Protein AF-0000000074030182 (afdb_homodimer)

Nearest PDB structures (foldseek):
  1eb4-assembly1_A  TM=9.397E-01  e=1.155E-39  Pseudomonas putida
  1gk2-assembly1_D  TM=9.500E-01  e=9.928E-39  Pseudomonas putida
  1gkj-assembly1_A  TM=9.378E-01  e=5.069E-39  Pseudomonas putida
  1b8f-assembly1_A  TM=9.373E-01  e=3.044E-38  Pseudomonas putida
  6f6t-assembly1_A-2  TM=8.723E-01  e=1.347E-27  Petroselinum crispum

Organism: NCBI:txid312168

Radius of gyration: 30.52 Å; Cα contacts (8 Å, |Δi|>4): 2234; chains: 2; bounding box: 84×85×73 Å

pLDDT: mean 95.04, std 5.56, range [67.88, 98.94]

Foldseek 3Di:
DDFLLPDQAAEAQDFDALSVLCVLLPVLHAYHYDPNLQVLLAVLLVLLVLCLVVLPLFAQFQFDDFVRSVHGDDPVCQLVRLLVLLVVLQPADDAWDDRSLQSLLLLLLLLQSSLSWQSFHPVLSVLSSLCSNLVKGFTFHQDDDLQWRHRLSRRSQLLQQAHWTDDPRDIDGSVVRCVVSVHHRDRGGGSNSQSSTFARSSLLSLVSLLLVLLVLLLLLLLLLLLLLCQLLLHALPLLDQVVCVVVPQPLLVLSSVSSCLQQVPWQSNVVSNPVDPHDPCLNSCRSVLSSVLVVLSVVLSVLSSDRSNYHQGAFTWDADPVRNIDTDGDGSRALQSSQVSLLRNLVSLLSSLVSLLVSLVQLQPCVRRVAPHLLEPDPPQAPHNVVLSVLSVVLSVVSVVLNPRQQVDADADSVNSRRGTRSSSSSSVSSSVSSLSSLLSSLSSLVSSLSSLVVPDPIGGGPLNVQSSVVLCVPDPHPHHDDDCVVSSVVSSVCSVSSVSQVSNCVVRNHRDD/DDFLLPDQAAEAQDFDALSVLCVLLPVLHAYHYDPNLQVLLAVLLVLLVLCLVVLPLFAQFQFDDFVRSPHGDDPVCQLVRLLVLLVVLQPADDAWDDRSLQSLLLLLLLLQSSLSWQSFHPVLSVLSSLCSNLVKGFTFHQDDDLQWRHRLSRRSQLLQQAHWTDDPRDIDGSVVRCVVSVHHRDRGGGSNSQSSTFARSSLLSLVSLLLVLLVLLLLLLLLLLLLLCQLLLHALPLLDQVVCVVVPQPLLVLSSVSSCLQQVPWQSNVVSNPVDPHDDCLNSCRSVLSSVLVVLSVVLSVLSSDRSNYHQGAFTWDADPVRNIDTDGDGSRALQSSQVSLLRNLVSLLSSLVSLLVSLVQLQPCVRRVAPHLLEPDPPQAPHNVVLSVLSVVLSVVSVVLNPRQQVDADADSVNSRRGTRSSSSSSVSSSVSSLSSLLSSLSSLVSSLSSLVVPDPIGGGPLNVQSSVVLCVPDPHPHHDDDCVVSSVVSSVCSVSSVSQVSNCVVRNHRDD

Secondary structure (DSSP, 8-state):
---GGG--EEEESSPPPHHHHHHHHHH--EEEE-HHHHHHHHHHHHHHHHHHHTT---TTTTB-SGGGTTSB--GGGHHHHHHHHHHHH---EEEEPPHHHHHHHHHHHHHHHTTSSS---HHHHHHHHHHHHHTEEE--EEE--SSSSHHHHHHHHHHTT-SEEEETTEEEEHHHHHHHTT-------TTHHHHHH-SSHHHHHHHHHHHHHHHHHHHHHHHHHHHHHHHTT--GGGG-HHHHHTS--HHHHHHHHHHHHHTTT-HHHHHTTTS-SS--HHHHTHHHHHHHHHHHHHHHHHHHHHHHTS---SSEEE--TTS--EEE---TT--HHHHHHHHHHHHHHHHHHHHHHHHHHHHH-HHHH-S-GGG-SSBTTB-TTHHHHHHHHHHHHHHHHHTS-STT----BGGGTB-----HHHHHHHHHHHHHHHHHHHHHHHHHHHHHHTT--SSPPPHHHHHHHHHHHTTS---SS----HHHHHHHHHHHHHTHHHHHHHHHH-PPP-/---GGG--EEEESSPPPHHHHHHHHHH--EEEE-HHHHHHHHHHHHHHHHHHHTT---TTTTB-SGGGTT-B--HHHHHHHHHHHHHHH---EEEEPPHHHHHHHHHHHHHHHTTSSS---HHHHHHHHHHHHHTEEE--EEE--SSSSHHHHHHHHHHTT-SEEEETTEEEEHHHHHHHTT-------TTHHHHHH-SSHHHHHHHHHHHHHHHHHHHHHHHHHHHHHHHTT--GGGG-HHHHHTS--HHHHHHHHHHHHHTTT-HHHHHTTTS-SS--HHHHTHHHHHHHHHHHHHHHHHHHHHHHTS---SSEEE--TTS--EEE---TT--HHHHHHHHHHHHHHHHHHHHHHHHHHHHH-HHHH-S-GGG-SSBTTB-TTHHHHHHHHHHHHHHHHHTS-STT----BGGGTB-----HHHHHHHHHHHHHHHHHHHHHHHHHHHHHHTT--SSPPPHHHHHHHHHHHTTS---SS----HHHHHHHHHHHHHTHHHHHHHHHH-PPP-

Sequence (1028 aa):
MLNPADIEKVILGGKLTIEEVVAIARYNKKVEFSKEYINRVVECRKLVDKFSDEERVVYGITTGLGDNCRKFISKEDREIVQRNNLLSHATSLGEPLNIECVRAIMVAMIQQLGSGYTGIRLETVNKIRELLNVGVTPFAPRHGSVGYIGVEGHIALVIIGEGKAYYKGELLSGAAALKKANIEPIIIGSKEGLSLVSGTSSVTGLTSLSIYDAIVIGKTNDIAGAMSLEVLKGTLTAMDERLMNVRPHQNQSATAYNIRTILKDSEIIQKYKNYRVQDALSLRCIPQLHGAAKKTIADAKITIDIELNSSVDNPHLFNTSDGDGVAIMGCNADATYVGMAADTICISMCNMAKMSERRLDRMVNRYVSELPAFLNSNPGLNNGLMIPQYAAAGIIGEIRLLTHPATVDNVSTCALQEDYVSMGYNAALKAYKCMELARYVTAIEIMNAVQAQDFYKELKPATATKSVHDLVREEVSFLGNDRNMHPDIEYIANLIKEGSIISIVENTVGNLQFMLNPADIEKVILGGKLTIEEVVAIARYNKKVEFSKEYINRVVECRKLVDKFSDEERVVYGITTGLGDNCRKFISKEDREIVQRNNLLSHATSLGEPLNIECVRAIMVAMIQQLGSGYTGIRLETVNKIRELLNVGVTPFAPRHGSVGYIGVEGHIALVIIGEGKAYYKGELLSGAAALKKANIEPIIIGSKEGLSLVSGTSSVTGLTSLSIYDAIVIGKTNDIAGAMSLEVLKGTLTAMDERLMNVRPHQNQSATAYNIRTILKDSEIIQKYKNYRVQDALSLRCIPQLHGAAKKTIADAKITIDIELNSSVDNPHLFNTSDGDGVAIMGCNADATYVGMAADTICISMCNMAKMSERRLDRMVNRYVSELPAFLNSNPGLNNGLMIPQYAAAGIIGEIRLLTHPATVDNVSTCALQEDYVSMGYNAALKAYKCMELARYVTAIEIMNAVQAQDFYKELKPATATKSVHDLVREEVSFLGNDRNMHPDIEYIANLIKEGSIISIVENTVGNLQF

InterPro domains:
  IPR001106 Aromatic amino acid lyase [PF00221] (16-474)
  IPR001106 Aromatic amino acid lyase [PTHR10362] (11-479)
  IPR001106 Aromatic amino acid lyase [cd00332] (16-455)
  IPR008948 L-Aspartase-like [SSF48557] (10-504)
  IPR024083 Fumarase/histidase, N-terminal [G3DSA:1.10.275.10] (4-199)

Structure (mmCIF, N/CA/C/O backbone):
data_AF-0000000074030182-model_v1
#
loop_
_entity.id
_entity.type
_entity.pdbx_description
1 polymer 'Histidine ammonia-lyase'
#
loop_
_atom_site.group_PDB
_atom_site.id
_atom_site.type_symbol
_atom_site.label_atom_id
_atom_site.label_alt_id
_atom_site.label_comp_id
_atom_site.label_asym_id
_atom_site.label_entity_id
_atom_site.label_seq_id
_atom_site.pdbx_PDB_ins_code
_atom_site.Cartn_x
_atom_site.Cartn_y
_atom_site.Cartn_z
_atom_site.occupancy
_atom_site.B_iso_or_equiv
_atom_site.auth_seq_id
_atom_site.auth_comp_id
_atom_site.auth_asym_id
_atom_site.auth_atom_id
_atom_site.pdbx_PDB_model_num
ATOM 1 N N . MET A 1 1 ? 14.664 -0.636 -18.75 1 70.62 1 MET A N 1
ATOM 2 C CA . MET A 1 1 ? 15.227 0.266 -17.75 1 70.62 1 MET A CA 1
ATOM 3 C C . MET A 1 1 ? 16.734 0.422 -17.953 1 70.62 1 MET A C 1
ATOM 5 O O . MET A 1 1 ? 17.438 -0.557 -18.219 1 70.62 1 MET A O 1
ATOM 9 N N . LEU A 1 2 ? 17.125 1.582 -17.969 1 80.56 2 LEU A N 1
ATOM 10 C CA . LEU A 1 2 ? 18.547 1.868 -18.125 1 80.56 2 LEU A CA 1
ATOM 11 C C . LEU A 1 2 ? 19.359 1.371 -16.938 1 80.56 2 LEU A C 1
ATOM 13 O O . LEU A 1 2 ? 18.922 1.529 -15.789 1 80.56 2 LEU A O 1
ATOM 17 N N . ASN A 1 3 ? 20.359 0.649 -17.203 1 91.69 3 ASN A N 1
ATOM 18 C CA . ASN A 1 3 ? 21.266 0.27 -16.109 1 91.69 3 ASN A CA 1
ATOM 19 C C . ASN A 1 3 ? 22.031 1.473 -15.586 1 91.69 3 ASN A C 1
ATOM 21 O O . ASN A 1 3 ? 22.766 2.127 -16.328 1 91.69 3 ASN A O 1
ATOM 25 N N . PRO A 1 4 ? 21.875 1.754 -14.305 1 96.12 4 PRO A N 1
ATOM 26 C CA . PRO A 1 4 ? 22.531 2.928 -13.734 1 96.12 4 PRO A CA 1
ATOM 27 C C . PRO A 1 4 ? 24.047 2.932 -13.961 1 96.12 4 PRO A C 1
ATOM 29 O O . PRO A 1 4 ? 24.656 3.998 -14.086 1 96.12 4 PRO A O 1
ATOM 32 N N . ALA A 1 5 ? 24.641 1.753 -14.062 1 94.75 5 ALA A N 1
ATOM 33 C CA . ALA A 1 5 ? 26.078 1.629 -14.258 1 94.75 5 ALA A CA 1
ATOM 34 C C . ALA A 1 5 ? 26.484 2.184 -15.625 1 94.75 5 ALA A C 1
ATOM 36 O O . ALA A 1 5 ? 27.641 2.559 -15.82 1 94.75 5 ALA A O 1
ATOM 37 N N . ASP A 1 6 ? 25.578 2.301 -16.547 1 95 6 ASP A N 1
ATOM 38 C CA . ASP A 1 6 ? 25.875 2.713 -17.906 1 95 6 ASP A CA 1
ATOM 39 C C . ASP A 1 6 ? 25.703 4.223 -18.078 1 95 6 ASP A C 1
ATOM 41 O O . ASP A 1 6 ? 26.031 4.777 -19.125 1 95 6 ASP A O 1
ATOM 45 N N . ILE A 1 7 ? 25.219 4.883 -17.031 1 96.31 7 ILE A N 1
ATOM 46 C CA . ILE A 1 7 ? 25.078 6.332 -17.078 1 96.31 7 ILE A CA 1
ATOM 47 C C . ILE A 1 7 ? 26.453 6.984 -16.922 1 96.31 7 ILE A C 1
ATOM 49 O O . ILE A 1 7 ? 27.219 6.633 -16.031 1 96.31 7 ILE A O 1
ATOM 53 N N . GLU A 1 8 ? 26.844 7.875 -17.781 1 96.12 8 GLU A N 1
ATOM 54 C CA . GLU A 1 8 ? 28.172 8.469 -17.766 1 96.12 8 GLU A CA 1
ATOM 55 C C . GLU A 1 8 ? 28.266 9.547 -16.688 1 96.12 8 GLU A C 1
ATOM 57 O O . GLU A 1 8 ? 29.219 9.562 -15.891 1 96.12 8 GLU A O 1
ATOM 62 N N . LYS A 1 9 ? 27.328 10.422 -16.688 1 97.44 9 LYS A N 1
ATOM 63 C CA . LYS A 1 9 ? 27.219 11.5 -15.703 1 97.44 9 LYS A CA 1
ATOM 64 C C . LYS A 1 9 ? 25.781 11.961 -15.547 1 97.44 9 LYS A C 1
ATOM 66 O O . LYS A 1 9 ? 24.938 11.672 -16.406 1 97.44 9 LYS A O 1
ATOM 71 N N . VAL A 1 10 ? 25.484 12.578 -14.492 1 98.38 10 VAL A N 1
ATOM 72 C CA . VAL A 1 10 ? 24.141 13.086 -14.234 1 98.38 10 VAL A CA 1
ATOM 73 C C . VAL A 1 10 ? 24.156 14.609 -14.195 1 98.38 10 VAL A C 1
ATOM 75 O O . VAL A 1 10 ? 24.984 15.211 -13.492 1 98.38 10 VAL A O 1
ATOM 78 N N . ILE A 1 11 ? 23.359 15.289 -14.961 1 98.5 11 ILE A N 1
ATOM 79 C CA . ILE A 1 11 ? 23.234 16.734 -14.969 1 98.5 11 ILE A CA 1
ATOM 80 C C . ILE A 1 11 ? 21.906 17.141 -14.32 1 98.5 11 ILE A C 1
ATOM 82 O O . ILE A 1 11 ? 20.828 16.828 -14.828 1 98.5 11 ILE A O 1
ATOM 86 N N . LEU A 1 12 ? 22 17.828 -13.203 1 98.25 12 LEU A N 1
ATOM 87 C CA . LEU A 1 12 ? 20.797 18.297 -12.516 1 98.25 12 LEU A CA 1
ATOM 88 C C . LEU A 1 12 ? 20.266 19.578 -13.156 1 98.25 12 LEU A C 1
ATOM 90 O O . LEU A 1 12 ? 21.031 20.422 -13.586 1 98.25 12 LEU A O 1
ATOM 94 N N . GLY A 1 13 ? 18.984 19.828 -13.141 1 96.12 13 GLY A N 1
ATOM 95 C CA . GLY A 1 13 ? 18.297 20.953 -13.758 1 96.12 13 GLY A CA 1
ATOM 96 C C . GLY A 1 13 ? 16.891 20.625 -14.188 1 96.12 13 GLY A C 1
ATOM 97 O O . GLY A 1 13 ? 16.031 21.516 -14.234 1 96.12 13 GLY A O 1
ATOM 98 N N . GLY A 1 14 ? 16.688 19.469 -14.531 1 95.12 14 GLY A N 1
ATOM 99 C CA . GLY A 1 14 ? 15.375 18.938 -14.844 1 95.12 14 GLY A CA 1
ATOM 100 C C . GLY A 1 14 ? 14.984 17.781 -13.945 1 95.12 14 GLY A C 1
ATOM 101 O O . GLY A 1 14 ? 15.438 17.688 -12.805 1 95.12 14 GLY A O 1
ATOM 102 N N . LYS A 1 15 ? 14.117 16.969 -14.484 1 96.75 15 LYS A N 1
ATOM 103 C CA . LYS A 1 15 ? 13.625 15.828 -13.727 1 96.75 15 LYS A CA 1
ATOM 104 C C . LYS A 1 15 ? 14.734 14.812 -13.492 1 96.75 15 LYS A C 1
ATOM 106 O O . LYS A 1 15 ? 15.438 14.414 -14.422 1 96.75 15 LYS A O 1
ATOM 111 N N . LEU A 1 16 ? 14.969 14.445 -12.258 1 98.31 16 LEU A N 1
ATOM 112 C CA . LEU A 1 16 ? 15.906 13.406 -11.859 1 98.31 16 LEU A CA 1
ATOM 113 C C . LEU A 1 16 ? 15.203 12.055 -11.75 1 98.31 16 LEU A C 1
ATOM 115 O O . LEU A 1 16 ? 14.133 11.953 -11.148 1 98.31 16 LEU A O 1
ATOM 119 N N . THR A 1 17 ? 15.766 11.031 -12.32 1 98.25 17 THR A N 1
ATOM 120 C CA . THR A 1 17 ? 15.18 9.695 -12.266 1 98.25 17 THR A CA 1
ATOM 121 C C . THR A 1 17 ? 15.812 8.875 -11.141 1 98.25 17 THR A C 1
ATOM 123 O O . THR A 1 17 ? 16.891 9.211 -10.648 1 98.25 17 THR A O 1
ATOM 126 N N . ILE A 1 18 ? 15.156 7.836 -10.758 1 98.44 18 ILE A N 1
ATOM 127 C CA . ILE A 1 18 ? 15.641 6.922 -9.734 1 98.44 18 ILE A CA 1
ATOM 128 C C . ILE A 1 18 ? 16.938 6.266 -10.203 1 98.44 18 ILE A C 1
ATOM 130 O O . ILE A 1 18 ? 17.859 6.07 -9.414 1 98.44 18 ILE A O 1
ATOM 134 N N . GLU A 1 19 ? 17.047 5.926 -11.469 1 98.25 19 GLU A N 1
ATOM 135 C CA . GLU A 1 19 ? 18.25 5.332 -12.039 1 98.25 19 GLU A CA 1
ATOM 136 C C . GLU A 1 19 ? 19.453 6.27 -11.898 1 98.25 19 GLU A C 1
ATOM 138 O O . GLU A 1 19 ? 20.562 5.82 -11.633 1 98.25 19 GLU A O 1
ATOM 143 N N . GLU A 1 20 ? 19.219 7.527 -12.07 1 98.69 20 GLU A N 1
ATOM 144 C CA . GLU A 1 20 ? 20.281 8.516 -11.922 1 98.69 20 GLU A CA 1
ATOM 145 C C . GLU A 1 20 ? 20.734 8.633 -10.469 1 98.69 20 GLU A C 1
ATOM 147 O O . GLU A 1 20 ? 21.906 8.836 -10.195 1 98.69 20 GLU A O 1
ATOM 152 N N . VAL A 1 21 ? 19.781 8.562 -9.523 1 98.81 21 VAL A N 1
ATOM 153 C CA . VAL A 1 21 ? 20.141 8.539 -8.109 1 98.81 21 VAL A CA 1
ATOM 154 C C . VAL A 1 21 ? 21.062 7.359 -7.836 1 98.81 21 VAL A C 1
ATOM 156 O O . VAL A 1 21 ? 22.109 7.516 -7.18 1 98.81 21 VAL A O 1
ATOM 159 N N . VAL A 1 22 ? 20.703 6.188 -8.352 1 98.69 22 VAL A N 1
ATOM 160 C CA . VAL A 1 22 ? 21.484 4.977 -8.141 1 98.69 22 VAL A CA 1
ATOM 161 C C . VAL A 1 22 ? 22.844 5.109 -8.828 1 98.69 22 VAL A C 1
ATOM 163 O O . VAL A 1 22 ? 23.859 4.66 -8.297 1 98.69 22 VAL A O 1
ATOM 166 N N . ALA A 1 23 ? 22.906 5.715 -10 1 98.69 23 ALA A N 1
ATOM 167 C CA . ALA A 1 23 ? 24.156 5.926 -10.727 1 98.69 23 ALA A CA 1
ATOM 168 C C . ALA A 1 23 ? 25.156 6.684 -9.867 1 98.69 23 ALA A C 1
ATOM 170 O O . ALA A 1 23 ? 26.328 6.309 -9.805 1 98.69 23 ALA A O 1
ATOM 171 N N . ILE A 1 24 ? 24.688 7.695 -9.195 1 98.75 24 ILE A N 1
ATOM 172 C CA . ILE A 1 24 ? 25.578 8.508 -8.367 1 98.75 24 ILE A CA 1
ATOM 173 C C . ILE A 1 24 ? 25.891 7.773 -7.07 1 98.75 24 ILE A C 1
ATOM 175 O O . ILE A 1 24 ? 27.047 7.66 -6.676 1 98.75 24 ILE A O 1
ATOM 179 N N . ALA A 1 25 ? 24.875 7.266 -6.418 1 98.75 25 ALA A N 1
ATOM 180 C CA . ALA A 1 25 ? 24.969 6.734 -5.062 1 98.75 25 ALA A CA 1
ATOM 181 C C . ALA A 1 25 ? 25.766 5.43 -5.035 1 98.75 25 ALA A C 1
ATOM 183 O O . ALA A 1 25 ? 26.547 5.191 -4.113 1 98.75 25 ALA A O 1
ATOM 184 N N . ARG A 1 26 ? 25.547 4.594 -6.051 1 97.94 26 ARG A N 1
ATOM 185 C CA . ARG A 1 26 ? 26.078 3.234 -6.031 1 97.94 26 ARG A CA 1
ATOM 186 C C . ARG A 1 26 ? 27.281 3.111 -6.945 1 97.94 26 ARG A C 1
ATOM 188 O O . ARG A 1 26 ? 28.219 2.369 -6.645 1 97.94 26 ARG A O 1
ATOM 195 N N . TYR A 1 27 ? 27.312 3.879 -8.055 1 97.69 27 TYR A N 1
ATOM 196 C CA . TYR A 1 27 ? 28.359 3.684 -9.062 1 97.69 27 TYR A CA 1
ATOM 197 C C . TYR A 1 27 ? 29.25 4.914 -9.172 1 97.69 27 TYR A C 1
ATOM 199 O O . TYR A 1 27 ? 30.047 5.031 -10.109 1 97.69 27 TYR A O 1
ATOM 207 N N . ASN A 1 28 ? 29.109 5.852 -8.289 1 97.5 28 ASN A N 1
ATOM 208 C CA . ASN A 1 28 ? 29.984 7.004 -8.133 1 97.5 28 ASN A CA 1
ATOM 209 C C . ASN A 1 28 ? 30.062 7.84 -9.406 1 97.5 28 ASN A C 1
ATOM 211 O O . ASN A 1 28 ? 31.125 8.352 -9.766 1 97.5 28 ASN A O 1
ATOM 215 N N . LYS A 1 29 ? 28.938 7.836 -10.141 1 98.44 29 LYS A N 1
ATOM 216 C CA . LYS A 1 29 ? 28.906 8.68 -11.328 1 98.44 29 LYS A CA 1
ATOM 217 C C . LYS A 1 29 ? 28.906 10.164 -10.953 1 98.44 29 LYS A C 1
ATOM 219 O O . LYS A 1 29 ? 28.328 10.547 -9.938 1 98.44 29 LYS A O 1
ATOM 224 N N . LYS A 1 30 ? 29.531 10.969 -11.812 1 98.38 30 LYS A N 1
ATOM 225 C CA . LYS A 1 30 ? 29.672 12.398 -11.547 1 98.38 30 LYS A CA 1
ATOM 226 C C . LYS A 1 30 ? 28.328 13.117 -11.68 1 98.38 30 LYS A C 1
ATOM 228 O O . LYS A 1 30 ? 27.484 12.719 -12.477 1 98.38 30 LYS A O 1
ATOM 233 N N . VAL A 1 31 ? 28.188 14.164 -10.883 1 98.56 31 VAL A N 1
ATOM 234 C CA . VAL A 1 31 ? 26.984 15 -10.945 1 98.56 31 VAL A CA 1
ATOM 235 C C . VAL A 1 31 ? 27.375 16.438 -11.258 1 98.56 31 VAL A C 1
ATOM 237 O O . VAL A 1 31 ? 28.391 16.938 -10.75 1 98.56 31 VAL A O 1
ATOM 240 N N . GLU A 1 32 ? 26.703 17.109 -12.133 1 98.62 32 GLU A N 1
ATOM 241 C CA . GLU A 1 32 ? 26.891 18.5 -12.516 1 98.62 32 GLU A CA 1
ATOM 242 C C . GLU A 1 32 ? 25.562 19.266 -12.461 1 98.62 32 GLU A C 1
ATOM 244 O O . GLU A 1 32 ? 24.5 18.656 -12.445 1 98.62 32 GLU A O 1
ATOM 249 N N . PHE A 1 33 ? 25.688 20.594 -12.352 1 98.56 33 PHE A N 1
ATOM 250 C CA . PHE A 1 33 ? 24.516 21.453 -12.391 1 98.56 33 PHE A CA 1
ATOM 251 C C . PHE A 1 33 ? 24.344 22.062 -13.773 1 98.56 33 PHE A C 1
ATOM 253 O O . PHE A 1 33 ? 25.312 22.516 -14.391 1 98.56 33 PHE A O 1
ATOM 260 N N . SER A 1 34 ? 23.172 22.016 -14.297 1 98.5 34 SER A N 1
ATOM 261 C CA . SER A 1 34 ? 22.859 22.75 -15.531 1 98.5 34 SER A CA 1
ATOM 262 C C . SER A 1 34 ? 22.781 24.25 -15.281 1 98.5 34 SER A C 1
ATOM 264 O O . SER A 1 34 ? 22.734 24.688 -14.133 1 98.5 34 SER A O 1
ATOM 266 N N . LYS A 1 35 ? 22.75 24.984 -16.344 1 98.19 35 LYS A N 1
ATOM 267 C CA . LYS A 1 35 ? 22.562 26.438 -16.234 1 98.19 35 LYS A CA 1
ATOM 268 C C . LYS A 1 35 ? 21.219 26.781 -15.602 1 98.19 35 LYS A C 1
ATOM 270 O O . LYS A 1 35 ? 21.125 27.734 -14.844 1 98.19 35 LYS A O 1
ATOM 275 N N . GLU A 1 36 ? 20.266 26.016 -15.961 1 97.81 36 GLU A N 1
ATOM 276 C CA . GLU A 1 36 ? 18.938 26.219 -15.406 1 97.81 36 GLU A CA 1
ATOM 277 C C . GLU A 1 36 ? 18.922 26.016 -13.891 1 97.81 36 GLU A C 1
ATOM 279 O O . GLU A 1 36 ? 18.297 26.797 -13.156 1 97.81 36 GLU A O 1
ATOM 284 N N . TYR A 1 37 ? 19.562 25 -13.477 1 98 37 TYR A N 1
ATOM 285 C CA . TYR A 1 37 ? 19.719 24.719 -12.047 1 98 37 TYR A CA 1
ATOM 286 C C . TYR A 1 37 ? 20.375 25.906 -11.336 1 98 37 TYR A C 1
ATOM 288 O O . TYR A 1 37 ? 19.844 26.375 -10.328 1 98 37 TYR A O 1
ATOM 296 N N . ILE A 1 38 ? 21.422 26.375 -11.836 1 98.38 38 ILE A N 1
ATOM 297 C CA . ILE A 1 38 ? 22.219 27.438 -11.234 1 98.38 38 ILE A CA 1
ATOM 298 C C . ILE A 1 38 ? 21.391 28.719 -11.18 1 98.38 38 ILE A C 1
ATOM 300 O O . ILE A 1 38 ? 21.328 29.391 -10.141 1 98.38 38 ILE A O 1
ATOM 304 N N . ASN A 1 39 ? 20.703 29.016 -12.211 1 97.88 39 ASN A N 1
ATOM 305 C CA . ASN A 1 39 ? 19.922 30.234 -12.297 1 97.88 39 ASN A CA 1
ATOM 306 C C . ASN A 1 39 ? 18.797 30.266 -11.266 1 97.88 39 ASN A C 1
ATOM 308 O O . ASN A 1 39 ? 18.578 31.281 -10.609 1 97.88 39 ASN A O 1
ATOM 312 N N . ARG A 1 40 ? 18.094 29.203 -11.094 1 96.44 40 ARG A N 1
ATOM 313 C CA . ARG A 1 40 ? 16.969 29.188 -10.172 1 96.44 40 ARG A CA 1
ATOM 314 C C . ARG A 1 40 ? 17.438 29.312 -8.727 1 96.44 40 ARG A C 1
ATOM 316 O O . ARG A 1 40 ? 16.797 29.984 -7.914 1 96.44 40 ARG A O 1
ATOM 323 N N . VAL A 1 41 ? 18.578 28.688 -8.453 1 97.88 41 VAL A N 1
ATOM 324 C CA . VAL A 1 41 ? 19.125 28.75 -7.098 1 97.88 41 VAL A CA 1
ATOM 325 C C . VAL A 1 41 ? 19.578 30.188 -6.785 1 97.88 41 VAL A C 1
ATOM 327 O O . VAL A 1 41 ? 19.25 30.719 -5.73 1 97.88 41 VAL A O 1
ATOM 330 N N . VAL A 1 42 ? 20.266 30.797 -7.707 1 97.62 42 VAL A N 1
ATOM 331 C CA . VAL A 1 42 ? 20.812 32.125 -7.512 1 97.62 42 VAL A CA 1
ATOM 332 C C . VAL A 1 42 ? 19.672 33.156 -7.402 1 97.62 42 VAL A C 1
ATOM 334 O O . VAL A 1 42 ? 19.719 34.062 -6.559 1 97.62 42 VAL A O 1
ATOM 337 N N . GLU A 1 43 ? 18.703 32.969 -8.227 1 96.44 43 GLU A N 1
ATOM 338 C CA . GLU A 1 43 ? 17.562 33.906 -8.219 1 96.44 43 GLU A CA 1
ATOM 339 C C . GLU A 1 43 ? 16.797 33.812 -6.906 1 96.44 43 GLU A C 1
ATOM 341 O O . GLU A 1 43 ? 16.406 34.844 -6.348 1 96.44 43 GLU A O 1
ATOM 346 N N . CYS A 1 44 ? 16.562 32.688 -6.453 1 96.44 44 CYS A N 1
ATOM 347 C CA . CYS A 1 44 ? 15.797 32.5 -5.223 1 96.44 44 CYS A CA 1
ATOM 348 C C . CYS A 1 44 ? 16.562 33.031 -4.023 1 96.44 44 CYS A C 1
ATOM 350 O O . CYS A 1 44 ? 15.969 33.562 -3.088 1 96.44 44 CYS A O 1
ATOM 352 N N . ARG A 1 45 ? 17.875 32.938 -4.055 1 96.69 45 ARG A N 1
ATOM 353 C CA . ARG A 1 45 ? 18.719 33.438 -2.961 1 96.69 45 ARG A CA 1
ATOM 354 C C . ARG A 1 45 ? 18.531 34.938 -2.748 1 96.69 45 ARG A C 1
ATOM 356 O O . ARG A 1 45 ? 18.594 35.406 -1.616 1 96.69 45 ARG A O 1
ATOM 363 N N . LYS A 1 46 ? 18.219 35.625 -3.711 1 95.62 46 LYS A N 1
ATOM 364 C CA . LYS A 1 46 ? 18.031 37.094 -3.627 1 95.62 46 LYS A CA 1
ATOM 365 C C . LYS A 1 46 ? 16.891 37.438 -2.676 1 95.62 46 LYS A C 1
ATOM 367 O O . LYS A 1 46 ? 16.922 38.469 -2.014 1 95.62 46 LYS A O 1
ATOM 372 N N . LEU A 1 47 ? 15.953 36.594 -2.6 1 94.62 47 LEU A N 1
ATOM 373 C CA . LEU A 1 47 ? 14.82 36.844 -1.714 1 94.62 47 LEU A CA 1
ATOM 374 C C . LEU A 1 47 ? 15.25 36.75 -0.252 1 94.62 47 LEU A C 1
ATOM 376 O O . LEU A 1 47 ? 14.797 37.531 0.576 1 94.62 47 LEU A O 1
ATOM 380 N N . VAL A 1 48 ? 16.047 35.781 0.097 1 93.5 48 VAL A N 1
ATOM 381 C CA . VAL A 1 48 ? 16.531 35.625 1.468 1 93.5 48 VAL A CA 1
ATOM 382 C C . VAL A 1 48 ? 17.312 36.875 1.867 1 93.5 48 VAL A C 1
ATOM 384 O O . VAL A 1 48 ? 17.141 37.406 2.973 1 93.5 48 VAL A O 1
ATOM 387 N N . ASP A 1 49 ? 18.156 37.344 0.958 1 92 49 ASP A N 1
ATOM 388 C CA . ASP A 1 49 ? 18.938 38.531 1.222 1 92 49 ASP A CA 1
ATOM 389 C C . ASP A 1 49 ? 18.047 39.75 1.421 1 92 49 ASP A C 1
ATOM 391 O O . ASP A 1 49 ? 18.25 40.562 2.336 1 92 49 ASP A O 1
ATOM 395 N N . LYS A 1 50 ? 17.078 39.781 0.643 1 92.19 50 LYS A N 1
ATOM 396 C CA . LYS A 1 50 ? 16.125 40.875 0.744 1 92.19 50 LYS A CA 1
ATOM 397 C C . LYS A 1 50 ? 15.375 40.844 2.074 1 92.19 50 LYS A C 1
ATOM 399 O O . LYS A 1 50 ? 15.297 41.844 2.777 1 92.19 50 LYS A O 1
ATOM 404 N N . PHE A 1 51 ? 14.781 39.719 2.41 1 90.88 51 PHE A N 1
ATOM 405 C CA . PHE A 1 51 ? 14.031 39.562 3.65 1 90.88 51 PHE A CA 1
ATOM 406 C C . PHE A 1 51 ? 14.906 39.875 4.855 1 90.88 51 PHE A C 1
ATOM 408 O O . PHE A 1 51 ? 14.438 40.469 5.828 1 90.88 51 PHE A O 1
ATOM 415 N N . SER A 1 52 ? 16.109 39.375 4.766 1 87.44 52 SER A N 1
ATOM 416 C CA . SER A 1 52 ? 17.062 39.625 5.844 1 87.44 52 SER A CA 1
ATOM 417 C C . SER A 1 52 ? 17.375 41.094 6.008 1 87.44 52 SER A C 1
ATOM 419 O O . SER A 1 52 ? 17.391 41.625 7.125 1 87.44 52 SER A O 1
ATOM 421 N N . ASP A 1 53 ? 17.609 41.75 4.934 1 86.94 53 ASP A N 1
ATOM 422 C CA . ASP A 1 53 ? 17.938 43.156 4.949 1 86.94 53 ASP A CA 1
ATOM 423 C C . ASP A 1 53 ? 16.781 44 5.477 1 86.94 53 ASP A C 1
ATOM 425 O O . ASP A 1 53 ? 16.984 45 6.18 1 86.94 53 ASP A O 1
ATOM 429 N N . GLU A 1 54 ? 15.633 43.531 5.227 1 89.19 54 GLU A N 1
ATOM 430 C CA . GLU A 1 54 ? 14.438 44.281 5.617 1 89.19 54 GLU A CA 1
ATOM 431 C C . GLU A 1 54 ? 13.945 43.844 6.996 1 89.19 54 GLU A C 1
ATOM 433 O O . GLU A 1 54 ? 12.953 44.375 7.5 1 89.19 54 GLU A O 1
ATOM 438 N N . GLU A 1 55 ? 14.586 42.812 7.547 1 85.75 55 GLU A N 1
ATOM 439 C CA . GLU A 1 55 ? 14.25 42.281 8.859 1 85.75 55 GLU A CA 1
ATOM 440 C C . GLU A 1 55 ? 12.789 41.844 8.906 1 85.75 55 GLU A C 1
ATOM 442 O O . GLU A 1 55 ? 12.086 42.094 9.891 1 85.75 55 GLU A O 1
ATOM 447 N N . ARG A 1 56 ? 12.445 41.219 7.859 1 85.06 56 ARG A N 1
ATOM 448 C CA . ARG A 1 56 ? 11.102 40.656 7.812 1 85.06 56 ARG A CA 1
ATOM 449 C C . ARG A 1 56 ? 10.984 39.438 8.734 1 85.06 56 ARG A C 1
ATOM 451 O O . ARG A 1 56 ? 11.922 38.656 8.836 1 85.06 56 ARG A O 1
ATOM 458 N N . VAL A 1 57 ? 9.891 39.312 9.312 1 78.56 57 VAL A N 1
ATOM 459 C CA . VAL A 1 57 ? 9.648 38.156 10.172 1 78.56 57 VAL A CA 1
ATOM 460 C C . VAL A 1 57 ? 9.406 36.938 9.312 1 78.56 57 VAL A C 1
ATOM 462 O O . VAL A 1 57 ? 8.297 36.719 8.812 1 78.56 57 VAL A O 1
ATOM 465 N N . VAL A 1 58 ? 10.414 36.188 9.156 1 81.44 58 VAL A N 1
ATOM 466 C CA . VAL A 1 58 ? 10.344 34.969 8.367 1 81.44 58 VAL A CA 1
ATOM 467 C C . VAL A 1 58 ? 10.984 33.812 9.141 1 81.44 58 VAL A C 1
ATOM 469 O O . VAL A 1 58 ? 12.125 33.906 9.586 1 81.44 58 VAL A O 1
ATOM 472 N N . TYR A 1 59 ? 10.203 32.75 9.219 1 78 59 TYR A N 1
ATOM 473 C CA . TYR A 1 59 ? 10.633 31.547 9.922 1 78 59 TYR A CA 1
ATOM 474 C C . TYR A 1 59 ? 12 31.078 9.43 1 78 59 TYR A C 1
ATOM 476 O O . TYR A 1 59 ? 12.211 30.922 8.219 1 78 59 TYR A O 1
ATOM 484 N N . GLY A 1 60 ? 12.961 30.875 10.352 1 76.06 60 GLY A N 1
ATOM 485 C CA . GLY A 1 60 ? 14.273 30.344 10.039 1 76.06 60 GLY A CA 1
ATOM 486 C C . GLY A 1 60 ? 15.211 31.359 9.438 1 76.06 60 GLY A C 1
ATOM 487 O O . GLY A 1 60 ? 16.391 31.094 9.242 1 76.06 60 GLY A O 1
ATOM 488 N N . ILE A 1 61 ? 14.688 32.5 9.109 1 77.19 61 ILE A N 1
ATOM 489 C CA . ILE A 1 61 ? 15.523 33.562 8.586 1 77.19 61 ILE A CA 1
ATOM 490 C C . ILE A 1 61 ? 15.727 34.625 9.664 1 77.19 61 ILE A C 1
ATOM 492 O O . ILE A 1 61 ? 16.859 34.938 10.047 1 77.19 61 ILE A O 1
ATOM 496 N N . THR A 1 62 ? 14.594 35.094 10.18 1 81.06 62 THR A N 1
ATOM 497 C CA . THR A 1 62 ? 14.672 36.125 11.188 1 81.06 62 THR A CA 1
ATOM 498 C C . THR A 1 62 ? 14.086 35.656 12.516 1 81.06 62 THR A C 1
ATOM 500 O O . THR A 1 62 ? 14.156 36.375 13.523 1 81.06 62 THR A O 1
ATOM 503 N N . THR A 1 63 ? 13.531 34.531 12.469 1 77.06 63 THR A N 1
ATOM 504 C CA . THR A 1 63 ? 13.016 33.938 13.703 1 77.06 63 THR A CA 1
ATOM 505 C C . THR A 1 63 ? 13.68 32.594 13.984 1 77.06 63 THR A C 1
ATOM 507 O O . THR A 1 63 ? 14.375 32.062 13.133 1 77.06 63 THR A O 1
ATOM 510 N N . GLY A 1 64 ? 13.375 32 15.211 1 72.06 64 GLY A N 1
ATOM 511 C CA . GLY A 1 64 ? 13.844 30.688 15.586 1 72.06 64 GLY A CA 1
ATOM 512 C C . GLY A 1 64 ? 13.023 29.562 14.961 1 72.06 64 GLY A C 1
ATOM 513 O O . GLY A 1 64 ? 12.219 29.797 14.062 1 72.06 64 GLY A O 1
ATOM 514 N N . LEU A 1 65 ? 13.406 28.344 15.344 1 73.25 65 LEU A N 1
ATOM 515 C CA . LEU A 1 65 ? 12.828 27.141 14.75 1 73.25 65 LEU A CA 1
ATOM 516 C C . LEU A 1 65 ? 11.938 26.422 15.75 1 73.25 65 LEU A C 1
ATOM 518 O O . LEU A 1 65 ? 12.133 26.531 16.969 1 73.25 65 LEU A O 1
ATOM 522 N N . GLY A 1 66 ? 10.922 25.656 15.234 1 69.06 66 GLY A N 1
ATOM 523 C CA . GLY A 1 66 ? 10.047 24.891 16.094 1 69.06 66 GLY A CA 1
ATOM 524 C C . GLY A 1 66 ? 9.258 25.75 17.062 1 69.06 66 GLY A C 1
ATOM 525 O O . GLY A 1 66 ? 8.625 26.734 16.656 1 69.06 66 GLY A O 1
ATOM 526 N N . ASP A 1 67 ? 9.305 25.375 18.312 1 74.5 67 ASP A N 1
ATOM 527 C CA . ASP A 1 67 ? 8.586 26.109 19.344 1 74.5 67 ASP A CA 1
ATOM 528 C C . ASP A 1 67 ? 9.227 27.469 19.594 1 74.5 67 ASP A C 1
ATOM 530 O O . ASP A 1 67 ? 8.617 28.344 20.219 1 74.5 67 ASP A O 1
ATOM 534 N N . ASN A 1 68 ? 10.398 27.781 19.047 1 70.88 68 ASN A N 1
ATOM 535 C CA . ASN A 1 68 ? 11.094 29.047 19.172 1 70.88 68 ASN A CA 1
ATOM 536 C C . ASN A 1 68 ? 10.727 30 18.016 1 70.88 68 ASN A C 1
ATOM 538 O O . ASN A 1 68 ? 11.344 31.047 17.859 1 70.88 68 ASN A O 1
ATOM 542 N N . CYS A 1 69 ? 9.734 29.688 17.312 1 71.38 69 CYS A N 1
ATOM 543 C CA . CYS A 1 69 ? 9.383 30.406 16.094 1 71.38 69 CYS A CA 1
ATOM 544 C C . CYS A 1 69 ? 8.922 31.828 16.406 1 71.38 69 CYS A C 1
ATOM 546 O O . CYS A 1 69 ? 8.867 32.688 15.523 1 71.38 69 CYS A O 1
ATOM 548 N N . ARG A 1 70 ? 8.734 32.094 17.641 1 67.88 70 ARG A N 1
ATOM 549 C CA . ARG A 1 70 ? 8.289 33.438 18.031 1 67.88 70 ARG A CA 1
ATOM 550 C C . ARG A 1 70 ? 9.477 34.312 18.438 1 67.88 70 ARG A C 1
ATOM 552 O O . ARG A 1 70 ? 9.328 35.5 18.609 1 67.88 70 ARG A O 1
ATOM 559 N N . LYS A 1 71 ? 10.641 33.812 18.484 1 75.56 71 LYS A N 1
ATOM 560 C CA . LYS A 1 71 ? 11.82 34.562 18.922 1 75.56 71 LYS A CA 1
ATOM 561 C C . LYS A 1 71 ? 12.547 35.156 17.719 1 75.56 71 LYS A C 1
ATOM 563 O O . LYS A 1 71 ? 12.891 34.469 16.766 1 75.56 71 LYS A O 1
ATOM 568 N N . PHE A 1 72 ? 12.742 36.406 17.812 1 77.5 72 PHE A N 1
ATOM 569 C CA . PHE A 1 72 ? 13.477 37.125 16.781 1 77.5 72 PHE A CA 1
ATOM 570 C C . PHE A 1 72 ? 14.977 36.875 16.922 1 77.5 72 PHE A C 1
ATOM 572 O O . PHE A 1 72 ? 15.508 36.844 18.031 1 77.5 72 PHE A O 1
ATOM 579 N N . ILE A 1 73 ? 15.719 36.719 15.812 1 78.88 73 ILE A N 1
ATOM 580 C CA . ILE A 1 73 ? 17.172 36.531 15.773 1 78.88 73 ILE A CA 1
ATOM 581 C C . ILE A 1 73 ? 17.828 37.75 15.125 1 78.88 73 ILE A C 1
ATOM 583 O O . ILE A 1 73 ? 17.516 38.094 13.984 1 78.88 73 ILE A O 1
ATOM 587 N N . SER A 1 74 ? 18.781 38.312 15.789 1 76.62 74 SER A N 1
ATOM 588 C CA . SER A 1 74 ? 19.453 39.5 15.273 1 76.62 74 SER A CA 1
ATOM 589 C C . SER A 1 74 ? 20.375 39.156 14.102 1 76.62 74 SER A C 1
ATOM 591 O O . SER A 1 74 ? 20.797 38 13.961 1 76.62 74 SER A O 1
ATOM 593 N N . LYS A 1 75 ? 20.672 40.188 13.32 1 79.19 75 LYS A N 1
ATOM 594 C CA . LYS A 1 75 ? 21.547 40 12.164 1 79.19 75 LYS A CA 1
ATOM 595 C C . LYS A 1 75 ? 22.906 39.469 12.578 1 79.19 75 LYS A C 1
ATOM 597 O O . LYS A 1 75 ? 23.484 38.625 11.875 1 79.19 75 LYS A O 1
ATOM 602 N N . GLU A 1 76 ? 23.375 39.844 13.617 1 75.31 76 GLU A N 1
ATOM 603 C CA . GLU A 1 76 ? 24.688 39.469 14.094 1 75.31 76 GLU A CA 1
ATOM 604 C C . GLU A 1 76 ? 24.703 38 14.531 1 75.31 76 GLU A C 1
ATOM 606 O O . GLU A 1 76 ? 25.734 37.312 14.43 1 75.31 76 GLU A O 1
ATOM 611 N N . ASP A 1 77 ? 23.609 37.594 14.875 1 83.25 77 ASP A N 1
ATOM 612 C CA . ASP A 1 77 ? 23.531 36.25 15.477 1 83.25 77 ASP A CA 1
ATOM 613 C C . ASP A 1 77 ? 23.109 35.219 14.453 1 83.25 77 ASP A C 1
ATOM 615 O O . ASP A 1 77 ? 23.156 34 14.727 1 83.25 77 ASP A O 1
ATOM 619 N N . ARG A 1 78 ? 22.812 35.594 13.359 1 80 78 ARG A N 1
ATOM 620 C CA . ARG A 1 78 ? 22.188 34.719 12.391 1 80 78 ARG A CA 1
ATOM 621 C C . ARG A 1 78 ? 23.141 33.625 11.938 1 80 78 ARG A C 1
ATOM 623 O O . ARG A 1 78 ? 22.75 32.469 11.797 1 80 78 ARG A O 1
ATOM 630 N N . GLU A 1 79 ? 24.312 34 11.711 1 81.69 79 GLU A N 1
ATOM 631 C CA . GLU A 1 79 ? 25.281 33 11.312 1 81.69 79 GLU A CA 1
ATOM 632 C C . GLU A 1 79 ? 25.5 31.984 12.414 1 81.69 79 GLU A C 1
ATOM 634 O O . GLU A 1 79 ? 25.625 30.781 12.141 1 81.69 79 GLU A O 1
ATOM 639 N N . ILE A 1 80 ? 25.562 32.438 13.555 1 84.12 80 ILE A N 1
ATOM 640 C CA . ILE A 1 80 ? 25.766 31.578 14.703 1 84.12 80 ILE A CA 1
ATOM 641 C C . ILE A 1 80 ? 24.578 30.625 14.859 1 84.12 80 ILE A C 1
ATOM 643 O O . ILE A 1 80 ? 24.75 29.438 15.133 1 84.12 80 ILE A O 1
ATOM 647 N N . VAL A 1 81 ? 23.438 31.125 14.656 1 82.12 81 VAL A N 1
ATOM 648 C CA . VAL A 1 81 ? 22.219 30.359 14.82 1 82.12 81 VAL A CA 1
ATOM 649 C C . VAL A 1 81 ? 22.172 29.234 13.773 1 82.12 81 VAL A C 1
ATOM 651 O O . VAL A 1 81 ? 21.766 28.109 14.078 1 82.12 81 VAL A O 1
ATOM 654 N N . GLN A 1 82 ? 22.578 29.609 12.648 1 86.25 82 GLN A N 1
ATOM 655 C CA . GLN A 1 82 ? 22.547 28.625 11.578 1 86.25 82 GLN A CA 1
ATOM 656 C C . GLN A 1 82 ? 23.547 27.5 11.844 1 86.25 82 GLN A C 1
ATOM 658 O O . GLN A 1 82 ? 23.234 26.328 11.633 1 86.25 82 GLN A O 1
ATOM 663 N N . ARG A 1 83 ? 24.703 27.828 12.266 1 86.06 83 ARG A N 1
ATOM 664 C CA . ARG A 1 83 ? 25.688 26.828 12.641 1 86.06 83 ARG A CA 1
ATOM 665 C C . ARG A 1 83 ? 25.203 25.984 13.812 1 86.06 83 ARG A C 1
ATOM 667 O O . ARG A 1 83 ? 25.375 24.766 13.812 1 86.06 83 ARG A O 1
ATOM 674 N N . ASN A 1 84 ? 24.656 26.609 14.773 1 86.38 84 ASN A N 1
ATOM 675 C CA . ASN A 1 84 ? 24.125 25.906 15.938 1 86.38 84 ASN A CA 1
ATOM 676 C C . ASN A 1 84 ? 23.016 24.922 15.555 1 86.38 84 ASN A C 1
ATOM 678 O O . ASN A 1 84 ? 22.875 23.859 16.172 1 86.38 84 ASN A O 1
ATOM 682 N N . ASN A 1 85 ? 22.281 25.297 14.586 1 85.75 85 ASN A N 1
ATOM 683 C CA . ASN A 1 85 ? 21.234 24.406 14.094 1 85.75 85 ASN A CA 1
ATOM 684 C C . ASN A 1 85 ? 21.812 23.078 13.594 1 85.75 85 ASN A C 1
ATOM 686 O O . ASN A 1 85 ? 21.234 22.016 13.852 1 85.75 85 ASN A O 1
ATOM 690 N N . LEU A 1 86 ? 22.844 23.172 12.914 1 89.31 86 LEU A N 1
ATOM 691 C CA . LEU A 1 86 ? 23.469 21.953 12.398 1 89.31 86 LEU A CA 1
ATOM 692 C C . LEU A 1 86 ? 24.078 21.125 13.531 1 89.31 86 LEU A C 1
ATOM 694 O O . LEU A 1 86 ? 23.891 19.906 13.578 1 89.31 86 LEU A O 1
ATOM 698 N N . LEU A 1 87 ? 24.734 21.812 14.461 1 89.25 87 LEU A N 1
ATOM 699 C CA . LEU A 1 87 ? 25.375 21.125 15.578 1 89.25 87 LEU A CA 1
ATOM 700 C C . LEU A 1 87 ? 24.344 20.422 16.453 1 89.25 87 LEU A C 1
ATOM 702 O O . LEU A 1 87 ? 24.531 19.266 16.828 1 89.25 87 LEU A O 1
ATOM 706 N N . SER A 1 88 ? 23.297 21.125 16.656 1 89 88 SER A N 1
ATOM 707 C CA . SER A 1 88 ? 22.297 20.594 17.578 1 89 88 SER A CA 1
ATOM 708 C C . SER A 1 88 ? 21.469 19.484 16.938 1 89 88 SER A C 1
ATOM 710 O O . SER A 1 88 ? 20.922 18.625 17.641 1 89 88 SER A O 1
ATOM 712 N N . HIS A 1 89 ? 21.375 19.422 15.625 1 89.81 89 HIS A N 1
ATOM 713 C CA . HIS A 1 89 ? 20.516 18.469 14.938 1 89.81 89 HIS A CA 1
ATOM 714 C C . HIS A 1 89 ? 21.266 17.203 14.578 1 89.81 89 HIS A C 1
ATOM 716 O O . HIS A 1 89 ? 20.656 16.203 14.195 1 89.81 89 HIS A O 1
ATOM 722 N N . ALA A 1 90 ? 22.547 17.188 14.734 1 92.56 90 ALA A N 1
ATOM 723 C CA . ALA A 1 90 ? 23.344 16 14.484 1 92.56 90 ALA A CA 1
ATOM 724 C C . ALA A 1 90 ? 23.312 15.055 15.68 1 92.56 90 ALA A C 1
ATOM 726 O O . ALA A 1 90 ? 24.328 14.844 16.344 1 92.56 90 ALA A O 1
ATOM 727 N N . THR A 1 91 ? 22.172 14.352 15.875 1 91.19 91 THR A N 1
ATOM 728 C CA . THR A 1 91 ? 21.938 13.609 17.109 1 91.19 91 THR A CA 1
ATOM 729 C C . THR A 1 91 ? 21.656 12.141 16.828 1 91.19 91 THR A C 1
ATOM 731 O O . THR A 1 91 ? 21.375 11.367 17.75 1 91.19 91 THR A O 1
ATOM 734 N N . SER A 1 92 ? 21.656 11.789 15.531 1 93.25 92 SER A N 1
ATOM 735 C CA . SER A 1 92 ? 21.422 10.383 15.227 1 93.25 92 SER A CA 1
ATOM 736 C C . SER A 1 92 ? 22.469 9.492 15.891 1 93.25 92 SER A C 1
ATOM 738 O O . SER A 1 92 ? 23.578 9.938 16.172 1 93.25 92 SER A O 1
ATOM 740 N N . LEU A 1 93 ? 22.172 8.195 16.141 1 92.81 93 LEU A N 1
ATOM 741 C CA . LEU A 1 93 ? 22.969 7.324 17 1 92.81 93 LEU A CA 1
ATOM 742 C C . LEU A 1 93 ? 23.188 5.965 16.344 1 92.81 93 LEU A C 1
ATOM 744 O O . LEU A 1 93 ? 22.531 5.641 15.344 1 92.81 93 LEU A O 1
ATOM 748 N N . GLY A 1 94 ? 24.141 5.223 16.891 1 93.75 94 GLY A N 1
ATOM 749 C CA . GLY A 1 94 ? 24.344 3.828 16.531 1 93.75 94 GLY A CA 1
ATOM 750 C C . GLY A 1 94 ? 25.203 3.65 15.297 1 93.75 94 GLY A C 1
ATOM 751 O O . GLY A 1 94 ? 26.094 4.469 15.023 1 93.75 94 GLY A O 1
ATOM 752 N N . GLU A 1 95 ? 25.016 2.512 14.656 1 94.81 95 GLU A N 1
ATOM 753 C CA . GLU A 1 95 ? 25.797 2.182 13.469 1 94.81 95 GLU A CA 1
ATOM 754 C C . GLU A 1 95 ? 25.516 3.158 12.328 1 94.81 95 GLU A C 1
ATOM 756 O O . GLU A 1 95 ? 24.375 3.578 12.141 1 94.81 95 GLU A O 1
ATOM 761 N N . PRO A 1 96 ? 26.516 3.477 11.602 1 96.25 96 PRO A N 1
ATOM 762 C CA . PRO A 1 96 ? 26.297 4.422 10.5 1 96.25 96 PRO A CA 1
ATOM 763 C C . PRO A 1 96 ? 25.562 3.803 9.32 1 96.25 96 PRO A C 1
ATOM 765 O O . PRO A 1 96 ? 25.609 2.584 9.133 1 96.25 96 PRO A O 1
ATOM 768 N N . LEU A 1 97 ? 24.891 4.637 8.586 1 97.62 97 LEU A N 1
ATOM 769 C CA . LEU A 1 97 ? 24.422 4.254 7.258 1 97.62 97 LEU A CA 1
ATOM 770 C C . LEU A 1 97 ? 25.594 3.863 6.359 1 97.62 97 LEU A C 1
ATOM 772 O O . LEU A 1 97 ? 26.688 4.395 6.5 1 97.62 97 LEU A O 1
ATOM 776 N N . ASN A 1 98 ? 25.344 2.928 5.504 1 96.31 98 ASN A N 1
ATOM 777 C CA . ASN A 1 98 ? 26.391 2.6 4.539 1 96.31 98 ASN A CA 1
ATOM 778 C C . ASN A 1 98 ? 26.594 3.734 3.541 1 96.31 98 ASN A C 1
ATOM 780 O O . ASN A 1 98 ? 25.781 4.652 3.451 1 96.31 98 ASN A O 1
ATOM 784 N N . ILE A 1 99 ? 27.641 3.668 2.783 1 98.12 99 ILE A N 1
ATOM 785 C CA . ILE A 1 99 ? 28.141 4.73 1.911 1 98.12 99 ILE A CA 1
ATOM 786 C C . ILE A 1 99 ? 27.078 5.059 0.857 1 98.12 99 ILE A C 1
ATOM 788 O O . ILE A 1 99 ? 26.734 6.227 0.653 1 98.12 99 ILE A O 1
ATOM 792 N N . GLU A 1 100 ? 26.5 4.078 0.151 1 98.44 100 GLU A N 1
ATOM 793 C CA . GLU A 1 100 ? 25.562 4.375 -0.934 1 98.44 100 GLU A CA 1
ATOM 794 C C . GLU A 1 100 ? 24.297 5.031 -0.406 1 98.44 100 GLU A C 1
ATOM 796 O O . GLU A 1 100 ? 23.672 5.844 -1.097 1 98.44 100 GLU A O 1
ATOM 801 N N . CYS A 1 101 ? 23.891 4.68 0.862 1 98.69 101 CYS A N 1
ATOM 802 C CA . CYS A 1 101 ? 22.719 5.305 1.463 1 98.69 101 CYS A CA 1
ATOM 803 C C . CYS A 1 101 ? 22.953 6.793 1.696 1 98.69 101 CYS A C 1
ATOM 805 O O . CYS A 1 101 ? 22.109 7.617 1.342 1 98.69 101 CYS A O 1
ATOM 807 N N . VAL A 1 102 ? 24.125 7.117 2.305 1 98.69 102 VAL A N 1
ATOM 808 C CA . VAL A 1 102 ? 24.438 8.516 2.561 1 98.69 102 VAL A CA 1
ATOM 809 C C . VAL A 1 102 ? 24.547 9.273 1.239 1 98.69 102 VAL A C 1
ATOM 811 O O . VAL A 1 102 ? 24.047 10.398 1.114 1 98.69 102 VAL A O 1
ATOM 814 N N . ARG A 1 103 ? 25.188 8.688 0.297 1 98.88 103 ARG A N 1
ATOM 815 C CA . ARG A 1 103 ? 25.328 9.32 -1.01 1 98.88 103 ARG A CA 1
ATOM 816 C C . ARG A 1 103 ? 23.969 9.547 -1.66 1 98.88 103 ARG A C 1
ATOM 818 O O . ARG A 1 103 ? 23.734 10.594 -2.262 1 98.88 103 ARG A O 1
ATOM 825 N N . ALA A 1 104 ? 23.031 8.555 -1.566 1 98.88 104 ALA A N 1
ATOM 826 C CA . ALA A 1 104 ? 21.688 8.719 -2.104 1 98.88 104 ALA A CA 1
ATOM 827 C C . ALA A 1 104 ? 20.969 9.883 -1.433 1 98.88 104 ALA A C 1
ATOM 829 O O . ALA A 1 104 ? 20.234 10.625 -2.088 1 98.88 104 ALA A O 1
ATOM 830 N N . ILE A 1 105 ? 21.141 10.031 -0.147 1 98.69 105 ILE A N 1
ATOM 831 C CA . ILE A 1 105 ? 20.547 11.133 0.597 1 98.69 105 ILE A CA 1
ATOM 832 C C . ILE A 1 105 ? 21.109 12.461 0.088 1 98.69 105 ILE A C 1
ATOM 834 O O . ILE A 1 105 ? 20.359 13.414 -0.134 1 98.69 105 ILE A O 1
ATOM 838 N N . MET A 1 106 ? 22.406 12.492 -0.12 1 98.75 106 MET A N 1
ATOM 839 C CA . MET A 1 106 ? 23.062 13.695 -0.63 1 98.75 106 MET A CA 1
ATOM 840 C C . MET A 1 106 ? 22.531 14.062 -2.01 1 98.75 106 MET A C 1
ATOM 842 O O . MET A 1 106 ? 22.344 15.242 -2.318 1 98.75 106 MET A O 1
ATOM 846 N N . VAL A 1 107 ? 22.266 13.062 -2.842 1 98.81 107 VAL A N 1
ATOM 847 C CA . VAL A 1 107 ? 21.719 13.305 -4.168 1 98.81 107 VAL A CA 1
ATOM 848 C C . VAL A 1 107 ? 20.312 13.906 -4.039 1 98.81 107 VAL A C 1
ATOM 850 O O . VAL A 1 107 ? 19.984 14.883 -4.719 1 98.81 107 VAL A O 1
ATOM 853 N N . ALA A 1 108 ? 19.5 13.336 -3.184 1 98.44 108 ALA A N 1
ATOM 854 C CA . ALA A 1 108 ? 18.172 13.875 -2.951 1 98.44 108 ALA A CA 1
ATOM 855 C C . ALA A 1 108 ? 18.234 15.305 -2.43 1 98.44 108 ALA A C 1
ATOM 857 O O . ALA A 1 108 ? 17.438 16.156 -2.822 1 98.44 108 ALA A O 1
ATOM 858 N N . MET A 1 109 ? 19.219 15.578 -1.561 1 97.94 109 MET A N 1
ATOM 859 C CA . MET A 1 109 ? 19.406 16.922 -1.006 1 97.94 109 MET A CA 1
ATOM 860 C C . MET A 1 109 ? 19.641 17.938 -2.113 1 97.94 109 MET A C 1
ATOM 862 O O . MET A 1 109 ? 18.922 18.938 -2.207 1 97.94 109 MET A O 1
ATOM 866 N N . ILE A 1 110 ? 20.609 17.656 -2.963 1 98.06 110 ILE A N 1
ATOM 867 C CA . ILE A 1 110 ? 20.984 18.688 -3.92 1 98.06 110 ILE A CA 1
ATOM 868 C C . ILE A 1 110 ? 19.906 18.812 -4.992 1 98.06 110 ILE A C 1
ATOM 870 O O . ILE A 1 110 ? 19.719 19.906 -5.555 1 98.06 110 ILE A O 1
ATOM 874 N N . GLN A 1 111 ? 19.141 17.734 -5.227 1 98.38 111 GLN A N 1
ATOM 875 C CA . GLN A 1 111 ? 18.016 17.844 -6.145 1 98.38 111 GLN A CA 1
ATOM 876 C C . GLN A 1 111 ? 16.922 18.719 -5.559 1 98.38 111 GLN A C 1
ATOM 878 O O . GLN A 1 111 ? 16.391 19.609 -6.242 1 98.38 111 GLN A O 1
ATOM 883 N N . GLN A 1 112 ? 16.609 18.578 -4.32 1 97.25 112 GLN A N 1
ATOM 884 C CA . GLN A 1 112 ? 15.484 19.266 -3.678 1 97.25 112 GLN A CA 1
ATOM 885 C C . GLN A 1 112 ? 15.875 20.688 -3.281 1 97.25 112 GLN A C 1
ATOM 887 O O . GLN A 1 112 ? 15.07 21.609 -3.414 1 97.25 112 GLN A O 1
ATOM 892 N N . LEU A 1 113 ? 17.078 20.859 -2.832 1 96.81 113 LEU A N 1
ATOM 893 C CA . LEU A 1 113 ? 17.578 22.188 -2.482 1 96.81 113 LEU A CA 1
ATOM 894 C C . LEU A 1 113 ? 17.625 23.094 -3.709 1 96.81 113 LEU A C 1
ATOM 896 O O . LEU A 1 113 ? 17.422 24.297 -3.602 1 96.81 113 LEU A O 1
ATOM 900 N N . GLY A 1 114 ? 17.875 22.5 -4.859 1 96.69 114 GLY A N 1
ATOM 901 C CA . GLY A 1 114 ? 18.031 23.266 -6.09 1 96.69 114 GLY A CA 1
ATOM 902 C C . GLY A 1 114 ? 16.719 23.484 -6.816 1 96.69 114 GLY A C 1
ATOM 903 O O . GLY A 1 114 ? 16.703 23.906 -7.977 1 96.69 114 GLY A O 1
ATOM 904 N N . SER A 1 115 ? 15.609 23.281 -6.137 1 96.06 115 SER A N 1
ATOM 905 C CA . SER A 1 115 ? 14.289 23.359 -6.742 1 96.06 115 SER A CA 1
ATOM 906 C C . SER A 1 115 ? 13.938 24.781 -7.129 1 96.06 115 SER A C 1
ATOM 908 O O . SER A 1 115 ? 13.039 25.016 -7.941 1 96.06 115 SER A O 1
ATOM 910 N N . GLY A 1 116 ? 14.633 25.781 -6.539 1 96.25 116 GLY A N 1
ATOM 911 C CA . GLY A 1 116 ? 14.391 27.172 -6.855 1 96.25 116 GLY A CA 1
ATOM 912 C C . GLY A 1 116 ? 13.398 27.828 -5.918 1 96.25 116 GLY A C 1
ATOM 913 O O . GLY A 1 116 ? 12.875 28.906 -6.211 1 96.25 116 GLY A O 1
ATOM 914 N N . TYR A 1 117 ? 13.164 27.172 -4.738 1 97.31 117 TYR A N 1
ATOM 915 C CA . TYR A 1 117 ? 12.195 27.734 -3.807 1 97.31 117 TYR A CA 1
ATOM 916 C C . TYR A 1 117 ? 12.742 27.75 -2.387 1 97.31 117 TYR A C 1
ATOM 918 O O . TYR A 1 117 ? 12.023 28.047 -1.434 1 97.31 117 TYR A O 1
ATOM 926 N N . THR A 1 118 ? 14.016 27.438 -2.186 1 95.88 118 THR A N 1
ATOM 927 C CA . THR A 1 118 ? 14.562 27.219 -0.851 1 95.88 118 THR A CA 1
ATOM 928 C C . THR A 1 118 ? 15.367 28.422 -0.389 1 95.88 118 THR A C 1
ATOM 930 O O . THR A 1 118 ? 15.539 28.641 0.813 1 95.88 118 THR A O 1
ATOM 933 N N . GLY A 1 119 ? 15.945 29.172 -1.292 1 95.5 119 GLY A N 1
ATOM 934 C CA . GLY A 1 119 ? 16.766 30.328 -0.976 1 95.5 119 GLY A CA 1
ATOM 935 C C . GLY A 1 119 ? 18.172 29.953 -0.518 1 95.5 119 GLY A C 1
ATOM 936 O O . GLY A 1 119 ? 18.891 30.797 0.023 1 95.5 119 GLY A O 1
ATOM 937 N N . ILE A 1 120 ? 18.594 28.719 -0.72 1 96.12 120 ILE A N 1
ATOM 938 C CA . ILE A 1 120 ? 19.938 28.266 -0.371 1 96.12 120 ILE A CA 1
ATOM 939 C C . ILE A 1 120 ? 20.953 28.906 -1.314 1 96.12 120 ILE A C 1
ATOM 941 O O . ILE A 1 120 ? 20.625 29.234 -2.463 1 96.12 120 ILE A O 1
ATOM 945 N N . ARG A 1 121 ? 22.172 29.125 -0.835 1 96.81 121 ARG A N 1
ATOM 946 C CA . ARG A 1 121 ? 23.219 29.672 -1.699 1 96.81 121 ARG A CA 1
ATOM 947 C C . ARG A 1 121 ? 23.766 28.594 -2.623 1 96.81 121 ARG A C 1
ATOM 949 O O . ARG A 1 121 ? 23.922 27.438 -2.221 1 96.81 121 ARG A O 1
ATOM 956 N N . LEU A 1 122 ? 24.109 29 -3.801 1 97.62 122 LEU A N 1
ATOM 957 C CA . LEU A 1 122 ? 24.719 28.078 -4.77 1 97.62 122 LEU A CA 1
ATOM 958 C C . LEU A 1 122 ? 26 27.469 -4.215 1 97.62 122 LEU A C 1
ATOM 960 O O . LEU A 1 122 ? 26.281 26.297 -4.457 1 97.62 122 LEU A O 1
ATOM 964 N N . GLU A 1 123 ? 26.766 28.266 -3.533 1 96.94 123 GLU A N 1
ATOM 965 C CA . GLU A 1 123 ? 28.031 27.781 -2.963 1 96.94 123 GLU A CA 1
ATOM 966 C C . GLU A 1 123 ? 27.797 26.609 -2.021 1 96.94 123 GLU A C 1
ATOM 968 O O . GLU A 1 123 ? 28.594 25.656 -2.002 1 96.94 123 GLU A O 1
ATOM 973 N N . THR A 1 124 ? 26.766 26.672 -1.236 1 96.75 124 THR A N 1
ATOM 974 C CA . THR A 1 124 ? 26.453 25.625 -0.274 1 96.75 124 THR A CA 1
ATOM 975 C C . THR A 1 124 ? 26.062 24.328 -0.99 1 96.75 124 THR A C 1
ATOM 977 O O . THR A 1 124 ? 26.562 23.25 -0.666 1 96.75 124 THR A O 1
ATOM 980 N N . VAL A 1 125 ? 25.172 24.422 -1.979 1 97.44 125 VAL A N 1
ATOM 981 C CA . VAL A 1 125 ? 24.734 23.25 -2.717 1 97.44 125 VAL A CA 1
ATOM 982 C C . VAL A 1 125 ? 25.906 22.656 -3.496 1 97.44 125 VAL A C 1
ATOM 984 O O . VAL A 1 125 ? 26.047 21.438 -3.607 1 97.44 125 VAL A O 1
ATOM 987 N N . ASN A 1 126 ? 26.703 23.547 -4.008 1 97.31 126 ASN A N 1
ATOM 988 C CA . ASN A 1 126 ? 27.891 23.109 -4.754 1 97.31 126 ASN A CA 1
ATOM 989 C C . ASN A 1 126 ? 28.844 22.312 -3.873 1 97.31 126 ASN A C 1
ATOM 991 O O . ASN A 1 126 ? 29.531 21.406 -4.355 1 97.31 126 ASN A O 1
ATOM 995 N N . LYS A 1 127 ? 28.922 22.609 -2.641 1 97.5 127 LYS A N 1
ATOM 996 C CA . LYS A 1 127 ? 29.781 21.859 -1.726 1 97.5 127 LYS A CA 1
ATOM 997 C C . LYS A 1 127 ? 29.344 20.391 -1.633 1 97.5 127 LYS A C 1
ATOM 999 O O . LYS A 1 127 ? 30.188 19.5 -1.606 1 97.5 127 LYS A O 1
ATOM 1004 N N . ILE A 1 128 ? 28.047 20.141 -1.533 1 98.25 128 ILE A N 1
ATOM 1005 C CA . ILE A 1 128 ? 27.531 18.781 -1.482 1 98.25 128 ILE A CA 1
ATOM 1006 C C . ILE A 1 128 ? 27.875 18.047 -2.781 1 98.25 128 ILE A C 1
ATOM 1008 O O . ILE A 1 128 ? 28.281 16.875 -2.762 1 98.25 128 ILE A O 1
ATOM 1012 N N . ARG A 1 129 ? 27.703 18.75 -3.891 1 98.38 129 ARG A N 1
ATOM 1013 C CA . ARG A 1 129 ? 28.062 18.188 -5.188 1 98.38 129 ARG A CA 1
ATOM 1014 C C . ARG A 1 129 ? 29.531 17.812 -5.234 1 98.38 129 ARG A C 1
ATOM 1016 O O . ARG A 1 129 ? 29.906 16.75 -5.754 1 98.38 129 ARG A O 1
ATOM 1023 N N . GLU A 1 130 ? 30.391 18.688 -4.754 1 98.12 130 GLU A N 1
ATOM 1024 C CA . GLU A 1 130 ? 31.828 18.438 -4.727 1 98.12 130 GLU A CA 1
ATOM 1025 C C . GLU A 1 130 ? 32.156 17.188 -3.914 1 98.12 130 GLU A C 1
ATOM 1027 O O . GLU A 1 130 ? 32.969 16.359 -4.332 1 98.12 130 GLU A O 1
ATOM 1032 N N . LEU A 1 131 ? 31.547 17.078 -2.732 1 98.62 131 LEU A N 1
ATOM 1033 C CA . LEU A 1 131 ? 31.75 15.898 -1.898 1 98.62 131 LEU A CA 1
ATOM 1034 C C . LEU A 1 131 ? 31.406 14.625 -2.656 1 98.62 131 LEU A C 1
ATOM 1036 O O . LEU A 1 131 ? 32.156 13.656 -2.643 1 98.62 131 LEU A O 1
ATOM 1040 N N . LEU A 1 132 ? 30.234 14.633 -3.322 1 98.62 132 LEU A N 1
ATOM 1041 C CA . LEU A 1 132 ? 29.797 13.484 -4.105 1 98.62 132 LEU A CA 1
ATOM 1042 C C . LEU A 1 132 ? 30.828 13.125 -5.176 1 98.62 132 LEU A C 1
ATOM 1044 O O . LEU A 1 132 ? 31.172 11.953 -5.332 1 98.62 132 LEU A O 1
ATOM 1048 N N . ASN A 1 133 ? 31.312 14.133 -5.844 1 98.44 133 ASN A N 1
ATOM 1049 C CA . ASN A 1 133 ? 32.156 13.914 -7.016 1 98.44 133 ASN A CA 1
ATOM 1050 C C . ASN A 1 133 ? 33.562 13.43 -6.625 1 98.44 133 ASN A C 1
ATOM 1052 O O . ASN A 1 133 ? 34.188 12.703 -7.383 1 98.44 133 ASN A O 1
ATOM 1056 N N . VAL A 1 134 ? 34.062 13.797 -5.465 1 97.94 134 VAL A N 1
ATOM 1057 C CA . VAL A 1 134 ? 35.438 13.445 -5.086 1 97.94 134 VAL A CA 1
ATOM 1058 C C . VAL A 1 134 ? 35.406 12.203 -4.195 1 97.94 134 VAL A C 1
ATOM 1060 O O . VAL A 1 134 ? 36.469 11.633 -3.908 1 97.94 134 VAL A O 1
ATOM 1063 N N . GLY A 1 135 ? 34.219 11.797 -3.684 1 97.88 135 GLY A N 1
ATOM 1064 C CA . GLY A 1 135 ? 34.094 10.555 -2.932 1 97.88 135 GLY A CA 1
ATOM 1065 C C . GLY A 1 135 ? 34.25 10.742 -1.436 1 97.88 135 GLY A C 1
ATOM 1066 O O . GLY A 1 135 ? 34.688 9.828 -0.73 1 97.88 135 GLY A O 1
ATOM 1067 N N . VAL A 1 136 ? 34.062 11.977 -0.96 1 98.62 136 VAL A N 1
ATOM 1068 C CA . VAL A 1 136 ? 33.938 12.219 0.475 1 98.62 136 VAL A CA 1
ATOM 1069 C C . VAL A 1 136 ? 32.531 11.945 0.939 1 98.62 136 VAL A C 1
ATOM 1071 O O . VAL A 1 136 ? 31.578 12.625 0.504 1 98.62 136 VAL A O 1
ATOM 1074 N N . THR A 1 137 ? 32.312 10.977 1.778 1 98.81 137 THR A N 1
ATOM 1075 C CA . THR A 1 137 ? 30.984 10.625 2.248 1 98.81 137 THR A CA 1
ATOM 1076 C C . THR A 1 137 ? 30.859 10.852 3.752 1 98.81 137 THR A C 1
ATOM 1078 O O . THR A 1 137 ? 31.562 10.203 4.539 1 98.81 137 THR A O 1
ATOM 1081 N N . PRO A 1 138 ? 29.984 11.711 4.141 1 98.75 138 PRO A N 1
ATOM 1082 C CA . PRO A 1 138 ? 29.812 11.992 5.566 1 98.75 138 PRO A CA 1
ATOM 1083 C C . PRO A 1 138 ? 29.422 10.75 6.367 1 98.75 138 PRO A C 1
ATOM 1085 O O . PRO A 1 138 ? 28.672 9.898 5.875 1 98.75 138 PRO A O 1
ATOM 1088 N N . PHE A 1 139 ? 30.031 10.656 7.613 1 98 139 PHE A N 1
ATOM 1089 C CA . PHE A 1 139 ? 29.609 9.68 8.609 1 98 139 PHE A CA 1
ATOM 1090 C C . PHE A 1 139 ? 28.266 10.07 9.211 1 98 139 PHE A C 1
ATOM 1092 O O . PHE A 1 139 ? 28.125 11.156 9.781 1 98 139 PHE A O 1
ATOM 1099 N N . ALA A 1 140 ? 27.25 9.242 9.039 1 97.56 140 ALA A N 1
ATOM 1100 C CA . ALA A 1 140 ? 25.922 9.531 9.547 1 97.56 140 ALA A CA 1
ATOM 1101 C C . ALA A 1 140 ? 25.312 8.32 10.242 1 97.56 140 ALA A C 1
ATOM 1103 O O . ALA A 1 140 ? 24.891 7.363 9.586 1 97.56 140 ALA A O 1
ATOM 1104 N N . PRO A 1 141 ? 25.234 8.344 11.586 1 95.81 141 PRO A N 1
ATOM 1105 C CA . PRO A 1 141 ? 24.578 7.242 12.297 1 95.81 141 PRO A CA 1
ATOM 1106 C C . PRO A 1 141 ? 23.125 7.066 11.898 1 95.81 141 PRO A C 1
ATOM 1108 O O . PRO A 1 141 ? 22.469 8.031 11.508 1 95.81 141 PRO A O 1
ATOM 1111 N N . ARG A 1 142 ? 22.562 5.895 12.031 1 95.62 142 ARG A N 1
ATOM 1112 C CA . ARG A 1 142 ? 21.344 5.605 11.297 1 95.62 142 ARG A CA 1
ATOM 1113 C C . ARG A 1 142 ? 20.125 5.668 12.219 1 95.62 142 ARG A C 1
ATOM 1115 O O . ARG A 1 142 ? 18.984 5.695 11.758 1 95.62 142 ARG A O 1
ATOM 1122 N N . HIS A 1 143 ? 20.25 5.77 13.609 1 93.69 143 HIS A N 1
ATOM 1123 C CA . HIS A 1 143 ? 19.062 5.656 14.461 1 93.69 143 HIS A CA 1
ATOM 1124 C C . HIS A 1 143 ? 18.641 7.02 14.992 1 93.69 143 HIS A C 1
ATOM 1126 O O . HIS A 1 143 ? 19.484 7.887 15.242 1 93.69 143 HIS A O 1
ATOM 1132 N N . GLY A 1 144 ? 17.312 7.188 15.156 1 90.69 144 GLY A N 1
ATOM 1133 C CA . GLY A 1 144 ? 16.828 8.297 15.969 1 90.69 144 GLY A CA 1
ATOM 1134 C C . GLY A 1 144 ? 16.219 9.414 15.141 1 90.69 144 GLY A C 1
ATOM 1135 O O . GLY A 1 144 ? 16.031 10.523 15.633 1 90.69 144 GLY A O 1
ATOM 1136 N N . SER A 1 145 ? 15.891 9.125 13.891 1 90.5 145 SER A N 1
ATOM 1137 C CA . SER A 1 145 ? 15.242 10.148 13.078 1 90.5 145 SER A CA 1
ATOM 1138 C C . SER A 1 145 ? 13.734 9.93 13.008 1 90.5 145 SER A C 1
ATOM 1140 O O . SER A 1 145 ? 13.273 8.797 12.875 1 90.5 145 SER A O 1
ATOM 1142 N N . VAL A 1 146 ? 12.906 10.977 13.094 1 87.12 146 VAL A N 1
ATOM 1143 C CA . VAL A 1 146 ? 11.453 10.898 13.039 1 87.12 146 VAL A CA 1
ATOM 1144 C C . VAL A 1 146 ? 10.977 11.172 11.609 1 87.12 146 VAL A C 1
ATOM 1146 O O . VAL A 1 146 ? 9.781 11.367 11.375 1 87.12 146 VAL A O 1
ATOM 1149 N N . GLY A 1 147 ? 11.883 11.32 10.719 1 83.88 147 GLY A N 1
ATOM 1150 C CA . GLY A 1 147 ? 11.539 11.57 9.328 1 83.88 147 GLY A CA 1
ATOM 1151 C C . GLY A 1 147 ? 12.516 12.508 8.633 1 83.88 147 GLY A C 1
ATOM 1152 O O . GLY A 1 147 ? 12.625 12.5 7.41 1 83.88 147 GLY A O 1
ATOM 1153 N N . TYR A 1 148 ? 13.117 13.312 9.43 1 80.31 148 TYR A N 1
ATOM 1154 C CA . TYR A 1 148 ? 14.086 14.289 8.945 1 80.31 148 TYR A CA 1
ATOM 1155 C C . TYR A 1 148 ? 14.969 14.789 10.086 1 80.31 148 TYR A C 1
ATOM 1157 O O . TYR A 1 148 ? 14.875 14.305 11.211 1 80.31 148 TYR A O 1
ATOM 1165 N N . ILE A 1 149 ? 16.078 15.602 9.859 1 82.44 149 ILE A N 1
ATOM 1166 C CA . ILE A 1 149 ? 16.859 16.469 10.734 1 82.44 149 ILE A CA 1
ATOM 1167 C C . ILE A 1 149 ? 18.078 15.703 11.25 1 82.44 149 ILE A C 1
ATOM 1169 O O . ILE A 1 149 ? 19.188 16.219 11.258 1 82.44 149 ILE A O 1
ATOM 1173 N N . GLY A 1 150 ? 17.953 14.391 11.617 1 88.75 150 GLY A N 1
ATOM 1174 C CA . GLY A 1 150 ? 19.062 13.703 12.273 1 88.75 150 GLY A CA 1
ATOM 1175 C C . GLY A 1 150 ? 20.203 13.383 11.344 1 88.75 150 GLY A C 1
ATOM 1176 O O . GLY A 1 150 ? 21.281 13.977 11.445 1 88.75 150 GLY A O 1
ATOM 1177 N N . VAL A 1 151 ? 19.938 12.609 10.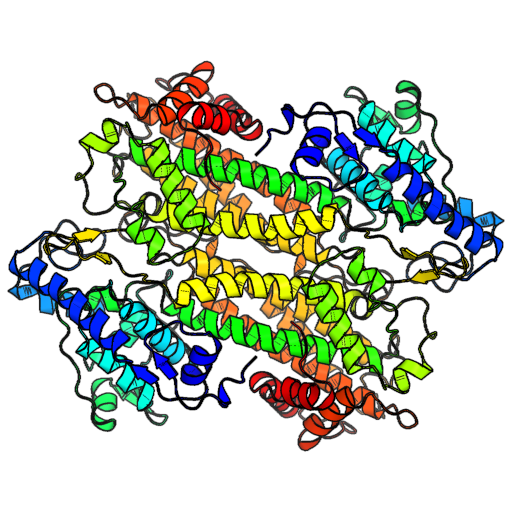398 1 94.5 151 VAL A N 1
ATOM 1178 C CA . VAL A 1 151 ? 20.938 12.148 9.453 1 94.5 151 VAL A CA 1
ATOM 1179 C C . VAL A 1 151 ? 21.438 13.32 8.609 1 94.5 151 VAL A C 1
ATOM 1181 O O . VAL A 1 151 ? 22.641 13.453 8.375 1 94.5 151 VAL A O 1
ATOM 1184 N N . GLU A 1 152 ? 20.578 14.219 8.242 1 95.69 152 GLU A N 1
ATOM 1185 C CA . GLU A 1 152 ? 20.938 15.398 7.461 1 95.69 152 GLU A CA 1
ATOM 1186 C C . GLU A 1 152 ? 21.906 16.297 8.227 1 95.69 152 GLU A C 1
ATOM 1188 O O . GLU A 1 152 ? 22.812 16.891 7.629 1 95.69 152 GLU A O 1
ATOM 1193 N N . GLY A 1 153 ? 21.641 16.391 9.555 1 94.44 153 GLY A N 1
ATOM 1194 C CA . GLY A 1 153 ? 22.531 17.172 10.383 1 94.44 153 GLY A CA 1
ATOM 1195 C C . GLY A 1 153 ? 23.969 16.703 10.328 1 94.44 153 GLY A C 1
ATOM 1196 O O . GLY A 1 153 ? 24.906 17.5 10.195 1 94.44 153 GLY A O 1
ATOM 1197 N N . HIS A 1 154 ? 24.141 15.422 10.398 1 95.94 154 HIS A N 1
ATOM 1198 C CA . HIS A 1 154 ? 25.469 14.844 10.344 1 95.94 154 HIS A CA 1
ATOM 1199 C C . HIS A 1 154 ? 26.125 15.086 8.984 1 95.94 154 HIS A C 1
ATOM 1201 O O . HIS A 1 154 ? 27.328 15.352 8.906 1 95.94 154 HIS A O 1
ATOM 1207 N N . ILE A 1 155 ? 25.359 15.008 7.934 1 96.81 155 ILE A N 1
ATOM 1208 C CA . ILE A 1 155 ? 25.859 15.234 6.578 1 96.81 155 ILE A CA 1
ATOM 1209 C C . ILE A 1 155 ? 26.281 16.703 6.426 1 96.81 155 ILE A C 1
ATOM 1211 O O . ILE A 1 155 ? 27.375 16.984 5.926 1 96.81 155 ILE A O 1
ATOM 1215 N N . ALA A 1 156 ? 25.469 17.562 6.922 1 96.19 156 ALA A N 1
ATOM 1216 C CA . ALA A 1 156 ? 25.703 19 6.777 1 96.19 156 ALA A CA 1
ATOM 1217 C C . ALA A 1 156 ? 26.906 19.453 7.598 1 96.19 156 ALA A C 1
ATOM 1219 O O . ALA A 1 156 ? 27.594 20.406 7.227 1 96.19 156 ALA A O 1
ATOM 1220 N N . LEU A 1 157 ? 27.188 18.781 8.672 1 96.56 157 LEU A N 1
ATOM 1221 C CA . LEU A 1 157 ? 28.344 19.125 9.5 1 96.56 157 LEU A CA 1
ATOM 1222 C C . LEU A 1 157 ? 29.625 19.047 8.695 1 96.56 157 LEU A C 1
ATOM 1224 O O . LEU A 1 157 ? 30.531 19.875 8.875 1 96.56 157 LEU A O 1
ATOM 1228 N N . VAL A 1 158 ? 29.734 18.109 7.863 1 97.31 158 VAL A N 1
ATOM 1229 C CA . VAL A 1 158 ? 30.969 17.875 7.121 1 97.31 158 VAL A CA 1
ATOM 1230 C C . VAL A 1 158 ? 31.219 19.047 6.176 1 97.31 158 VAL A C 1
ATOM 1232 O O . VAL A 1 158 ? 32.375 19.422 5.953 1 97.31 158 VAL A O 1
ATOM 1235 N N . ILE A 1 159 ? 30.219 19.656 5.645 1 95.94 159 ILE A N 1
ATOM 1236 C CA . ILE A 1 159 ? 30.375 20.719 4.676 1 95.94 159 ILE A CA 1
ATOM 1237 C C . ILE A 1 159 ? 30.969 21.953 5.359 1 95.94 159 ILE A C 1
ATOM 1239 O O . ILE A 1 159 ? 31.562 22.812 4.707 1 95.94 159 ILE A O 1
ATOM 1243 N N . ILE A 1 160 ? 30.797 22.047 6.668 1 95.38 160 ILE A N 1
ATOM 1244 C CA . ILE A 1 160 ? 31.344 23.188 7.395 1 95.38 160 ILE A CA 1
ATOM 1245 C C . ILE A 1 160 ? 32.625 22.766 8.117 1 95.38 160 ILE A C 1
ATOM 1247 O O . ILE A 1 160 ? 33.125 23.484 8.992 1 95.38 160 ILE A O 1
ATOM 1251 N N . GLY A 1 161 ? 33.125 21.641 7.805 1 96.44 161 GLY A N 1
ATOM 1252 C CA . GLY A 1 161 ? 34.406 21.188 8.305 1 96.44 161 GLY A CA 1
ATOM 1253 C C . GLY A 1 161 ? 34.312 20.484 9.656 1 96.44 161 GLY A C 1
ATOM 1254 O O . GLY A 1 161 ? 35.312 20.312 10.344 1 96.44 161 GLY A O 1
ATOM 1255 N N . GLU A 1 162 ? 33.156 20.094 10.062 1 96.69 162 GLU A N 1
ATOM 1256 C CA . GLU A 1 162 ? 32.906 19.391 11.32 1 96.69 162 GLU A CA 1
ATOM 1257 C C . GLU A 1 162 ? 32.469 17.953 11.07 1 96.69 162 GLU A C 1
ATOM 1259 O O . GLU A 1 162 ? 32.5 17.484 9.93 1 96.69 162 GLU A O 1
ATOM 1264 N N . GLY A 1 163 ? 32.25 17.219 12.141 1 96.88 163 GLY A N 1
ATOM 1265 C CA . GLY A 1 163 ? 31.797 15.844 12 1 96.88 163 GLY A CA 1
ATOM 1266 C C . GLY A 1 163 ? 32.875 14.914 11.508 1 96.88 163 GLY A C 1
ATOM 1267 O O . GLY A 1 163 ? 34.062 15.117 11.797 1 96.88 163 GLY A O 1
ATOM 1268 N N . LYS A 1 164 ? 32.438 13.82 10.914 1 98.25 164 LYS A N 1
ATOM 1269 C CA . LYS A 1 164 ? 33.312 12.797 10.359 1 98.25 164 LYS A CA 1
ATOM 1270 C C . LYS A 1 164 ? 32.906 12.414 8.945 1 98.25 164 LYS A C 1
ATOM 1272 O O . LYS A 1 164 ? 31.734 12.578 8.57 1 98.25 164 LYS A O 1
ATOM 1277 N N . ALA A 1 165 ? 33.875 11.945 8.18 1 98.69 165 ALA A N 1
ATOM 1278 C CA . ALA A 1 165 ? 33.562 11.516 6.812 1 98.69 165 ALA A CA 1
ATOM 1279 C C . ALA A 1 165 ? 34.531 10.422 6.359 1 98.69 165 ALA A C 1
ATOM 1281 O O . ALA A 1 165 ? 35.656 10.352 6.828 1 98.69 165 ALA A O 1
ATOM 1282 N N . TYR A 1 166 ? 34 9.625 5.543 1 98.69 166 TYR A N 1
ATOM 1283 C CA . TYR A 1 166 ? 34.812 8.633 4.867 1 98.69 166 TYR A CA 1
ATOM 1284 C C . TYR A 1 166 ? 35.469 9.219 3.621 1 98.69 166 TYR A C 1
ATOM 1286 O O . TYR A 1 166 ? 34.812 9.914 2.84 1 98.69 166 TYR A O 1
ATOM 1294 N N . TYR A 1 167 ? 36.781 9 3.395 1 98.12 167 TYR A N 1
ATOM 1295 C CA . TYR A 1 167 ? 37.5 9.352 2.189 1 98.12 167 TYR A CA 1
ATOM 1296 C C . TYR A 1 167 ? 38.562 8.312 1.877 1 98.12 167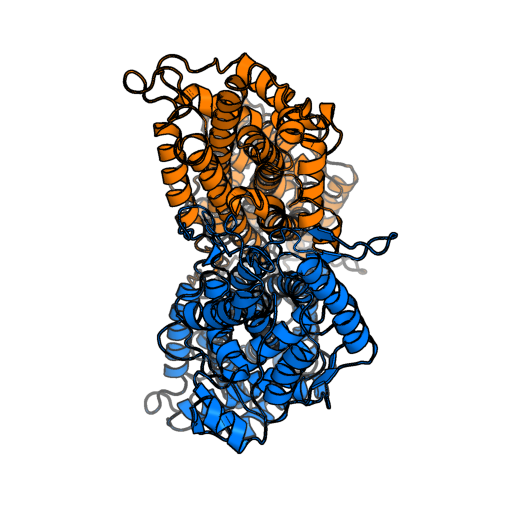 TYR A C 1
ATOM 1298 O O . TYR A 1 167 ? 39.406 7.996 2.725 1 98.12 167 TYR A O 1
ATOM 1306 N N . LYS A 1 168 ? 38.438 7.676 0.699 1 96.62 168 LYS A N 1
ATOM 1307 C CA . LYS A 1 168 ? 39.344 6.645 0.252 1 96.62 168 LYS A CA 1
ATOM 1308 C C . LYS A 1 168 ? 39.469 5.527 1.284 1 96.62 168 LYS A C 1
ATOM 1310 O O . LYS A 1 168 ? 40.594 5.129 1.65 1 96.62 168 LYS A O 1
ATOM 1315 N N . GLY A 1 169 ? 38.375 5.168 1.84 1 95.06 169 GLY A N 1
ATOM 1316 C CA . GLY A 1 169 ? 38.281 3.998 2.697 1 95.06 169 GLY A CA 1
ATOM 1317 C C . GLY A 1 169 ? 38.594 4.289 4.148 1 95.06 169 GLY A C 1
ATOM 1318 O O . GLY A 1 169 ? 38.5 3.41 5.004 1 95.06 169 GLY A O 1
ATOM 1319 N N . GLU A 1 170 ? 38.875 5.535 4.469 1 97.38 170 GLU A N 1
ATOM 1320 C CA . GLU A 1 170 ? 39.281 5.898 5.828 1 97.38 170 GLU A CA 1
ATOM 1321 C C . GLU A 1 170 ? 38.25 6.852 6.453 1 97.38 170 GLU A C 1
ATOM 1323 O O . GLU A 1 170 ? 37.781 7.785 5.797 1 97.38 170 GLU A O 1
ATOM 1328 N N . LEU A 1 171 ? 37.906 6.586 7.695 1 98.12 171 LEU A N 1
ATOM 1329 C CA . LEU A 1 171 ? 37.062 7.523 8.453 1 98.12 171 LEU A CA 1
ATOM 1330 C C . LEU A 1 171 ? 37.938 8.625 9.07 1 98.12 171 LEU A C 1
ATOM 1332 O O . LEU A 1 171 ? 38.875 8.336 9.836 1 98.12 171 LEU A O 1
ATOM 1336 N N . LEU A 1 172 ? 37.625 9.812 8.758 1 98.5 172 LEU A N 1
ATOM 1337 C CA . LEU A 1 172 ? 38.406 10.984 9.18 1 98.5 172 LEU A CA 1
ATOM 1338 C C . LEU A 1 172 ? 37.469 12.016 9.82 1 98.5 172 LEU A C 1
ATOM 1340 O O . LEU A 1 172 ? 36.25 11.922 9.719 1 98.5 172 LEU A O 1
ATOM 1344 N N . SER A 1 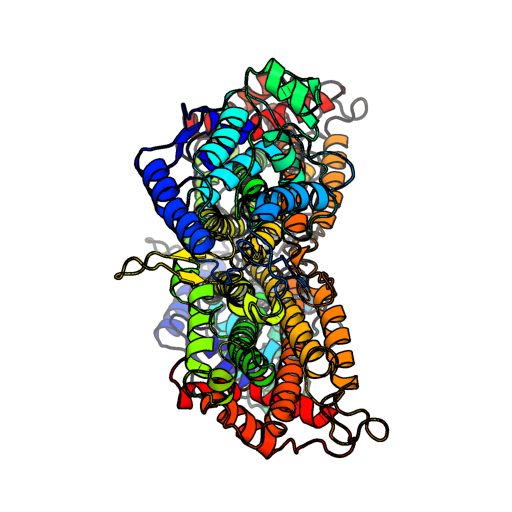173 ? 38.156 12.961 10.531 1 98.38 173 SER A N 1
ATOM 1345 C CA . SER A 1 173 ? 37.375 14.141 10.859 1 98.38 173 SER A CA 1
ATOM 1346 C C . SER A 1 173 ? 36.906 14.867 9.594 1 98.38 173 SER A C 1
ATOM 1348 O O . SER A 1 173 ? 37.562 14.766 8.547 1 98.38 173 SER A O 1
ATOM 1350 N N . GLY A 1 174 ? 35.812 15.555 9.695 1 97.88 174 GLY A N 1
ATOM 1351 C CA . GLY A 1 174 ? 35.344 16.312 8.555 1 97.88 174 GLY A CA 1
ATOM 1352 C C . GLY A 1 174 ? 36.406 17.25 7.973 1 97.88 174 GLY A C 1
ATOM 1353 O O . GLY A 1 174 ? 36.594 17.297 6.758 1 97.88 174 GLY A O 1
ATOM 1354 N N . ALA A 1 175 ? 37.031 17.922 8.844 1 97.88 175 ALA A N 1
ATOM 1355 C CA . ALA A 1 175 ? 38.062 18.859 8.422 1 97.88 175 ALA A CA 1
ATOM 1356 C C . ALA A 1 175 ? 39.219 18.156 7.691 1 97.88 175 ALA A C 1
ATOM 1358 O O . ALA A 1 175 ? 39.688 18.625 6.66 1 97.88 175 ALA A O 1
ATOM 1359 N N . ALA A 1 176 ? 39.625 17.047 8.211 1 98.44 176 ALA A N 1
ATOM 1360 C CA . ALA A 1 176 ? 40.719 16.297 7.613 1 98.44 176 ALA A CA 1
ATOM 1361 C C . ALA A 1 176 ? 40.312 15.711 6.262 1 98.44 176 ALA A C 1
ATOM 1363 O O . ALA A 1 176 ? 41.125 15.703 5.316 1 98.44 176 ALA A O 1
ATOM 1364 N N . ALA A 1 177 ? 39.125 15.18 6.215 1 98.5 177 ALA A N 1
ATOM 1365 C CA . ALA A 1 177 ? 38.625 14.625 4.965 1 98.5 177 ALA A CA 1
ATOM 1366 C C . ALA A 1 177 ? 38.562 15.695 3.879 1 98.5 177 ALA A C 1
ATOM 1368 O O . ALA A 1 177 ? 38.969 15.461 2.738 1 98.5 177 ALA A O 1
ATOM 1369 N N . LEU A 1 178 ? 38.031 16.875 4.238 1 98.38 178 LEU A N 1
ATOM 1370 C CA . LEU A 1 178 ? 37.938 17.969 3.289 1 98.38 178 LEU A CA 1
ATOM 1371 C C . LEU A 1 178 ? 39.312 18.422 2.83 1 98.38 178 LEU A C 1
ATOM 1373 O O . LEU A 1 178 ? 39.531 18.625 1.637 1 98.38 178 LEU A O 1
ATOM 1377 N N . LYS A 1 179 ? 40.156 18.531 3.725 1 98.19 179 LYS A N 1
ATOM 1378 C CA . LYS A 1 179 ? 41.531 18.953 3.404 1 98.19 179 LYS A CA 1
ATOM 1379 C C . LYS A 1 179 ? 42.188 17.953 2.449 1 98.19 179 LYS A C 1
ATOM 1381 O O . LYS A 1 179 ? 42.781 18.359 1.442 1 98.19 179 LYS A O 1
ATOM 1386 N N . LYS A 1 180 ? 42.125 16.734 2.809 1 98.06 180 LYS A N 1
ATOM 1387 C CA . LYS A 1 180 ? 42.719 15.688 1.971 1 98.06 180 LYS A CA 1
ATOM 1388 C C . LYS A 1 180 ? 42.125 15.695 0.57 1 98.06 180 LYS A C 1
ATOM 1390 O O . LYS A 1 180 ? 42.781 15.375 -0.407 1 98.06 180 LYS A O 1
ATOM 1395 N N . ALA A 1 181 ? 40.906 16.062 0.449 1 98 181 ALA A N 1
ATOM 1396 C CA . ALA A 1 181 ? 40.188 16.078 -0.828 1 98 181 ALA A CA 1
ATOM 1397 C C . ALA A 1 181 ? 40.344 17.422 -1.519 1 98 181 ALA A C 1
ATOM 1399 O O . ALA A 1 181 ? 39.781 17.641 -2.604 1 98 181 ALA A O 1
ATOM 1400 N N . ASN A 1 182 ? 41.031 18.375 -0.91 1 97.75 182 ASN A N 1
ATOM 1401 C CA . ASN A 1 182 ? 41.25 19.719 -1.427 1 97.75 182 ASN A CA 1
ATOM 1402 C C . ASN A 1 182 ? 39.938 20.5 -1.561 1 97.75 182 ASN A C 1
ATOM 1404 O O . ASN A 1 182 ? 39.688 21.109 -2.602 1 97.75 182 ASN A O 1
ATOM 1408 N N . ILE A 1 183 ? 39.062 20.375 -0.553 1 97.5 183 ILE A N 1
ATOM 1409 C CA . ILE A 1 183 ? 37.812 21.125 -0.472 1 97.5 183 ILE A CA 1
ATOM 1410 C C . ILE A 1 183 ? 37.844 22.047 0.746 1 97.5 183 ILE A C 1
ATOM 1412 O O . ILE A 1 183 ? 38.25 21.625 1.841 1 97.5 183 ILE A O 1
ATOM 1416 N N . GLU A 1 184 ? 37.5 23.266 0.575 1 96.69 184 GLU A N 1
ATOM 1417 C CA . GLU A 1 184 ? 37.406 24.203 1.684 1 96.69 184 GLU A CA 1
ATOM 1418 C C . GLU A 1 184 ? 36.031 24.156 2.32 1 96.69 184 GLU A C 1
ATOM 1420 O O . GLU A 1 184 ? 35 24.125 1.616 1 96.69 184 GLU A O 1
ATOM 1425 N N . PRO A 1 185 ? 36 24.078 3.652 1 96.25 185 PRO A N 1
ATOM 1426 C CA . PRO A 1 185 ? 34.688 24.172 4.293 1 96.25 185 PRO A CA 1
ATOM 1427 C C . PRO A 1 185 ? 33.969 25.484 3.998 1 96.25 185 PRO A C 1
ATOM 1429 O O . PRO A 1 185 ? 34.625 26.469 3.617 1 96.25 185 PRO A O 1
ATOM 1432 N N . ILE A 1 186 ? 32.719 25.469 4.227 1 94.94 186 ILE A N 1
ATOM 1433 C CA . ILE A 1 186 ? 31.969 26.672 3.936 1 94.94 186 ILE A CA 1
ATOM 1434 C C . ILE A 1 186 ? 31.406 27.25 5.234 1 94.94 186 ILE A C 1
ATOM 1436 O O . ILE A 1 186 ? 31.297 26.547 6.238 1 94.94 186 ILE A O 1
ATOM 1440 N N . ILE A 1 187 ? 31.188 28.562 5.191 1 92.5 187 ILE A N 1
ATOM 1441 C CA . ILE A 1 187 ? 30.391 29.219 6.227 1 92.5 187 ILE A CA 1
ATOM 1442 C C . ILE A 1 187 ? 28.953 29.359 5.766 1 92.5 187 ILE A C 1
ATOM 1444 O O . ILE A 1 187 ? 28.672 29.922 4.703 1 92.5 187 ILE A O 1
ATOM 1448 N N . ILE A 1 188 ? 28.047 28.828 6.504 1 91 188 ILE A N 1
ATOM 1449 C CA . ILE A 1 188 ? 26.672 28.844 6.047 1 91 188 ILE A CA 1
ATOM 1450 C C . ILE A 1 188 ? 25.984 30.141 6.469 1 91 188 ILE A C 1
ATOM 1452 O O . ILE A 1 188 ? 26.344 30.719 7.492 1 91 188 ILE A O 1
ATOM 1456 N N . GLY A 1 189 ? 25.094 30.594 5.676 1 87.5 189 GLY A N 1
ATOM 1457 C CA . GLY A 1 189 ? 24.406 31.859 5.879 1 87.5 189 GLY A CA 1
ATOM 1458 C C . GLY A 1 189 ? 22.953 31.688 6.316 1 87.5 189 GLY A C 1
ATOM 1459 O O . GLY A 1 189 ? 22.531 30.578 6.652 1 87.5 189 GLY A O 1
ATOM 1460 N N . SER A 1 190 ? 22.203 32.812 6.25 1 87.88 190 SER A N 1
ATOM 1461 C CA . SER A 1 190 ? 20.812 32.844 6.699 1 87.88 190 SER A CA 1
ATOM 1462 C C . SER A 1 190 ? 19.984 31.781 6 1 87.88 190 SER A C 1
ATOM 1464 O O . SER A 1 190 ? 20.109 31.594 4.789 1 87.88 190 SER A O 1
ATOM 1466 N N . LYS A 1 191 ? 19.172 31.016 6.777 1 91.75 191 LYS A N 1
ATOM 1467 C CA . LYS A 1 191 ? 18.188 30.016 6.359 1 91.75 191 LYS A CA 1
ATOM 1468 C C . LYS A 1 191 ? 18.875 28.703 5.969 1 91.75 191 LYS A C 1
ATOM 1470 O O . LYS A 1 191 ? 18.234 27.656 5.914 1 91.75 191 LYS A O 1
ATOM 1475 N N . GLU A 1 192 ? 20.172 28.766 5.75 1 93 192 GLU A N 1
ATOM 1476 C CA . GLU A 1 192 ? 20.844 27.609 5.156 1 93 192 GLU A CA 1
ATOM 1477 C C . GLU A 1 192 ? 20.906 26.438 6.145 1 93 192 GLU A C 1
ATOM 1479 O O . GLU A 1 192 ? 20.781 25.281 5.758 1 93 192 GLU A O 1
ATOM 1484 N N . GLY A 1 193 ? 21.188 26.766 7.422 1 90.5 193 GLY A N 1
ATOM 1485 C CA . GLY A 1 193 ? 21.141 25.703 8.414 1 90.5 193 GLY A CA 1
ATOM 1486 C C . GLY A 1 193 ? 19.828 24.938 8.438 1 90.5 193 GLY A C 1
ATOM 1487 O O . GLY A 1 193 ? 19.812 23.719 8.562 1 90.5 193 GLY A O 1
ATOM 1488 N N . LEU A 1 194 ? 18.75 25.688 8.305 1 90.12 194 LEU A N 1
ATOM 1489 C CA . LEU A 1 194 ? 17.422 25.094 8.273 1 90.12 194 LEU A CA 1
ATOM 1490 C C . LEU A 1 194 ? 17.203 24.297 6.992 1 90.12 194 LEU A C 1
ATOM 1492 O O . LEU A 1 194 ? 16.719 23.172 7.027 1 90.12 194 LEU A O 1
ATOM 1496 N N . SER A 1 195 ? 17.562 24.828 5.883 1 93.25 195 SER A N 1
ATOM 1497 C CA . SER A 1 195 ? 17.328 24.203 4.586 1 93.25 195 SER A CA 1
ATOM 1498 C C . SER A 1 195 ? 18.078 22.891 4.465 1 93.25 195 SER A C 1
ATOM 1500 O O . SER A 1 195 ? 17.594 21.953 3.822 1 93.25 195 SER A O 1
ATOM 1502 N N . LEU A 1 196 ? 19.203 22.797 5.086 1 94.75 196 LEU A N 1
ATOM 1503 C CA . LEU A 1 196 ? 20.047 21.609 4.965 1 94.75 196 LEU A CA 1
ATOM 1504 C C . LEU A 1 196 ? 19.5 20.453 5.773 1 94.75 196 LEU A C 1
ATOM 1506 O O . LEU A 1 196 ? 19.812 19.297 5.5 1 94.75 196 LEU A O 1
ATOM 1510 N N . VAL A 1 197 ? 18.688 20.734 6.758 1 91.81 197 VAL A N 1
ATOM 1511 C CA . VAL A 1 197 ? 18.234 19.641 7.625 1 91.81 197 VAL A CA 1
ATOM 1512 C C . VAL A 1 197 ? 16.734 19.406 7.43 1 91.81 197 VAL A C 1
ATOM 1514 O O . VAL A 1 197 ? 16.203 18.391 7.887 1 91.81 197 VAL A O 1
ATOM 1517 N N . SER A 1 198 ? 16.125 20.297 6.734 1 89.12 198 SER A N 1
ATOM 1518 C CA . SER A 1 198 ? 14.68 20.203 6.527 1 89.12 198 SER A CA 1
ATOM 1519 C C . SER A 1 198 ? 14.352 19.422 5.258 1 89.12 198 SER A C 1
ATOM 1521 O O . SER A 1 198 ? 15.164 19.375 4.324 1 89.12 198 SER A O 1
ATOM 1523 N N . GLY A 1 199 ? 13.234 18.75 5.297 1 92.38 199 GLY A N 1
ATOM 1524 C CA . GLY A 1 199 ? 12.742 18.125 4.078 1 92.38 199 GLY A CA 1
ATOM 1525 C C . GLY A 1 199 ? 12.734 16.609 4.145 1 92.38 199 GLY A C 1
ATOM 1526 O O . GLY A 1 199 ? 12.805 16.031 5.23 1 92.38 199 GLY A O 1
ATOM 1527 N N . THR A 1 200 ? 12.562 15.961 2.996 1 95.88 200 THR A N 1
ATOM 1528 C CA . THR A 1 200 ? 12.398 14.516 2.924 1 95.88 200 THR A CA 1
ATOM 1529 C C . THR A 1 200 ? 13.617 13.867 2.275 1 95.88 200 THR A C 1
ATOM 1531 O O . THR A 1 200 ? 13.508 12.797 1.673 1 95.88 200 THR A O 1
ATOM 1534 N N . SER A 1 201 ? 14.773 14.508 2.275 1 97 201 SER A N 1
ATOM 1535 C CA . SER A 1 201 ? 15.93 14.062 1.506 1 97 201 SER A CA 1
ATOM 1536 C C . SER A 1 201 ? 16.375 12.672 1.941 1 97 201 SER A C 1
ATOM 1538 O O . SER A 1 201 ? 16.672 11.812 1.103 1 97 201 SER A O 1
ATOM 1540 N N . SER A 1 202 ? 16.469 12.398 3.264 1 97.38 202 SER A N 1
ATOM 1541 C CA . SER A 1 202 ? 16.938 11.094 3.727 1 97.38 202 SER A CA 1
ATOM 1542 C C . SER A 1 202 ? 15.969 9.992 3.33 1 97.38 202 SER A C 1
ATOM 1544 O O . SER A 1 202 ? 16.375 8.969 2.773 1 97.38 202 SER A O 1
ATOM 1546 N N . VAL A 1 203 ? 14.672 10.281 3.568 1 97.94 203 VAL A N 1
ATOM 1547 C CA . VAL A 1 203 ? 13.656 9.258 3.324 1 97.94 203 VAL A CA 1
ATOM 1548 C C . VAL A 1 203 ? 13.531 9.008 1.823 1 97.94 203 VAL A C 1
ATOM 1550 O O . VAL A 1 203 ? 13.438 7.859 1.384 1 97.94 203 VAL A O 1
ATOM 1553 N N . THR A 1 204 ? 13.57 10.062 1.025 1 98.56 204 THR A N 1
ATOM 1554 C CA . THR A 1 204 ? 13.438 9.945 -0.422 1 98.56 204 THR A CA 1
ATOM 1555 C C . THR A 1 204 ? 14.672 9.273 -1.026 1 98.56 204 THR A C 1
ATOM 1557 O O . THR A 1 204 ? 14.547 8.438 -1.919 1 98.56 204 THR A O 1
ATOM 1560 N N . GLY A 1 205 ? 15.859 9.648 -0.569 1 98.69 205 GLY A N 1
ATOM 1561 C CA . GLY A 1 205 ? 17.078 9.016 -1.045 1 98.69 205 GLY A CA 1
ATOM 1562 C C . GLY A 1 205 ? 17.125 7.52 -0.785 1 98.69 205 GLY A C 1
ATOM 1563 O O . GLY A 1 205 ? 17.359 6.73 -1.7 1 98.69 205 GLY A O 1
ATOM 1564 N N . LEU A 1 206 ? 16.844 7.125 0.461 1 98.69 206 LEU A N 1
ATOM 1565 C CA . LEU A 1 206 ? 16.859 5.719 0.849 1 98.69 206 LEU A CA 1
ATOM 1566 C C . LEU A 1 206 ? 15.812 4.93 0.064 1 98.69 206 LEU A C 1
ATOM 1568 O O . LEU A 1 206 ? 16.094 3.832 -0.421 1 98.69 206 LEU A O 1
ATOM 1572 N N . THR A 1 207 ? 14.609 5.523 -0.059 1 98.81 207 THR A N 1
ATOM 1573 C CA . THR A 1 207 ? 13.523 4.801 -0.709 1 98.81 207 THR A CA 1
ATOM 1574 C C . THR A 1 207 ? 13.758 4.707 -2.215 1 98.81 207 THR A C 1
ATOM 1576 O O . THR A 1 207 ? 13.328 3.748 -2.857 1 98.81 207 THR A O 1
ATOM 1579 N N . SER A 1 208 ? 14.492 5.676 -2.779 1 98.81 208 SER A N 1
ATOM 1580 C CA . SER A 1 208 ? 14.875 5.574 -4.184 1 98.81 208 SER A CA 1
ATOM 1581 C C . SER A 1 208 ? 15.734 4.34 -4.438 1 98.81 208 SER A C 1
ATOM 1583 O O . SER A 1 208 ? 15.523 3.623 -5.418 1 98.81 208 SER A O 1
ATOM 1585 N N . LEU A 1 209 ? 16.688 4.094 -3.559 1 98.75 209 LEU A N 1
ATOM 1586 C CA . LEU A 1 209 ? 17.484 2.881 -3.662 1 98.75 209 LEU A CA 1
ATOM 1587 C C . LEU A 1 209 ? 16.609 1.638 -3.57 1 98.75 209 LEU A C 1
ATOM 1589 O O . LEU A 1 209 ? 16.766 0.7 -4.355 1 98.75 209 LEU A O 1
ATOM 1593 N N . SER A 1 210 ? 15.672 1.677 -2.645 1 98.81 210 SER A N 1
ATOM 1594 C CA . SER A 1 210 ? 14.805 0.53 -2.393 1 98.81 210 SER A CA 1
ATOM 1595 C C . SER A 1 210 ? 13.922 0.233 -3.596 1 98.81 210 SER A C 1
ATOM 1597 O O . SER A 1 210 ? 13.711 -0.929 -3.947 1 98.81 210 SER A O 1
ATOM 1599 N N . ILE A 1 211 ? 13.352 1.318 -4.172 1 98.75 211 ILE A N 1
ATOM 1600 C CA . ILE A 1 211 ? 12.477 1.146 -5.328 1 98.75 211 ILE A CA 1
ATOM 1601 C C . ILE A 1 211 ? 13.258 0.534 -6.484 1 98.75 211 ILE A C 1
ATOM 1603 O O . ILE A 1 211 ? 12.773 -0.374 -7.16 1 98.75 211 ILE A O 1
ATOM 1607 N N . TYR A 1 212 ? 14.461 1.013 -6.773 1 98.62 212 TYR A N 1
ATOM 1608 C CA . TYR A 1 212 ? 15.281 0.454 -7.844 1 98.62 212 TYR A CA 1
ATOM 1609 C C . TYR A 1 212 ? 15.547 -1.028 -7.609 1 98.62 212 TYR A C 1
ATOM 1611 O O . TYR A 1 212 ? 15.375 -1.847 -8.516 1 98.62 212 TYR A O 1
ATOM 1619 N N . ASP A 1 213 ? 15.984 -1.322 -6.383 1 98.69 213 ASP A N 1
ATOM 1620 C CA . ASP A 1 213 ? 16.297 -2.711 -6.055 1 98.69 213 ASP A CA 1
ATOM 1621 C C . ASP A 1 213 ? 15.039 -3.586 -6.156 1 98.69 213 ASP A C 1
ATOM 1623 O O . ASP A 1 213 ? 15.117 -4.742 -6.578 1 98.69 213 ASP A O 1
ATOM 1627 N N . ALA A 1 214 ? 13.906 -3.062 -5.727 1 98.75 214 ALA A N 1
ATOM 1628 C CA . ALA A 1 214 ? 12.656 -3.809 -5.805 1 98.75 214 ALA A CA 1
ATOM 1629 C C . ALA A 1 214 ? 12.32 -4.172 -7.25 1 98.75 214 ALA A C 1
ATOM 1631 O O . ALA A 1 214 ? 11.836 -5.273 -7.523 1 98.75 214 ALA A O 1
ATOM 1632 N N . ILE A 1 215 ? 12.523 -3.242 -8.133 1 98.5 215 ILE A N 1
ATOM 1633 C CA . ILE A 1 215 ? 12.258 -3.484 -9.547 1 98.5 215 ILE A CA 1
ATOM 1634 C C . ILE A 1 215 ? 13.211 -4.555 -10.078 1 98.5 215 ILE A C 1
ATOM 1636 O O . ILE A 1 215 ? 12.789 -5.48 -10.781 1 98.5 215 ILE A O 1
ATOM 1640 N N . VAL A 1 216 ? 14.492 -4.473 -9.734 1 98.44 216 VAL A N 1
ATOM 1641 C CA . VAL A 1 216 ? 15.492 -5.445 -10.156 1 98.44 216 VAL A CA 1
ATOM 1642 C C . VAL A 1 216 ? 15.133 -6.828 -9.617 1 98.44 216 VAL A C 1
ATOM 1644 O O . VAL A 1 216 ? 15.148 -7.812 -10.359 1 98.44 216 VAL A O 1
ATOM 1647 N N . ILE A 1 217 ? 14.797 -6.863 -8.352 1 98.69 217 ILE A N 1
ATOM 1648 C CA . ILE A 1 217 ? 14.438 -8.133 -7.727 1 98.69 217 ILE A CA 1
ATOM 1649 C C . ILE A 1 217 ? 13.156 -8.68 -8.359 1 98.69 217 ILE A C 1
ATOM 1651 O O . ILE A 1 217 ? 13.031 -9.883 -8.586 1 98.69 217 ILE A O 1
ATOM 1655 N N . GLY A 1 218 ? 12.172 -7.773 -8.656 1 98.44 218 GLY A N 1
ATOM 1656 C CA . GLY A 1 218 ? 10.922 -8.18 -9.273 1 98.44 218 GLY A CA 1
ATOM 1657 C C . GLY A 1 218 ? 11.117 -8.852 -10.625 1 98.44 218 GLY A C 1
ATOM 1658 O O . GLY A 1 218 ? 10.562 -9.922 -10.883 1 98.44 218 GLY A O 1
ATOM 1659 N N . LYS A 1 219 ? 11.922 -8.273 -11.477 1 98.44 219 LYS A N 1
ATOM 1660 C CA . LYS A 1 219 ? 12.227 -8.867 -12.781 1 98.44 219 LYS A CA 1
ATOM 1661 C C . LYS A 1 219 ? 13 -10.172 -12.617 1 98.44 219 LYS A C 1
ATOM 1663 O O . LYS A 1 219 ? 12.75 -11.141 -13.336 1 98.44 219 LYS A O 1
ATOM 1668 N N . THR A 1 220 ? 13.93 -10.148 -11.695 1 98.81 220 THR A N 1
ATOM 1669 C CA . THR A 1 220 ? 14.727 -11.344 -11.453 1 98.81 220 THR A CA 1
ATOM 1670 C C . THR A 1 220 ? 13.859 -12.477 -10.93 1 98.81 220 THR A C 1
ATOM 1672 O O . THR A 1 220 ? 14.094 -13.648 -11.25 1 98.81 220 THR A O 1
ATOM 1675 N N . ASN A 1 221 ? 12.836 -12.156 -10.148 1 98.81 221 ASN A N 1
ATOM 1676 C CA . ASN A 1 221 ? 11.914 -13.172 -9.648 1 98.81 221 ASN A CA 1
ATOM 1677 C C . ASN A 1 221 ? 11.125 -13.82 -10.781 1 98.81 221 ASN A C 1
ATOM 1679 O O . ASN A 1 221 ? 10.789 -15 -10.719 1 98.81 221 ASN A O 1
ATOM 1683 N N . ASP A 1 222 ? 10.789 -13.023 -11.836 1 98.88 222 ASP A N 1
ATOM 1684 C CA . ASP A 1 222 ? 10.172 -13.633 -13.008 1 98.88 222 ASP A CA 1
ATOM 1685 C C . ASP A 1 222 ? 11.102 -14.664 -13.641 1 98.88 222 ASP A C 1
ATOM 1687 O O . ASP A 1 222 ? 10.656 -15.742 -14.047 1 98.88 222 ASP A O 1
ATOM 1691 N N . ILE A 1 223 ? 12.383 -14.328 -13.727 1 98.94 223 ILE A N 1
ATOM 1692 C CA . ILE A 1 223 ? 13.383 -15.227 -14.297 1 98.94 223 ILE A CA 1
ATOM 1693 C C . ILE A 1 223 ? 13.523 -16.469 -13.414 1 98.94 223 ILE A C 1
ATOM 1695 O O . ILE A 1 223 ? 13.492 -17.594 -13.906 1 98.94 223 ILE A O 1
ATOM 1699 N N . ALA A 1 224 ? 13.688 -16.219 -12.094 1 98.88 224 ALA A N 1
ATOM 1700 C CA . ALA A 1 224 ? 13.797 -17.312 -11.141 1 98.88 224 ALA A CA 1
ATOM 1701 C C . ALA A 1 224 ? 12.562 -18.203 -11.188 1 98.88 224 ALA A C 1
ATOM 1703 O O . ALA A 1 224 ? 12.664 -19.438 -11.156 1 98.88 224 ALA A O 1
ATOM 1704 N N . GLY A 1 225 ? 11.367 -17.578 -11.234 1 98.81 225 GLY A N 1
ATOM 1705 C CA . GLY A 1 225 ? 10.133 -18.328 -11.359 1 98.81 225 GLY A CA 1
ATOM 1706 C C . GLY A 1 225 ? 10.062 -19.172 -12.617 1 98.81 225 GLY A C 1
ATOM 1707 O O . GLY A 1 225 ? 9.609 -20.312 -12.578 1 98.81 225 GLY A O 1
ATOM 1708 N N . ALA A 1 226 ? 10.484 -18.609 -13.719 1 98.88 226 ALA A N 1
ATOM 1709 C CA . ALA A 1 226 ? 10.523 -19.344 -14.984 1 98.88 226 ALA A CA 1
ATOM 1710 C C . ALA A 1 226 ? 11.461 -20.547 -14.883 1 98.88 226 ALA A C 1
ATOM 1712 O O . ALA A 1 226 ? 11.133 -21.641 -15.367 1 98.88 226 ALA A O 1
ATOM 1713 N N . MET A 1 227 ? 12.633 -20.328 -14.312 1 98.88 227 MET A N 1
ATOM 1714 C CA . MET A 1 227 ? 13.586 -21.422 -14.148 1 98.88 227 MET A CA 1
ATOM 1715 C C . MET A 1 227 ? 13 -22.516 -13.281 1 98.88 227 MET A C 1
ATOM 1717 O O . MET A 1 227 ? 13.156 -23.703 -13.586 1 98.88 227 MET A O 1
ATOM 1721 N N . SER A 1 228 ? 12.359 -22.156 -12.188 1 98.75 228 SER A N 1
ATOM 1722 C CA . SER A 1 228 ? 11.719 -23.125 -11.312 1 98.75 228 SER A CA 1
ATOM 1723 C C . SER A 1 228 ? 10.617 -23.891 -12.039 1 98.75 228 SER A C 1
ATOM 1725 O O . SER A 1 228 ? 10.508 -25.109 -11.914 1 98.75 228 SER A O 1
ATOM 1727 N N . LEU A 1 229 ? 9.766 -23.141 -12.758 1 98.56 229 LEU A N 1
ATOM 1728 C CA . LEU A 1 229 ? 8.703 -23.75 -13.539 1 98.56 229 LEU A CA 1
ATOM 1729 C C . LEU A 1 229 ? 9.266 -24.781 -14.516 1 98.56 229 LEU A C 1
ATOM 1731 O O . LEU A 1 229 ? 8.711 -25.875 -14.656 1 98.56 229 LEU A O 1
ATOM 1735 N N . GLU A 1 230 ? 10.367 -24.484 -15.156 1 98.62 230 GLU A N 1
ATOM 1736 C CA . GLU A 1 230 ? 11.008 -25.344 -16.156 1 98.62 230 GLU A CA 1
ATOM 1737 C C . GLU A 1 230 ? 11.516 -26.625 -15.523 1 98.62 230 GLU A C 1
ATOM 1739 O O . GLU A 1 230 ? 11.148 -27.719 -15.961 1 98.62 230 GLU A O 1
ATOM 1744 N N . VAL A 1 231 ? 12.266 -26.516 -14.438 1 98.31 231 VAL A N 1
ATOM 1745 C CA . VAL A 1 231 ? 12.953 -27.688 -13.898 1 98.31 231 VAL A CA 1
ATOM 1746 C C . VAL A 1 231 ? 11.977 -28.531 -13.094 1 98.31 231 VAL A C 1
ATOM 1748 O O . VAL A 1 231 ? 12.234 -29.719 -12.844 1 98.31 231 VAL A O 1
ATOM 1751 N N . LEU A 1 232 ? 10.852 -27.969 -12.703 1 98.19 232 LEU A N 1
ATOM 1752 C CA . LEU A 1 232 ? 9.828 -28.719 -11.977 1 98.19 232 LEU A CA 1
ATOM 1753 C C . LEU A 1 232 ? 8.75 -29.219 -12.93 1 98.19 232 LEU A C 1
ATOM 1755 O O . LEU A 1 232 ? 7.688 -29.656 -12.484 1 98.19 232 LEU A O 1
ATOM 1759 N N . LYS A 1 233 ? 9.008 -29.141 -14.25 1 97.5 233 LYS A N 1
ATOM 1760 C CA . LYS A 1 233 ? 8.156 -29.719 -15.281 1 97.5 233 LYS A CA 1
ATOM 1761 C C . LYS A 1 233 ? 6.762 -29.094 -15.258 1 97.5 233 LYS A C 1
ATOM 1763 O O . LYS A 1 233 ? 5.762 -29.797 -15.391 1 97.5 233 LYS A O 1
ATOM 1768 N N . GLY A 1 234 ? 6.777 -27.766 -14.992 1 96.31 234 GLY A N 1
ATOM 1769 C CA . GLY A 1 234 ? 5.512 -27.047 -14.969 1 96.31 234 GLY A CA 1
ATOM 1770 C C . GLY A 1 234 ? 4.934 -26.812 -16.359 1 96.31 234 GLY A C 1
ATOM 1771 O O . GLY A 1 234 ? 5.613 -27.031 -17.359 1 96.31 234 GLY A O 1
ATOM 1772 N N . THR A 1 235 ? 3.684 -26.406 -16.375 1 93.88 235 THR A N 1
ATOM 1773 C CA . THR A 1 235 ? 3.002 -26.156 -17.625 1 93.88 235 THR A CA 1
ATOM 1774 C C . THR A 1 235 ? 2.838 -24.656 -17.859 1 93.88 235 THR A C 1
ATOM 1776 O O . THR A 1 235 ? 2.637 -23.891 -16.906 1 93.88 235 THR A O 1
ATOM 1779 N N . LEU A 1 236 ? 2.824 -24.203 -19.109 1 95.94 236 LEU A N 1
ATOM 1780 C CA . LEU A 1 236 ? 2.654 -22.797 -19.453 1 95.94 236 LEU A CA 1
ATOM 1781 C C . LEU A 1 236 ? 1.178 -22.438 -19.609 1 95.94 236 LEU A C 1
ATOM 1783 O O . LEU A 1 236 ? 0.829 -21.281 -19.812 1 95.94 236 LEU A O 1
ATOM 1787 N N . THR A 1 237 ? 0.302 -23.406 -19.406 1 94.69 237 THR A N 1
ATOM 1788 C CA . THR A 1 237 ? -1.136 -23.188 -19.531 1 94.69 237 THR A CA 1
ATOM 1789 C C . THR A 1 237 ? -1.596 -22.078 -18.578 1 94.69 237 THR A C 1
ATOM 1791 O O . THR A 1 237 ? -2.441 -21.266 -18.938 1 94.69 237 THR A O 1
ATOM 1794 N N . ALA A 1 238 ? -0.975 -22.016 -17.438 1 95.81 238 ALA A N 1
ATOM 1795 C CA . ALA A 1 238 ? -1.356 -21.047 -16.422 1 95.81 238 ALA A CA 1
ATOM 1796 C C . ALA A 1 238 ? -0.911 -19.641 -16.812 1 95.81 238 ALA A C 1
ATOM 1798 O O . ALA A 1 238 ? -1.365 -18.656 -16.234 1 95.81 238 ALA A O 1
ATOM 1799 N N . MET A 1 239 ? -0.045 -19.562 -17.859 1 97.75 239 MET A N 1
ATOM 1800 C CA . MET A 1 239 ? 0.455 -18.266 -18.328 1 97.75 239 MET A CA 1
ATOM 1801 C C . MET A 1 239 ? -0.331 -17.797 -19.547 1 97.75 239 MET A C 1
ATOM 1803 O O . MET A 1 239 ? -0.018 -16.766 -20.141 1 97.75 239 MET A O 1
ATOM 1807 N N . ASP A 1 240 ? -1.438 -18.469 -19.922 1 97.31 240 ASP A N 1
ATOM 1808 C CA . ASP A 1 240 ? -2.199 -18.219 -21.141 1 97.31 240 ASP A CA 1
ATOM 1809 C C . ASP A 1 240 ? -2.746 -16.797 -21.156 1 97.31 240 ASP A C 1
ATOM 1811 O O . ASP A 1 240 ? -3.281 -16.312 -20.156 1 97.31 240 ASP A O 1
ATOM 1815 N N . GLU A 1 241 ? -2.629 -16.141 -22.297 1 97.56 241 GLU A N 1
ATOM 1816 C CA . GLU A 1 241 ? -3.043 -14.758 -22.453 1 97.56 241 GLU A CA 1
ATOM 1817 C C . GLU A 1 241 ? -4.543 -14.602 -22.219 1 97.56 241 GLU A C 1
ATOM 1819 O O . GLU A 1 241 ? -4.996 -13.555 -21.734 1 97.56 241 GLU A O 1
ATOM 1824 N N . ARG A 1 242 ? -5.32 -15.523 -22.656 1 97.06 242 ARG A N 1
ATOM 1825 C CA . ARG A 1 242 ? -6.766 -15.461 -22.484 1 97.06 242 ARG A CA 1
ATOM 1826 C C . ARG A 1 242 ? -7.133 -15.328 -21.016 1 97.06 242 ARG A C 1
ATOM 1828 O O . ARG A 1 242 ? -8.07 -14.617 -20.656 1 97.06 242 ARG A O 1
ATOM 1835 N N . LEU A 1 243 ? -6.391 -16.062 -20.016 1 97.62 243 LEU A N 1
ATOM 1836 C CA . LEU A 1 243 ? -6.602 -15.969 -18.562 1 97.62 243 LEU A CA 1
ATOM 1837 C C . LEU A 1 243 ? -6.277 -14.57 -18.062 1 97.62 243 LEU A C 1
ATOM 1839 O O . LEU A 1 243 ? -6.965 -14.055 -17.172 1 97.62 243 LEU A O 1
ATOM 1843 N N . MET A 1 244 ? -5.148 -14.016 -18.625 1 98 244 MET A N 1
ATOM 1844 C CA . MET A 1 244 ? -4.727 -12.68 -18.219 1 98 244 MET A CA 1
ATOM 1845 C C . MET A 1 244 ? -5.754 -11.633 -18.641 1 98 244 MET A C 1
ATOM 1847 O O . MET A 1 244 ? -5.977 -10.656 -17.922 1 98 244 MET A O 1
ATOM 1851 N N . ASN A 1 245 ? -6.406 -11.859 -19.734 1 97.44 245 ASN A N 1
ATOM 1852 C CA . ASN A 1 245 ? -7.316 -10.875 -20.312 1 97.44 245 ASN A CA 1
ATOM 1853 C C . ASN A 1 245 ? -8.633 -10.812 -19.547 1 97.44 245 ASN A C 1
ATOM 1855 O O . ASN A 1 245 ? -9.297 -9.773 -19.547 1 97.44 245 ASN A O 1
ATOM 1859 N N . VAL A 1 246 ? -9.039 -11.859 -18.891 1 97.75 246 VAL A N 1
ATOM 1860 C CA . VAL A 1 246 ? -10.328 -11.867 -18.219 1 97.75 246 VAL A CA 1
ATOM 1861 C C . VAL A 1 246 ? -10.148 -11.422 -16.766 1 97.75 246 VAL A C 1
ATOM 1863 O O . VAL A 1 246 ? -11.125 -11.336 -16.016 1 97.75 246 VAL A O 1
ATOM 1866 N N . ARG A 1 247 ? -9.023 -11.195 -16.297 1 97.94 247 ARG A N 1
ATOM 1867 C CA . ARG A 1 247 ? -8.602 -10.508 -15.078 1 97.94 247 ARG A CA 1
ATOM 1868 C C . ARG A 1 247 ? -7.512 -9.484 -15.375 1 97.94 247 ARG A C 1
ATOM 1870 O O . ARG A 1 247 ? -6.344 -9.711 -15.055 1 97.94 247 ARG A O 1
ATOM 1877 N N . PRO A 1 248 ? -7.902 -8.352 -15.945 1 97.56 248 PRO A N 1
ATOM 1878 C CA . PRO A 1 248 ? -6.969 -7.543 -16.734 1 97.56 248 PRO A CA 1
ATOM 1879 C C . PRO A 1 248 ? -6.117 -6.617 -15.867 1 97.56 248 PRO A C 1
ATOM 1881 O O . PRO A 1 248 ? -6.141 -5.398 -16.047 1 97.56 248 PRO A O 1
ATOM 1884 N N . HIS A 1 249 ? -5.285 -7.18 -15.016 1 98.12 249 HIS A N 1
ATOM 1885 C CA . HIS A 1 249 ? -4.188 -6.473 -14.359 1 98.12 249 HIS A CA 1
ATOM 1886 C C . HIS A 1 249 ? -2.959 -6.414 -15.266 1 98.12 249 HIS A C 1
ATOM 1888 O O . HIS A 1 249 ? -2.439 -7.453 -15.68 1 98.12 249 HIS A O 1
ATOM 1894 N N . GLN A 1 250 ? -2.488 -5.258 -15.477 1 98 250 GLN A N 1
ATOM 1895 C CA . GLN A 1 250 ? -1.384 -5.062 -16.406 1 98 250 GLN A CA 1
ATOM 1896 C C . GLN A 1 250 ? -0.143 -5.828 -15.961 1 98 250 GLN A C 1
ATOM 1898 O O . GLN A 1 250 ? 0.512 -6.484 -16.766 1 98 250 GLN A O 1
ATOM 1903 N N . ASN A 1 251 ? 0.226 -5.77 -14.695 1 98.5 251 ASN A N 1
ATOM 1904 C CA . ASN A 1 251 ? 1.439 -6.406 -14.188 1 98.5 251 ASN A CA 1
ATOM 1905 C C . ASN A 1 251 ? 1.316 -7.926 -14.195 1 98.5 251 ASN A C 1
ATOM 1907 O O . ASN A 1 251 ? 2.314 -8.633 -14.336 1 98.5 251 ASN A O 1
ATOM 1911 N N . GLN A 1 252 ? 0.074 -8.438 -14.047 1 98.5 252 GLN A N 1
ATOM 1912 C CA . GLN A 1 252 ? -0.176 -9.875 -14.164 1 98.5 252 GLN A CA 1
ATOM 1913 C C . GLN A 1 252 ? 0.113 -10.367 -15.586 1 98.5 252 GLN A C 1
ATOM 1915 O O . GLN A 1 252 ? 0.816 -11.359 -15.766 1 98.5 252 GLN A O 1
ATOM 1920 N N . SER A 1 253 ? -0.435 -9.633 -16.562 1 98.56 253 SER A N 1
ATOM 1921 C CA . SER A 1 253 ? -0.21 -9.961 -17.969 1 98.56 253 SER A CA 1
ATOM 1922 C C . SER A 1 253 ? 1.267 -9.859 -18.344 1 98.56 253 SER A C 1
ATOM 1924 O O . SER A 1 253 ? 1.789 -10.688 -19.078 1 98.56 253 SER A O 1
ATOM 1926 N N . ALA A 1 254 ? 1.946 -8.828 -17.812 1 98.69 254 ALA A N 1
ATOM 1927 C CA . ALA A 1 254 ? 3.369 -8.625 -18.062 1 98.69 254 ALA A CA 1
ATOM 1928 C C . ALA A 1 254 ? 4.195 -9.789 -17.531 1 98.69 254 ALA A C 1
ATOM 1930 O O . ALA A 1 254 ? 5.137 -10.25 -18.172 1 98.69 254 ALA A O 1
ATOM 1931 N N . THR A 1 255 ? 3.861 -10.242 -16.344 1 98.81 255 THR A N 1
ATOM 1932 C CA . THR A 1 255 ? 4.566 -11.359 -15.727 1 98.81 255 THR A CA 1
ATOM 1933 C C . THR A 1 255 ? 4.379 -12.633 -16.547 1 98.81 255 THR A C 1
ATOM 1935 O O . THR A 1 255 ? 5.348 -13.352 -16.828 1 98.81 255 THR A O 1
ATOM 1938 N N . ALA A 1 256 ? 3.113 -12.906 -16.922 1 98.81 256 ALA A N 1
ATOM 1939 C CA . ALA A 1 256 ? 2.832 -14.078 -17.734 1 98.81 256 ALA A CA 1
ATOM 1940 C C . ALA A 1 256 ? 3.58 -14.016 -19.062 1 98.81 256 ALA A C 1
ATOM 1942 O O . ALA A 1 256 ? 4.109 -15.023 -19.547 1 98.81 256 ALA A O 1
ATOM 1943 N N . TYR A 1 257 ? 3.627 -12.875 -19.672 1 98.69 257 TYR A N 1
ATOM 1944 C CA . TYR A 1 257 ? 4.359 -12.664 -20.922 1 98.69 257 TYR A CA 1
ATOM 1945 C C . TYR A 1 257 ? 5.836 -13 -20.75 1 98.69 257 TYR A C 1
ATOM 1947 O O . TYR A 1 257 ? 6.422 -13.68 -21.594 1 98.69 257 TYR A O 1
ATOM 1955 N N . ASN A 1 258 ? 6.43 -12.461 -19.688 1 98.88 258 ASN A N 1
ATOM 1956 C CA . ASN A 1 258 ? 7.836 -12.742 -19.422 1 98.88 258 ASN A CA 1
ATOM 1957 C C . ASN A 1 258 ? 8.109 -14.234 -19.328 1 98.88 258 ASN A C 1
ATOM 1959 O O . ASN A 1 258 ? 9.07 -14.734 -19.906 1 98.88 258 ASN A O 1
ATOM 1963 N N . ILE A 1 259 ? 7.254 -14.961 -18.562 1 98.81 259 ILE A N 1
ATOM 1964 C CA . ILE A 1 259 ? 7.457 -16.391 -18.344 1 98.81 259 ILE A CA 1
ATOM 1965 C C . ILE A 1 259 ? 7.352 -17.141 -19.672 1 98.81 259 ILE A C 1
ATOM 1967 O O . ILE A 1 259 ? 8.195 -17.969 -19.984 1 98.81 259 ILE A O 1
ATOM 1971 N N . ARG A 1 260 ? 6.316 -16.812 -20.469 1 98.62 260 ARG A N 1
ATOM 1972 C CA . ARG A 1 260 ? 6.164 -17.438 -21.781 1 98.62 260 ARG A CA 1
ATOM 1973 C C . ARG A 1 260 ? 7.375 -17.156 -22.656 1 98.62 260 ARG A C 1
ATOM 1975 O O . ARG A 1 260 ? 7.867 -18.062 -23.344 1 98.62 260 ARG A O 1
ATOM 1982 N N . THR A 1 261 ? 7.836 -15.953 -22.609 1 98.75 261 THR A N 1
ATOM 1983 C CA . THR A 1 261 ? 8.945 -15.516 -23.453 1 98.75 261 THR A CA 1
ATOM 1984 C C . THR A 1 261 ? 10.234 -16.219 -23.047 1 98.75 261 THR A C 1
ATOM 1986 O O . THR A 1 261 ? 10.984 -16.688 -23.906 1 98.75 261 THR A O 1
ATOM 1989 N N . ILE A 1 262 ? 10.477 -16.328 -21.812 1 98.88 262 ILE A N 1
ATOM 1990 C CA . ILE A 1 262 ? 11.703 -16.906 -21.281 1 98.88 262 ILE A CA 1
ATOM 1991 C C . ILE A 1 262 ? 11.742 -18.406 -21.609 1 98.88 262 ILE A C 1
ATOM 1993 O O . ILE A 1 262 ? 12.805 -18.953 -21.922 1 98.88 262 ILE A O 1
ATOM 1997 N N . LEU A 1 263 ? 10.594 -19.094 -21.609 1 98.69 263 LEU A N 1
ATOM 1998 C CA . LEU A 1 263 ? 10.562 -20.562 -21.688 1 98.69 263 LEU A CA 1
ATOM 1999 C C . LEU A 1 263 ? 10.148 -21.016 -23.078 1 98.69 263 LEU A C 1
ATOM 2001 O O . LEU A 1 263 ? 9.93 -22.203 -23.297 1 98.69 263 LEU A O 1
ATOM 2005 N N . LYS A 1 264 ? 10.078 -20.109 -24.047 1 97.44 264 LYS A N 1
ATOM 2006 C CA . LYS A 1 264 ? 9.461 -20.328 -25.359 1 97.44 264 LYS A CA 1
ATOM 2007 C C . LYS A 1 264 ? 10.117 -21.5 -26.078 1 97.44 264 LYS A C 1
ATOM 2009 O O . LYS A 1 264 ? 9.453 -22.25 -26.812 1 97.44 264 LYS A O 1
ATOM 2014 N N . ASP A 1 265 ? 11.391 -21.797 -25.953 1 98.25 265 ASP A N 1
ATOM 2015 C CA . ASP A 1 265 ? 12.078 -22.828 -26.734 1 98.25 265 ASP A CA 1
ATOM 2016 C C . ASP A 1 265 ? 12.594 -23.938 -25.828 1 98.25 265 ASP A C 1
ATOM 2018 O O . ASP A 1 265 ? 13.547 -24.641 -26.188 1 98.25 265 ASP A O 1
ATOM 2022 N N . SER A 1 266 ? 12.039 -24.078 -24.672 1 98.44 266 SER A N 1
ATOM 2023 C CA . SER A 1 266 ? 12.469 -25.109 -23.734 1 98.44 266 SER A CA 1
ATOM 2024 C C . SER A 1 266 ? 12 -26.484 -24.188 1 98.44 266 SER A C 1
ATOM 2026 O O . SER A 1 266 ? 10.797 -26.734 -24.281 1 98.44 266 SER A O 1
ATOM 2028 N N . GLU A 1 267 ? 12.906 -27.438 -24.328 1 98.44 267 GLU A N 1
ATOM 2029 C CA . GLU A 1 267 ? 12.555 -28.828 -24.625 1 98.44 267 GLU A CA 1
ATOM 2030 C C . GLU A 1 267 ? 11.922 -29.5 -23.422 1 98.44 267 GLU A C 1
ATOM 2032 O O . GLU A 1 267 ? 11.086 -30.391 -23.562 1 98.44 267 GLU A O 1
ATOM 2037 N N . ILE A 1 268 ? 12.297 -29.047 -22.25 1 97.88 268 ILE A N 1
ATOM 2038 C CA . ILE A 1 268 ? 11.742 -29.609 -21.016 1 97.88 268 ILE A CA 1
ATOM 2039 C C . ILE A 1 268 ? 10.258 -29.297 -20.938 1 97.88 268 ILE A C 1
ATOM 2041 O O . ILE A 1 268 ? 9.43 -30.188 -20.719 1 97.88 268 ILE A O 1
ATOM 2045 N N . ILE A 1 269 ? 9.938 -28.062 -21.172 1 97.62 269 ILE A N 1
ATOM 2046 C CA . ILE A 1 269 ? 8.547 -27.609 -21.109 1 97.62 269 ILE A CA 1
ATOM 2047 C C . ILE A 1 269 ? 7.727 -28.344 -22.172 1 97.62 269 ILE A C 1
ATOM 2049 O O . ILE A 1 269 ? 6.598 -28.766 -21.906 1 97.62 269 ILE A O 1
ATOM 2053 N N . GLN A 1 270 ? 8.32 -28.453 -23.328 1 97.19 270 GLN A N 1
ATOM 2054 C CA . GLN A 1 270 ? 7.609 -29.109 -24.422 1 97.19 270 GLN A CA 1
ATOM 2055 C C . GLN A 1 270 ? 7.367 -30.594 -24.109 1 97.19 270 GLN A C 1
ATOM 2057 O O . GLN A 1 270 ? 6.281 -31.109 -24.359 1 97.19 270 GLN A O 1
ATOM 2062 N N . LYS A 1 271 ? 8.32 -31.203 -23.594 1 96.56 271 LYS A N 1
ATOM 2063 C CA . LYS A 1 271 ? 8.219 -32.625 -23.281 1 96.56 271 LYS A CA 1
ATOM 2064 C C . LYS A 1 271 ? 7.129 -32.875 -22.234 1 96.56 271 LYS A C 1
ATOM 2066 O O . LYS A 1 271 ? 6.41 -33.875 -22.312 1 96.56 271 LYS A O 1
ATOM 2071 N N . TYR A 1 272 ? 6.984 -31.984 -21.312 1 95.19 272 TYR A N 1
ATOM 2072 C CA . TYR A 1 272 ? 6.113 -32.219 -20.172 1 95.19 272 TYR A CA 1
ATOM 2073 C C . TYR A 1 272 ? 4.859 -31.359 -20.25 1 95.19 272 TYR A C 1
ATOM 2075 O O . TYR A 1 272 ? 4.203 -31.109 -19.234 1 95.19 272 TYR A O 1
ATOM 2083 N N . LYS A 1 273 ? 4.438 -30.844 -21.328 1 92.31 273 LYS A N 1
ATOM 2084 C CA . LYS A 1 273 ? 3.33 -29.922 -21.531 1 92.31 273 LYS A CA 1
ATOM 2085 C C . LYS A 1 273 ? 2.021 -30.5 -21 1 92.31 273 LYS A C 1
ATOM 2087 O O . LYS A 1 273 ? 1.146 -29.75 -20.562 1 92.31 273 LYS A O 1
ATOM 2092 N N . ASN A 1 274 ? 1.809 -31.766 -20.953 1 86.75 274 ASN A N 1
ATOM 2093 C CA . ASN A 1 274 ? 0.584 -32.406 -20.484 1 86.75 274 ASN A CA 1
ATOM 2094 C C . ASN A 1 274 ? 0.858 -33.344 -19.312 1 86.75 274 ASN A C 1
ATOM 2096 O O . ASN A 1 274 ? 0.11 -34.312 -19.094 1 86.75 274 ASN A O 1
ATOM 2100 N N . TYR A 1 275 ? 1.94 -33.031 -18.641 1 89.06 275 TYR A N 1
ATOM 2101 C CA . TYR A 1 275 ? 2.396 -33.906 -17.578 1 89.06 275 TYR A CA 1
ATOM 2102 C C . TYR A 1 275 ? 1.454 -33.875 -16.375 1 89.06 275 TYR A C 1
ATOM 2104 O O . TYR A 1 275 ? 1.238 -34.875 -15.711 1 89.06 275 TYR A O 1
ATOM 2112 N N . ARG A 1 276 ? 0.94 -32.75 -16.062 1 86 276 ARG A N 1
ATOM 2113 C CA . ARG A 1 276 ? 0.002 -32.562 -14.961 1 86 276 ARG A CA 1
ATOM 2114 C C . ARG A 1 276 ? -1.2 -31.719 -15.406 1 86 276 ARG A C 1
ATOM 2116 O O . ARG A 1 276 ? -1.082 -30.875 -16.297 1 86 276 ARG A O 1
ATOM 2123 N N . VAL A 1 277 ? -2.336 -32.031 -14.727 1 82.06 277 VAL A N 1
ATOM 2124 C CA . VAL A 1 277 ? -3.551 -31.281 -15.008 1 82.06 277 VAL A CA 1
ATOM 2125 C C . VAL A 1 277 ? -3.365 -29.828 -14.57 1 82.06 277 VAL A C 1
ATOM 2127 O O . VAL A 1 277 ? -3.723 -28.891 -15.297 1 82.06 277 VAL A O 1
ATOM 2130 N N . GLN A 1 278 ? -2.789 -29.641 -13.383 1 88.5 278 GLN A N 1
ATOM 2131 C CA . GLN A 1 278 ? -2.459 -28.312 -12.867 1 88.5 278 GLN A CA 1
ATOM 2132 C C . GLN A 1 278 ? -1.233 -28.359 -11.961 1 88.5 278 GLN A C 1
ATOM 2134 O O . GLN A 1 278 ? -1.038 -29.344 -11.227 1 88.5 278 GLN A O 1
ATOM 2139 N N . ASP A 1 279 ? -0.493 -27.266 -12 1 93.62 279 ASP A N 1
ATOM 2140 C CA . ASP A 1 279 ? 0.693 -27.172 -11.156 1 93.62 279 ASP A CA 1
ATOM 2141 C C . ASP A 1 279 ? 0.325 -26.703 -9.742 1 93.62 279 ASP A C 1
ATOM 2143 O O . ASP A 1 279 ? -0.787 -26.234 -9.516 1 93.62 279 ASP A O 1
ATOM 2147 N N . ALA A 1 280 ? 1.285 -26.891 -8.789 1 94.69 280 ALA A N 1
ATOM 2148 C CA . ALA A 1 280 ? 1.135 -26.312 -7.449 1 94.69 280 ALA A CA 1
ATOM 2149 C C . ALA A 1 280 ? 1.005 -24.797 -7.516 1 94.69 280 ALA A C 1
ATOM 2151 O O . ALA A 1 280 ? 1.443 -24.172 -8.484 1 94.69 280 ALA A O 1
ATOM 2152 N N . LEU A 1 281 ? 0.446 -24.219 -6.473 1 95.88 281 LEU A N 1
ATOM 2153 C CA . LEU A 1 281 ? 0.102 -22.812 -6.469 1 95.88 281 LEU A CA 1
ATOM 2154 C C . LEU A 1 281 ? 1.351 -21.938 -6.621 1 95.88 281 LEU A C 1
ATOM 2156 O O . LEU A 1 281 ? 1.313 -20.906 -7.273 1 95.88 281 LEU A O 1
ATOM 2160 N N . SER A 1 282 ? 2.492 -22.359 -6.094 1 97.31 282 SER A N 1
ATOM 2161 C CA . SER A 1 282 ? 3.711 -21.562 -6.16 1 97.31 282 SER A CA 1
ATOM 2162 C C . SER A 1 282 ? 4.211 -21.422 -7.594 1 97.31 282 SER A C 1
ATOM 2164 O O . SER A 1 282 ? 4.996 -20.531 -7.906 1 97.31 282 SER A O 1
ATOM 2166 N N . LEU A 1 283 ? 3.73 -22.328 -8.484 1 97.75 283 LEU A N 1
ATOM 2167 C CA . LEU A 1 283 ? 4.113 -22.297 -9.891 1 97.75 283 LEU A CA 1
ATOM 2168 C C . LEU A 1 283 ? 3.025 -21.641 -10.727 1 97.75 283 LEU A C 1
ATOM 2170 O O . LEU A 1 283 ? 3.303 -20.703 -11.484 1 97.75 283 LEU A O 1
ATOM 2174 N N . ARG A 1 284 ? 1.796 -22.062 -10.539 1 96.19 284 ARG A N 1
ATOM 2175 C CA . ARG A 1 284 ? 0.76 -21.625 -11.469 1 96.19 284 ARG A CA 1
ATOM 2176 C C . ARG A 1 284 ? 0.243 -20.234 -11.086 1 96.19 284 ARG A C 1
ATOM 2178 O O . ARG A 1 284 ? -0.384 -19.562 -11.898 1 96.19 284 ARG A O 1
ATOM 2185 N N . CYS A 1 285 ? 0.589 -19.719 -9.852 1 97.12 285 CYS A N 1
ATOM 2186 C CA . CYS A 1 285 ? 0.12 -18.406 -9.414 1 97.12 285 CYS A CA 1
ATOM 2187 C C . CYS A 1 285 ? 1.192 -17.344 -9.625 1 97.12 285 CYS A C 1
ATOM 2189 O O . CYS A 1 285 ? 1.041 -16.203 -9.172 1 97.12 285 CYS A O 1
ATOM 2191 N N . ILE A 1 286 ? 2.283 -17.656 -10.32 1 98.44 286 ILE A N 1
ATOM 2192 C CA . ILE A 1 286 ? 3.383 -16.719 -10.516 1 98.44 286 ILE A CA 1
ATOM 2193 C C . ILE A 1 286 ? 2.848 -15.414 -11.094 1 98.44 286 ILE A C 1
ATOM 2195 O O . ILE A 1 286 ? 3.127 -14.336 -10.562 1 98.44 286 ILE A O 1
ATOM 2199 N N . PRO A 1 287 ? 1.935 -15.414 -12.133 1 98.44 287 PRO A N 1
ATOM 2200 C CA . PRO A 1 287 ? 1.464 -14.141 -12.672 1 98.44 287 PRO A CA 1
ATOM 2201 C C . PRO A 1 287 ? 0.703 -13.305 -11.648 1 98.44 287 PRO A C 1
ATOM 2203 O O . PRO A 1 287 ? 0.896 -12.086 -11.57 1 98.44 287 PRO A O 1
ATOM 2206 N N . GLN A 1 288 ? -0.123 -13.938 -10.859 1 98.19 288 GLN A N 1
ATOM 2207 C CA . GLN A 1 288 ? -0.972 -13.234 -9.898 1 98.19 288 GLN A CA 1
ATOM 2208 C C . GLN A 1 288 ? -0.143 -12.625 -8.773 1 98.19 288 GLN A C 1
ATOM 2210 O O . GLN A 1 288 ? -0.274 -11.438 -8.469 1 98.19 288 GLN A O 1
ATOM 2215 N N . LEU A 1 289 ? 0.745 -13.414 -8.148 1 98.25 289 LEU A N 1
ATOM 2216 C CA . LEU A 1 289 ? 1.479 -12.906 -7 1 98.25 289 LEU A CA 1
ATOM 2217 C C . LEU A 1 289 ? 2.551 -11.914 -7.434 1 98.25 289 LEU A C 1
ATOM 2219 O O . LEU A 1 289 ? 2.658 -10.82 -6.867 1 98.25 289 LEU A O 1
ATOM 2223 N N . HIS A 1 290 ? 3.443 -12.336 -8.477 1 98.75 290 HIS A N 1
ATOM 2224 C CA . HIS A 1 290 ? 4.438 -11.391 -8.969 1 98.75 290 HIS A CA 1
ATOM 2225 C C . HIS A 1 290 ? 3.775 -10.109 -9.469 1 98.75 290 HIS A C 1
ATOM 2227 O O . HIS A 1 290 ? 4.262 -9.008 -9.195 1 98.75 290 HIS A O 1
ATOM 2233 N N . GLY A 1 291 ? 2.66 -10.32 -10.211 1 98.69 291 GLY A N 1
ATOM 2234 C CA . GLY A 1 291 ? 1.953 -9.172 -10.742 1 98.69 291 GLY A CA 1
ATOM 2235 C C . GLY A 1 291 ? 1.464 -8.219 -9.664 1 98.69 291 GLY A C 1
ATOM 2236 O O . GLY A 1 291 ? 1.64 -7.004 -9.773 1 98.69 291 GLY A O 1
ATOM 2237 N N . ALA A 1 292 ? 0.842 -8.75 -8.641 1 98.62 292 ALA A N 1
ATOM 2238 C CA . ALA A 1 292 ? 0.331 -7.938 -7.535 1 98.62 292 ALA A CA 1
ATOM 2239 C C . ALA A 1 292 ? 1.461 -7.184 -6.844 1 98.62 292 ALA A C 1
ATOM 2241 O O . ALA A 1 292 ? 1.316 -6.004 -6.516 1 98.62 292 ALA A O 1
ATOM 2242 N N . ALA A 1 293 ? 2.57 -7.875 -6.57 1 98.56 293 ALA A N 1
ATOM 2243 C CA . ALA A 1 293 ? 3.73 -7.25 -5.941 1 98.56 293 ALA A CA 1
ATOM 2244 C C . ALA A 1 293 ? 4.281 -6.121 -6.812 1 98.56 293 ALA A C 1
ATOM 2246 O O . ALA A 1 293 ? 4.57 -5.031 -6.312 1 98.56 293 ALA A O 1
ATOM 2247 N N . LYS A 1 294 ? 4.387 -6.391 -8.102 1 98.69 294 LYS A N 1
ATOM 2248 C CA . LYS A 1 294 ? 4.922 -5.402 -9.031 1 98.69 294 LYS A CA 1
ATOM 2249 C C . LYS A 1 294 ? 3.996 -4.199 -9.156 1 98.69 294 LYS A C 1
ATOM 2251 O O . LYS A 1 294 ? 4.461 -3.066 -9.312 1 98.69 294 LYS A O 1
ATOM 2256 N N . LYS A 1 295 ? 2.693 -4.41 -9.141 1 98.62 295 LYS A N 1
ATOM 2257 C CA . LYS A 1 295 ? 1.734 -3.307 -9.156 1 98.62 295 LYS A CA 1
ATOM 2258 C C . LYS A 1 295 ? 1.944 -2.377 -7.965 1 98.62 295 LYS A C 1
ATOM 2260 O O . LYS A 1 295 ? 1.922 -1.153 -8.117 1 98.62 295 LYS A O 1
ATOM 2265 N N . THR A 1 296 ? 2.158 -2.957 -6.801 1 98.25 296 THR A N 1
ATOM 2266 C CA . THR A 1 296 ? 2.383 -2.182 -5.586 1 98.25 296 THR A CA 1
ATOM 2267 C C . THR A 1 296 ? 3.68 -1.384 -5.684 1 98.25 296 THR A C 1
ATOM 2269 O O . THR A 1 296 ? 3.727 -0.217 -5.289 1 98.25 296 THR A O 1
ATOM 2272 N N . ILE A 1 297 ? 4.742 -1.994 -6.184 1 98.62 297 ILE A N 1
ATOM 2273 C CA . ILE A 1 297 ? 6.023 -1.329 -6.375 1 98.62 297 ILE A CA 1
ATOM 2274 C C . ILE A 1 297 ? 5.867 -0.187 -7.379 1 98.62 297 ILE A C 1
ATOM 2276 O O . ILE A 1 297 ? 6.402 0.905 -7.172 1 98.62 297 ILE A O 1
ATOM 2280 N N . ALA A 1 298 ? 5.117 -0.428 -8.453 1 98.44 298 ALA A N 1
ATOM 2281 C CA . ALA A 1 298 ? 4.898 0.587 -9.477 1 98.44 298 ALA A CA 1
ATOM 2282 C C . ALA A 1 298 ? 4.156 1.793 -8.906 1 98.44 298 ALA A C 1
ATOM 2284 O O . ALA A 1 298 ? 4.477 2.938 -9.242 1 98.44 298 ALA A O 1
ATOM 2285 N N . ASP A 1 299 ? 3.158 1.539 -8.117 1 98.06 299 ASP A N 1
ATOM 2286 C CA . ASP A 1 299 ? 2.43 2.623 -7.461 1 98.06 299 ASP A CA 1
ATOM 2287 C C . ASP A 1 299 ? 3.355 3.449 -6.574 1 98.06 299 ASP A C 1
ATOM 2289 O O . ASP A 1 299 ? 3.271 4.68 -6.555 1 98.06 299 ASP A O 1
ATOM 2293 N N . ALA A 1 300 ? 4.184 2.789 -5.797 1 98.5 300 ALA A N 1
ATOM 2294 C CA . ALA A 1 300 ? 5.141 3.463 -4.926 1 98.5 300 ALA A CA 1
ATOM 2295 C C . ALA A 1 300 ? 6.141 4.281 -5.738 1 98.5 300 ALA A C 1
ATOM 2297 O O . ALA A 1 300 ? 6.535 5.379 -5.328 1 98.5 300 ALA A O 1
ATOM 2298 N N . LYS A 1 301 ? 6.555 3.742 -6.883 1 98.56 301 LYS A N 1
ATOM 2299 C CA . LYS A 1 301 ? 7.516 4.441 -7.73 1 98.56 301 LYS A CA 1
ATOM 2300 C C . LYS A 1 301 ? 6.961 5.785 -8.195 1 98.56 301 LYS A C 1
ATOM 2302 O O . LYS A 1 301 ? 7.703 6.766 -8.297 1 98.56 301 LYS A O 1
ATOM 2307 N N . ILE A 1 302 ? 5.691 5.836 -8.492 1 98.25 302 ILE A N 1
ATOM 2308 C CA . ILE A 1 302 ? 5.055 7.082 -8.906 1 98.25 302 ILE A CA 1
ATOM 2309 C C . ILE A 1 302 ? 5.211 8.125 -7.805 1 98.25 302 ILE A C 1
ATOM 2311 O O . ILE A 1 302 ? 5.551 9.281 -8.078 1 98.25 302 ILE A O 1
ATOM 2315 N N . THR A 1 303 ? 4.992 7.75 -6.617 1 98.5 303 THR A N 1
ATOM 2316 C CA . THR A 1 303 ? 5.113 8.641 -5.465 1 98.5 303 THR A CA 1
ATOM 2317 C C . THR A 1 303 ? 6.547 9.133 -5.312 1 98.5 303 THR A C 1
ATOM 2319 O O . THR A 1 303 ? 6.785 10.328 -5.121 1 98.5 303 THR A O 1
ATOM 2322 N N . ILE A 1 304 ? 7.496 8.211 -5.418 1 98.56 304 ILE A N 1
ATOM 2323 C CA . ILE A 1 304 ? 8.891 8.555 -5.164 1 98.56 304 ILE A CA 1
ATOM 2324 C C . ILE A 1 304 ? 9.422 9.438 -6.293 1 98.56 304 ILE A C 1
ATOM 2326 O O . ILE A 1 304 ? 10.219 10.344 -6.059 1 98.56 304 ILE A O 1
ATOM 2330 N N . ASP A 1 305 ? 8.922 9.211 -7.512 1 98.44 305 ASP A N 1
ATOM 2331 C CA . ASP A 1 305 ? 9.297 10.062 -8.633 1 98.44 305 ASP A CA 1
ATOM 2332 C C . ASP A 1 305 ? 8.859 11.508 -8.391 1 98.44 305 ASP A C 1
ATOM 2334 O O . ASP A 1 305 ? 9.609 12.445 -8.688 1 98.44 305 ASP A O 1
ATOM 2338 N N . ILE A 1 306 ? 7.699 11.688 -7.848 1 98.56 306 ILE A N 1
ATOM 2339 C CA . ILE A 1 306 ? 7.203 13.023 -7.527 1 98.56 306 ILE A CA 1
ATOM 2340 C C . ILE A 1 306 ? 8.039 13.625 -6.398 1 98.56 306 ILE A C 1
ATOM 2342 O O . ILE A 1 306 ? 8.484 14.773 -6.496 1 98.56 306 ILE A O 1
ATOM 2346 N N . GLU A 1 307 ? 8.297 12.875 -5.402 1 98.19 307 GLU A N 1
ATOM 2347 C CA . GLU A 1 307 ? 9.008 13.336 -4.215 1 98.19 307 GLU A CA 1
ATOM 2348 C C . GLU A 1 307 ? 10.43 13.773 -4.559 1 98.19 307 GLU A C 1
ATOM 2350 O O . GLU A 1 307 ? 10.906 14.805 -4.074 1 98.19 307 GLU A O 1
ATOM 2355 N N . LEU A 1 308 ? 11.062 12.93 -5.375 1 97.94 308 LEU A N 1
ATOM 2356 C CA . LEU A 1 308 ? 12.438 13.195 -5.77 1 97.94 308 LEU A CA 1
ATOM 2357 C C . LEU A 1 308 ? 12.547 14.547 -6.469 1 97.94 308 LEU A C 1
ATOM 2359 O O . LEU A 1 308 ? 13.562 15.234 -6.344 1 97.94 308 LEU A O 1
ATOM 2363 N N . ASN A 1 309 ? 11.523 14.992 -7.074 1 98.19 309 ASN A N 1
ATOM 2364 C CA . ASN A 1 309 ? 11.555 16.188 -7.902 1 98.19 309 ASN A CA 1
ATOM 2365 C C . ASN A 1 309 ? 10.656 17.297 -7.332 1 98.19 309 ASN A C 1
ATOM 2367 O O . ASN A 1 309 ? 10.172 18.156 -8.07 1 98.19 309 ASN A O 1
ATOM 2371 N N . SER A 1 310 ? 10.406 17.25 -6.043 1 97.88 310 SER A N 1
ATOM 2372 C CA . SER A 1 310 ? 9.594 18.234 -5.336 1 97.88 310 SER A CA 1
ATOM 2373 C C . SER A 1 310 ? 10.453 19.172 -4.504 1 97.88 310 SER A C 1
ATOM 2375 O O . SER A 1 310 ? 11.633 18.891 -4.27 1 97.88 310 SER A O 1
ATOM 2377 N N . SER A 1 311 ? 9.891 20.344 -4.184 1 97.19 311 SER A N 1
ATOM 2378 C CA . SER A 1 311 ? 10.484 21.203 -3.164 1 97.19 311 SER A CA 1
ATOM 2379 C C . SER A 1 311 ? 9.906 20.906 -1.786 1 97.19 311 SER A C 1
ATOM 2381 O O . SER A 1 311 ? 8.688 20.953 -1.599 1 97.19 311 SER A O 1
ATOM 2383 N N . VAL A 1 312 ? 10.758 20.594 -0.893 1 95.56 312 VAL A N 1
ATOM 2384 C CA . VAL A 1 312 ? 10.266 20.047 0.372 1 95.56 312 VAL A CA 1
ATOM 2385 C C . VAL A 1 312 ? 10.812 20.891 1.531 1 95.56 312 VAL A C 1
ATOM 2387 O O . VAL A 1 312 ? 10.922 20.391 2.656 1 95.56 312 VAL A O 1
ATOM 2390 N N . ASP A 1 313 ? 11.125 22.078 1.311 1 93.62 313 ASP A N 1
ATOM 2391 C CA . ASP A 1 313 ? 11.648 23 2.316 1 93.62 313 ASP A CA 1
ATOM 2392 C C . ASP A 1 313 ? 10.516 23.688 3.07 1 93.62 313 ASP A C 1
ATOM 2394 O O . ASP A 1 313 ? 9.336 23.469 2.773 1 93.62 313 ASP A O 1
ATOM 2398 N N . ASN A 1 314 ? 10.867 24.438 4.145 1 92.25 314 ASN A N 1
ATOM 2399 C CA . ASN A 1 314 ? 9.953 25.281 4.902 1 92.25 314 ASN A CA 1
ATOM 2400 C C . ASN A 1 314 ? 10.688 26.422 5.605 1 92.25 314 ASN A C 1
ATOM 2402 O O . ASN A 1 314 ? 11.586 26.172 6.41 1 92.25 314 ASN A O 1
ATOM 2406 N N . PRO A 1 315 ? 10.312 27.672 5.316 1 93.94 315 PRO A N 1
ATOM 2407 C CA . PRO A 1 315 ? 9.32 28.047 4.309 1 93.94 315 PRO A CA 1
ATOM 2408 C C . PRO A 1 315 ? 9.852 27.938 2.883 1 93.94 315 PRO A C 1
ATOM 2410 O O . PRO A 1 315 ? 11.07 27.859 2.68 1 93.94 315 PRO A O 1
ATOM 2413 N N . HIS A 1 316 ? 8.883 27.953 1.96 1 96.06 316 HIS A N 1
ATOM 2414 C CA . HIS A 1 316 ? 9.211 28.156 0.552 1 96.06 316 HIS A CA 1
ATOM 2415 C C . HIS A 1 316 ? 9.188 29.625 0.176 1 96.06 316 HIS A C 1
ATOM 2417 O O . HIS A 1 316 ? 8.375 30.391 0.704 1 96.06 316 HIS A O 1
ATOM 2423 N N . LEU A 1 317 ? 10.062 30 -0.662 1 96.31 317 LEU A N 1
ATOM 2424 C CA . LEU A 1 317 ? 10.141 31.391 -1.126 1 96.31 317 LEU A CA 1
ATOM 2425 C C . LEU A 1 317 ? 9.641 31.5 -2.562 1 96.31 317 LEU A C 1
ATOM 2427 O O . LEU A 1 317 ? 10.031 30.719 -3.428 1 96.31 317 LEU A O 1
ATOM 2431 N N . PHE A 1 318 ? 8.711 32.438 -2.75 1 95.88 318 PHE A N 1
ATOM 2432 C CA . PHE A 1 318 ? 8.133 32.656 -4.07 1 95.88 318 PHE A CA 1
ATOM 2433 C C . PHE A 1 318 ? 8.344 34.125 -4.52 1 95.88 318 PHE A C 1
ATOM 2435 O O . PHE A 1 318 ? 8.219 35.031 -3.715 1 95.88 318 PHE A O 1
ATOM 2442 N N . ASN A 1 319 ? 8.719 34.219 -5.777 1 92.88 319 ASN A N 1
ATOM 2443 C CA . ASN A 1 319 ? 8.742 35.531 -6.371 1 92.88 319 ASN A CA 1
ATOM 2444 C C . ASN A 1 319 ? 7.328 36.062 -6.633 1 92.88 319 ASN A C 1
ATOM 2446 O O . ASN A 1 319 ? 6.438 35.281 -6.996 1 92.88 319 ASN A O 1
ATOM 2450 N N . THR A 1 320 ? 7.184 37.312 -6.328 1 92.38 320 THR A N 1
ATOM 2451 C CA . THR A 1 320 ? 5.918 37.938 -6.652 1 92.38 320 THR A CA 1
ATOM 2452 C C . THR A 1 320 ? 6.086 38.938 -7.816 1 92.38 320 THR A C 1
ATOM 2454 O O . THR A 1 320 ? 7.207 39.312 -8.141 1 92.38 320 THR A O 1
ATOM 2457 N N . SER A 1 321 ? 4.957 39.312 -8.406 1 90.5 321 SER A N 1
ATOM 2458 C CA . SER A 1 321 ? 4.984 40.156 -9.578 1 90.5 321 SER A CA 1
ATOM 2459 C C . SER A 1 321 ? 5.594 41.531 -9.25 1 90.5 321 SER A C 1
ATOM 2461 O O . SER A 1 321 ? 6.223 42.156 -10.109 1 90.5 321 SER A O 1
ATOM 2463 N N . ASP A 1 322 ? 5.5 41.938 -8.07 1 90.5 322 ASP A N 1
ATOM 2464 C CA . ASP A 1 322 ? 6 43.25 -7.672 1 90.5 322 ASP A CA 1
ATOM 2465 C C . ASP A 1 322 ? 7.449 43.188 -7.203 1 90.5 322 ASP A C 1
ATOM 2467 O O . ASP A 1 322 ? 8.023 44.188 -6.77 1 90.5 322 ASP A O 1
ATOM 2471 N N . GLY A 1 323 ? 8 42.031 -7.27 1 85.25 323 GLY A N 1
ATOM 2472 C CA . GLY A 1 323 ? 9.398 41.875 -6.914 1 85.25 323 GLY A CA 1
ATOM 2473 C C . GLY A 1 323 ? 9.633 41.781 -5.418 1 85.25 323 GLY A C 1
ATOM 2474 O O . GLY A 1 323 ? 10.742 41.469 -4.969 1 85.25 323 GLY A O 1
ATOM 2475 N N . ASP A 1 324 ? 8.68 41.875 -4.582 1 89.69 324 ASP A N 1
ATOM 2476 C CA . ASP A 1 324 ? 8.797 41.875 -3.129 1 89.69 324 ASP A CA 1
ATOM 2477 C C . ASP A 1 324 ? 9.078 40.469 -2.604 1 89.69 324 ASP A C 1
ATOM 2479 O O . ASP A 1 324 ? 9.812 40.312 -1.629 1 89.69 324 ASP A O 1
ATOM 2483 N N . GLY A 1 325 ? 8.5 39.469 -3.209 1 93 325 GLY A N 1
ATOM 2484 C CA . GLY A 1 325 ? 8.68 38.094 -2.771 1 93 325 GLY A CA 1
ATOM 2485 C C . GLY A 1 325 ? 7.855 37.75 -1.545 1 93 325 GLY A C 1
ATOM 2486 O O . GLY A 1 325 ? 7.371 38.625 -0.843 1 93 325 GLY A O 1
ATOM 2487 N N . VAL A 1 326 ? 7.637 36.5 -1.329 1 94.12 326 VAL A N 1
ATOM 2488 C CA . VAL A 1 326 ? 6.871 36.062 -0.169 1 94.12 326 VAL A CA 1
ATOM 2489 C C . VAL A 1 326 ? 7.406 34.719 0.321 1 94.12 326 VAL A C 1
ATOM 2491 O O . VAL A 1 326 ? 7.828 33.875 -0.481 1 94.12 326 VAL A O 1
ATOM 2494 N N . ALA A 1 327 ? 7.551 34.562 1.62 1 93.62 327 ALA A N 1
ATOM 2495 C CA . ALA A 1 327 ? 7.84 33.281 2.266 1 93.62 327 ALA A CA 1
ATOM 2496 C C . ALA A 1 327 ? 6.559 32.625 2.746 1 93.62 327 ALA A C 1
ATOM 2498 O O . ALA A 1 327 ? 5.762 33.219 3.467 1 93.62 327 ALA A O 1
ATOM 2499 N N . ILE A 1 328 ? 6.277 31.438 2.285 1 94.31 328 ILE A N 1
ATOM 2500 C CA . ILE A 1 328 ? 5.066 30.719 2.664 1 94.31 328 ILE A CA 1
ATOM 2501 C C . ILE A 1 328 ? 5.43 29.5 3.512 1 94.31 328 ILE A C 1
ATOM 2503 O O . ILE A 1 328 ? 6.18 28.625 3.064 1 94.31 328 ILE A O 1
ATOM 2507 N N . MET A 1 329 ? 4.871 29.516 4.711 1 91.62 329 MET A N 1
ATOM 2508 C CA . MET A 1 329 ? 5.094 28.406 5.621 1 91.62 329 MET A CA 1
ATOM 2509 C C . MET A 1 329 ? 4.102 27.281 5.355 1 91.62 329 MET A C 1
ATOM 2511 O O . MET A 1 329 ? 2.914 27.531 5.145 1 91.62 329 MET A O 1
ATOM 2515 N N . GLY A 1 330 ? 4.574 26.078 5.262 1 91.69 330 GLY A N 1
ATOM 2516 C CA . GLY A 1 330 ? 3.783 24.875 5.07 1 91.69 330 GLY A CA 1
ATOM 2517 C C . GLY A 1 330 ? 4.453 23.625 5.613 1 91.69 330 GLY A C 1
ATOM 2518 O O . GLY A 1 330 ? 5.207 23.688 6.586 1 91.69 330 GLY A O 1
ATOM 2519 N N . CYS A 1 331 ? 4.082 22.438 5.094 1 93.44 331 CYS A N 1
ATOM 2520 C CA . CYS A 1 331 ? 4.648 21.219 5.688 1 93.44 331 CYS A CA 1
ATOM 2521 C C . CYS A 1 331 ? 5.047 20.219 4.613 1 93.44 331 CYS A C 1
ATOM 2523 O O . CYS A 1 331 ? 4.816 19.016 4.762 1 93.44 331 CYS A O 1
ATOM 2525 N N . ASN A 1 332 ? 5.629 20.797 3.584 1 95 332 ASN A N 1
ATOM 2526 C CA . ASN A 1 332 ? 6.105 19.922 2.52 1 95 332 ASN A CA 1
ATOM 2527 C C . ASN A 1 332 ? 7.297 19.094 2.973 1 95 332 ASN A C 1
ATOM 2529 O O . ASN A 1 332 ? 7.703 18.156 2.277 1 95 332 ASN A O 1
ATOM 2533 N N . ALA A 1 333 ? 7.781 19.328 4.156 1 94.56 333 ALA A N 1
ATOM 2534 C CA . ALA A 1 333 ? 8.875 18.547 4.711 1 94.56 333 ALA A CA 1
ATOM 2535 C C . ALA A 1 333 ? 8.367 17.219 5.273 1 94.56 333 ALA A C 1
ATOM 2537 O O . ALA A 1 333 ? 9.156 16.344 5.629 1 94.56 333 ALA A O 1
ATOM 2538 N N . ASP A 1 334 ? 7.035 17.016 5.32 1 96.31 334 ASP A N 1
ATOM 2539 C CA . ASP A 1 334 ? 6.43 15.797 5.863 1 96.31 334 ASP A CA 1
ATOM 2540 C C . ASP A 1 334 ? 6.738 14.586 4.984 1 96.31 334 ASP A C 1
ATOM 2542 O O . ASP A 1 334 ? 6.637 14.664 3.76 1 96.31 334 ASP A O 1
ATOM 2546 N N . ALA A 1 335 ? 7.09 13.477 5.648 1 96.94 335 ALA A N 1
ATOM 2547 C CA . ALA A 1 335 ? 7.566 12.312 4.914 1 96.94 335 ALA A CA 1
ATOM 2548 C C . ALA A 1 335 ? 6.48 11.242 4.82 1 96.94 335 ALA A C 1
ATOM 2550 O O . ALA A 1 335 ? 6.773 10.07 4.547 1 96.94 335 ALA A O 1
ATOM 2551 N N . THR A 1 336 ? 5.195 11.562 5.016 1 97.62 336 THR A N 1
ATOM 2552 C CA . THR A 1 336 ? 4.125 10.578 5.074 1 97.62 336 THR A CA 1
ATOM 2553 C C . THR A 1 336 ? 3.984 9.852 3.736 1 97.62 336 THR A C 1
ATOM 2555 O O . THR A 1 336 ? 3.838 8.625 3.701 1 97.62 336 THR A O 1
ATOM 2558 N N . TYR A 1 337 ? 4.039 10.609 2.582 1 98.06 337 TYR A N 1
ATOM 2559 C CA . TYR A 1 337 ? 3.941 9.992 1.266 1 98.06 337 TYR A CA 1
ATOM 2560 C C . TYR A 1 337 ? 5.035 8.945 1.071 1 98.06 337 TYR A C 1
ATOM 2562 O O . TYR A 1 337 ? 4.754 7.797 0.729 1 98.06 337 TYR A O 1
ATOM 2570 N N . VAL A 1 338 ? 6.293 9.359 1.346 1 98.19 338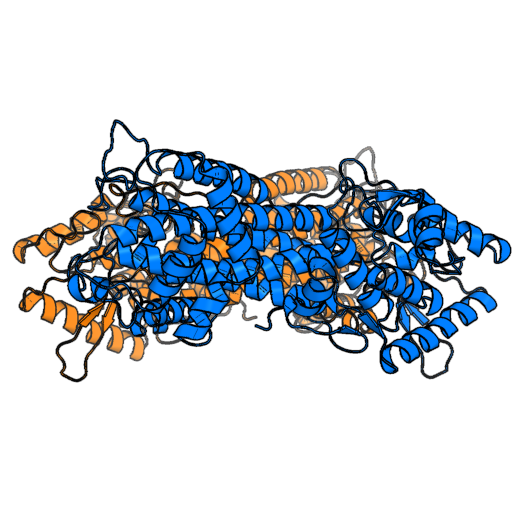 VAL A N 1
ATOM 2571 C CA . VAL A 1 338 ? 7.43 8.469 1.138 1 98.19 338 VAL A CA 1
ATOM 2572 C C . VAL A 1 338 ? 7.371 7.309 2.129 1 98.19 338 VAL A C 1
ATOM 2574 O O . VAL A 1 338 ? 7.637 6.16 1.77 1 98.19 338 VAL A O 1
ATOM 2577 N N . GLY A 1 339 ? 7.047 7.633 3.355 1 98.25 339 GLY A N 1
ATOM 2578 C CA . GLY A 1 339 ? 6.965 6.605 4.383 1 98.25 339 GLY A CA 1
ATOM 2579 C C . GLY A 1 339 ? 5.961 5.516 4.059 1 98.25 339 GLY A C 1
ATOM 2580 O O . GLY A 1 339 ? 6.277 4.328 4.16 1 98.25 339 GLY A O 1
ATOM 2581 N N . MET A 1 340 ? 4.762 5.855 3.664 1 98.38 340 MET A N 1
ATOM 2582 C CA . MET A 1 340 ? 3.736 4.867 3.346 1 98.38 340 MET A CA 1
ATOM 2583 C C . MET A 1 340 ? 4.141 4.035 2.129 1 98.38 340 MET A C 1
ATOM 2585 O O . MET A 1 340 ? 3.877 2.834 2.08 1 98.38 340 MET A O 1
ATOM 2589 N N . ALA A 1 341 ? 4.758 4.715 1.132 1 98.31 341 ALA A N 1
ATOM 2590 C CA . ALA A 1 341 ? 5.281 3.975 -0.014 1 98.31 341 ALA A CA 1
ATOM 2591 C C . ALA A 1 341 ? 6.305 2.932 0.426 1 98.31 341 ALA A C 1
ATOM 2593 O O . ALA A 1 341 ? 6.266 1.785 -0.027 1 98.31 341 ALA A O 1
ATOM 2594 N N . ALA A 1 342 ? 7.191 3.332 1.326 1 98.62 342 ALA A N 1
ATOM 2595 C CA . ALA A 1 342 ? 8.227 2.436 1.828 1 98.62 342 ALA A CA 1
ATOM 2596 C C . ALA A 1 342 ? 7.621 1.268 2.598 1 98.62 342 ALA A C 1
ATOM 2598 O O . ALA A 1 342 ? 8.055 0.123 2.449 1 98.62 342 ALA A O 1
ATOM 2599 N N . ASP A 1 343 ? 6.594 1.525 3.41 1 98.69 343 ASP A N 1
ATOM 2600 C CA . ASP A 1 343 ? 5.906 0.47 4.148 1 98.69 343 ASP A CA 1
ATOM 2601 C C . ASP A 1 343 ? 5.27 -0.54 3.197 1 98.69 343 ASP A C 1
ATOM 2603 O O . ASP A 1 343 ? 5.355 -1.749 3.42 1 98.69 343 ASP A O 1
ATOM 2607 N N . THR A 1 344 ? 4.699 -0.09 2.16 1 98.44 344 THR A N 1
ATOM 2608 C CA . THR A 1 344 ? 3.918 -0.958 1.288 1 98.44 344 THR A CA 1
ATOM 2609 C C . THR A 1 344 ? 4.832 -1.844 0.445 1 98.44 344 THR A C 1
ATOM 2611 O O . THR A 1 344 ? 4.488 -2.988 0.144 1 98.44 344 THR A O 1
ATOM 2614 N N . ILE A 1 345 ? 5.992 -1.341 0.026 1 98.5 345 ILE A N 1
ATOM 2615 C CA . ILE A 1 345 ? 6.836 -2.17 -0.829 1 98.5 345 ILE A CA 1
ATOM 2616 C C . ILE A 1 345 ? 7.48 -3.277 -0 1 98.5 345 ILE A C 1
ATOM 2618 O O . ILE A 1 345 ? 7.902 -4.301 -0.542 1 98.5 345 ILE A O 1
ATOM 2622 N N . CYS A 1 346 ? 7.582 -3.088 1.341 1 98.62 346 CYS A N 1
ATOM 2623 C CA . CYS A 1 346 ? 8.023 -4.191 2.188 1 98.62 346 CYS A CA 1
ATOM 2624 C C . CYS A 1 346 ? 7.027 -5.344 2.141 1 98.62 346 CYS A C 1
ATOM 2626 O O . CYS A 1 346 ? 7.422 -6.512 2.121 1 98.62 346 CYS A O 1
ATOM 2628 N N . ILE A 1 347 ? 5.754 -5.012 2.113 1 98.56 347 ILE A N 1
ATOM 2629 C CA . ILE A 1 347 ? 4.707 -6.023 2.021 1 98.56 347 ILE A CA 1
ATOM 2630 C C . ILE A 1 347 ? 4.82 -6.766 0.693 1 98.56 347 ILE A C 1
ATOM 2632 O O . ILE A 1 347 ? 4.754 -7.996 0.656 1 98.56 347 ILE A O 1
ATOM 2636 N N . SER A 1 348 ? 5.027 -6.031 -0.362 1 97.88 348 SER A N 1
ATOM 2637 C CA . SER A 1 348 ? 5.172 -6.609 -1.694 1 97.88 348 SER A CA 1
ATOM 2638 C C . SER A 1 348 ? 6.359 -7.562 -1.757 1 97.88 348 SER A C 1
ATOM 2640 O O . SER A 1 348 ? 6.238 -8.68 -2.275 1 97.88 348 SER A O 1
ATOM 2642 N N . MET A 1 349 ? 7.457 -7.105 -1.207 1 98.25 349 MET A N 1
ATOM 2643 C CA . MET A 1 349 ? 8.688 -7.891 -1.3 1 98.25 349 MET A CA 1
ATOM 2644 C C . MET A 1 349 ? 8.578 -9.164 -0.466 1 98.25 349 MET A C 1
ATOM 2646 O O . MET A 1 349 ? 9.109 -10.211 -0.852 1 98.25 349 MET A O 1
ATOM 2650 N N . CYS A 1 350 ? 7.934 -9.086 0.645 1 98.44 350 CYS A N 1
ATOM 2651 C CA . CYS A 1 350 ? 7.723 -10.273 1.466 1 98.44 350 CYS A CA 1
ATOM 2652 C C . CYS A 1 350 ? 6.883 -11.305 0.725 1 98.44 350 CYS A C 1
ATOM 2654 O O . CYS A 1 350 ? 7.16 -12.5 0.795 1 98.44 350 CYS A O 1
ATOM 2656 N N . ASN A 1 351 ? 5.875 -10.844 0.039 1 98.31 351 ASN A N 1
ATOM 2657 C CA . ASN A 1 351 ? 5.043 -11.742 -0.749 1 98.31 351 ASN A CA 1
ATOM 2658 C C . ASN A 1 351 ? 5.848 -12.43 -1.852 1 98.31 351 ASN A C 1
ATOM 2660 O O . ASN A 1 351 ? 5.727 -13.641 -2.057 1 98.31 351 ASN A O 1
ATOM 2664 N N . MET A 1 352 ? 6.691 -11.695 -2.496 1 97.81 352 MET A N 1
ATOM 2665 C CA . MET A 1 352 ? 7.527 -12.289 -3.537 1 97.81 352 MET A CA 1
ATOM 2666 C C . MET A 1 352 ? 8.492 -13.312 -2.943 1 97.81 352 MET A C 1
ATOM 2668 O O . MET A 1 352 ? 8.672 -14.398 -3.5 1 97.81 352 MET A O 1
ATOM 2672 N N . ALA A 1 353 ? 9.055 -12.938 -1.806 1 98.06 353 ALA A N 1
ATOM 2673 C CA . ALA A 1 353 ? 10.031 -13.805 -1.151 1 98.06 353 ALA A CA 1
ATOM 2674 C C . ALA A 1 353 ? 9.375 -15.102 -0.671 1 98.06 353 ALA A C 1
ATOM 2676 O O . ALA A 1 353 ? 9.961 -16.172 -0.784 1 98.06 353 ALA A O 1
ATOM 2677 N N . LYS A 1 354 ? 8.172 -15.031 -0.161 1 97.31 354 LYS A N 1
ATOM 2678 C CA . LYS A 1 354 ? 7.531 -16.219 0.38 1 97.31 354 LYS A CA 1
ATOM 2679 C C . LYS A 1 354 ? 7.199 -17.219 -0.728 1 97.31 354 LYS A C 1
ATOM 2681 O O . LYS A 1 354 ? 7.344 -18.438 -0.546 1 97.31 354 LYS A O 1
ATOM 2686 N N . MET A 1 355 ? 6.754 -16.719 -1.869 1 97.75 355 MET A N 1
ATOM 2687 C CA . MET A 1 355 ? 6.484 -17.641 -2.977 1 97.75 355 MET A CA 1
ATOM 2688 C C . MET A 1 355 ? 7.781 -18.234 -3.516 1 97.75 355 MET A C 1
ATOM 2690 O O . MET A 1 355 ? 7.832 -19.422 -3.854 1 97.75 355 MET A O 1
ATOM 2694 N N . SER A 1 356 ? 8.828 -17.359 -3.621 1 98.25 356 SER A N 1
ATOM 2695 C CA . SER A 1 356 ? 10.141 -17.828 -4.043 1 98.25 356 SER A CA 1
ATOM 2696 C C . SER A 1 356 ? 10.617 -18.984 -3.166 1 98.25 356 SER A C 1
ATOM 2698 O O . SER A 1 356 ? 11.109 -20 -3.674 1 98.25 356 SER A O 1
ATOM 2700 N N . GLU A 1 357 ? 10.438 -18.875 -1.922 1 97.38 357 GLU A N 1
ATOM 2701 C CA . GLU A 1 357 ? 10.867 -19.906 -0.991 1 97.38 357 GLU A CA 1
ATOM 2702 C C . GLU A 1 357 ? 10.047 -21.188 -1.163 1 97.38 357 GLU A C 1
ATOM 2704 O O . GLU A 1 357 ? 10.57 -22.297 -1.046 1 97.38 357 GLU A O 1
ATOM 2709 N N . ARG A 1 358 ? 8.734 -21.094 -1.478 1 97.44 358 ARG A N 1
ATOM 2710 C CA . ARG A 1 358 ? 7.922 -22.281 -1.74 1 97.44 358 ARG A CA 1
ATOM 2711 C C . ARG A 1 358 ? 8.445 -23.031 -2.957 1 97.44 358 ARG A C 1
ATOM 2713 O O . ARG A 1 358 ? 8.484 -24.266 -2.955 1 97.44 358 ARG A O 1
ATOM 2720 N N . ARG A 1 359 ? 8.828 -22.312 -3.99 1 97.94 359 ARG A N 1
ATOM 2721 C CA . ARG A 1 359 ? 9.359 -22.953 -5.184 1 97.94 359 ARG A CA 1
ATOM 2722 C C . ARG A 1 359 ? 10.711 -23.609 -4.902 1 97.94 359 ARG A C 1
ATOM 2724 O O . ARG A 1 359 ? 10.992 -24.719 -5.367 1 97.94 359 ARG A O 1
ATOM 2731 N N . LEU A 1 360 ? 11.57 -22.875 -4.164 1 96.81 360 LEU A N 1
ATOM 2732 C CA . LEU A 1 360 ? 12.875 -23.453 -3.848 1 96.81 360 LEU A CA 1
ATOM 2733 C C . LEU A 1 360 ? 12.727 -24.688 -2.965 1 96.81 360 LEU A C 1
ATOM 2735 O O . LEU A 1 360 ? 13.453 -25.656 -3.139 1 96.81 360 LEU A O 1
ATOM 2739 N N . ASP A 1 361 ? 11.773 -24.703 -2.053 1 96.12 361 ASP A N 1
ATOM 2740 C CA . ASP A 1 361 ? 11.484 -25.875 -1.244 1 96.12 361 ASP A CA 1
ATOM 2741 C C . ASP A 1 361 ? 11.055 -27.062 -2.119 1 96.12 361 ASP A C 1
ATOM 2743 O O . ASP A 1 361 ? 11.492 -28.188 -1.902 1 96.12 361 ASP A O 1
ATOM 2747 N N . ARG A 1 362 ? 10.172 -26.797 -3.066 1 96.75 362 ARG A N 1
ATOM 2748 C CA . ARG A 1 362 ? 9.664 -27.844 -3.955 1 96.75 362 ARG A CA 1
ATOM 2749 C C . ARG A 1 362 ? 10.805 -28.484 -4.75 1 96.75 362 ARG A C 1
ATOM 2751 O O . ARG A 1 362 ? 10.805 -29.688 -4.984 1 96.75 362 ARG A O 1
ATOM 2758 N N . MET A 1 363 ? 11.797 -27.703 -5.141 1 97.12 363 MET A N 1
ATOM 2759 C CA . MET A 1 363 ? 12.898 -28.203 -5.961 1 97.12 363 MET A CA 1
ATOM 2760 C C . MET A 1 363 ? 13.75 -29.203 -5.184 1 97.12 363 MET A C 1
ATOM 2762 O O . MET A 1 363 ? 14.219 -30.188 -5.746 1 97.12 363 MET A O 1
ATOM 2766 N N . VAL A 1 364 ? 13.945 -28.953 -3.895 1 96 364 VAL A N 1
ATOM 2767 C CA . VAL A 1 364 ? 14.867 -29.781 -3.125 1 96 364 VAL A CA 1
ATOM 2768 C C . VAL A 1 364 ? 14.109 -30.938 -2.477 1 96 364 VAL A C 1
ATOM 2770 O O . VAL A 1 364 ? 14.711 -31.812 -1.842 1 96 364 VAL A O 1
ATOM 2773 N N . ASN A 1 365 ? 12.766 -30.938 -2.629 1 95.56 365 ASN A N 1
ATOM 2774 C CA . ASN A 1 365 ? 11.891 -31.938 -2.045 1 95.56 365 ASN A CA 1
ATOM 2775 C C . ASN A 1 365 ? 11.648 -33.094 -3.004 1 95.56 365 ASN A C 1
ATOM 2777 O O . ASN A 1 365 ? 10.812 -33 -3.908 1 95.56 365 ASN A O 1
ATOM 2781 N N . ARG A 1 366 ? 12.227 -34.25 -2.744 1 93 366 ARG A N 1
ATOM 2782 C CA . ARG A 1 366 ? 12.203 -35.406 -3.656 1 93 366 ARG A CA 1
ATOM 2783 C C . ARG A 1 366 ? 10.789 -35.938 -3.812 1 93 366 ARG A C 1
ATOM 2785 O O . ARG A 1 366 ? 10.492 -36.625 -4.797 1 93 366 ARG A O 1
ATOM 2792 N N . TYR A 1 367 ? 9.898 -35.625 -2.91 1 92.62 367 TYR A N 1
ATOM 2793 C CA . TYR A 1 367 ? 8.555 -36.219 -2.92 1 92.62 367 TYR A CA 1
ATOM 2794 C C . TYR A 1 367 ? 7.672 -35.5 -3.945 1 92.62 367 TYR A C 1
ATOM 2796 O O . TYR A 1 367 ? 6.637 -36.031 -4.348 1 92.62 367 TYR A O 1
ATOM 2804 N N . VAL A 1 368 ? 8.07 -34.312 -4.367 1 94 368 VAL A N 1
ATOM 2805 C CA . VAL A 1 368 ? 7.156 -33.594 -5.242 1 94 368 VAL A CA 1
ATOM 2806 C C . VAL A 1 368 ? 7.91 -33.062 -6.461 1 94 368 VAL A C 1
ATOM 2808 O O . VAL A 1 368 ? 7.301 -32.656 -7.449 1 94 368 VAL A O 1
ATOM 2811 N N . SER A 1 369 ? 9.281 -33.188 -6.484 1 94.69 369 SER A N 1
ATOM 2812 C CA . SER A 1 369 ? 10.055 -32.562 -7.559 1 94.69 369 SER A CA 1
ATOM 2813 C C . SER A 1 369 ? 10.383 -33.594 -8.648 1 94.69 369 SER A C 1
ATOM 2815 O O . SER A 1 369 ? 10.688 -33.219 -9.781 1 94.69 369 SER A O 1
ATOM 2817 N N . GLU A 1 370 ? 10.383 -34.875 -8.234 1 94.75 370 GLU A N 1
ATOM 2818 C CA . GLU A 1 370 ? 10.859 -35.938 -9.102 1 94.75 370 GLU A CA 1
ATOM 2819 C C . GLU A 1 370 ? 12.32 -35.719 -9.484 1 94.75 370 GLU A C 1
ATOM 2821 O O . GLU A 1 370 ? 12.758 -36.156 -10.555 1 94.75 370 GLU A O 1
ATOM 2826 N N . LEU A 1 371 ? 13.078 -34.969 -8.711 1 95.62 371 LEU A N 1
ATOM 2827 C CA . LEU A 1 371 ? 14.523 -34.75 -8.773 1 95.62 371 LEU A CA 1
ATOM 2828 C C . LEU A 1 371 ? 15.219 -35.406 -7.586 1 95.62 371 LEU A C 1
ATOM 2830 O O . LEU A 1 371 ? 14.57 -35.812 -6.621 1 95.62 371 LEU A O 1
ATOM 2834 N N . PRO A 1 372 ? 16.562 -35.625 -7.715 1 94.75 372 PRO A N 1
ATOM 2835 C CA . PRO A 1 372 ? 17.25 -36.219 -6.562 1 94.75 372 PRO A CA 1
ATOM 2836 C C . PRO A 1 372 ? 17.047 -35.406 -5.285 1 94.75 372 PRO A C 1
ATOM 2838 O O . PRO A 1 372 ? 17.016 -34.188 -5.328 1 94.75 372 PRO A O 1
ATOM 2841 N N . ALA A 1 373 ? 16.969 -36.125 -4.172 1 94.44 373 ALA A N 1
ATOM 2842 C CA . ALA A 1 373 ? 16.797 -35.469 -2.879 1 94.44 373 ALA A CA 1
ATOM 2843 C C . ALA A 1 373 ? 17.828 -34.375 -2.672 1 94.44 373 ALA A C 1
ATOM 2845 O O . ALA A 1 373 ? 19.031 -34.594 -2.832 1 94.44 373 ALA A O 1
ATOM 2846 N N . PHE A 1 374 ? 17.312 -33.125 -2.406 1 95.38 374 PHE A N 1
ATOM 2847 C CA . PHE A 1 374 ? 18.125 -31.953 -2.104 1 95.38 374 PHE A CA 1
ATOM 2848 C C . PHE A 1 374 ? 19.062 -31.641 -3.256 1 95.38 374 PHE A C 1
ATOM 2850 O O . PHE A 1 374 ? 20.156 -31.094 -3.045 1 95.38 374 PHE A O 1
ATOM 2857 N N . LEU A 1 375 ? 18.703 -32.125 -4.445 1 96.38 375 LEU A N 1
ATOM 2858 C CA . LEU A 1 375 ? 19.406 -31.844 -5.699 1 96.38 375 LEU A CA 1
ATOM 2859 C C . LEU A 1 375 ? 20.859 -32.281 -5.617 1 96.38 375 LEU A C 1
ATOM 2861 O O . LEU A 1 375 ? 21.766 -31.547 -5.992 1 96.38 375 LEU A O 1
ATOM 2865 N N . ASN A 1 376 ? 21.047 -33.406 -5.051 1 94 376 ASN A N 1
ATOM 2866 C CA . ASN A 1 376 ? 22.375 -34.031 -4.965 1 94 376 ASN A CA 1
ATOM 2867 C C . ASN A 1 376 ? 22.344 -35.469 -5.477 1 94 376 ASN A C 1
ATOM 2869 O O . ASN A 1 376 ? 21.391 -36.188 -5.215 1 94 376 ASN A O 1
ATOM 2873 N N . SER A 1 377 ? 23.438 -35.844 -6.156 1 89.62 377 SER A N 1
ATOM 2874 C CA . SER A 1 377 ? 23.484 -37.156 -6.797 1 89.62 377 SER A CA 1
ATOM 2875 C C . SER A 1 377 ? 23.781 -38.25 -5.781 1 89.62 377 SER A C 1
ATOM 2877 O O . SER A 1 377 ? 23.547 -39.438 -6.047 1 89.62 377 SER A O 1
ATOM 2879 N N . ASN A 1 378 ? 24.359 -37.938 -4.672 1 89.38 378 ASN A N 1
ATOM 2880 C CA . ASN A 1 378 ? 24.688 -38.875 -3.633 1 89.38 378 ASN A CA 1
ATOM 2881 C C . ASN A 1 378 ? 24.188 -38.438 -2.266 1 89.38 378 ASN A C 1
ATOM 2883 O O . ASN A 1 378 ? 24.984 -38.188 -1.353 1 89.38 378 ASN A O 1
ATOM 2887 N N . PRO A 1 379 ? 22.875 -38.469 -2.119 1 84.88 379 PRO A N 1
ATOM 2888 C CA . PRO A 1 379 ? 22.312 -38.031 -0.837 1 84.88 379 PRO A CA 1
ATOM 2889 C C . PRO A 1 379 ? 22.672 -38.969 0.313 1 84.88 379 PRO A C 1
ATOM 2891 O O . PRO A 1 379 ? 22.828 -40.188 0.104 1 84.88 379 PRO A O 1
ATOM 2894 N N . GLY A 1 380 ? 22.719 -38.5 1.553 1 83.44 380 GLY A N 1
ATOM 2895 C CA . GLY A 1 380 ? 23.188 -39.25 2.705 1 83.44 380 GLY A CA 1
ATOM 2896 C C . GLY A 1 380 ? 24.609 -38.938 3.096 1 83.44 380 GLY A C 1
ATOM 2897 O O . GLY A 1 380 ? 24.859 -38.5 4.215 1 83.44 380 GLY A O 1
ATOM 2898 N N . LEU A 1 381 ? 25.438 -39.125 2.053 1 88.44 381 LEU A N 1
ATOM 2899 C CA . LEU A 1 381 ? 26.812 -38.656 2.242 1 88.44 381 LEU A CA 1
ATOM 2900 C C . LEU A 1 381 ? 26.891 -37.125 2.162 1 88.44 381 LEU A C 1
ATOM 2902 O O . LEU A 1 381 ? 27.703 -36.531 2.836 1 88.44 381 LEU A O 1
ATOM 2906 N N . ASN A 1 382 ? 26.031 -36.625 1.25 1 90.5 382 ASN A N 1
ATOM 2907 C CA . ASN A 1 382 ? 25.953 -35.188 1.045 1 90.5 382 ASN A CA 1
ATOM 2908 C C . ASN A 1 382 ? 24.594 -34.625 1.441 1 90.5 382 ASN A C 1
ATOM 2910 O O . ASN A 1 382 ? 23.578 -35.312 1.285 1 90.5 382 ASN A O 1
ATOM 2914 N N . ASN A 1 383 ? 24.609 -33.438 2.002 1 90 383 ASN A N 1
ATOM 2915 C CA . ASN A 1 383 ? 23.375 -32.75 2.354 1 90 383 ASN A CA 1
ATOM 2916 C C . ASN A 1 383 ? 22.797 -32.031 1.154 1 90 383 ASN A C 1
ATOM 2918 O O . ASN A 1 383 ? 21.594 -31.703 1.135 1 90 383 ASN A O 1
ATOM 2922 N N . GLY A 1 384 ? 23.688 -31.766 0.194 1 94.56 384 GLY A N 1
ATOM 2923 C CA . GLY A 1 384 ? 23.234 -31.047 -0.985 1 94.56 384 GLY A CA 1
ATOM 2924 C C . GLY A 1 384 ? 22.719 -29.656 -0.674 1 94.56 384 GLY A C 1
ATOM 2925 O O . GLY A 1 384 ? 23.344 -28.922 0.087 1 94.56 384 GLY A O 1
ATOM 2926 N N . LEU A 1 385 ? 21.562 -29.25 -1.251 1 95.75 385 LEU A N 1
ATOM 2927 C CA . LEU A 1 385 ? 21.047 -27.906 -1.121 1 95.75 385 LEU A CA 1
ATOM 2928 C C . LEU A 1 385 ? 19.953 -27.828 -0.056 1 95.75 385 LEU A C 1
ATOM 2930 O O . LEU A 1 385 ? 19.094 -26.953 -0.095 1 95.75 385 LEU A O 1
ATOM 2934 N N . MET A 1 386 ? 20 -28.719 0.927 1 92.06 386 MET A N 1
ATOM 2935 C CA . MET A 1 386 ? 19.047 -28.766 2.043 1 92.06 386 MET A CA 1
ATOM 2936 C C . MET A 1 386 ? 19.141 -27.5 2.889 1 92.06 386 MET A C 1
ATOM 2938 O O . MET A 1 386 ? 18.125 -26.859 3.15 1 92.06 386 MET A O 1
ATOM 2942 N N . ILE A 1 387 ? 20.344 -27.047 3.248 1 90.69 387 ILE A N 1
ATOM 2943 C CA . ILE A 1 387 ? 20.562 -26.031 4.266 1 90.69 387 ILE A CA 1
ATOM 2944 C C . ILE A 1 387 ? 20.328 -24.641 3.664 1 90.69 387 ILE A C 1
ATOM 2946 O O . ILE A 1 387 ? 19.859 -23.734 4.348 1 90.69 387 ILE A O 1
ATOM 2950 N N . PRO A 1 388 ? 20.656 -24.391 2.35 1 93.88 388 PRO A N 1
ATOM 2951 C CA . PRO A 1 388 ? 20.297 -23.094 1.754 1 93.88 388 PRO A CA 1
ATOM 2952 C C . PRO A 1 388 ? 18.797 -22.797 1.879 1 93.88 388 PRO A C 1
ATOM 2954 O O . PRO A 1 388 ? 18.422 -21.641 2.035 1 93.88 388 PRO A O 1
ATOM 2957 N N . GLN A 1 389 ? 17.984 -23.812 1.834 1 94.19 389 GLN A N 1
ATOM 2958 C CA . GLN A 1 389 ? 16.547 -23.609 2.029 1 94.19 389 GLN A CA 1
ATOM 2959 C C . GLN A 1 389 ? 16.25 -23.109 3.438 1 94.19 389 GLN A C 1
ATOM 2961 O O . GLN A 1 389 ? 15.375 -22.266 3.629 1 94.19 389 GLN A O 1
ATOM 2966 N N . TYR A 1 390 ? 17.016 -23.609 4.461 1 92.38 390 TYR A N 1
ATOM 2967 C CA . TYR A 1 390 ? 16.859 -23.109 5.824 1 92.38 390 TYR A CA 1
ATOM 2968 C C . TYR A 1 390 ? 17.203 -21.625 5.906 1 92.38 390 TYR A C 1
ATOM 2970 O O . TYR A 1 390 ? 16.516 -20.859 6.59 1 92.38 390 TYR A O 1
ATOM 2978 N N . ALA A 1 391 ? 18.266 -21.297 5.234 1 94.12 391 ALA A N 1
ATOM 2979 C CA . ALA A 1 391 ? 18.688 -19.906 5.227 1 94.12 391 ALA A CA 1
ATOM 2980 C C . ALA A 1 391 ? 17.594 -19 4.637 1 94.12 391 ALA A C 1
ATOM 2982 O O . ALA A 1 391 ? 17.297 -17.953 5.188 1 94.12 391 ALA A O 1
ATOM 2983 N N . ALA A 1 392 ? 17 -19.453 3.545 1 96.88 392 ALA A N 1
ATOM 2984 C CA . ALA A 1 392 ? 15.922 -18.703 2.916 1 96.88 392 ALA A CA 1
ATOM 2985 C C . ALA A 1 392 ? 14.727 -18.562 3.855 1 96.88 392 ALA A C 1
ATOM 2987 O O . ALA A 1 392 ? 14.148 -17.484 3.984 1 96.88 392 ALA A O 1
ATOM 2988 N N . ALA A 1 393 ? 14.359 -19.672 4.492 1 94.44 393 ALA A N 1
ATOM 2989 C CA . ALA A 1 393 ? 13.242 -19.688 5.43 1 94.44 393 ALA A CA 1
ATOM 2990 C C . ALA A 1 393 ? 13.492 -18.719 6.586 1 94.44 393 ALA A C 1
ATOM 2992 O O . ALA A 1 393 ? 12.586 -18 7.008 1 94.44 393 ALA A O 1
ATOM 2993 N N . GLY A 1 394 ? 14.719 -18.781 7.133 1 94.25 394 GLY A N 1
ATOM 2994 C CA . GLY A 1 394 ? 15.078 -17.859 8.195 1 94.25 394 GLY A CA 1
ATOM 2995 C C . GLY A 1 394 ? 14.984 -16.406 7.777 1 94.25 394 GLY A C 1
ATOM 2996 O O . GLY A 1 394 ? 14.5 -15.562 8.539 1 94.25 394 GLY A O 1
ATOM 2997 N N . ILE A 1 395 ? 15.445 -16.094 6.602 1 97.06 395 ILE A N 1
ATOM 2998 C CA . ILE A 1 395 ? 15.445 -14.734 6.07 1 97.06 395 ILE A CA 1
ATOM 2999 C C . ILE A 1 395 ? 14.008 -14.25 5.898 1 97.06 395 ILE A C 1
ATOM 3001 O O . ILE A 1 395 ? 13.703 -13.086 6.168 1 97.06 395 ILE A O 1
ATOM 3005 N N . ILE A 1 396 ? 13.086 -15.125 5.473 1 96.62 396 ILE A N 1
ATOM 3006 C CA . ILE A 1 396 ? 11.68 -14.758 5.336 1 96.62 396 ILE A CA 1
ATOM 3007 C C . ILE A 1 396 ? 11.117 -14.352 6.691 1 96.62 396 ILE A C 1
ATOM 3009 O O . ILE A 1 396 ? 10.32 -13.414 6.785 1 96.62 396 ILE A O 1
ATOM 3013 N N . GLY A 1 397 ? 11.508 -15.125 7.746 1 94.25 397 GLY A N 1
ATOM 3014 C CA . GLY A 1 397 ? 11.109 -14.719 9.086 1 94.25 397 GLY A CA 1
ATOM 3015 C C . GLY A 1 397 ? 11.539 -13.312 9.438 1 94.25 397 GLY A C 1
ATOM 3016 O O . GLY A 1 397 ? 10.766 -12.547 10.023 1 94.25 397 GLY A O 1
ATOM 3017 N N . GLU A 1 398 ? 12.75 -12.977 9.062 1 95.12 398 GLU A N 1
ATOM 3018 C CA . GLU A 1 398 ? 13.258 -11.633 9.305 1 95.12 398 GLU A CA 1
ATOM 3019 C C . GLU A 1 398 ? 12.5 -10.594 8.477 1 95.12 398 GLU A C 1
ATOM 3021 O O . GLU A 1 398 ? 12.18 -9.516 8.977 1 95.12 398 GLU A O 1
ATOM 3026 N N . ILE A 1 399 ? 12.25 -10.891 7.199 1 97.38 399 ILE A N 1
ATOM 3027 C CA . ILE A 1 399 ? 11.531 -9.984 6.316 1 97.38 399 ILE A CA 1
ATOM 3028 C C . ILE A 1 399 ? 10.141 -9.703 6.883 1 97.38 399 ILE A C 1
ATOM 3030 O O . ILE A 1 399 ? 9.664 -8.57 6.852 1 97.38 399 ILE A O 1
ATOM 3034 N N . ARG A 1 400 ? 9.43 -10.703 7.406 1 96.62 400 ARG A N 1
ATOM 3035 C CA . ARG A 1 400 ? 8.086 -10.555 7.961 1 96.62 400 ARG A CA 1
ATOM 3036 C C . ARG A 1 400 ? 8.07 -9.547 9.102 1 96.62 400 ARG A C 1
ATOM 3038 O O . ARG A 1 400 ? 7.113 -8.781 9.242 1 96.62 400 ARG A O 1
ATOM 3045 N N . LEU A 1 401 ? 9.117 -9.555 9.906 1 93.88 401 LEU A N 1
ATOM 3046 C CA . LEU A 1 401 ? 9.227 -8.578 10.984 1 93.88 401 LEU A CA 1
ATOM 3047 C C . LEU A 1 401 ? 9.312 -7.16 10.422 1 93.88 401 LEU A C 1
ATOM 3049 O O . LEU A 1 401 ? 8.758 -6.223 10.992 1 93.88 401 LEU A O 1
ATOM 3053 N N . LEU A 1 402 ? 9.922 -7.008 9.305 1 96.44 402 LEU A N 1
ATOM 3054 C CA . LEU A 1 402 ? 10.148 -5.703 8.695 1 96.44 402 LEU A CA 1
ATOM 3055 C C . LEU A 1 402 ? 8.875 -5.195 8.016 1 96.44 402 LEU A C 1
ATOM 3057 O O . LEU A 1 402 ? 8.789 -4.016 7.66 1 96.44 402 LEU A O 1
ATOM 3061 N N . THR A 1 403 ? 7.832 -6.062 7.887 1 97.56 403 THR A N 1
ATOM 3062 C CA . THR A 1 403 ? 6.625 -5.656 7.18 1 97.56 403 THR A CA 1
ATOM 3063 C C . THR A 1 403 ? 5.691 -4.875 8.102 1 97.56 403 THR A C 1
ATOM 3065 O O . THR A 1 403 ? 4.734 -4.25 7.645 1 97.56 403 THR A O 1
ATOM 3068 N N . HIS A 1 404 ? 5.91 -4.902 9.414 1 96.5 404 HIS A N 1
ATOM 3069 C CA . HIS A 1 404 ? 5.137 -4.02 10.281 1 96.5 404 HIS A CA 1
ATOM 3070 C C . HIS A 1 404 ? 5.305 -2.561 9.867 1 96.5 404 HIS A C 1
ATOM 3072 O O . HIS A 1 404 ? 6.43 -2.059 9.789 1 96.5 404 HIS A O 1
ATOM 3078 N N . PRO A 1 405 ? 4.207 -1.87 9.633 1 97.88 405 PRO A N 1
ATOM 3079 C CA . PRO A 1 405 ? 4.367 -0.509 9.117 1 97.88 405 PRO A CA 1
ATOM 3080 C C . PRO A 1 405 ? 4.891 0.464 10.172 1 97.88 405 PRO A C 1
ATOM 3082 O O . PRO A 1 405 ? 4.32 0.57 11.258 1 97.88 405 PRO A O 1
ATOM 3085 N N . ALA A 1 406 ? 5.941 1.2 9.836 1 97.56 406 ALA A N 1
ATOM 3086 C CA . ALA A 1 406 ? 6.547 2.18 10.734 1 97.56 406 ALA A CA 1
ATOM 3087 C C . ALA A 1 406 ? 5.695 3.443 10.82 1 97.56 406 ALA A C 1
ATOM 3089 O O . ALA A 1 406 ? 5.602 4.062 11.883 1 97.56 406 ALA A O 1
ATOM 3090 N N . THR A 1 407 ? 5.051 3.824 9.797 1 97.31 407 THR A N 1
ATOM 3091 C CA . THR A 1 407 ? 4.363 5.105 9.672 1 97.31 407 THR A CA 1
ATOM 3092 C C . THR A 1 407 ? 3.16 5.168 10.609 1 97.31 407 THR A C 1
ATOM 3094 O O . THR A 1 407 ? 2.615 6.246 10.859 1 97.31 407 THR A O 1
ATOM 3097 N N . VAL A 1 408 ? 2.711 4.043 11.148 1 96.81 408 VAL A N 1
ATOM 3098 C CA . VAL A 1 408 ? 1.488 4.016 11.938 1 96.81 408 VAL A CA 1
ATOM 3099 C C . VAL A 1 408 ? 1.794 4.438 13.375 1 96.81 408 VAL A C 1
ATOM 3101 O O . VAL A 1 408 ? 0.879 4.688 14.164 1 96.81 408 VAL A O 1
ATOM 3104 N N . ASP A 1 409 ? 3.043 4.621 13.688 1 93.06 409 ASP A N 1
ATOM 3105 C CA . ASP A 1 409 ? 3.457 5.086 15.008 1 93.06 409 ASP A CA 1
ATOM 3106 C C . ASP A 1 409 ? 3.424 6.613 15.086 1 93.06 409 ASP A C 1
ATOM 3108 O O . ASP A 1 409 ? 3.535 7.293 14.062 1 93.06 409 ASP A O 1
ATOM 3112 N N . ASN A 1 410 ? 3.201 7.125 16.281 1 93.81 410 ASN A N 1
ATOM 3113 C CA . ASN A 1 410 ? 3.217 8.562 16.516 1 93.81 410 ASN A CA 1
ATOM 3114 C C . ASN A 1 410 ? 3.723 8.898 17.906 1 93.81 410 ASN A C 1
ATOM 3116 O O . ASN A 1 410 ? 3.254 8.328 18.891 1 93.81 410 ASN A O 1
ATOM 3120 N N . VAL A 1 411 ? 4.742 9.766 18.016 1 88.31 411 VAL A N 1
ATOM 3121 C CA . VAL A 1 411 ? 5.238 10.305 19.281 1 88.31 411 VAL A CA 1
ATOM 3122 C C . VAL A 1 411 ? 5.375 11.82 19.172 1 88.31 411 VAL A C 1
ATOM 3124 O O . VAL A 1 411 ? 6.102 12.328 18.312 1 88.31 411 VAL A O 1
ATOM 3127 N N . SER A 1 412 ? 4.68 12.531 20.031 1 92.06 412 SER A N 1
ATOM 3128 C CA . SER A 1 412 ? 4.754 13.984 20 1 92.06 412 SER A CA 1
ATOM 3129 C C . SER A 1 412 ? 6.137 14.477 20.422 1 92.06 412 SER A C 1
ATOM 3131 O O . SER A 1 412 ? 6.727 13.953 21.375 1 92.06 412 SER A O 1
ATOM 3133 N N . THR A 1 413 ? 6.613 15.461 19.609 1 86.75 413 THR A N 1
ATOM 3134 C CA . THR A 1 413 ? 7.895 16.078 19.938 1 86.75 413 THR A CA 1
ATOM 3135 C C . THR A 1 413 ? 7.77 17.609 19.938 1 86.75 413 THR A C 1
ATOM 3137 O O . THR A 1 413 ? 6.711 18.156 19.625 1 86.75 413 THR A O 1
ATOM 3140 N N . CYS A 1 414 ? 8.867 18.297 20.484 1 90.56 414 CYS A N 1
ATOM 3141 C CA . CYS A 1 414 ? 9 19.734 20.422 1 90.56 414 CYS A CA 1
ATOM 3142 C C . CYS A 1 414 ? 7.859 20.422 21.172 1 90.56 414 CYS A C 1
ATOM 3144 O O . CYS A 1 414 ? 7.199 21.312 20.625 1 90.56 414 CYS A O 1
ATOM 3146 N N . ALA A 1 415 ? 7.457 19.922 22.344 1 88.69 415 ALA A N 1
ATOM 3147 C CA . ALA A 1 415 ? 6.461 20.516 23.234 1 88.69 415 ALA A CA 1
ATOM 3148 C C . ALA A 1 415 ? 5.117 20.672 22.531 1 88.69 415 ALA A C 1
ATOM 3150 O O . ALA A 1 415 ? 4.496 21.734 22.578 1 88.69 415 ALA A O 1
ATOM 3151 N N . LEU A 1 416 ? 4.691 19.75 21.641 1 89.75 416 LEU A N 1
ATOM 3152 C CA . LEU A 1 416 ? 3.389 19.578 21.016 1 89.75 416 LEU A CA 1
ATOM 3153 C C . LEU A 1 416 ? 3.293 20.438 19.75 1 89.75 416 LEU A C 1
ATOM 3155 O O . LEU A 1 416 ? 2.285 20.375 19.031 1 89.75 416 LEU A O 1
ATOM 3159 N N . GLN A 1 417 ? 4.422 21.188 19.453 1 89.38 417 GLN A N 1
ATOM 3160 C CA . GLN A 1 417 ? 4.445 21.844 18.156 1 89.38 417 GLN A CA 1
ATOM 3161 C C . GLN A 1 417 ? 4.551 20.812 17.031 1 89.38 417 GLN A C 1
ATOM 3163 O O . GLN A 1 417 ? 4.043 21.047 15.922 1 89.38 417 GLN A O 1
ATOM 3168 N N . GLU A 1 418 ? 5.254 19.781 17.344 1 91.75 418 GLU A N 1
ATOM 3169 C CA . GLU A 1 418 ? 5.332 18.609 16.469 1 91.75 418 GLU A CA 1
ATOM 3170 C C . GLU A 1 418 ? 4.605 17.422 17.094 1 91.75 418 GLU A C 1
ATOM 3172 O O . GLU A 1 418 ? 5.23 16.422 17.453 1 91.75 418 GLU A O 1
ATOM 3177 N N . ASP A 1 419 ? 3.27 17.531 17.125 1 94.06 419 ASP A N 1
ATOM 3178 C CA . ASP A 1 419 ? 2.4 16.578 17.812 1 94.06 419 ASP A CA 1
ATOM 3179 C C . ASP A 1 419 ? 2.107 15.367 16.953 1 94.06 419 ASP A C 1
ATOM 3181 O O . ASP A 1 419 ? 1.605 14.352 17.438 1 94.06 419 ASP A O 1
ATOM 3185 N N . TYR A 1 420 ? 2.398 15.531 15.766 1 92.75 420 TYR A N 1
ATOM 3186 C CA . TYR A 1 420 ? 2.371 14.469 14.766 1 92.75 420 TYR A CA 1
ATOM 3187 C C . TYR A 1 420 ? 3.74 14.297 14.117 1 92.75 420 TYR A C 1
ATOM 3189 O O . TYR A 1 420 ? 4.445 15.281 13.867 1 92.75 420 TYR A O 1
ATOM 3197 N N . VAL A 1 421 ? 4.145 12.945 13.961 1 92.62 421 VAL A N 1
ATOM 3198 C CA . VAL A 1 421 ? 5.352 12.648 13.203 1 92.62 421 VAL A CA 1
ATOM 3199 C C . VAL A 1 421 ? 5.074 11.523 12.203 1 92.62 421 VAL A C 1
ATOM 3201 O O . VAL A 1 421 ? 4.305 10.609 12.5 1 92.62 421 VAL A O 1
ATOM 3204 N N . SER A 1 422 ? 5.719 11.562 11.07 1 94 422 SER A N 1
ATOM 3205 C CA . SER A 1 422 ? 5.418 10.641 9.977 1 94 422 SER A CA 1
ATOM 3206 C C . SER A 1 422 ? 6.07 9.281 10.203 1 94 422 SER A C 1
ATOM 3208 O O . SER A 1 422 ? 5.582 8.266 9.711 1 94 422 SER A O 1
ATOM 3210 N N . MET A 1 423 ? 7.25 9.211 10.859 1 95.94 423 MET A N 1
ATOM 3211 C CA . MET A 1 423 ? 8.094 8.039 11.039 1 95.94 423 MET A CA 1
ATOM 3212 C C . MET A 1 423 ? 8.516 7.461 9.695 1 95.94 423 MET A C 1
ATOM 3214 O O . MET A 1 423 ? 8.789 6.262 9.586 1 95.94 423 MET A O 1
ATOM 3218 N N . GLY A 1 424 ? 8.508 8.359 8.711 1 97 424 GLY A N 1
ATOM 3219 C CA . GLY A 1 424 ? 8.859 7.941 7.363 1 97 424 GLY A CA 1
ATOM 3220 C C . GLY A 1 424 ? 10.281 7.426 7.254 1 97 424 GLY A C 1
ATOM 3221 O O . GLY A 1 424 ? 10.562 6.535 6.453 1 97 424 GLY A O 1
ATOM 3222 N N . TYR A 1 425 ? 11.188 7.938 8.102 1 97.44 425 TYR A N 1
ATOM 3223 C CA . TYR A 1 425 ? 12.586 7.52 8.078 1 97.44 425 TYR A CA 1
ATOM 3224 C C . TYR A 1 425 ? 12.727 6.055 8.469 1 97.44 425 TYR A C 1
ATOM 3226 O O . TYR A 1 425 ? 13.438 5.293 7.809 1 97.44 425 TYR A O 1
ATOM 3234 N N . ASN A 1 426 ? 12.055 5.652 9.508 1 97.12 426 ASN A N 1
ATOM 3235 C CA . ASN A 1 426 ? 12.086 4.254 9.922 1 97.12 426 ASN A CA 1
ATOM 3236 C C . ASN A 1 426 ? 11.539 3.34 8.82 1 97.12 426 ASN A C 1
ATOM 3238 O O . ASN A 1 426 ? 12.055 2.238 8.617 1 97.12 426 ASN A O 1
ATOM 3242 N N . ALA A 1 427 ? 10.477 3.807 8.188 1 98.31 427 ALA A N 1
ATOM 3243 C CA . ALA A 1 427 ? 9.906 3.045 7.078 1 98.31 427 ALA A CA 1
ATOM 3244 C C . ALA A 1 427 ? 10.914 2.877 5.949 1 98.31 427 ALA A C 1
ATOM 3246 O O . ALA A 1 427 ? 11.055 1.785 5.391 1 98.31 427 ALA A O 1
ATOM 3247 N N . ALA A 1 428 ? 11.633 3.969 5.621 1 98.19 428 ALA A N 1
ATOM 3248 C CA . ALA A 1 428 ? 12.617 3.947 4.547 1 98.19 428 ALA A CA 1
ATOM 3249 C C . ALA A 1 428 ? 13.789 3.027 4.895 1 98.19 428 ALA A C 1
ATOM 3251 O O . ALA A 1 428 ? 14.266 2.271 4.043 1 98.19 428 ALA A O 1
ATOM 3252 N N . LEU A 1 429 ? 14.258 3.068 6.141 1 97.56 429 LEU A N 1
ATOM 3253 C CA . LEU A 1 429 ? 15.367 2.232 6.594 1 97.56 429 LEU A CA 1
ATOM 3254 C C . LEU A 1 429 ? 15.008 0.754 6.48 1 97.56 429 LEU A C 1
ATOM 3256 O O . LEU A 1 429 ? 15.805 -0.046 5.988 1 97.56 429 LEU A O 1
ATOM 3260 N N . LYS A 1 430 ? 13.844 0.394 6.934 1 97.38 430 LYS A N 1
ATOM 3261 C CA . LYS A 1 430 ? 13.477 -1.02 6.914 1 97.38 430 LYS A CA 1
ATOM 3262 C C . LYS A 1 430 ? 13.242 -1.507 5.488 1 97.38 430 LYS A C 1
ATOM 3264 O O . LYS A 1 430 ? 13.516 -2.668 5.168 1 97.38 430 LYS A O 1
ATOM 3269 N N . ALA A 1 431 ? 12.719 -0.619 4.637 1 98.62 431 ALA A N 1
ATOM 3270 C CA . ALA A 1 431 ? 12.516 -1.01 3.244 1 98.62 431 ALA A CA 1
ATOM 3271 C C . ALA A 1 431 ? 13.852 -1.362 2.582 1 98.62 431 ALA A C 1
ATOM 3273 O O . ALA A 1 431 ? 13.938 -2.34 1.835 1 98.62 431 ALA A O 1
ATOM 3274 N N . TYR A 1 432 ? 14.883 -0.539 2.805 1 98.5 432 TYR A N 1
ATOM 3275 C CA . TYR A 1 432 ? 16.219 -0.792 2.254 1 98.5 432 TYR A CA 1
ATOM 3276 C C . TYR A 1 432 ? 16.734 -2.156 2.695 1 98.5 432 TYR A C 1
ATOM 3278 O O . TYR A 1 432 ? 17.203 -2.941 1.871 1 98.5 432 TYR A O 1
ATOM 3286 N N . LYS A 1 433 ? 16.609 -2.434 3.947 1 98.06 433 LYS A N 1
ATOM 3287 C CA . LYS A 1 433 ? 17.047 -3.713 4.504 1 98.06 433 LYS A CA 1
ATOM 3288 C C . LYS A 1 433 ? 16.234 -4.863 3.928 1 98.06 433 LYS A C 1
ATOM 3290 O O . LYS A 1 433 ? 16.766 -5.93 3.625 1 98.06 433 LYS A O 1
ATOM 3295 N N . CYS A 1 434 ? 14.977 -4.672 3.809 1 98.62 434 CYS A N 1
ATOM 3296 C CA . CYS A 1 434 ? 14.062 -5.676 3.271 1 98.62 434 CYS A CA 1
ATOM 3297 C C . CYS A 1 434 ? 14.492 -6.113 1.878 1 98.62 434 CYS A C 1
ATOM 3299 O O . CYS A 1 434 ? 14.484 -7.305 1.566 1 98.62 434 CYS A O 1
ATOM 3301 N N . MET A 1 435 ? 14.883 -5.129 1.032 1 98.69 435 MET A N 1
ATOM 3302 C CA . MET A 1 435 ? 15.297 -5.445 -0.331 1 98.69 435 MET A CA 1
ATOM 3303 C C . MET A 1 435 ? 16.562 -6.293 -0.329 1 98.69 435 MET A C 1
ATOM 3305 O O . MET A 1 435 ? 16.688 -7.23 -1.121 1 98.69 435 MET A O 1
ATOM 3309 N N . GLU A 1 436 ? 17.469 -5.941 0.57 1 98.12 436 GLU A N 1
ATOM 3310 C CA . GLU A 1 436 ? 18.703 -6.727 0.683 1 98.12 436 GLU A CA 1
ATOM 3311 C C . GLU A 1 436 ? 18.391 -8.188 1.013 1 98.12 436 GLU A C 1
ATOM 3313 O O . GLU A 1 436 ? 18.922 -9.094 0.37 1 98.12 436 GLU A O 1
ATOM 3318 N N . LEU A 1 437 ? 17.562 -8.406 1.947 1 98.56 437 LEU A N 1
ATOM 3319 C CA . LEU A 1 437 ? 17.234 -9.75 2.398 1 98.56 437 LEU A CA 1
ATOM 3320 C C . LEU A 1 437 ? 16.484 -10.516 1.309 1 98.56 437 LEU A C 1
ATOM 3322 O O . LEU A 1 437 ? 16.766 -11.695 1.068 1 98.56 437 LEU A O 1
ATOM 3326 N N . ALA A 1 438 ? 15.547 -9.859 0.657 1 98.62 438 ALA A N 1
ATOM 3327 C CA . ALA A 1 438 ? 14.773 -10.508 -0.401 1 98.62 438 ALA A CA 1
ATOM 3328 C C . ALA A 1 438 ? 15.672 -10.945 -1.549 1 98.62 438 ALA A C 1
ATOM 3330 O O . ALA A 1 438 ? 15.422 -11.977 -2.184 1 98.62 438 ALA A O 1
ATOM 3331 N N . ARG A 1 439 ? 16.703 -10.172 -1.822 1 98.62 439 ARG A N 1
ATOM 3332 C CA . ARG A 1 439 ? 17.672 -10.516 -2.861 1 98.62 439 ARG A CA 1
ATOM 3333 C C . ARG A 1 439 ? 18.328 -11.859 -2.568 1 98.62 439 ARG A C 1
ATOM 3335 O O . ARG A 1 439 ? 18.562 -12.656 -3.48 1 98.62 439 ARG A O 1
ATOM 3342 N N . TYR A 1 440 ? 18.594 -12.156 -1.315 1 98.69 440 TYR A N 1
ATOM 3343 C CA . TYR A 1 440 ? 19.219 -13.414 -0.935 1 98.69 440 TYR A CA 1
ATOM 3344 C C . TYR A 1 440 ? 18.281 -14.594 -1.179 1 98.69 440 TYR A C 1
ATOM 3346 O O . TYR A 1 440 ? 18.719 -15.664 -1.61 1 98.69 440 TYR A O 1
ATOM 3354 N N . VAL A 1 441 ? 17 -14.43 -0.91 1 98.75 441 VAL A N 1
ATOM 3355 C CA . VAL A 1 441 ? 16.031 -15.5 -1.148 1 98.75 441 VAL A CA 1
ATOM 3356 C C . VAL A 1 441 ? 15.977 -15.828 -2.639 1 98.75 441 VAL A C 1
ATOM 3358 O O . VAL A 1 441 ? 16 -17 -3.027 1 98.75 441 VAL A O 1
ATOM 3361 N N . THR A 1 442 ? 15.922 -14.789 -3.447 1 98.81 442 THR A N 1
ATOM 3362 C CA . THR A 1 442 ? 15.906 -14.969 -4.895 1 98.81 442 THR A CA 1
ATOM 3363 C C . THR A 1 442 ? 17.188 -15.633 -5.375 1 98.81 442 THR A C 1
ATOM 3365 O O . THR A 1 442 ? 17.156 -16.5 -6.25 1 98.81 442 THR A O 1
ATOM 3368 N N . ALA A 1 443 ? 18.344 -15.242 -4.77 1 98.88 443 ALA A N 1
ATOM 3369 C CA . ALA A 1 443 ? 19.625 -15.82 -5.125 1 98.88 443 ALA A CA 1
ATOM 3370 C C . ALA A 1 443 ? 19.656 -17.328 -4.852 1 98.88 443 ALA A C 1
ATOM 3372 O O . ALA A 1 443 ? 20.156 -18.109 -5.668 1 98.88 443 ALA A O 1
ATOM 3373 N N . ILE A 1 444 ? 19.109 -17.719 -3.758 1 98.69 444 ILE A N 1
ATOM 3374 C CA . ILE A 1 444 ? 19.078 -19.125 -3.385 1 98.69 444 ILE A CA 1
ATOM 3375 C C . ILE A 1 444 ? 18.172 -19.906 -4.336 1 98.69 444 ILE A C 1
ATOM 3377 O O . ILE A 1 444 ? 18.484 -21.031 -4.715 1 98.69 444 ILE A O 1
ATOM 3381 N N . GLU A 1 445 ? 17.031 -19.312 -4.723 1 98.81 445 GLU A N 1
ATOM 3382 C CA . GLU A 1 445 ? 16.172 -19.984 -5.691 1 98.81 445 GLU A CA 1
ATOM 3383 C C . GLU A 1 445 ? 16.891 -20.203 -7.016 1 98.81 445 GLU A C 1
ATOM 3385 O O . GLU A 1 445 ? 16.781 -21.281 -7.605 1 98.81 445 GLU A O 1
ATOM 3390 N N . ILE A 1 446 ? 17.625 -19.188 -7.477 1 98.88 446 ILE A N 1
ATOM 3391 C CA . ILE A 1 446 ? 18.359 -19.297 -8.734 1 98.88 446 ILE A CA 1
ATOM 3392 C C . ILE A 1 446 ? 19.453 -20.375 -8.609 1 98.88 446 ILE A C 1
ATOM 3394 O O . ILE A 1 446 ? 19.641 -21.172 -9.516 1 98.88 446 ILE A O 1
ATOM 3398 N N . MET A 1 447 ? 20.125 -20.391 -7.469 1 98.62 447 MET A N 1
ATOM 3399 C CA . MET A 1 447 ? 21.141 -21.422 -7.219 1 98.62 447 MET A CA 1
ATOM 3400 C C . MET A 1 447 ? 20.531 -22.812 -7.344 1 98.62 447 MET A C 1
ATOM 3402 O O . MET A 1 447 ? 21.125 -23.688 -7.988 1 98.62 447 MET A O 1
ATOM 3406 N N . ASN A 1 448 ? 19.375 -23.016 -6.73 1 98.38 448 ASN A N 1
ATOM 3407 C CA . ASN A 1 448 ? 18.703 -24.312 -6.766 1 98.38 448 ASN A CA 1
ATOM 3408 C C . ASN A 1 448 ? 18.25 -24.672 -8.18 1 98.38 448 ASN A C 1
ATOM 3410 O O . ASN A 1 448 ? 18.375 -25.812 -8.609 1 98.38 448 ASN A O 1
ATOM 3414 N N . ALA A 1 449 ? 17.703 -23.688 -8.875 1 98.62 449 ALA A N 1
ATOM 3415 C CA . ALA A 1 449 ? 17.219 -23.922 -10.227 1 98.62 449 ALA A CA 1
ATOM 3416 C C . ALA A 1 449 ? 18.359 -24.297 -11.172 1 98.62 449 ALA A C 1
ATOM 3418 O O . ALA A 1 449 ? 18.203 -25.172 -12.031 1 98.62 449 ALA A O 1
ATOM 3419 N N . VAL A 1 450 ? 19.484 -23.625 -11.031 1 98.44 450 VAL A N 1
ATOM 3420 C CA . VAL A 1 450 ? 20.672 -23.906 -11.828 1 98.44 450 VAL A CA 1
ATOM 3421 C C . VAL A 1 450 ? 21.141 -25.344 -11.57 1 98.44 450 VAL A C 1
ATOM 3423 O O . VAL A 1 450 ? 21.438 -26.094 -12.508 1 98.44 450 VAL A O 1
ATOM 3426 N N . GLN A 1 451 ? 21.219 -25.734 -10.328 1 97.94 451 GLN A N 1
ATOM 3427 C CA . GLN A 1 451 ? 21.594 -27.094 -9.961 1 97.94 451 GLN A CA 1
ATOM 3428 C C . GLN A 1 451 ? 20.594 -28.109 -10.523 1 97.94 451 GLN A C 1
ATOM 3430 O O . GLN A 1 451 ? 21 -29.156 -11.047 1 97.94 451 GLN A O 1
ATOM 3435 N N . ALA A 1 452 ? 19.344 -27.844 -10.359 1 98.12 452 ALA A N 1
ATOM 3436 C CA . ALA A 1 452 ? 18.281 -28.734 -10.844 1 98.12 452 ALA A CA 1
ATOM 3437 C C . ALA A 1 452 ? 18.359 -28.922 -12.352 1 98.12 452 ALA A C 1
ATOM 3439 O O . ALA A 1 452 ? 18.109 -30.016 -12.859 1 98.12 452 ALA A O 1
ATOM 3440 N N . GLN A 1 453 ? 18.688 -27.875 -13.07 1 97.94 453 GLN A N 1
ATOM 3441 C CA . GLN A 1 453 ? 18.812 -27.922 -14.523 1 97.94 453 GLN A CA 1
ATOM 3442 C C . GLN A 1 453 ? 19.844 -28.953 -14.953 1 97.94 453 GLN A C 1
ATOM 3444 O O . GLN A 1 453 ? 19.703 -29.594 -16 1 97.94 453 GLN A O 1
ATOM 3449 N N . ASP A 1 454 ? 20.859 -29.156 -14.195 1 97.31 454 ASP A N 1
ATOM 3450 C CA . ASP A 1 454 ? 21.969 -30.047 -14.523 1 97.31 454 ASP A CA 1
ATOM 3451 C C . ASP A 1 454 ? 21.516 -31.5 -14.492 1 97.31 454 ASP A C 1
ATOM 3453 O O . ASP A 1 454 ? 22.219 -32.375 -15 1 97.31 454 ASP A O 1
ATOM 3457 N N . PHE A 1 455 ? 20.438 -31.766 -13.945 1 96.38 455 PHE A N 1
ATOM 3458 C CA . PHE A 1 455 ? 19.953 -33.156 -13.859 1 96.38 455 PHE A CA 1
ATOM 3459 C C . PHE A 1 455 ? 19.156 -33.531 -15.102 1 96.38 455 PHE A C 1
ATOM 3461 O O . PHE A 1 455 ? 18.766 -34.688 -15.266 1 96.38 455 PHE A O 1
ATOM 3468 N N . TYR A 1 456 ? 18.859 -32.469 -15.977 1 94.75 456 TYR A N 1
ATOM 3469 C CA . TYR A 1 456 ? 18.219 -32.75 -17.25 1 94.75 456 TYR A CA 1
ATOM 3470 C C . TYR A 1 456 ? 19.25 -32.938 -18.359 1 94.75 456 TYR A C 1
ATOM 3472 O O . TYR A 1 456 ? 19.953 -32 -18.734 1 94.75 456 TYR A O 1
ATOM 3480 N N . LYS A 1 457 ? 19.672 -34.125 -18.656 1 87.06 457 LYS A N 1
ATOM 3481 C CA . LYS A 1 457 ? 20.781 -34.375 -19.562 1 87.06 457 LYS A CA 1
ATOM 3482 C C . LYS A 1 457 ? 20.297 -34.562 -21 1 87.06 457 LYS A C 1
ATOM 3484 O O . LYS A 1 457 ? 20.984 -34.188 -21.938 1 87.06 457 LYS A O 1
ATOM 3489 N N . GLU A 1 458 ? 19.172 -35 -21.219 1 92.94 458 GLU A N 1
ATOM 3490 C CA . GLU A 1 458 ? 18.688 -35.344 -22.562 1 92.94 458 GLU A CA 1
ATOM 3491 C C . GLU A 1 458 ? 17.812 -34.219 -23.125 1 92.94 458 GLU A C 1
ATOM 3493 O O . GLU A 1 458 ? 17.422 -34.281 -24.297 1 92.94 458 GLU A O 1
ATOM 3498 N N . LEU A 1 459 ? 17.453 -33.25 -22.359 1 96.81 459 LEU A N 1
ATOM 3499 C CA . LEU A 1 459 ? 16.578 -32.188 -22.781 1 96.81 459 LEU A CA 1
ATOM 3500 C C . LEU A 1 459 ? 17.266 -30.828 -22.609 1 96.81 459 LEU A C 1
ATOM 3502 O O . LEU A 1 459 ? 17.891 -30.562 -21.578 1 96.81 459 LEU A O 1
ATOM 3506 N N . LYS A 1 460 ? 17.125 -30.016 -23.578 1 97.19 460 LYS A N 1
ATOM 3507 C CA . LYS A 1 460 ? 17.703 -28.672 -23.484 1 97.19 460 LYS A CA 1
ATOM 3508 C C . LYS A 1 460 ? 16.766 -27.719 -22.766 1 97.19 460 LYS A C 1
ATOM 3510 O O . LYS A 1 460 ? 15.594 -27.578 -23.141 1 97.19 460 LYS A O 1
ATOM 3515 N N . PRO A 1 461 ? 17.312 -27.078 -21.766 1 98.19 461 PRO A N 1
ATOM 3516 C CA . PRO A 1 461 ? 16.516 -25.984 -21.203 1 98.19 461 PRO A CA 1
ATOM 3517 C C . PRO A 1 461 ? 16.328 -24.828 -22.203 1 98.19 461 PRO A C 1
ATOM 3519 O O . PRO A 1 461 ? 16.922 -24.828 -23.281 1 98.19 461 PRO A O 1
ATOM 3522 N N . ALA A 1 462 ? 15.398 -23.906 -21.859 1 98.69 462 ALA A N 1
ATOM 3523 C CA . ALA A 1 462 ? 15.234 -22.719 -22.688 1 98.69 462 ALA A CA 1
ATOM 3524 C C . ALA A 1 462 ? 16.562 -21.969 -22.844 1 98.69 462 ALA A C 1
ATOM 3526 O O . ALA A 1 462 ? 17.359 -21.922 -21.906 1 98.69 462 ALA A O 1
ATOM 3527 N N . THR A 1 463 ? 16.75 -21.281 -23.984 1 98.75 463 THR A N 1
ATOM 3528 C CA . THR A 1 463 ? 17.984 -20.531 -24.234 1 98.75 463 THR A CA 1
ATOM 3529 C C . THR A 1 463 ? 18.203 -19.469 -23.172 1 98.75 463 THR A C 1
ATOM 3531 O O . THR A 1 463 ? 19.344 -19.266 -22.719 1 98.75 463 THR A O 1
ATOM 3534 N N . ALA A 1 464 ? 17.141 -18.828 -22.766 1 98.75 464 ALA A N 1
ATOM 3535 C CA . ALA A 1 464 ? 17.25 -17.766 -21.766 1 98.75 464 ALA A CA 1
ATOM 3536 C C . ALA A 1 464 ? 17.672 -18.328 -20.422 1 98.75 464 ALA A C 1
ATOM 3538 O O . ALA A 1 464 ? 18.547 -17.781 -19.75 1 98.75 464 ALA A O 1
ATOM 3539 N N . THR A 1 465 ? 17 -19.406 -19.953 1 98.75 465 THR A N 1
ATOM 3540 C CA . THR A 1 465 ? 17.344 -19.969 -18.656 1 98.75 465 THR A CA 1
ATOM 3541 C C . THR A 1 465 ? 18.734 -20.609 -18.672 1 98.75 465 THR A C 1
ATOM 3543 O O . THR A 1 465 ? 19.453 -20.578 -17.672 1 98.75 465 THR A O 1
ATOM 3546 N N . LYS A 1 466 ? 19.125 -21.156 -19.828 1 98.62 466 LYS A N 1
ATOM 3547 C CA . LYS A 1 466 ? 20.469 -21.688 -20 1 98.62 466 LYS A CA 1
ATOM 3548 C C . LYS A 1 466 ? 21.516 -20.578 -19.875 1 98.62 466 LYS A C 1
ATOM 3550 O O . LYS A 1 466 ? 22.594 -20.812 -19.344 1 98.62 466 LYS A O 1
ATOM 3555 N N . SER A 1 467 ? 21.203 -19.453 -20.406 1 98.69 467 SER A N 1
ATOM 3556 C CA . SER A 1 467 ? 22.141 -18.344 -20.312 1 98.69 467 SER A CA 1
ATOM 3557 C C . SER A 1 467 ? 22.391 -17.953 -18.859 1 98.69 467 SER A C 1
ATOM 3559 O O . SER A 1 467 ? 23.516 -17.594 -18.484 1 98.69 467 SER A O 1
ATOM 3561 N N . VAL A 1 468 ? 21.359 -17.938 -18.016 1 98.88 468 VAL A N 1
ATOM 3562 C CA . VAL A 1 468 ? 21.516 -17.688 -16.594 1 98.88 468 VAL A CA 1
ATOM 3563 C C . VAL A 1 468 ? 22.344 -18.781 -15.953 1 98.88 468 VAL A C 1
ATOM 3565 O O . VAL A 1 468 ? 23.234 -18.5 -15.133 1 98.88 468 VAL A O 1
ATOM 3568 N N . HIS A 1 469 ? 22.016 -20.047 -16.328 1 98.75 469 HIS A N 1
ATOM 3569 C CA . HIS A 1 469 ? 22.781 -21.203 -15.859 1 98.75 469 HIS A CA 1
ATOM 3570 C C . HIS A 1 469 ? 24.281 -21.031 -16.141 1 98.75 469 HIS A C 1
ATOM 3572 O O . HIS A 1 469 ? 25.109 -21.188 -15.242 1 98.75 469 HIS A O 1
ATOM 3578 N N . ASP A 1 470 ? 24.594 -20.719 -17.375 1 98.56 470 ASP A N 1
ATOM 3579 C CA . ASP A 1 470 ? 25.984 -20.578 -17.781 1 98.56 470 ASP A CA 1
ATOM 3580 C C . ASP A 1 470 ? 26.672 -19.422 -17.047 1 98.56 470 ASP A C 1
ATOM 3582 O O . ASP A 1 470 ? 27.828 -19.531 -16.656 1 98.56 470 ASP A O 1
ATOM 3586 N N . LEU A 1 471 ? 25.953 -18.312 -16.859 1 98.69 471 LEU A N 1
ATOM 3587 C CA . LEU A 1 471 ? 26.484 -17.172 -16.125 1 98.69 471 LEU A CA 1
ATOM 3588 C C . LEU A 1 471 ? 26.828 -17.562 -14.695 1 98.69 471 LEU A C 1
ATOM 3590 O O . LEU A 1 471 ? 27.906 -17.234 -14.203 1 98.69 471 LEU A O 1
ATOM 3594 N N . VAL A 1 472 ? 25.922 -18.234 -13.977 1 98.81 472 VAL A N 1
ATOM 3595 C CA . VAL A 1 472 ? 26.125 -18.641 -12.594 1 98.81 472 VAL A CA 1
ATOM 3596 C C . VAL A 1 472 ? 27.281 -19.625 -12.508 1 98.81 472 VAL A C 1
ATOM 3598 O O . VAL A 1 472 ? 28.094 -19.562 -11.578 1 98.81 472 VAL A O 1
ATOM 3601 N N . ARG A 1 473 ? 27.438 -20.562 -13.492 1 98.44 473 ARG A N 1
ATOM 3602 C CA . ARG A 1 473 ? 28.438 -21.625 -13.492 1 98.44 473 ARG A CA 1
ATOM 3603 C C . ARG A 1 473 ? 29.828 -21.062 -13.773 1 98.44 473 ARG A C 1
ATOM 3605 O O . ARG A 1 473 ? 30.828 -21.766 -13.641 1 98.44 473 ARG A O 1
ATOM 3612 N N . GLU A 1 474 ? 29.891 -19.797 -14.172 1 98.25 474 GLU A N 1
ATOM 3613 C CA . GLU A 1 474 ? 31.219 -19.172 -14.312 1 98.25 474 GLU A CA 1
ATOM 3614 C C . GLU A 1 474 ? 31.984 -19.219 -12.992 1 98.25 474 GLU A C 1
ATOM 3616 O O . GLU A 1 474 ? 33.219 -19.344 -12.992 1 98.25 474 GLU A O 1
ATOM 3621 N N . GLU A 1 475 ? 31.234 -19.109 -11.906 1 97.88 475 GLU A N 1
ATOM 3622 C CA . GLU A 1 475 ? 31.906 -19.094 -10.617 1 97.88 475 GLU A CA 1
ATOM 3623 C C . GLU A 1 475 ? 31.359 -20.172 -9.695 1 97.88 475 GLU A C 1
ATOM 3625 O O . GLU A 1 475 ? 32.062 -20.641 -8.797 1 97.88 475 GLU A O 1
ATOM 3630 N N . VAL A 1 476 ? 30.109 -20.531 -9.773 1 98.12 476 VAL A N 1
ATOM 3631 C CA . VAL A 1 476 ? 29.469 -21.5 -8.898 1 98.12 476 VAL A CA 1
ATOM 3632 C C . VAL A 1 476 ? 29.422 -22.859 -9.578 1 98.12 476 VAL A C 1
ATOM 3634 O O . VAL A 1 476 ? 28.547 -23.125 -10.406 1 98.12 476 VAL A O 1
ATOM 3637 N N . SER A 1 477 ? 30.234 -23.781 -9.195 1 97.19 477 SER A N 1
ATOM 3638 C CA . SER A 1 477 ? 30.328 -25.094 -9.82 1 97.19 477 SER A CA 1
ATOM 3639 C C . SER A 1 477 ? 29.172 -26 -9.391 1 97.19 477 SER A C 1
ATOM 3641 O O . SER A 1 477 ? 28.547 -25.75 -8.359 1 97.19 477 SER A O 1
ATOM 3643 N N . PHE A 1 478 ? 28.922 -27 -10.203 1 96.94 478 PHE A N 1
ATOM 3644 C CA . PHE A 1 478 ? 27.969 -28.031 -9.828 1 96.94 478 PHE A CA 1
ATOM 3645 C C . PHE A 1 478 ? 28.297 -28.609 -8.461 1 96.94 478 PHE A C 1
ATOM 3647 O O . PHE A 1 478 ? 29.469 -28.844 -8.148 1 96.94 478 PHE A O 1
ATOM 3654 N N . LEU A 1 479 ? 27.281 -28.766 -7.605 1 95.25 479 LEU A N 1
ATOM 3655 C CA . LEU A 1 479 ? 27.469 -29.281 -6.25 1 95.25 479 LEU A CA 1
ATOM 3656 C C . LEU A 1 479 ? 27.375 -30.797 -6.219 1 95.25 479 LEU A C 1
ATOM 3658 O O . LEU A 1 479 ? 26.312 -31.344 -5.918 1 95.25 479 LEU A O 1
ATOM 3662 N N . GLY A 1 480 ? 28.469 -31.453 -6.469 1 93.19 480 GLY A N 1
ATOM 3663 C CA . GLY A 1 480 ? 28.531 -32.906 -6.277 1 93.19 480 GLY A CA 1
ATOM 3664 C C . GLY A 1 480 ? 28.734 -33.281 -4.824 1 93.19 480 GLY A C 1
ATOM 3665 O O . GLY A 1 480 ? 27.859 -33.938 -4.23 1 93.19 480 GLY A O 1
ATOM 3666 N N . ASN A 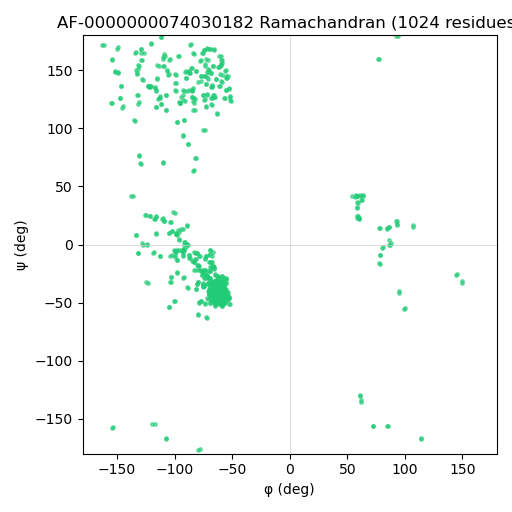1 481 ? 29.828 -32.844 -4.211 1 92.81 481 ASN A N 1
ATOM 3667 C CA . ASN A 1 481 ? 30.109 -32.969 -2.783 1 92.81 481 ASN A CA 1
ATOM 3668 C C . ASN A 1 481 ? 29.812 -31.688 -2.035 1 92.81 481 ASN A C 1
ATOM 3670 O O . ASN A 1 481 ? 30.016 -30.594 -2.57 1 92.81 481 ASN A O 1
ATOM 3674 N N . ASP A 1 482 ? 29.359 -31.875 -0.763 1 92.31 482 ASP A N 1
ATOM 3675 C CA . ASP A 1 482 ? 29.062 -30.703 0.057 1 92.31 482 ASP A CA 1
ATOM 3676 C C . ASP A 1 482 ? 30.281 -29.781 0.149 1 92.31 482 ASP A C 1
ATOM 3678 O O . ASP A 1 482 ? 31.422 -30.25 0.186 1 92.31 482 ASP A O 1
ATOM 3682 N N . ARG A 1 483 ? 30.062 -28.453 0.158 1 94.44 483 ARG A N 1
ATOM 3683 C CA . ARG A 1 483 ? 31.062 -27.406 0.359 1 94.44 483 ARG A CA 1
ATOM 3684 C C . ARG A 1 483 ? 30.453 -26.188 1.037 1 94.44 483 ARG A C 1
ATOM 3686 O O . ARG A 1 483 ? 29.25 -26.141 1.26 1 94.44 483 ARG A O 1
ATOM 3693 N N . ASN A 1 484 ? 31.422 -25.297 1.438 1 94 484 ASN A N 1
ATOM 3694 C CA . ASN A 1 484 ? 30.938 -24.016 1.913 1 94 484 ASN A CA 1
ATOM 3695 C C . ASN A 1 484 ? 30.203 -23.25 0.813 1 94 484 ASN A C 1
ATOM 3697 O O . ASN A 1 484 ? 30.828 -22.797 -0.15 1 94 484 ASN A O 1
ATOM 3701 N N . MET A 1 485 ? 28.922 -23.078 0.96 1 95.19 485 MET A N 1
ATOM 3702 C CA . MET A 1 485 ? 28.094 -22.547 -0.123 1 95.19 485 MET A CA 1
ATOM 3703 C C . MET A 1 485 ? 27.828 -21.062 0.072 1 95.19 485 MET A C 1
ATOM 3705 O O . MET A 1 485 ? 27.234 -20.406 -0.795 1 95.19 485 MET A O 1
ATOM 3709 N N . HIS A 1 486 ? 28.266 -20.5 1.203 1 95.75 486 HIS A N 1
ATOM 3710 C CA . HIS A 1 486 ? 28.062 -19.078 1.497 1 95.75 486 HIS A CA 1
ATOM 3711 C C . HIS A 1 486 ? 28.625 -18.203 0.381 1 95.75 486 HIS A C 1
ATOM 3713 O O . HIS A 1 486 ? 27.922 -17.328 -0.129 1 95.75 486 HIS A O 1
ATOM 3719 N N . PRO A 1 487 ? 29.812 -18.422 -0.096 1 97.19 487 PRO A N 1
ATOM 3720 C CA . PRO A 1 487 ? 30.344 -17.578 -1.176 1 97.19 487 PRO A CA 1
ATOM 3721 C C . PRO A 1 487 ? 29.547 -17.719 -2.473 1 97.19 487 PRO A C 1
ATOM 3723 O O . PRO A 1 487 ? 29.438 -16.75 -3.238 1 97.19 487 PRO A O 1
ATOM 3726 N N . ASP A 1 488 ? 28.984 -18.922 -2.744 1 97.94 488 ASP A N 1
ATOM 3727 C CA . ASP A 1 488 ? 28.156 -19.141 -3.932 1 97.94 488 ASP A CA 1
ATOM 3728 C C . ASP A 1 488 ? 26.922 -18.25 -3.92 1 97.94 488 ASP A C 1
ATOM 3730 O O . ASP A 1 488 ? 26.594 -17.609 -4.922 1 97.94 488 ASP A O 1
ATOM 3734 N N . ILE A 1 489 ? 26.281 -18.234 -2.754 1 98.19 489 ILE A N 1
ATOM 3735 C CA . ILE A 1 489 ? 25.062 -17.438 -2.598 1 98.19 489 ILE A CA 1
ATOM 3736 C C . ILE A 1 489 ? 25.391 -15.961 -2.732 1 98.19 489 ILE A C 1
ATOM 3738 O O . ILE A 1 489 ? 24.672 -15.219 -3.396 1 98.19 489 ILE A O 1
ATOM 3742 N N . GLU A 1 490 ? 26.484 -15.508 -2.152 1 98 490 GLU A N 1
ATOM 3743 C CA . GLU A 1 490 ? 26.922 -14.117 -2.236 1 98 490 GLU A CA 1
ATOM 3744 C C . GLU A 1 490 ? 27.203 -13.711 -3.68 1 98 490 GLU A C 1
ATOM 3746 O O . GLU A 1 490 ? 26.859 -12.602 -4.098 1 98 490 GLU A O 1
ATOM 3751 N N . TYR A 1 491 ? 27.828 -14.617 -4.402 1 98.38 491 TYR A N 1
ATOM 3752 C CA . TYR A 1 491 ? 28.141 -14.352 -5.801 1 98.38 491 TYR A CA 1
ATOM 3753 C C . TYR A 1 491 ? 26.875 -14.141 -6.613 1 98.38 491 TYR A C 1
ATOM 3755 O O . TYR A 1 491 ? 26.766 -13.164 -7.359 1 98.38 491 TYR A O 1
ATOM 3763 N N . ILE A 1 492 ? 25.922 -14.992 -6.457 1 98.88 492 ILE A N 1
ATOM 3764 C CA . ILE A 1 492 ? 24.672 -14.898 -7.211 1 98.88 492 ILE A CA 1
ATOM 3765 C C . ILE A 1 492 ? 23.891 -13.648 -6.785 1 98.88 492 ILE A C 1
ATOM 3767 O O . ILE A 1 492 ? 23.312 -12.961 -7.621 1 98.88 492 ILE A O 1
ATOM 3771 N N . ALA A 1 493 ? 23.844 -13.375 -5.461 1 98.75 493 ALA A N 1
ATOM 3772 C CA . ALA A 1 493 ? 23.188 -12.164 -4.965 1 98.75 493 ALA A CA 1
ATOM 3773 C C . ALA A 1 493 ? 23.797 -10.914 -5.598 1 98.75 493 ALA A C 1
ATOM 3775 O O . ALA A 1 493 ? 23.078 -9.953 -5.898 1 98.75 493 ALA A O 1
ATOM 3776 N N . ASN A 1 494 ? 25.078 -10.938 -5.793 1 98.25 494 ASN A N 1
ATOM 3777 C CA . ASN A 1 494 ? 25.766 -9.805 -6.418 1 98.25 494 ASN A CA 1
ATOM 3778 C C . ASN A 1 494 ? 25.391 -9.688 -7.898 1 98.25 494 ASN A C 1
ATOM 3780 O O . ASN A 1 494 ? 25.281 -8.578 -8.422 1 98.25 494 ASN A O 1
ATOM 3784 N N . LEU A 1 495 ? 25.281 -10.836 -8.594 1 98.5 495 LEU A N 1
ATOM 3785 C CA . LEU A 1 495 ? 24.812 -10.82 -9.977 1 98.5 495 LEU A CA 1
ATOM 3786 C C . LEU A 1 495 ? 23.453 -10.148 -10.086 1 98.5 495 LEU A C 1
ATOM 3788 O O . LEU A 1 495 ? 23.203 -9.414 -11.039 1 98.5 495 LEU A O 1
ATOM 3792 N N . ILE A 1 496 ? 22.609 -10.43 -9.086 1 98.56 496 ILE A N 1
ATOM 3793 C CA . ILE A 1 496 ? 21.266 -9.844 -9.07 1 98.56 496 ILE A CA 1
ATOM 3794 C C . ILE A 1 496 ? 21.375 -8.336 -8.828 1 98.56 496 ILE A C 1
ATOM 3796 O O . ILE A 1 496 ? 20.766 -7.543 -9.547 1 98.56 496 ILE A O 1
ATOM 3800 N N . LYS A 1 497 ? 22.141 -7.934 -7.863 1 97.56 497 LYS A N 1
ATOM 3801 C CA . LYS A 1 497 ? 22.297 -6.531 -7.477 1 97.56 497 LYS A CA 1
ATOM 3802 C C . LYS A 1 497 ? 22.812 -5.695 -8.648 1 97.56 497 LYS A C 1
ATOM 3804 O O . LYS A 1 497 ? 22.344 -4.57 -8.859 1 97.56 497 LYS A O 1
ATOM 3809 N N . GLU A 1 498 ? 23.656 -6.289 -9.461 1 96.19 498 GLU A N 1
ATOM 3810 C CA . GLU A 1 498 ? 24.297 -5.574 -10.555 1 96.19 498 GLU A CA 1
ATOM 3811 C C . GLU A 1 498 ? 23.438 -5.598 -11.812 1 96.19 498 GLU A C 1
ATOM 3813 O O . GLU A 1 498 ? 23.719 -4.895 -12.781 1 96.19 498 GLU A O 1
ATOM 3818 N N . GLY A 1 499 ? 22.406 -6.422 -11.828 1 96.75 499 GLY A N 1
ATOM 3819 C CA . GLY A 1 499 ? 21.5 -6.512 -12.969 1 96.75 499 GLY A CA 1
ATOM 3820 C C . GLY A 1 499 ? 22 -7.449 -14.047 1 96.75 499 GLY A C 1
ATOM 3821 O O . GLY A 1 499 ? 21.453 -7.48 -15.148 1 96.75 499 GLY A O 1
ATOM 3822 N N . SER A 1 500 ? 23 -8.273 -13.727 1 97.44 500 SER A N 1
ATOM 3823 C CA . SER A 1 500 ? 23.625 -9.133 -14.719 1 97.44 500 SER A CA 1
ATOM 3824 C C . SER A 1 500 ? 22.672 -10.227 -15.18 1 97.44 500 SER A C 1
ATOM 3826 O O . SER A 1 500 ? 22.656 -10.594 -16.359 1 97.44 500 SER A O 1
ATOM 3828 N N . ILE A 1 501 ? 21.875 -10.734 -14.25 1 98.5 501 ILE A N 1
ATOM 3829 C CA . ILE A 1 501 ? 20.938 -11.805 -14.586 1 98.5 501 ILE A CA 1
ATOM 3830 C C . ILE A 1 501 ? 19.875 -11.273 -15.539 1 98.5 501 ILE A C 1
ATOM 3832 O O . ILE A 1 501 ? 19.562 -11.922 -16.547 1 98.5 501 ILE A O 1
ATOM 3836 N N . ILE A 1 502 ? 19.328 -10.086 -15.242 1 98.31 502 ILE A N 1
ATOM 3837 C CA . ILE A 1 502 ? 18.328 -9.477 -16.109 1 98.31 502 ILE A CA 1
ATOM 3838 C C . ILE A 1 502 ? 18.938 -9.203 -17.484 1 98.31 502 ILE A C 1
ATOM 3840 O O . ILE A 1 502 ? 18.328 -9.508 -18.516 1 98.31 502 ILE A O 1
ATOM 3844 N N . SER A 1 503 ? 20.188 -8.703 -17.484 1 97.56 503 SER A N 1
ATOM 3845 C CA . SER A 1 503 ? 20.844 -8.305 -18.719 1 97.56 503 SER A CA 1
ATOM 3846 C C . SER A 1 503 ? 21.047 -9.508 -19.641 1 97.56 503 SER A C 1
ATOM 3848 O O . SER A 1 503 ? 20.812 -9.422 -20.844 1 97.56 503 SER A O 1
ATOM 3850 N N . ILE A 1 504 ? 21.5 -10.625 -19.125 1 97.94 504 ILE A N 1
ATOM 3851 C CA . ILE A 1 504 ? 21.812 -11.781 -19.953 1 97.94 504 ILE A CA 1
ATOM 3852 C C . ILE A 1 504 ? 20.531 -12.367 -20.531 1 97.94 504 ILE A C 1
ATOM 3854 O O . ILE A 1 504 ? 20.5 -12.836 -21.672 1 97.94 504 ILE A O 1
ATOM 3858 N N . VAL A 1 505 ? 19.453 -12.336 -19.75 1 98.56 505 VAL A N 1
ATOM 3859 C CA . VAL A 1 505 ? 18.172 -12.852 -20.219 1 98.56 505 VAL A CA 1
ATOM 3860 C C . VAL A 1 505 ? 17.594 -11.914 -21.281 1 98.56 505 VAL A C 1
ATOM 3862 O O . VAL A 1 505 ? 17.125 -12.359 -22.328 1 98.56 505 VAL A O 1
ATOM 3865 N N . GLU A 1 506 ? 17.609 -10.609 -21 1 97.94 506 GLU A N 1
ATOM 3866 C CA . GLU A 1 506 ? 17.062 -9.641 -21.938 1 97.94 506 GLU A CA 1
ATOM 3867 C C . GLU A 1 506 ? 17.875 -9.625 -23.234 1 97.94 506 GLU A C 1
ATOM 3869 O O . GLU A 1 506 ? 17.312 -9.383 -24.312 1 97.94 506 GLU A O 1
ATOM 3874 N N . ASN A 1 507 ? 19.156 -9.883 -23.219 1 96.94 507 ASN A N 1
ATOM 3875 C CA . ASN A 1 507 ? 19.969 -10.016 -24.422 1 96.94 507 ASN A CA 1
ATOM 3876 C C . ASN A 1 507 ? 19.547 -11.211 -25.266 1 96.94 507 ASN A C 1
ATOM 3878 O O . ASN A 1 507 ? 19.797 -11.242 -26.469 1 96.94 507 ASN A O 1
ATOM 3882 N N . THR A 1 508 ? 18.938 -12.18 -24.547 1 97.38 508 THR A N 1
ATOM 3883 C CA . THR A 1 508 ? 18.547 -13.414 -25.219 1 97.38 508 THR A CA 1
ATOM 3884 C C . THR A 1 508 ? 17.141 -13.305 -25.797 1 97.38 508 THR A C 1
ATOM 3886 O O . THR A 1 508 ? 16.875 -13.766 -26.906 1 97.38 508 THR A O 1
ATOM 3889 N N . VAL A 1 509 ? 16.25 -12.633 -25.109 1 97.75 509 VAL A N 1
ATOM 3890 C CA . VAL A 1 509 ? 14.844 -12.758 -25.5 1 97.75 509 VAL A CA 1
ATOM 3891 C C . VAL A 1 509 ? 14.242 -11.367 -25.703 1 97.75 509 VAL A C 1
ATOM 3893 O O . VAL A 1 509 ? 13.078 -11.242 -26.094 1 97.75 509 VAL A O 1
ATOM 3896 N N . GLY A 1 510 ? 14.961 -10.312 -25.516 1 96.38 510 GLY A N 1
ATOM 3897 C CA . GLY A 1 510 ? 14.43 -8.961 -25.547 1 96.38 510 GLY A CA 1
ATOM 3898 C C . GLY A 1 510 ? 14.039 -8.438 -24.188 1 96.38 510 GLY A C 1
ATOM 3899 O O . GLY A 1 510 ? 14.117 -9.172 -23.188 1 96.38 510 GLY A O 1
ATOM 3900 N N . ASN A 1 511 ? 13.562 -7.219 -24.078 1 96.25 511 ASN A N 1
ATOM 3901 C CA . ASN A 1 511 ? 13.266 -6.543 -22.812 1 96.25 511 ASN A CA 1
ATOM 3902 C C . ASN A 1 511 ? 12.125 -7.23 -22.078 1 96.25 511 ASN A C 1
ATOM 3904 O O . ASN A 1 511 ? 11.055 -7.461 -22.641 1 96.25 511 ASN A O 1
ATOM 3908 N N . LEU A 1 512 ? 12.336 -7.586 -20.844 1 97.56 512 LEU A N 1
ATOM 3909 C CA . LEU A 1 512 ? 11.281 -8.094 -19.984 1 97.56 512 LEU A CA 1
ATOM 3910 C C . LEU A 1 512 ? 10.352 -6.969 -19.547 1 97.56 512 LEU A C 1
ATOM 3912 O O . LEU A 1 512 ? 10.789 -5.84 -19.328 1 97.56 512 LEU A O 1
ATOM 3916 N N . GLN A 1 513 ? 9.125 -7.309 -19.422 1 97.12 513 GLN A N 1
ATOM 3917 C CA . GLN A 1 513 ? 8.117 -6.344 -18.984 1 97.12 513 GLN A CA 1
ATOM 3918 C C . GLN A 1 513 ? 8.023 -6.305 -17.453 1 97.12 513 GLN A C 1
ATOM 3920 O O . GLN A 1 513 ? 8.344 -7.285 -16.781 1 97.12 513 GLN A O 1
ATOM 3925 N N . PHE A 1 514 ? 7.699 -5.176 -17.016 1 95.75 514 PHE A N 1
ATOM 3926 C CA . PHE A 1 514 ? 7.434 -5.031 -15.586 1 95.75 514 PHE A CA 1
ATOM 3927 C C . PHE A 1 514 ? 5.961 -4.73 -15.336 1 95.75 514 PHE A C 1
ATOM 3929 O O . PHE A 1 514 ? 5.492 -4.785 -14.203 1 95.75 514 PHE A O 1
ATOM 3936 N N . MET B 1 1 ? -19.203 11.539 -5.918 1 70.38 1 MET B N 1
ATOM 3937 C CA . MET B 1 1 ? -19.531 10.117 -5.797 1 70.38 1 MET B CA 1
ATOM 3938 C C . MET B 1 1 ? -21.016 9.922 -5.512 1 70.38 1 MET B C 1
ATOM 3940 O O . MET B 1 1 ? -21.594 10.664 -4.723 1 70.38 1 MET B O 1
ATOM 3944 N N . LEU B 1 2 ? -21.547 9.094 -6.223 1 80.69 2 LEU B N 1
ATOM 3945 C CA . LEU B 1 2 ? -22.969 8.805 -6.047 1 80.69 2 LEU B CA 1
ATOM 3946 C C . LEU B 1 2 ? -23.234 8.141 -4.703 1 80.69 2 LEU B C 1
ATOM 3948 O O . LEU B 1 2 ? -22.469 7.266 -4.281 1 80.69 2 LEU B O 1
ATOM 3952 N N . ASN B 1 3 ? -24.125 8.656 -3.994 1 91.69 3 ASN B N 1
ATOM 3953 C CA . ASN B 1 3 ? -24.547 7.98 -2.768 1 91.69 3 ASN B CA 1
ATOM 3954 C C . ASN B 1 3 ? -25.266 6.672 -3.064 1 91.69 3 ASN B C 1
ATOM 3956 O O . ASN B 1 3 ? -26.297 6.664 -3.744 1 91.69 3 ASN B O 1
ATOM 3960 N N . PRO B 1 4 ? -24.734 5.578 -2.568 1 96.12 4 PRO B N 1
ATOM 3961 C CA . PRO B 1 4 ? -25.328 4.273 -2.855 1 96.12 4 PRO B CA 1
ATOM 3962 C C . PRO B 1 4 ? -26.797 4.203 -2.48 1 96.12 4 PRO B C 1
ATOM 3964 O O . PRO B 1 4 ? -27.578 3.488 -3.125 1 96.12 4 PRO B O 1
ATOM 3967 N N . ALA B 1 5 ? -27.203 4.961 -1.471 1 94.81 5 ALA B N 1
ATOM 3968 C CA . ALA B 1 5 ? -28.594 4.965 -1.009 1 94.81 5 ALA B CA 1
ATOM 3969 C C . ALA B 1 5 ? -29.516 5.523 -2.076 1 94.81 5 ALA B C 1
ATOM 3971 O O . ALA B 1 5 ? -30.719 5.242 -2.072 1 94.81 5 ALA B O 1
ATOM 3972 N N . ASP B 1 6 ? -29.016 6.27 -3.01 1 95 6 ASP B N 1
ATOM 3973 C CA . ASP B 1 6 ? -29.828 6.953 -4.023 1 95 6 ASP B CA 1
ATOM 3974 C C . ASP B 1 6 ? -29.953 6.098 -5.281 1 95 6 ASP B C 1
ATOM 3976 O O . ASP B 1 6 ? -30.703 6.445 -6.195 1 95 6 ASP B O 1
ATOM 3980 N N . ILE B 1 7 ? -29.25 4.969 -5.316 1 96.31 7 ILE B N 1
ATOM 3981 C CA . ILE B 1 7 ? -29.359 4.055 -6.449 1 96.31 7 ILE B CA 1
ATOM 3982 C C . ILE B 1 7 ? -30.688 3.297 -6.367 1 96.31 7 ILE B C 1
ATOM 3984 O O . ILE B 1 7 ? -31.031 2.752 -5.32 1 96.31 7 ILE B O 1
ATOM 3988 N N . GLU B 1 8 ? -31.484 3.271 -7.398 1 96.12 8 GLU B N 1
ATOM 3989 C CA . GLU B 1 8 ? -32.781 2.645 -7.363 1 96.12 8 GLU B CA 1
ATOM 3990 C C . GLU B 1 8 ? -32.688 1.127 -7.488 1 96.12 8 GLU B C 1
ATOM 3992 O O . GLU B 1 8 ? -33.312 0.391 -6.707 1 96.12 8 GLU B O 1
ATOM 3997 N N . LYS B 1 9 ? -31.953 0.699 -8.453 1 97.44 9 LYS B N 1
ATOM 3998 C CA . LYS B 1 9 ? -31.688 -0.715 -8.703 1 97.44 9 LYS B CA 1
ATOM 3999 C C . LYS B 1 9 ? -30.375 -0.905 -9.438 1 97.44 9 LYS B C 1
ATOM 4001 O O . LYS B 1 9 ? -29.844 0.04 -10.023 1 97.44 9 LYS B O 1
ATOM 4006 N N . VAL B 1 10 ? -29.828 -2.043 -9.359 1 98.38 10 VAL B N 1
ATOM 4007 C CA . VAL B 1 10 ? -28.578 -2.359 -10.031 1 98.38 10 VAL B CA 1
ATOM 4008 C C . VAL B 1 10 ? -28.828 -3.404 -11.117 1 98.38 10 VAL B C 1
ATOM 4010 O O . VAL B 1 10 ? -29.438 -4.441 -10.867 1 98.38 10 VAL B O 1
ATOM 4013 N N . ILE B 1 11 ? -28.438 -3.168 -12.344 1 98.5 11 ILE B N 1
ATOM 4014 C CA . ILE B 1 11 ? -28.547 -4.109 -13.453 1 98.5 11 ILE B CA 1
ATOM 4015 C C . ILE B 1 11 ? -27.156 -4.648 -13.805 1 98.5 11 ILE B C 1
ATOM 4017 O O . ILE B 1 11 ? -26.281 -3.896 -14.234 1 98.5 11 ILE B O 1
ATOM 4021 N N . LEU B 1 12 ? -26.969 -5.934 -13.625 1 98.25 12 LEU B N 1
ATOM 4022 C CA . LEU B 1 12 ? -25.688 -6.559 -13.961 1 98.25 12 LEU B CA 1
ATOM 4023 C C . LEU B 1 12 ? -25.609 -6.855 -15.453 1 98.25 12 LEU B C 1
ATOM 4025 O O . LEU B 1 12 ? -26.609 -7.238 -16.078 1 98.25 12 LEU B O 1
ATOM 4029 N N . GLY B 1 13 ? -24.469 -6.836 -16.062 1 96 13 GLY B N 1
ATOM 4030 C CA . GLY B 1 13 ? -24.203 -7.023 -17.484 1 96 13 GLY B CA 1
ATOM 4031 C C . GLY B 1 13 ? -22.984 -6.266 -17.969 1 96 13 GLY B C 1
ATOM 4032 O O . GLY B 1 13 ? -22.312 -6.703 -18.906 1 96 13 GLY B O 1
ATOM 4033 N N . GLY B 1 14 ? -22.766 -5.203 -17.422 1 95.06 14 GLY B N 1
ATOM 4034 C CA . GLY B 1 14 ? -21.578 -4.414 -17.656 1 95.06 14 GLY B CA 1
ATOM 4035 C C . GLY B 1 14 ? -20.719 -4.242 -16.422 1 95.06 14 GLY B C 1
ATOM 4036 O O . GLY B 1 14 ? -20.75 -5.086 -15.516 1 95.06 14 GLY B O 1
ATOM 4037 N N . LYS B 1 15 ? -19.984 -3.176 -16.438 1 96.75 15 LYS B N 1
ATOM 4038 C CA . LYS B 1 15 ? -19.078 -2.896 -15.312 1 96.75 15 LYS B CA 1
ATOM 4039 C C . LYS B 1 15 ? -19.875 -2.566 -14.055 1 96.75 15 LYS B C 1
ATOM 4041 O O . LYS B 1 15 ? -20.781 -1.726 -14.078 1 96.75 15 LYS B O 1
ATOM 4046 N N . LEU B 1 16 ? -19.609 -3.264 -12.984 1 98.31 16 LEU B N 1
ATOM 4047 C CA . LEU B 1 16 ? -20.188 -3.012 -11.672 1 98.31 16 LEU B CA 1
ATOM 4048 C C . LEU B 1 16 ? -19.297 -2.084 -10.859 1 98.31 16 LEU B C 1
ATOM 4050 O O . LEU B 1 16 ? -18.078 -2.283 -10.797 1 98.31 16 LEU B O 1
ATOM 4054 N N . THR B 1 17 ? -19.844 -1.078 -10.25 1 98.19 17 THR B N 1
ATOM 4055 C CA . THR B 1 17 ? -19.078 -0.14 -9.438 1 98.19 17 THR B CA 1
ATOM 4056 C C . THR B 1 17 ? -19.141 -0.519 -7.961 1 98.19 17 THR B C 1
ATOM 4058 O O . THR B 1 17 ? -20.031 -1.263 -7.551 1 98.19 17 THR B O 1
ATOM 4061 N N . ILE B 1 18 ? -18.25 -0.003 -7.203 1 98.38 18 ILE B N 1
ATOM 4062 C CA . ILE B 1 18 ? -18.203 -0.224 -5.762 1 98.38 18 ILE B CA 1
ATOM 4063 C C . ILE B 1 18 ? -19.469 0.354 -5.117 1 98.38 18 ILE B C 1
ATOM 4065 O O . ILE B 1 18 ? -20.031 -0.24 -4.191 1 98.38 18 ILE B O 1
ATOM 4069 N N . GLU B 1 19 ? -19.938 1.491 -5.582 1 98.25 19 GLU B N 1
ATOM 4070 C CA . GLU B 1 19 ? -21.156 2.113 -5.07 1 98.25 19 GLU B CA 1
ATOM 4071 C C . GLU B 1 19 ? -22.375 1.199 -5.262 1 98.25 19 GLU B C 1
ATOM 4073 O O . GLU B 1 19 ? -23.234 1.127 -4.398 1 98.25 19 GLU B O 1
ATOM 4078 N N . GLU B 1 20 ? -22.406 0.52 -6.363 1 98.69 20 GLU B N 1
ATOM 4079 C CA . GLU B 1 20 ? -23.5 -0.406 -6.633 1 98.69 20 GLU B CA 1
ATOM 4080 C C . GLU B 1 20 ? -23.438 -1.617 -5.711 1 98.69 20 GLU B C 1
ATOM 4082 O O . GLU B 1 20 ? -24.484 -2.139 -5.293 1 98.69 20 GLU B O 1
ATOM 4087 N N . VAL B 1 21 ? -22.219 -2.113 -5.422 1 98.81 21 VAL B N 1
ATOM 4088 C CA . VAL B 1 21 ? -22.078 -3.186 -4.445 1 98.81 21 VAL B CA 1
ATOM 4089 C C . VAL B 1 21 ? -22.656 -2.75 -3.102 1 98.81 21 VAL B C 1
ATOM 4091 O O . VAL B 1 21 ? -23.422 -3.494 -2.477 1 98.81 21 VAL B O 1
ATOM 4094 N N . VAL B 1 22 ? -22.297 -1.533 -2.68 1 98.69 22 VAL B N 1
ATOM 4095 C CA . VAL B 1 22 ? -22.766 -1.004 -1.4 1 98.69 22 VAL B CA 1
ATOM 4096 C C . VAL B 1 22 ? -24.281 -0.803 -1.438 1 98.69 22 VAL B C 1
ATOM 4098 O O . VAL B 1 22 ? -24.969 -1.057 -0.45 1 98.69 22 VAL B O 1
ATOM 4101 N N . ALA B 1 23 ? -24.828 -0.359 -2.561 1 98.69 23 ALA B N 1
ATOM 4102 C CA . ALA B 1 23 ? -26.266 -0.165 -2.715 1 98.69 23 ALA B CA 1
ATOM 4103 C C . ALA B 1 23 ? -27.031 -1.452 -2.416 1 98.69 23 ALA B C 1
ATOM 4105 O O . ALA B 1 23 ? -28.031 -1.434 -1.705 1 98.69 23 ALA B O 1
ATOM 4106 N N . ILE B 1 24 ? -26.531 -2.539 -2.918 1 98.75 24 ILE B N 1
ATOM 4107 C CA . ILE B 1 24 ? -27.188 -3.822 -2.725 1 98.75 24 ILE B CA 1
ATOM 4108 C C . ILE B 1 24 ? -26.922 -4.336 -1.311 1 98.75 24 ILE B C 1
ATOM 4110 O O . ILE B 1 24 ? -27.859 -4.73 -0.602 1 98.75 24 ILE B O 1
ATOM 4114 N N . ALA B 1 25 ? -25.688 -4.324 -0.897 1 98.75 25 ALA B N 1
ATOM 4115 C CA . ALA B 1 25 ? -25.234 -4.98 0.326 1 98.75 25 ALA B CA 1
ATOM 4116 C C . ALA B 1 25 ? -25.75 -4.254 1.563 1 98.75 25 ALA B C 1
ATOM 4118 O O . ALA B 1 25 ? -26.141 -4.891 2.551 1 98.75 25 ALA B O 1
ATOM 4119 N N . ARG B 1 26 ? -25.75 -2.918 1.499 1 97.94 26 ARG B N 1
ATOM 4120 C CA . ARG B 1 26 ? -26.031 -2.111 2.686 1 97.94 26 ARG B CA 1
ATOM 4121 C C . ARG B 1 26 ? -27.453 -1.549 2.648 1 97.94 26 ARG B C 1
ATOM 4123 O O . ARG B 1 26 ? -28.094 -1.42 3.688 1 97.94 26 ARG B O 1
ATOM 4130 N N . TYR B 1 27 ? -27.984 -1.251 1.44 1 97.69 27 TYR B N 1
ATOM 4131 C CA . TYR B 1 27 ? -29.25 -0.55 1.345 1 97.69 27 TYR B CA 1
ATOM 4132 C C . TYR B 1 27 ? -30.312 -1.427 0.68 1 97.69 27 TYR B C 1
ATOM 4134 O O . TYR B 1 27 ? -31.375 -0.944 0.308 1 97.69 27 TYR B O 1
ATOM 4142 N N . ASN B 1 28 ? -30.031 -2.672 0.476 1 97.56 28 ASN B N 1
ATOM 4143 C CA . ASN B 1 28 ? -30.969 -3.693 0.025 1 97.56 28 ASN B CA 1
ATOM 4144 C C . ASN B 1 28 ? -31.594 -3.326 -1.316 1 97.56 28 ASN B C 1
ATOM 4146 O O . ASN B 1 28 ? -32.781 -3.574 -1.542 1 97.56 28 ASN B O 1
ATOM 4150 N N . LYS B 1 29 ? -30.797 -2.615 -2.141 1 98.44 29 LYS B N 1
ATOM 4151 C CA . LYS B 1 29 ? -31.312 -2.301 -3.473 1 98.44 29 LYS B CA 1
ATOM 4152 C C . LYS B 1 29 ? -31.422 -3.557 -4.332 1 98.44 29 LYS B C 1
ATOM 4154 O O . LYS B 1 29 ? -30.609 -4.473 -4.207 1 98.44 29 LYS B O 1
ATOM 4159 N N . LYS B 1 30 ? -32.406 -3.568 -5.215 1 98.44 30 LYS B N 1
ATOM 4160 C CA . LYS B 1 30 ? -32.688 -4.738 -6.051 1 98.44 30 LYS B CA 1
ATOM 4161 C C . LYS B 1 30 ? -31.594 -4.91 -7.113 1 98.44 30 LYS B C 1
ATOM 4163 O O . LYS B 1 30 ? -31.016 -3.93 -7.574 1 98.44 30 LYS B O 1
ATOM 4168 N N . VAL B 1 31 ? -31.359 -6.168 -7.461 1 98.56 31 VAL B N 1
ATOM 4169 C CA . VAL B 1 31 ? -30.406 -6.492 -8.516 1 98.56 31 VAL B CA 1
ATOM 4170 C C . VAL B 1 31 ? -31.094 -7.281 -9.617 1 98.56 31 VAL B C 1
ATOM 4172 O O . VAL B 1 31 ? -31.953 -8.133 -9.344 1 98.56 31 VAL B O 1
ATOM 4175 N N . GLU B 1 32 ? -30.875 -6.973 -10.859 1 98.62 32 GLU B N 1
ATOM 4176 C CA . GLU B 1 32 ? -31.391 -7.648 -12.047 1 98.62 32 GLU B CA 1
ATOM 4177 C C . GLU B 1 32 ? -30.266 -7.988 -13.016 1 98.62 32 GLU B C 1
ATOM 4179 O O . GLU B 1 32 ? -29.172 -7.426 -12.93 1 98.62 32 GLU B O 1
ATOM 4184 N N . PHE B 1 33 ? -30.547 -8.969 -13.883 1 98.56 33 PHE B N 1
ATOM 4185 C CA . PHE B 1 33 ? -29.609 -9.328 -14.938 1 98.56 33 PHE B CA 1
ATOM 4186 C C . PHE B 1 33 ? -30 -8.695 -16.266 1 98.56 33 PHE B C 1
ATOM 4188 O O . PHE B 1 33 ? -31.188 -8.703 -16.625 1 98.56 33 PHE B O 1
ATOM 4195 N N . SER B 1 34 ? -29.078 -8.094 -16.938 1 98.5 34 SER B N 1
ATOM 4196 C CA . SER B 1 34 ? -29.328 -7.625 -18.297 1 98.5 34 SER B CA 1
ATOM 4197 C C . SER B 1 34 ? -29.406 -8.789 -19.266 1 98.5 34 SER B C 1
ATOM 4199 O O . SER B 1 34 ? -29.031 -9.914 -18.938 1 98.5 34 SER B O 1
ATOM 4201 N N . LYS B 1 35 ? -29.844 -8.508 -20.453 1 98.19 35 LYS B N 1
ATOM 4202 C CA . LYS B 1 35 ? -29.875 -9.516 -21.5 1 98.19 35 LYS B CA 1
ATOM 4203 C C . LYS B 1 35 ? -28.469 -10 -21.828 1 98.19 35 LYS B C 1
ATOM 4205 O O . LYS B 1 35 ? -28.266 -11.188 -22.125 1 98.19 35 LYS B O 1
ATOM 4210 N N . GLU B 1 36 ? -27.578 -9.086 -21.828 1 97.81 36 GLU B N 1
ATOM 4211 C CA . GLU B 1 36 ? -26.188 -9.422 -22.109 1 97.81 36 GLU B CA 1
ATOM 4212 C C . GLU B 1 36 ? -25.641 -10.391 -21.062 1 97.81 36 GLU B C 1
ATOM 4214 O O . GLU B 1 36 ? -24.922 -11.344 -21.406 1 97.81 36 GLU B O 1
ATOM 4219 N N . TYR B 1 37 ? -25.922 -10.117 -19.859 1 98 37 TYR B N 1
ATOM 4220 C CA . TYR B 1 37 ? -25.531 -10.992 -18.75 1 98 37 TYR B CA 1
ATOM 4221 C C . TYR B 1 37 ? -26.078 -12.406 -18.969 1 98 37 TYR B C 1
ATOM 4223 O O . TYR B 1 37 ? -25.328 -13.383 -18.906 1 98 37 TYR B O 1
ATOM 4231 N N . ILE B 1 38 ? -27.297 -12.508 -19.25 1 98.38 38 ILE B N 1
ATOM 4232 C CA . ILE B 1 38 ? -28 -13.781 -19.406 1 98.38 38 ILE B CA 1
ATOM 4233 C C . ILE B 1 38 ? -27.422 -14.547 -20.594 1 98.38 38 ILE B C 1
ATOM 4235 O O . ILE B 1 38 ? -27.109 -15.734 -20.484 1 98.38 38 ILE B O 1
ATOM 4239 N N . ASN B 1 39 ? -27.188 -13.883 -21.656 1 97.88 39 ASN B N 1
ATOM 4240 C CA . ASN B 1 39 ? -26.688 -14.516 -22.875 1 97.88 39 ASN B CA 1
ATOM 4241 C C . ASN B 1 39 ? -25.297 -15.117 -22.656 1 97.88 39 ASN B C 1
ATOM 4243 O O . ASN B 1 39 ? -25.031 -16.234 -23.094 1 97.88 39 ASN B O 1
ATOM 4247 N N . ARG B 1 40 ? -24.406 -14.422 -22.031 1 96.38 40 ARG B N 1
ATOM 4248 C CA . ARG B 1 40 ? -23.047 -14.914 -21.859 1 96.38 40 ARG B CA 1
ATOM 4249 C C . ARG B 1 40 ? -23.016 -16.125 -20.938 1 96.38 40 ARG B C 1
ATOM 4251 O O . ARG B 1 40 ? -22.25 -17.062 -21.172 1 96.38 40 ARG B O 1
ATOM 4258 N N . VAL B 1 41 ? -23.875 -16.094 -19.922 1 97.88 41 VAL B N 1
ATOM 4259 C CA . VAL B 1 41 ? -23.938 -17.203 -18.969 1 97.88 41 VAL B CA 1
ATOM 4260 C C . VAL B 1 41 ? -24.469 -18.453 -19.688 1 97.88 41 VAL B C 1
ATOM 4262 O O . VAL B 1 41 ? -23.875 -19.531 -19.562 1 97.88 41 VAL B O 1
ATOM 4265 N N . VAL B 1 42 ? -25.516 -18.297 -20.438 1 97.62 42 VAL B N 1
ATOM 4266 C CA . VAL B 1 42 ? -26.172 -19.406 -21.125 1 97.62 42 VAL B CA 1
ATOM 4267 C C . VAL B 1 42 ? -25.234 -19.984 -22.188 1 97.62 42 VAL B C 1
ATOM 4269 O O . VAL B 1 42 ? -25.125 -21.203 -22.328 1 97.62 42 VAL B O 1
ATOM 4272 N N . GLU B 1 43 ? -24.594 -19.125 -22.875 1 96.44 43 GLU B N 1
ATOM 4273 C CA . GLU B 1 43 ? -23.688 -19.562 -23.938 1 96.44 43 GLU B CA 1
ATOM 4274 C C . GLU B 1 43 ? -22.516 -20.344 -23.359 1 96.44 43 GLU B C 1
ATOM 4276 O O . GLU B 1 43 ? -22.109 -21.375 -23.906 1 96.44 43 GLU B O 1
ATOM 4281 N N . CYS B 1 44 ? -21.953 -19.875 -22.344 1 96.44 44 CYS B N 1
ATOM 4282 C CA . CYS B 1 44 ? -20.797 -20.531 -21.734 1 96.44 44 CYS B CA 1
ATOM 4283 C C . CYS B 1 44 ? -21.188 -21.891 -21.172 1 96.44 44 CYS B C 1
ATOM 4285 O O . CYS B 1 44 ? -20.391 -22.844 -21.203 1 96.44 44 CYS B O 1
ATOM 4287 N N . ARG B 1 45 ? -22.391 -22.016 -20.672 1 96.69 45 ARG B N 1
ATOM 4288 C CA . ARG B 1 45 ? -22.875 -23.25 -20.078 1 96.69 45 ARG B CA 1
ATOM 4289 C C . ARG B 1 45 ? -22.875 -24.375 -21.109 1 96.69 45 ARG B C 1
ATOM 4291 O O . ARG B 1 45 ? -22.625 -25.547 -20.781 1 96.69 45 ARG B O 1
ATOM 4298 N N . LYS B 1 46 ? -23.016 -24.109 -22.312 1 95.62 46 LYS B N 1
ATOM 4299 C CA . LYS B 1 46 ? -23.047 -25.094 -23.375 1 95.62 46 LYS B CA 1
ATOM 4300 C C . LYS B 1 46 ? -21.719 -25.844 -23.469 1 95.62 46 LYS B C 1
ATOM 4302 O O . LYS B 1 46 ? -21.688 -27.031 -23.812 1 95.62 46 LYS B O 1
ATOM 4307 N N . LEU B 1 47 ? -20.688 -25.188 -23.109 1 94.56 47 LEU B N 1
ATOM 4308 C CA . LEU B 1 47 ? -19.375 -25.828 -23.156 1 94.56 47 LEU B CA 1
ATOM 4309 C C . LEU B 1 47 ? -19.266 -26.906 -22.078 1 94.56 47 LEU B C 1
ATOM 4311 O O . LEU B 1 47 ? -18.688 -27.969 -22.328 1 94.56 47 LEU B O 1
ATOM 4315 N N . VAL B 1 48 ? -19.734 -26.625 -20.891 1 93.44 48 VAL B N 1
ATOM 4316 C CA . VAL B 1 48 ? -19.688 -27.625 -19.812 1 93.44 48 VAL B CA 1
ATOM 4317 C C . VAL B 1 48 ? -20.469 -28.859 -20.234 1 93.44 48 VAL B C 1
ATOM 4319 O O . VAL B 1 48 ? -20.016 -29.984 -20.016 1 93.44 48 VAL B O 1
ATOM 4322 N N . ASP B 1 49 ? -21.641 -28.625 -20.812 1 92 49 ASP B N 1
ATOM 4323 C CA . ASP B 1 49 ? -22.469 -29.75 -21.266 1 92 49 ASP B CA 1
ATOM 4324 C C . ASP B 1 49 ? -21.75 -30.547 -22.344 1 92 49 ASP B C 1
ATOM 4326 O O . ASP B 1 49 ? -21.75 -31.781 -22.312 1 92 49 ASP B O 1
ATOM 4330 N N . LYS B 1 50 ? -21.125 -29.844 -23.156 1 92.19 50 LYS B N 1
ATOM 4331 C CA . LYS B 1 50 ? -20.375 -30.5 -24.219 1 92.19 50 LYS B CA 1
ATOM 4332 C C . LYS B 1 50 ? -19.219 -31.328 -23.656 1 92.19 50 LYS B C 1
ATOM 4334 O O . LYS B 1 50 ? -19.062 -32.5 -24.016 1 92.19 50 LYS B O 1
ATOM 4339 N N . PHE B 1 51 ? -18.375 -30.734 -22.828 1 90.88 51 PHE B N 1
ATOM 4340 C CA . PHE B 1 51 ? -17.234 -31.422 -22.25 1 90.88 51 PHE B CA 1
ATOM 4341 C C . PHE B 1 51 ? -17.688 -32.656 -21.469 1 90.88 51 PHE B C 1
ATOM 4343 O O . PHE B 1 51 ? -17.016 -33.688 -21.484 1 90.88 51 PHE B O 1
ATOM 4350 N N . SER B 1 52 ? -18.766 -32.469 -20.766 1 87.31 52 SER B N 1
ATOM 4351 C CA . SER B 1 52 ? -19.328 -33.562 -19.969 1 87.31 52 SER B CA 1
ATOM 4352 C C . SER B 1 52 ? -19.781 -34.688 -20.859 1 87.31 52 SER B C 1
ATOM 4354 O O . SER B 1 52 ? -19.5 -35.875 -20.562 1 87.31 52 SER B O 1
ATOM 4356 N N . ASP B 1 53 ? -20.469 -34.375 -21.875 1 86.88 53 ASP B N 1
ATOM 4357 C CA . ASP B 1 53 ? -21 -35.375 -22.797 1 86.88 53 ASP B CA 1
ATOM 4358 C C . ASP B 1 53 ? -19.859 -36.125 -23.484 1 86.88 53 ASP B C 1
ATOM 4360 O O . ASP B 1 53 ? -19.969 -37.344 -23.719 1 86.88 53 ASP B O 1
ATOM 4364 N N . GLU B 1 54 ? -18.812 -35.469 -23.672 1 89.12 54 GLU B N 1
ATOM 4365 C CA . GLU B 1 54 ? -17.688 -36.031 -24.391 1 89.12 54 GLU B CA 1
ATOM 4366 C C . GLU B 1 54 ? -16.688 -36.688 -23.422 1 89.12 54 GLU B C 1
ATOM 4368 O O . GLU B 1 54 ? -15.68 -37.25 -23.844 1 89.12 54 GLU B O 1
ATOM 4373 N N . GLU B 1 55 ? -16.953 -36.5 -22.141 1 85.56 55 GLU B N 1
ATOM 4374 C CA . GLU B 1 55 ? -16.109 -37.062 -21.078 1 85.56 55 GLU B CA 1
ATOM 4375 C C . GLU B 1 55 ? -14.664 -36.562 -21.219 1 85.56 55 GLU B C 1
ATOM 4377 O O . GLU B 1 55 ? -13.719 -37.344 -21.062 1 85.56 55 GLU B O 1
ATOM 4382 N N . ARG B 1 56 ? -14.609 -35.344 -21.516 1 84.81 56 ARG B N 1
ATOM 4383 C CA . ARG B 1 56 ? -13.289 -34.719 -21.594 1 84.81 56 ARG B CA 1
ATOM 4384 C C . ARG B 1 56 ? -12.68 -34.562 -20.203 1 84.81 56 ARG B C 1
ATOM 4386 O O . ARG B 1 56 ? -13.383 -34.25 -19.234 1 84.81 56 ARG B O 1
ATOM 4393 N N . VAL B 1 57 ? -11.453 -34.75 -20.141 1 78.62 57 VAL B N 1
ATOM 4394 C CA . VAL B 1 57 ? -10.758 -34.562 -18.875 1 78.62 57 VAL B CA 1
ATOM 4395 C C . VAL B 1 57 ? -10.633 -33.062 -18.547 1 78.62 57 VAL B C 1
ATOM 4397 O O . VAL B 1 57 ? -9.742 -32.406 -19.078 1 78.62 57 VAL B O 1
ATOM 4400 N N . VAL B 1 58 ? -11.5 -32.625 -17.75 1 81.5 58 VAL B N 1
ATOM 4401 C CA . VAL B 1 58 ? -11.516 -31.219 -17.344 1 81.5 58 VAL B CA 1
ATOM 4402 C C . VAL B 1 58 ? -11.656 -31.125 -15.828 1 81.5 58 VAL B C 1
ATOM 4404 O O . VAL B 1 58 ? -12.586 -31.688 -15.25 1 81.5 58 VAL B O 1
ATOM 4407 N N . TYR B 1 59 ? -10.742 -30.359 -15.273 1 78.31 59 TYR B N 1
ATOM 4408 C CA . TYR B 1 59 ? -10.711 -30.141 -13.836 1 78.31 59 TYR B CA 1
ATOM 4409 C C . TYR B 1 59 ? -12.078 -29.688 -13.328 1 78.31 59 TYR B C 1
ATOM 4411 O O . TYR B 1 59 ? -12.664 -28.734 -13.852 1 78.31 59 TYR B O 1
ATOM 4419 N N . GLY B 1 60 ? -12.617 -30.375 -12.297 1 76.06 60 GLY B N 1
ATOM 4420 C CA . GLY B 1 60 ? -13.859 -30 -11.641 1 76.06 60 GLY B CA 1
ATOM 4421 C C . GLY B 1 60 ? -15.094 -30.391 -12.43 1 76.06 60 GLY B C 1
ATOM 4422 O O . GLY B 1 60 ? -16.219 -30.25 -11.945 1 76.06 60 GLY B O 1
ATOM 4423 N N . ILE B 1 61 ? -14.906 -30.828 -13.633 1 77.19 61 ILE B N 1
ATOM 4424 C CA . ILE B 1 61 ? -16.031 -31.281 -14.445 1 77.19 61 ILE B CA 1
ATOM 4425 C C . ILE B 1 61 ? -16.016 -32.812 -14.516 1 77.19 61 ILE B C 1
ATOM 4427 O O . ILE B 1 61 ? -16.984 -33.469 -14.133 1 77.19 61 ILE B O 1
ATOM 4431 N N . THR B 1 62 ? -14.867 -33.312 -14.922 1 80.94 62 THR B N 1
ATOM 4432 C CA . THR B 1 62 ? -14.758 -34.75 -15.07 1 80.94 62 THR B CA 1
ATOM 4433 C C . THR B 1 62 ? -13.688 -35.312 -14.148 1 80.94 62 THR B C 1
ATOM 4435 O O . THR B 1 62 ? -13.523 -36.531 -14.047 1 80.94 62 THR B O 1
ATOM 4438 N N . THR B 1 63 ? -13 -34.438 -13.539 1 77 63 THR B N 1
ATOM 4439 C CA . THR B 1 63 ? -12.016 -34.875 -12.555 1 77 63 THR B CA 1
ATOM 4440 C C . THR B 1 63 ? -12.32 -34.281 -11.18 1 77 63 THR B C 1
ATOM 4442 O O . THR B 1 63 ? -13.164 -33.406 -11.055 1 77 63 THR B O 1
ATOM 4445 N N . GLY B 1 64 ? -11.539 -34.75 -10.109 1 71.5 64 GLY B N 1
ATOM 4446 C CA . GLY B 1 64 ? -11.633 -34.188 -8.766 1 71.5 64 GLY B CA 1
ATOM 4447 C C . GLY B 1 64 ? -10.914 -32.875 -8.594 1 71.5 64 GLY B C 1
ATOM 4448 O O . GLY B 1 64 ? -10.516 -32.25 -9.578 1 71.5 64 GLY B O 1
ATOM 4449 N N . LEU B 1 65 ? -10.93 -32.406 -7.352 1 72.81 65 LEU B N 1
ATOM 4450 C CA . LEU B 1 65 ? -10.406 -31.094 -7.023 1 72.81 65 LEU B CA 1
ATOM 4451 C C . LEU B 1 65 ? -9.117 -31.203 -6.207 1 72.81 65 LEU B C 1
ATOM 4453 O O . LEU B 1 65 ? -8.906 -32.188 -5.52 1 72.81 65 LEU B O 1
ATOM 4457 N N . GLY B 1 66 ? -8.227 -30.156 -6.293 1 68.69 66 GLY B N 1
ATOM 4458 C CA . GLY B 1 66 ? -6.996 -30.141 -5.523 1 68.69 66 GLY B CA 1
ATOM 4459 C C . GLY B 1 66 ? -6.078 -31.312 -5.852 1 68.69 66 GLY B C 1
ATOM 4460 O O . GLY B 1 66 ? -5.781 -31.562 -7.02 1 68.69 66 GLY B O 1
ATOM 4461 N N . ASP B 1 67 ? -5.648 -31.953 -4.801 1 74.75 67 ASP B N 1
ATOM 4462 C CA . ASP B 1 67 ? -4.75 -33.094 -4.977 1 74.75 67 ASP B CA 1
ATOM 4463 C C . ASP B 1 67 ? -5.484 -34.281 -5.609 1 74.75 67 ASP B C 1
ATOM 4465 O O . ASP B 1 67 ? -4.852 -35.219 -6.082 1 74.75 67 ASP B O 1
ATOM 4469 N N . ASN B 1 68 ? -6.801 -34.25 -5.781 1 71.19 68 ASN B N 1
ATOM 4470 C CA . ASN B 1 68 ? -7.609 -35.312 -6.414 1 71.19 68 ASN B CA 1
ATOM 4471 C C . ASN B 1 68 ? -7.82 -35.031 -7.898 1 71.19 68 ASN B C 1
ATOM 4473 O O . ASN B 1 68 ? -8.617 -35.688 -8.555 1 71.19 68 ASN B O 1
ATOM 4477 N N . CYS B 1 69 ? -7.082 -34.125 -8.414 1 71.81 69 CYS B N 1
ATOM 4478 C CA . CYS B 1 69 ? -7.293 -33.688 -9.781 1 71.81 69 CYS B CA 1
ATOM 4479 C C . CYS B 1 69 ? -6.988 -34.781 -10.781 1 71.81 69 CYS B C 1
ATOM 4481 O O . CYS B 1 69 ? -7.371 -34.688 -11.945 1 71.81 69 CYS B O 1
ATOM 4483 N N . ARG B 1 70 ? -6.473 -35.938 -10.453 1 68.25 70 ARG B N 1
ATOM 4484 C CA . ARG B 1 70 ? -6.137 -37.031 -11.352 1 68.25 70 ARG B CA 1
ATOM 4485 C C . ARG B 1 70 ? -7.23 -38.094 -11.344 1 68.25 70 ARG B C 1
ATOM 4487 O O . ARG B 1 70 ? -7.227 -39 -12.18 1 68.25 70 ARG B O 1
ATOM 4494 N N . LYS B 1 71 ? -8.203 -37.875 -10.438 1 68.56 71 LYS B N 1
ATOM 4495 C CA . LYS B 1 71 ? -9.258 -38.875 -10.328 1 68.56 71 LYS B CA 1
ATOM 4496 C C . LYS B 1 71 ? -10.445 -38.5 -11.227 1 68.56 71 LYS B C 1
ATOM 4498 O O . LYS B 1 71 ? -10.984 -37.406 -11.148 1 68.56 71 LYS B O 1
ATOM 4503 N N . PHE B 1 72 ? -10.797 -39.469 -11.984 1 77.31 72 PHE B N 1
ATOM 4504 C CA . PHE B 1 72 ? -11.945 -39.312 -12.883 1 77.31 72 PHE B CA 1
ATOM 4505 C C . PHE B 1 72 ? -13.25 -39.5 -12.125 1 77.31 72 PHE B C 1
ATOM 4507 O O . PHE B 1 72 ? -13.359 -40.375 -11.266 1 77.31 72 PHE B O 1
ATOM 4514 N N . ILE B 1 73 ? -14.273 -38.688 -12.422 1 78.88 73 ILE B N 1
ATOM 4515 C CA . ILE B 1 73 ? -15.594 -38.75 -11.805 1 78.88 73 ILE B CA 1
ATOM 4516 C C . ILE B 1 73 ? -16.625 -39.188 -12.852 1 78.88 73 ILE B C 1
ATOM 4518 O O . ILE B 1 73 ? -16.781 -38.531 -13.891 1 78.88 73 ILE B O 1
ATOM 4522 N N . SER B 1 74 ? -17.344 -40.188 -12.555 1 76.62 74 SER B N 1
ATOM 4523 C CA . SER B 1 74 ? -18.344 -40.688 -13.492 1 76.62 74 SER B CA 1
ATOM 4524 C C . SER B 1 74 ? -19.531 -39.75 -13.617 1 76.62 74 SER B C 1
ATOM 4526 O O . SER B 1 74 ? -19.781 -38.938 -12.719 1 76.62 74 SER B O 1
ATOM 4528 N N . LYS B 1 75 ? -20.219 -39.906 -14.727 1 78.5 75 LYS B N 1
ATOM 4529 C CA . LYS B 1 75 ? -21.406 -39.094 -14.984 1 78.5 75 LYS B CA 1
ATOM 4530 C C . LYS B 1 75 ? -22.438 -39.25 -13.867 1 78.5 75 LYS B C 1
ATOM 4532 O O . LYS B 1 75 ? -23.062 -38.25 -13.461 1 78.5 75 LYS B O 1
ATOM 4537 N N . GLU B 1 76 ? -22.594 -40.344 -13.391 1 75.56 76 GLU B N 1
ATOM 4538 C CA . GLU B 1 76 ? -23.594 -40.625 -12.375 1 75.56 76 GLU B CA 1
ATOM 4539 C C . GLU B 1 76 ? -23.219 -40 -11.039 1 75.56 76 GLU B C 1
ATOM 4541 O O . GLU B 1 76 ? -24.109 -39.625 -10.258 1 75.56 76 GLU B O 1
ATOM 4546 N N . ASP B 1 77 ? -22.031 -39.781 -10.906 1 83 77 ASP B N 1
ATOM 4547 C CA . ASP B 1 77 ? -21.547 -39.344 -9.602 1 83 77 ASP B CA 1
ATOM 4548 C C . ASP B 1 77 ? -21.328 -37.844 -9.586 1 83 77 ASP B C 1
ATOM 4550 O O . ASP B 1 77 ? -21.094 -37.25 -8.531 1 83 77 ASP B O 1
ATOM 4554 N N . ARG B 1 78 ? -21.484 -37.25 -10.625 1 80 78 ARG B N 1
ATOM 4555 C CA . ARG B 1 78 ? -21.078 -35.875 -10.766 1 80 78 ARG B CA 1
ATOM 4556 C C . ARG B 1 78 ? -21.953 -34.969 -9.906 1 80 78 ARG B C 1
ATOM 4558 O O . ARG B 1 78 ? -21.453 -34.031 -9.273 1 80 78 ARG B O 1
ATOM 4565 N N . GLU B 1 79 ? -23.172 -35.219 -9.93 1 81.75 79 GLU B N 1
ATOM 4566 C CA . GLU B 1 79 ? -24.062 -34.406 -9.094 1 81.75 79 GLU B CA 1
ATOM 4567 C C . GLU B 1 79 ? -23.719 -34.594 -7.613 1 81.75 79 GLU B C 1
ATOM 4569 O O . GLU B 1 79 ? -23.734 -33.594 -6.859 1 81.75 79 GLU B O 1
ATOM 4574 N N . ILE B 1 80 ? -23.453 -35.719 -7.273 1 84.06 80 ILE B N 1
ATOM 4575 C CA . ILE B 1 80 ? -23.125 -36.031 -5.887 1 84.06 80 ILE B CA 1
ATOM 4576 C C . ILE B 1 80 ? -21.828 -35.344 -5.504 1 84.06 80 ILE B C 1
ATOM 4578 O O . ILE B 1 80 ? -21.703 -34.781 -4.41 1 84.06 80 ILE B O 1
ATOM 4582 N N . VAL B 1 81 ? -20.922 -35.344 -6.375 1 82.31 81 VAL B N 1
ATOM 4583 C CA . VAL B 1 81 ? -19.609 -34.75 -6.125 1 82.31 81 VAL B CA 1
ATOM 4584 C C . VAL B 1 81 ? -19.75 -33.25 -5.945 1 82.31 81 VAL B C 1
ATOM 4586 O O . VAL B 1 81 ? -19.094 -32.656 -5.074 1 82.31 81 VAL B O 1
ATOM 4589 N N . GLN B 1 82 ? -20.547 -32.719 -6.75 1 86.25 82 GLN B N 1
ATOM 4590 C CA . GLN B 1 82 ? -20.734 -31.281 -6.664 1 86.25 82 GLN B CA 1
ATOM 4591 C C . GLN B 1 82 ? -21.391 -30.891 -5.344 1 86.25 82 GLN B C 1
ATOM 4593 O O . GLN B 1 82 ? -21 -29.906 -4.715 1 86.25 82 GLN B O 1
ATOM 4598 N N . ARG B 1 83 ? -22.375 -31.594 -4.945 1 86.31 83 ARG B N 1
ATOM 4599 C CA . ARG B 1 83 ? -23.016 -31.375 -3.656 1 86.31 83 ARG B CA 1
ATOM 4600 C C . ARG B 1 83 ? -22.031 -31.594 -2.508 1 86.31 83 ARG B C 1
ATOM 4602 O O . ARG B 1 83 ? -22 -30.797 -1.558 1 86.31 83 ARG B O 1
ATOM 4609 N N . ASN B 1 84 ? -21.281 -32.594 -2.58 1 86.56 84 ASN B N 1
ATOM 4610 C CA . ASN B 1 84 ? -20.297 -32.906 -1.554 1 86.56 84 ASN B CA 1
ATOM 4611 C C . ASN B 1 84 ? -19.234 -31.812 -1.443 1 86.56 84 ASN B C 1
ATOM 4613 O O . ASN B 1 84 ? -18.734 -31.547 -0.354 1 86.56 84 ASN B O 1
ATOM 4617 N N . ASN B 1 85 ? -18.953 -31.219 -2.547 1 85.75 85 ASN B N 1
ATOM 4618 C CA . ASN B 1 85 ? -18 -30.109 -2.545 1 85.75 85 ASN B CA 1
ATOM 4619 C C . ASN B 1 85 ? -18.5 -28.953 -1.676 1 85.75 85 ASN B C 1
ATOM 4621 O O . ASN B 1 85 ? -17.719 -28.359 -0.931 1 85.75 85 ASN B O 1
ATOM 4625 N N . LEU B 1 86 ? -19.703 -28.688 -1.78 1 89.25 86 LEU B N 1
ATOM 4626 C CA . LEU B 1 86 ? -20.266 -27.609 -0.985 1 89.25 86 LEU B CA 1
ATOM 4627 C C . LEU B 1 86 ? -20.312 -27.984 0.492 1 89.25 86 LEU B C 1
ATOM 4629 O O . LEU B 1 86 ? -19.953 -27.172 1.353 1 89.25 86 LEU B O 1
ATOM 4633 N N . LEU B 1 87 ? -20.703 -29.203 0.769 1 89.25 87 LEU B N 1
ATOM 4634 C CA . LEU B 1 87 ? -20.812 -29.688 2.145 1 89.25 87 LEU B CA 1
ATOM 4635 C C . LEU B 1 87 ? -19.453 -29.688 2.828 1 89.25 87 LEU B C 1
ATOM 4637 O O . LEU B 1 87 ? -19.328 -29.234 3.967 1 89.25 87 LEU B O 1
ATOM 4641 N N . SER B 1 88 ? -18.531 -30.141 2.088 1 88.88 88 SER B N 1
ATOM 4642 C CA . SER B 1 88 ? -17.203 -30.312 2.672 1 88.88 88 SER B CA 1
ATOM 4643 C C . SER B 1 88 ? -16.484 -28.969 2.824 1 88.88 88 SER B C 1
ATOM 4645 O O . SER B 1 88 ? -15.602 -28.828 3.668 1 88.88 88 SER B O 1
ATOM 4647 N N . HIS B 1 89 ? -16.828 -27.953 2.059 1 89.69 89 HIS B N 1
ATOM 4648 C CA . HIS B 1 89 ? -16.109 -26.688 2.055 1 89.69 89 HIS B CA 1
ATOM 4649 C C . HIS B 1 89 ? -16.734 -25.703 3.039 1 89.69 89 HIS B C 1
ATOM 4651 O O . HIS B 1 89 ? -16.141 -24.656 3.342 1 89.69 89 HIS B O 1
ATOM 4657 N N . ALA B 1 90 ? -17.875 -26.016 3.564 1 92.44 90 ALA B N 1
ATOM 4658 C CA . ALA B 1 90 ? -18.516 -25.156 4.559 1 92.44 90 ALA B CA 1
ATOM 4659 C C . ALA B 1 90 ? -17.938 -25.391 5.949 1 92.44 90 ALA B C 1
ATOM 4661 O O . ALA B 1 90 ? -18.609 -25.906 6.844 1 92.44 90 ALA B O 1
ATOM 4662 N N . THR B 1 91 ? -16.703 -24.891 6.195 1 91.06 91 THR B N 1
ATOM 4663 C CA . THR B 1 91 ? -15.953 -25.266 7.391 1 91.06 91 THR B CA 1
ATOM 4664 C C . THR B 1 91 ? -15.547 -24.031 8.195 1 91.06 91 THR B C 1
ATOM 4666 O O . THR B 1 91 ? -14.859 -24.141 9.211 1 91.06 91 THR B O 1
ATOM 4669 N N . SER B 1 92 ? -15.945 -22.859 7.688 1 93.25 92 SER B N 1
ATOM 4670 C CA . SER B 1 92 ? -15.609 -21.672 8.453 1 93.25 92 SER B CA 1
ATOM 4671 C C . SER B 1 92 ? -16.219 -21.719 9.859 1 93.25 92 SER B C 1
ATOM 4673 O O . SER B 1 92 ? -17.219 -22.406 10.078 1 93.25 92 SER B O 1
ATOM 4675 N N . LEU B 1 93 ? -15.641 -21 10.852 1 92.94 93 LEU B N 1
ATOM 4676 C CA . LEU B 1 93 ? -15.953 -21.172 12.273 1 92.94 93 LEU B CA 1
ATOM 4677 C C . LEU B 1 93 ? -16.172 -19.812 12.945 1 92.94 93 LEU B C 1
ATOM 4679 O O . LEU B 1 93 ? -15.844 -18.781 12.375 1 92.94 93 LEU B O 1
ATOM 4683 N N . GLY B 1 94 ? -16.75 -19.875 14.141 1 93.69 94 GLY B N 1
ATOM 4684 C CA . GLY B 1 94 ? -16.828 -18.719 15.008 1 93.69 94 GLY B CA 1
ATOM 4685 C C . GLY B 1 94 ? -18.031 -17.828 14.703 1 93.69 94 GLY B C 1
ATOM 4686 O O . GLY B 1 94 ? -19.062 -18.312 14.242 1 93.69 94 GLY B O 1
ATOM 4687 N N . GLU B 1 95 ? -17.891 -16.578 15.094 1 94.81 95 GLU B N 1
ATOM 4688 C CA . GLU B 1 95 ? -18.969 -15.609 14.898 1 94.81 95 GLU B CA 1
ATOM 4689 C C . GLU B 1 95 ? -19.234 -15.375 13.414 1 94.81 95 GLU B C 1
ATOM 4691 O O . GLU B 1 95 ? -18.297 -15.328 12.602 1 94.81 95 GLU B O 1
ATOM 4696 N N . PRO B 1 96 ? -20.469 -15.219 13.086 1 96.25 96 PRO B N 1
ATOM 4697 C CA . PRO B 1 96 ? -20.797 -15.016 11.672 1 96.25 96 PRO B CA 1
ATOM 4698 C C . PRO B 1 96 ? -20.406 -13.617 11.172 1 96.25 96 PRO B C 1
ATOM 4700 O O . PRO B 1 96 ? -20.328 -12.68 11.969 1 96.25 96 PRO B O 1
ATOM 4703 N N . LEU B 1 97 ? -20.188 -13.531 9.898 1 97.62 97 LEU B N 1
ATOM 4704 C CA . LEU B 1 97 ? -20.141 -12.234 9.234 1 97.62 97 LEU B CA 1
ATOM 4705 C C . LEU B 1 97 ? -21.469 -11.508 9.391 1 97.62 97 LEU B C 1
ATOM 4707 O O . LEU B 1 97 ? -22.531 -12.133 9.461 1 97.62 97 LEU B O 1
ATOM 4711 N N . ASN B 1 98 ? -21.391 -10.211 9.484 1 96.31 98 ASN B N 1
ATOM 4712 C CA . ASN B 1 98 ? -22.641 -9.461 9.508 1 96.31 98 ASN B CA 1
ATOM 4713 C C . ASN B 1 98 ? -23.344 -9.516 8.164 1 96.31 98 ASN B C 1
ATOM 4715 O O . ASN B 1 98 ? -22.766 -9.922 7.16 1 96.31 98 ASN B O 1
ATOM 4719 N N . ILE B 1 99 ? -24.562 -9.086 8.117 1 98.12 99 ILE B N 1
ATOM 4720 C CA . ILE B 1 99 ? -25.484 -9.234 6.988 1 98.12 99 ILE B CA 1
ATOM 4721 C C . ILE B 1 99 ? -24.906 -8.516 5.766 1 98.12 99 ILE B C 1
ATOM 4723 O O . ILE B 1 99 ? -24.844 -9.086 4.676 1 98.12 99 ILE B O 1
ATOM 4727 N N . GLU B 1 100 ? -24.469 -7.25 5.863 1 98.44 100 GLU B N 1
ATOM 4728 C CA . GLU B 1 100 ? -24.016 -6.508 4.688 1 98.44 100 GLU B CA 1
ATOM 4729 C C . GLU B 1 100 ? -22.766 -7.133 4.09 1 98.44 100 GLU B C 1
ATOM 4731 O O . GLU B 1 100 ? -22.547 -7.07 2.875 1 98.44 100 GLU B O 1
ATOM 4736 N N . CYS B 1 101 ? -21.891 -7.762 4.953 1 98.69 101 CYS B N 1
ATOM 4737 C CA . CYS B 1 101 ? -20.703 -8.43 4.457 1 98.69 101 CYS B CA 1
ATOM 4738 C C . CYS B 1 101 ? -21.062 -9.625 3.586 1 98.69 101 CYS B C 1
ATOM 4740 O O . CYS B 1 101 ? -20.531 -9.781 2.486 1 98.69 101 CYS B O 1
ATOM 4742 N N . VAL B 1 102 ? -22 -10.477 4.109 1 98.69 102 VAL B N 1
ATOM 4743 C CA . VAL B 1 102 ? -22.422 -11.648 3.346 1 98.69 102 VAL B CA 1
ATOM 4744 C C . VAL B 1 102 ? -23.094 -11.195 2.047 1 98.69 102 VAL B C 1
ATOM 4746 O O . VAL B 1 102 ? -22.844 -11.773 0.985 1 98.69 102 VAL B O 1
ATOM 4749 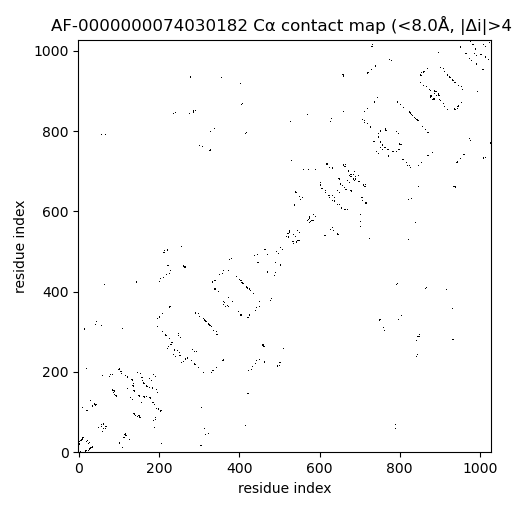N N . ARG B 1 103 ? -23.922 -10.219 2.137 1 98.88 103 ARG B N 1
ATOM 4750 C CA . ARG B 1 103 ? -24.594 -9.711 0.949 1 98.88 103 ARG B CA 1
ATOM 4751 C C . ARG B 1 103 ? -23.594 -9.172 -0.063 1 98.88 103 ARG B C 1
ATOM 4753 O O . ARG B 1 103 ? -23.734 -9.391 -1.268 1 98.88 103 ARG B O 1
ATOM 4760 N N . ALA B 1 104 ? -22.531 -8.43 0.396 1 98.88 104 ALA B N 1
ATOM 4761 C CA . ALA B 1 104 ? -21.5 -7.934 -0.499 1 98.88 104 ALA B CA 1
ATOM 4762 C C . ALA B 1 104 ? -20.781 -9.086 -1.199 1 98.88 104 ALA B C 1
ATOM 4764 O O . ALA B 1 104 ? -20.438 -8.984 -2.381 1 98.88 104 ALA B O 1
ATOM 4765 N N . ILE B 1 105 ? -20.516 -10.148 -0.489 1 98.69 105 ILE B N 1
ATOM 4766 C CA . ILE B 1 105 ? -19.875 -11.336 -1.059 1 98.69 105 ILE B CA 1
ATOM 4767 C C . ILE B 1 105 ? -20.781 -11.93 -2.135 1 98.69 105 ILE B C 1
ATOM 4769 O O . ILE B 1 105 ? -20.312 -12.289 -3.219 1 98.69 105 ILE B O 1
ATOM 4773 N N . MET B 1 106 ? -22.078 -12.008 -1.834 1 98.75 106 MET B N 1
ATOM 4774 C CA . MET B 1 106 ? -23.047 -12.539 -2.795 1 98.75 106 MET B CA 1
ATOM 4775 C C . MET B 1 106 ? -23.078 -11.688 -4.059 1 98.75 106 MET B C 1
ATOM 4777 O O . MET B 1 106 ? -23.188 -12.219 -5.168 1 98.75 106 MET B O 1
ATOM 4781 N N . VAL B 1 107 ? -22.969 -10.375 -3.912 1 98.81 107 VAL B N 1
ATOM 4782 C CA . VAL B 1 107 ? -22.938 -9.477 -5.062 1 98.81 107 VAL B CA 1
ATOM 4783 C C . VAL B 1 107 ? -21.688 -9.758 -5.902 1 98.81 107 VAL B C 1
ATOM 4785 O O . VAL B 1 107 ? -21.766 -9.852 -7.129 1 98.81 107 VAL B O 1
ATOM 4788 N N . ALA B 1 108 ? -20.547 -9.867 -5.258 1 98.44 108 ALA B N 1
ATOM 4789 C CA . ALA B 1 108 ? -19.312 -10.188 -5.969 1 98.44 108 ALA B CA 1
ATOM 4790 C C . ALA B 1 108 ? -19.422 -11.531 -6.684 1 98.44 108 ALA B C 1
ATOM 4792 O O . ALA B 1 108 ? -18.953 -11.688 -7.812 1 98.44 108 ALA B O 1
ATOM 4793 N N . MET B 1 109 ? -20.094 -12.508 -6.027 1 97.94 109 MET B N 1
ATOM 4794 C CA . MET B 1 109 ? -20.281 -13.836 -6.617 1 97.94 109 MET B CA 1
ATOM 4795 C C . MET B 1 109 ? -21.031 -13.742 -7.941 1 97.94 109 MET B C 1
ATOM 4797 O O . MET B 1 109 ? -20.547 -14.219 -8.969 1 97.94 109 MET B O 1
ATOM 4801 N N . ILE B 1 110 ? -22.172 -13.078 -7.906 1 98.06 110 ILE B N 1
ATOM 4802 C CA . ILE B 1 110 ? -23.016 -13.125 -9.094 1 98.06 110 ILE B CA 1
ATOM 4803 C C . ILE B 1 110 ? -22.391 -12.266 -10.195 1 98.06 110 ILE B C 1
ATOM 4805 O O . ILE B 1 110 ? -22.578 -12.539 -11.383 1 98.06 110 ILE B O 1
ATOM 4809 N N . GLN B 1 111 ? -21.609 -11.25 -9.805 1 98.38 111 GLN B N 1
ATOM 4810 C CA . GLN B 1 111 ? -20.891 -10.477 -10.812 1 98.38 111 GLN B CA 1
ATOM 4811 C C . GLN B 1 111 ? -19.797 -11.312 -11.484 1 98.38 111 GLN B C 1
ATOM 4813 O O . GLN B 1 111 ? -19.688 -11.312 -12.711 1 98.38 111 GLN B O 1
ATOM 4818 N N . GLN B 1 112 ? -19.062 -12.07 -10.75 1 97.25 112 GLN B N 1
ATOM 4819 C CA . GLN B 1 112 ? -17.922 -12.82 -11.25 1 97.25 112 GLN B CA 1
ATOM 4820 C C . GLN B 1 112 ? -18.375 -14.117 -11.922 1 97.25 112 GLN B C 1
ATOM 4822 O O . GLN B 1 112 ? -17.812 -14.508 -12.953 1 97.25 112 GLN B O 1
ATOM 4827 N N . LEU B 1 113 ? -19.359 -14.75 -11.367 1 96.81 113 LEU B N 1
ATOM 4828 C CA . LEU B 1 113 ? -19.906 -15.969 -11.961 1 96.81 113 LEU B CA 1
ATOM 4829 C C . LEU B 1 113 ? -20.516 -15.68 -13.328 1 96.81 113 LEU B C 1
ATOM 4831 O O . LEU B 1 113 ? -20.484 -16.531 -14.219 1 96.81 113 LEU B O 1
ATOM 4835 N N . GLY B 1 114 ? -21.047 -14.484 -13.5 1 96.69 114 GLY B N 1
ATOM 4836 C CA . GLY B 1 114 ? -21.734 -14.117 -14.727 1 96.69 114 GLY B CA 1
ATOM 4837 C C . GLY B 1 114 ? -20.797 -13.531 -15.773 1 96.69 114 GLY B C 1
ATOM 4838 O O . GLY B 1 114 ? -21.25 -12.953 -16.766 1 96.69 114 GLY B O 1
ATOM 4839 N N . SER B 1 115 ? -19.5 -13.719 -15.594 1 96.12 115 SER B N 1
ATOM 4840 C CA . SER B 1 115 ? -18.484 -13.117 -16.469 1 96.12 115 SER B CA 1
ATOM 4841 C C . SER B 1 115 ? -18.531 -13.734 -17.859 1 96.12 115 SER B C 1
ATOM 4843 O O . SER B 1 115 ? -18 -13.148 -18.812 1 96.12 115 SER B O 1
ATOM 4845 N N . GLY B 1 116 ? -19.125 -14.922 -18 1 96.25 116 GLY B N 1
ATOM 4846 C CA . GLY B 1 116 ? -19.234 -15.578 -19.297 1 96.25 116 GLY B CA 1
ATOM 4847 C C . GLY B 1 116 ? -18.094 -16.547 -19.562 1 96.25 116 GLY B C 1
ATOM 4848 O O . GLY B 1 116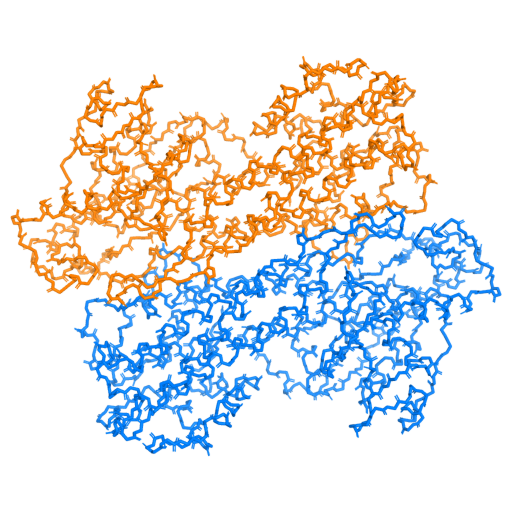 ? -17.875 -16.969 -20.688 1 96.25 116 GLY B O 1
ATOM 4849 N N . TYR B 1 117 ? -17.375 -16.938 -18.469 1 97.31 117 TYR B N 1
ATOM 4850 C CA . TYR B 1 117 ? -16.234 -17.844 -18.656 1 97.31 117 TYR B CA 1
ATOM 4851 C C . TYR B 1 117 ? -16.266 -18.969 -17.641 1 97.31 117 TYR B C 1
ATOM 4853 O O . TYR B 1 117 ? -15.312 -19.75 -17.531 1 97.31 117 TYR B O 1
ATOM 4861 N N . THR B 1 118 ? -17.328 -19.109 -16.859 1 95.88 118 THR B N 1
ATOM 4862 C CA . THR B 1 118 ? -17.344 -20.031 -15.719 1 95.88 118 THR B CA 1
ATOM 4863 C C . THR B 1 118 ? -18.125 -21.297 -16.062 1 95.88 118 THR B C 1
ATOM 4865 O O . THR B 1 118 ? -17.906 -22.359 -15.461 1 95.88 118 THR B O 1
ATOM 4868 N N . GLY B 1 119 ? -19.078 -21.219 -16.938 1 95.56 119 GLY B N 1
ATOM 4869 C CA . GLY B 1 119 ? -19.922 -22.344 -17.312 1 95.56 119 GLY B CA 1
ATOM 4870 C C . GLY B 1 119 ? -21 -22.656 -16.297 1 95.56 119 GLY B C 1
ATOM 4871 O O . GLY B 1 119 ? -21.609 -23.719 -16.344 1 95.56 119 GLY B O 1
ATOM 4872 N N . ILE B 1 120 ? -21.266 -21.75 -15.359 1 96.12 120 ILE B N 1
ATOM 4873 C CA . ILE B 1 120 ? -22.328 -21.938 -14.367 1 96.12 120 ILE B CA 1
ATOM 4874 C C . ILE B 1 120 ? -23.688 -21.812 -15.047 1 96.12 120 ILE B C 1
ATOM 4876 O O . ILE B 1 120 ? -23.828 -21.125 -16.062 1 96.12 120 ILE B O 1
ATOM 4880 N N . ARG B 1 121 ? -24.688 -22.5 -14.5 1 96.88 121 ARG B N 1
ATOM 4881 C CA . ARG B 1 121 ? -26.047 -22.391 -15.055 1 96.88 121 ARG B CA 1
ATOM 4882 C C . ARG B 1 121 ? -26.703 -21.094 -14.617 1 96.88 121 ARG B C 1
ATOM 4884 O O . ARG B 1 121 ? -26.516 -20.641 -13.492 1 96.88 121 ARG B O 1
ATOM 4891 N N . LEU B 1 122 ? -27.484 -20.562 -15.508 1 97.69 122 LEU B N 1
ATOM 4892 C CA . LEU B 1 122 ? -28.219 -19.344 -15.211 1 97.69 122 LEU B CA 1
ATOM 4893 C C . LEU B 1 122 ? -29.125 -19.531 -14 1 97.69 122 LEU B C 1
ATOM 4895 O O . LEU B 1 122 ? -29.297 -18.625 -13.188 1 97.69 122 LEU B O 1
ATOM 4899 N N . GLU B 1 123 ? -29.734 -20.672 -13.898 1 97 123 GLU B N 1
ATOM 4900 C CA . GLU B 1 123 ? -30.641 -20.969 -12.789 1 97 123 GLU B CA 1
ATOM 4901 C C . GLU B 1 123 ? -29.922 -20.844 -11.445 1 97 123 GLU B C 1
ATOM 4903 O O . GLU B 1 123 ? -30.5 -20.359 -10.477 1 97 123 GLU B O 1
ATOM 4908 N N . THR B 1 124 ? -28.703 -21.297 -11.391 1 96.81 124 THR B N 1
ATOM 4909 C CA . THR B 1 124 ? -27.922 -21.266 -10.156 1 96.81 124 THR B CA 1
ATOM 4910 C C . THR B 1 124 ? -27.609 -19.812 -9.773 1 96.81 124 THR B C 1
ATOM 4912 O O . THR B 1 124 ? -27.797 -19.422 -8.617 1 96.81 124 THR B O 1
ATOM 4915 N N . VAL B 1 125 ? -27.141 -19.016 -10.727 1 97.44 125 VAL B N 1
ATOM 4916 C CA . VAL B 1 125 ? -26.797 -17.625 -10.453 1 97.44 125 VAL B CA 1
ATOM 4917 C C . VAL B 1 125 ? -28.062 -16.859 -10.078 1 97.44 125 VAL B C 1
ATOM 4919 O O . VAL B 1 125 ? -28.031 -15.984 -9.211 1 97.44 125 VAL B O 1
ATOM 4922 N N . ASN B 1 126 ? -29.109 -17.188 -10.742 1 97.31 126 ASN B N 1
ATOM 4923 C CA . ASN B 1 126 ? -30.391 -16.547 -10.469 1 97.31 126 ASN B CA 1
ATOM 4924 C C . ASN B 1 126 ? -30.859 -16.797 -9.039 1 97.31 126 ASN B C 1
ATOM 4926 O O . ASN B 1 126 ? -31.516 -15.961 -8.43 1 97.31 126 ASN B O 1
ATOM 4930 N N . LYS B 1 127 ? -30.547 -17.906 -8.492 1 97.5 127 LYS B N 1
ATOM 4931 C CA . LYS B 1 127 ? -30.922 -18.219 -7.113 1 97.5 127 LYS B CA 1
ATOM 4932 C C . LYS B 1 127 ? -30.266 -17.25 -6.141 1 97.5 127 LYS B C 1
ATOM 4934 O O . LYS B 1 127 ? -30.891 -16.797 -5.18 1 97.5 127 LYS B O 1
ATOM 4939 N N . ILE B 1 128 ? -28.984 -16.938 -6.344 1 98.25 128 ILE B N 1
ATOM 4940 C CA . ILE B 1 128 ? -28.266 -15.992 -5.492 1 98.25 128 ILE B CA 1
ATOM 4941 C C . ILE B 1 128 ? -28.906 -14.617 -5.617 1 98.25 128 ILE B C 1
ATOM 4943 O O . ILE B 1 128 ? -29.094 -13.922 -4.617 1 98.25 128 ILE B O 1
ATOM 4947 N N . ARG B 1 129 ? -29.25 -14.25 -6.84 1 98.38 129 ARG B N 1
ATOM 4948 C CA . ARG B 1 129 ? -29.938 -12.984 -7.074 1 98.38 129 ARG B CA 1
ATOM 4949 C C . ARG B 1 129 ? -31.25 -12.93 -6.32 1 98.38 129 ARG B C 1
ATOM 4951 O O . ARG B 1 129 ? -31.609 -11.906 -5.73 1 98.38 129 ARG B O 1
ATOM 4958 N N . GLU B 1 130 ? -32.031 -13.992 -6.383 1 98.19 130 GLU B N 1
ATOM 4959 C CA . GLU B 1 130 ? -33.312 -14.07 -5.699 1 98.19 130 GLU B CA 1
ATOM 4960 C C . GLU B 1 130 ? -33.125 -13.891 -4.191 1 98.19 130 GLU B C 1
ATOM 4962 O O . GLU B 1 130 ? -33.906 -13.164 -3.561 1 98.19 130 GLU B O 1
ATOM 4967 N N . LEU B 1 131 ? -32.156 -14.578 -3.623 1 98.62 131 LEU B N 1
ATOM 4968 C CA . LEU B 1 131 ? -31.875 -14.438 -2.195 1 98.62 131 LEU B CA 1
ATOM 4969 C C . LEU B 1 131 ? -31.609 -12.984 -1.835 1 98.62 131 LEU B C 1
ATOM 4971 O O . LEU B 1 131 ? -32.156 -12.469 -0.86 1 98.62 131 LEU B O 1
ATOM 4975 N N . LEU B 1 132 ? -30.766 -12.32 -2.629 1 98.62 132 LEU B N 1
ATOM 4976 C CA . LEU B 1 132 ? -30.438 -10.914 -2.404 1 98.62 132 LEU B CA 1
ATOM 4977 C C . LEU B 1 132 ? -31.703 -10.055 -2.428 1 98.62 132 LEU B C 1
ATOM 4979 O O . LEU B 1 132 ? -31.906 -9.219 -1.544 1 98.62 132 LEU B O 1
ATOM 4983 N N . ASN B 1 133 ? -32.531 -10.312 -3.377 1 98.5 133 ASN B N 1
ATOM 4984 C CA . ASN B 1 133 ? -33.688 -9.445 -3.629 1 98.5 133 ASN B CA 1
ATOM 4985 C C . ASN B 1 133 ? -34.781 -9.633 -2.572 1 98.5 133 ASN B C 1
ATOM 4987 O O . ASN B 1 133 ? -35.5 -8.695 -2.268 1 98.5 133 ASN B O 1
ATOM 4991 N N . VAL B 1 134 ? -34.906 -10.797 -1.974 1 98 134 VAL B N 1
ATOM 4992 C CA . VAL B 1 134 ? -35.969 -11.062 -1.027 1 98 134 VAL B CA 1
ATOM 4993 C C . VAL B 1 134 ? -35.469 -10.883 0.401 1 98 134 VAL B C 1
ATOM 4995 O O . VAL B 1 134 ? -36.25 -10.883 1.352 1 98 134 VAL B O 1
ATOM 4998 N N . GLY B 1 135 ? -34.125 -10.789 0.601 1 97.88 135 GLY B N 1
ATOM 4999 C CA . GLY B 1 135 ? -33.562 -10.492 1.899 1 97.88 135 GLY B CA 1
ATOM 5000 C C . GLY B 1 135 ? -33.219 -11.734 2.699 1 97.88 135 GLY B C 1
ATOM 5001 O O . GLY B 1 135 ? -33.219 -11.711 3.932 1 97.88 135 GLY B O 1
ATOM 5002 N N . VAL B 1 136 ? -33.062 -12.875 2.014 1 98.62 136 VAL B N 1
ATOM 5003 C CA . VAL B 1 136 ? -32.531 -14.07 2.65 1 98.62 136 VAL B CA 1
ATOM 5004 C C . VAL B 1 136 ? -31 -14.008 2.633 1 98.62 136 VAL B C 1
ATOM 5006 O O . VAL B 1 136 ? -30.375 -13.984 1.563 1 98.62 136 VAL B O 1
ATOM 5009 N N . THR B 1 137 ? -30.375 -13.938 3.77 1 98.81 137 THR B N 1
ATOM 5010 C CA . THR B 1 137 ? -28.922 -13.844 3.848 1 98.81 137 THR B CA 1
ATOM 5011 C C . THR B 1 137 ? -28.328 -15.07 4.531 1 98.81 137 THR B C 1
ATOM 5013 O O . THR B 1 137 ? -28.609 -15.32 5.707 1 98.81 137 THR B O 1
ATOM 5016 N N . PRO B 1 138 ? -27.531 -15.789 3.838 1 98.69 138 PRO B N 1
ATOM 5017 C CA . PRO B 1 138 ? -26.922 -16.984 4.418 1 98.69 138 PRO B CA 1
ATOM 5018 C C . PRO B 1 138 ? -26.094 -16.688 5.668 1 98.69 138 PRO B C 1
ATOM 5020 O O . PRO B 1 138 ? -25.438 -15.641 5.746 1 98.69 138 PRO B O 1
ATOM 5023 N N . PHE B 1 139 ? -26.219 -17.625 6.68 1 98 139 PHE B N 1
ATOM 5024 C CA . PHE B 1 139 ? -25.328 -17.641 7.836 1 98 139 PHE B CA 1
ATOM 5025 C C . PHE B 1 139 ? -23.938 -18.141 7.441 1 98 139 PHE B C 1
ATOM 5027 O O . PHE B 1 139 ? -23.781 -19.25 6.945 1 98 139 PHE B O 1
ATOM 5034 N N . ALA B 1 140 ? -22.938 -17.297 7.617 1 97.56 140 ALA B N 1
ATOM 5035 C CA . ALA B 1 140 ? -21.562 -17.656 7.242 1 97.56 140 ALA B CA 1
ATOM 5036 C C . ALA B 1 140 ? -20.578 -17.266 8.336 1 97.56 140 ALA B C 1
ATOM 5038 O O . ALA B 1 140 ? -20.25 -16.078 8.5 1 97.56 140 ALA B O 1
ATOM 5039 N N . PRO B 1 141 ? -20.047 -18.25 9.086 1 95.81 141 PRO B N 1
ATOM 5040 C CA . PRO B 1 141 ? -19.031 -17.938 10.094 1 95.81 141 PRO B CA 1
ATOM 5041 C C . PRO B 1 141 ? -17.781 -17.297 9.484 1 95.81 141 PRO B C 1
ATOM 5043 O O . PRO B 1 141 ? -17.453 -17.547 8.328 1 95.81 141 PRO B O 1
ATOM 5046 N N . ARG B 1 142 ? -17.047 -16.516 10.227 1 95.62 142 ARG B N 1
ATOM 5047 C CA . ARG B 1 142 ? -16.109 -15.602 9.586 1 95.62 142 ARG B CA 1
ATOM 5048 C C . ARG B 1 142 ? -14.688 -16.125 9.672 1 95.62 142 ARG B C 1
ATOM 5050 O O . ARG B 1 142 ? -13.797 -15.625 8.992 1 95.62 142 ARG B O 1
ATOM 5057 N N . HIS B 1 143 ? -14.344 -17.234 10.453 1 93.62 143 HIS B N 1
ATOM 5058 C CA . HIS B 1 143 ? -12.938 -17.594 10.648 1 93.62 143 HIS B CA 1
ATOM 5059 C C . HIS B 1 143 ? -12.57 -18.828 9.82 1 93.62 143 HIS B C 1
ATOM 5061 O O . HIS B 1 143 ? -13.398 -19.719 9.625 1 93.62 143 HIS B O 1
ATOM 5067 N N . GLY B 1 144 ? -11.305 -18.844 9.336 1 90.69 144 GLY B N 1
ATOM 5068 C CA . GLY B 1 144 ? -10.75 -20.094 8.844 1 90.69 144 GLY B CA 1
ATOM 5069 C C . GLY B 1 144 ? -10.633 -20.141 7.332 1 90.69 144 GLY B C 1
ATOM 5070 O O . GLY B 1 144 ? -10.438 -21.203 6.75 1 90.69 144 GLY B O 1
ATOM 5071 N N . SER B 1 145 ? -10.734 -19 6.691 1 90.5 145 SER B N 1
ATOM 5072 C CA . SER B 1 145 ? -10.57 -18.984 5.242 1 90.5 145 SER B CA 1
ATOM 5073 C C . SER B 1 145 ? -9.164 -18.547 4.848 1 90.5 145 SER B C 1
ATOM 5075 O O . SER B 1 145 ? -8.602 -17.625 5.441 1 90.5 145 SER B O 1
ATOM 5077 N N . VAL B 1 146 ? -8.531 -19.172 3.844 1 87.25 146 VAL B N 1
ATOM 5078 C CA . VAL B 1 146 ? -7.184 -18.859 3.379 1 87.25 146 VAL B CA 1
ATOM 5079 C C . VAL B 1 146 ? -7.266 -17.922 2.178 1 87.25 146 VAL B C 1
ATOM 5081 O O . VAL B 1 146 ? -6.258 -17.656 1.509 1 87.25 146 VAL B O 1
ATOM 5084 N N . GLY B 1 147 ? -8.438 -17.516 1.835 1 84 147 GLY B N 1
ATOM 5085 C CA . GLY B 1 147 ? -8.633 -16.609 0.712 1 84 147 GLY B CA 1
ATOM 5086 C C . GLY B 1 147 ? -9.906 -16.875 -0.057 1 84 147 GLY B C 1
ATOM 5087 O O . GLY B 1 147 ? -10.422 -15.992 -0.746 1 84 147 GLY B O 1
ATOM 5088 N N . TYR B 1 148 ? -10.32 -18.078 0.047 1 80.69 148 TYR B N 1
ATOM 5089 C CA . TYR B 1 148 ? -11.539 -18.516 -0.626 1 80.69 148 TYR B CA 1
ATOM 5090 C C . TYR B 1 148 ? -12.047 -19.828 -0.02 1 80.69 148 TYR B C 1
ATOM 5092 O O . TYR B 1 148 ? -11.5 -20.312 0.973 1 80.69 148 TYR B O 1
ATOM 5100 N N . ILE B 1 149 ? -13.281 -20.375 -0.37 1 82.19 149 ILE B N 1
ATOM 5101 C CA . ILE B 1 149 ? -13.852 -21.703 -0.21 1 82.19 149 ILE B CA 1
ATOM 5102 C C . ILE B 1 149 ? -14.68 -21.75 1.07 1 82.19 149 ILE B C 1
ATOM 5104 O O . ILE B 1 149 ? -15.805 -22.266 1.068 1 82.19 149 ILE B O 1
ATOM 5108 N N . GLY B 1 150 ? -14.234 -21.156 2.205 1 88.62 150 GLY B N 1
ATOM 5109 C CA . GLY B 1 150 ? -14.914 -21.344 3.475 1 88.62 150 GLY B CA 1
ATOM 5110 C C . GLY B 1 150 ? -16.25 -20.625 3.551 1 88.62 150 GLY B C 1
ATOM 5111 O O . GLY B 1 150 ? -17.297 -21.266 3.557 1 88.62 150 GLY B O 1
ATOM 5112 N N . VAL B 1 151 ? -16.203 -19.375 3.467 1 94.5 151 VAL B N 1
ATOM 5113 C CA . VAL B 1 151 ? -17.375 -18.547 3.592 1 94.5 151 VAL B CA 1
ATOM 5114 C C . VAL B 1 151 ? -18.312 -18.781 2.404 1 94.5 151 VAL B C 1
ATOM 5116 O O . VAL B 1 151 ? -19.531 -18.891 2.572 1 94.5 151 VAL B O 1
ATOM 5119 N N . GLU B 1 152 ? -17.797 -18.969 1.233 1 95.69 152 GLU B N 1
ATOM 5120 C CA . GLU B 1 152 ? -18.562 -19.25 0.025 1 95.69 152 GLU B CA 1
ATOM 5121 C C . GLU B 1 152 ? -19.359 -20.547 0.151 1 95.69 152 GLU B C 1
ATOM 5123 O O . GLU B 1 152 ? -20.484 -20.641 -0.315 1 95.69 152 GLU B O 1
ATOM 5128 N N . GLY B 1 153 ? -18.656 -21.547 0.784 1 94.38 153 GLY B N 1
ATOM 5129 C CA . GLY B 1 153 ? -19.344 -22.812 1.001 1 94.38 153 GLY B CA 1
ATOM 5130 C C . GLY B 1 153 ? -20.609 -22.672 1.807 1 94.38 153 GLY B C 1
ATOM 5131 O O . GLY B 1 153 ? -21.641 -23.25 1.452 1 94.38 153 GLY B O 1
ATOM 5132 N N . HIS B 1 154 ? -20.547 -21.906 2.84 1 95.94 154 HIS B N 1
ATOM 5133 C CA . HIS B 1 154 ? -21.703 -21.688 3.686 1 95.94 154 HIS B CA 1
ATOM 5134 C C . HIS B 1 154 ? -22.812 -20.969 2.926 1 95.94 154 HIS B C 1
ATOM 5136 O O . HIS B 1 154 ? -24 -21.266 3.096 1 95.94 154 HIS B O 1
ATOM 5142 N N . ILE B 1 155 ? -22.453 -20.016 2.098 1 96.88 155 ILE B N 1
ATOM 5143 C CA . ILE B 1 155 ? -23.422 -19.266 1.301 1 96.88 155 ILE B CA 1
ATOM 5144 C C . ILE B 1 155 ? -24.078 -20.188 0.284 1 96.88 155 ILE B C 1
ATOM 5146 O O . ILE B 1 155 ? -25.312 -20.188 0.15 1 96.88 155 ILE B O 1
ATOM 5150 N N . ALA B 1 156 ? -23.312 -20.984 -0.324 1 96.19 156 ALA B N 1
ATOM 5151 C CA . ALA B 1 156 ? -23.797 -21.875 -1.385 1 96.19 156 ALA B CA 1
ATOM 5152 C C . ALA B 1 156 ? -24.703 -22.953 -0.823 1 96.19 156 ALA B C 1
ATOM 5154 O O . ALA B 1 156 ? -25.609 -23.438 -1.506 1 96.19 156 ALA B O 1
ATOM 5155 N N . LEU B 1 157 ? -24.484 -23.344 0.398 1 96.56 157 LEU B N 1
ATOM 5156 C CA . LEU B 1 157 ? -25.328 -24.375 1.021 1 96.56 157 LEU B CA 1
ATOM 5157 C C . LEU B 1 157 ? -26.781 -23.938 1.045 1 96.56 157 LEU B C 1
ATOM 5159 O O . LEU B 1 157 ? -27.688 -24.75 0.846 1 96.56 157 LEU B O 1
ATOM 5163 N N . VAL B 1 158 ? -27.016 -22.703 1.28 1 97.38 158 VAL B N 1
ATOM 5164 C CA . VAL B 1 158 ? -28.375 -22.203 1.431 1 97.38 158 VAL B CA 1
ATOM 5165 C C . VAL B 1 158 ? -29.125 -22.328 0.105 1 97.38 158 VAL B C 1
ATOM 5167 O O . VAL B 1 158 ? -30.328 -22.609 0.088 1 97.38 158 VAL B O 1
ATOM 5170 N N . ILE B 1 159 ? -28.469 -22.188 -1.007 1 96 159 ILE B N 1
ATOM 5171 C CA . ILE B 1 159 ? -29.125 -22.219 -2.309 1 96 159 ILE B CA 1
ATOM 5172 C C . ILE B 1 159 ? -29.625 -23.641 -2.6 1 96 159 ILE B C 1
ATOM 5174 O O . ILE B 1 159 ? -30.547 -23.828 -3.408 1 96 159 ILE B O 1
ATOM 5178 N N . ILE B 1 160 ? -29.031 -24.625 -1.948 1 95.44 160 ILE B N 1
ATOM 5179 C CA . ILE B 1 160 ? -29.469 -26 -2.166 1 95.44 160 ILE B CA 1
ATOM 5180 C C . ILE B 1 160 ? -30.344 -26.453 -1 1 95.44 160 ILE B C 1
ATOM 5182 O O . ILE B 1 160 ? -30.609 -27.641 -0.843 1 95.44 160 ILE B O 1
ATOM 5186 N N . GLY B 1 161 ? -30.734 -25.547 -0.187 1 96.44 161 GLY B N 1
ATOM 5187 C CA . GLY B 1 161 ? -31.672 -25.828 0.882 1 96.44 161 GLY B CA 1
ATOM 5188 C C . GLY B 1 161 ? -31.016 -26.328 2.15 1 96.44 161 GLY B C 1
ATOM 5189 O O . GLY B 1 161 ? -31.688 -26.891 3.023 1 96.44 161 GLY B O 1
ATOM 5190 N N . GLU B 1 162 ? -29.75 -26.188 2.291 1 96.69 162 GLU B N 1
ATOM 5191 C CA . GLU B 1 162 ? -28.984 -26.594 3.463 1 96.69 162 GLU B CA 1
ATOM 5192 C C . GLU B 1 162 ? -28.438 -25.391 4.219 1 96.69 162 GLU B C 1
ATOM 5194 O O . GLU B 1 162 ? -28.766 -24.25 3.896 1 96.69 162 GLU B O 1
ATOM 5199 N N . GLY B 1 163 ? -27.75 -25.641 5.312 1 96.81 163 GLY B N 1
ATOM 5200 C CA . GLY B 1 163 ? -27.172 -24.562 6.078 1 96.81 163 GLY B CA 1
ATOM 5201 C C . GLY B 1 163 ? -28.203 -23.75 6.844 1 96.81 163 GLY B C 1
ATOM 5202 O O . GLY B 1 163 ? -29.234 -24.281 7.258 1 96.81 163 GLY B O 1
ATOM 5203 N N . LYS B 1 164 ? -27.812 -22.516 7.141 1 98.25 164 LYS B N 1
ATOM 5204 C CA . LYS B 1 164 ? -28.672 -21.562 7.863 1 98.25 164 LYS B CA 1
ATOM 5205 C C . LYS B 1 164 ? -28.703 -20.219 7.16 1 98.25 164 LYS B C 1
ATOM 5207 O O . LYS B 1 164 ? -27.781 -19.875 6.414 1 98.25 164 LYS B O 1
ATOM 5212 N N . ALA B 1 165 ? -29.781 -19.5 7.379 1 98.69 165 ALA B N 1
ATOM 5213 C CA . ALA B 1 165 ? -29.906 -18.172 6.781 1 98.69 165 ALA B CA 1
ATOM 5214 C C . ALA B 1 165 ? -30.781 -17.266 7.641 1 98.69 165 ALA B C 1
ATOM 5216 O O . ALA B 1 165 ? -31.656 -17.734 8.359 1 98.69 165 ALA B O 1
ATOM 5217 N N . TYR B 1 166 ? -30.438 -16.047 7.566 1 98.69 166 TYR B N 1
ATOM 5218 C CA . TYR B 1 166 ? -31.281 -15.023 8.172 1 98.69 166 TYR B CA 1
ATOM 5219 C C . TYR B 1 166 ? -32.406 -14.609 7.223 1 98.69 166 TYR B C 1
ATOM 5221 O O . TYR B 1 166 ? -32.156 -14.398 6.031 1 98.69 166 TYR B O 1
ATOM 5229 N N . TYR B 1 167 ? -33.656 -14.5 7.703 1 98.06 167 TYR B N 1
ATOM 5230 C CA . TYR B 1 167 ? -34.812 -13.969 6.984 1 98.06 167 TYR B CA 1
ATOM 5231 C C . TYR B 1 167 ? -35.75 -13.219 7.926 1 98.06 167 TYR B C 1
ATOM 5233 O O . TYR B 1 167 ? -36.188 -13.758 8.945 1 98.06 167 TYR B O 1
ATOM 5241 N N . LYS B 1 168 ? -35.875 -11.906 7.629 1 96.62 168 LYS B N 1
ATOM 5242 C CA . LYS B 1 168 ? -36.719 -11.039 8.438 1 96.62 168 LYS B CA 1
ATOM 5243 C C . LYS B 1 168 ? -36.312 -11.07 9.906 1 96.62 168 LYS B C 1
ATOM 5245 O O . LYS B 1 168 ? -37.156 -11.242 10.789 1 96.62 168 LYS B O 1
ATOM 5250 N N . GLY B 1 169 ? -35.062 -11.07 10.117 1 95.12 169 GLY B N 1
ATOM 5251 C CA . GLY B 1 169 ? -34.469 -10.906 11.445 1 95.12 169 GLY B CA 1
ATOM 5252 C C . GLY B 1 169 ? -34.344 -12.211 12.203 1 95.12 169 GLY B C 1
ATOM 5253 O O . GLY B 1 169 ? -33.812 -12.234 13.312 1 95.12 169 GLY B O 1
ATOM 5254 N N . GLU B 1 170 ? -34.688 -13.312 11.578 1 97.38 170 GLU B N 1
ATOM 5255 C CA . GLU B 1 170 ? -34.656 -14.609 12.25 1 97.38 170 GLU B CA 1
ATOM 5256 C C . GLU B 1 170 ? -33.656 -15.539 11.578 1 97.38 170 GLU B C 1
ATOM 5258 O O . GLU B 1 170 ? -33.594 -15.609 10.352 1 97.38 170 GLU B O 1
ATOM 5263 N N . LEU B 1 171 ? -32.844 -16.219 12.383 1 98.12 171 LEU B N 1
ATOM 5264 C CA . LEU B 1 171 ? -31.969 -17.266 11.867 1 98.12 171 LEU B CA 1
ATOM 5265 C C . LEU B 1 171 ? -32.719 -18.578 11.727 1 98.12 171 LEU B C 1
ATOM 5267 O O . LEU B 1 171 ? -33.281 -19.094 12.695 1 98.12 171 LEU B O 1
ATOM 5271 N N . LEU B 1 172 ? -32.75 -19.094 10.578 1 98.5 172 LEU B N 1
ATOM 5272 C CA . LEU B 1 172 ? -33.469 -20.297 10.227 1 98.5 172 LEU B CA 1
ATOM 5273 C C . LEU B 1 172 ? -32.562 -21.312 9.539 1 98.5 172 LEU B C 1
ATOM 5275 O O . LEU B 1 172 ? -31.453 -20.984 9.133 1 98.5 172 LEU B O 1
ATOM 5279 N N . SER B 1 173 ? -33.125 -22.578 9.5 1 98.38 173 SER B N 1
ATOM 5280 C CA . SER B 1 173 ? -32.469 -23.469 8.555 1 98.38 173 SER B CA 1
ATOM 5281 C C . SER B 1 173 ? -32.594 -22.953 7.121 1 98.38 173 SER B C 1
ATOM 5283 O O . SER B 1 173 ? -33.531 -22.219 6.797 1 98.38 173 SER B O 1
ATOM 5285 N N . GLY B 1 174 ? -31.641 -23.312 6.297 1 97.88 174 GLY B N 1
ATOM 5286 C CA . GLY B 1 174 ? -31.703 -22.906 4.906 1 97.88 174 GLY B CA 1
ATOM 5287 C C . GLY B 1 174 ? -33.031 -23.266 4.234 1 97.88 174 GLY B C 1
ATOM 5288 O O . GLY B 1 174 ? -33.625 -22.438 3.547 1 97.88 174 GLY B O 1
ATOM 5289 N N . ALA B 1 175 ? -33.438 -24.453 4.488 1 97.94 175 ALA B N 1
ATOM 5290 C CA . ALA B 1 175 ? -34.688 -24.938 3.896 1 97.94 175 ALA B CA 1
ATOM 5291 C C . ALA B 1 175 ? -35.875 -24.109 4.371 1 97.94 175 ALA B C 1
ATOM 5293 O O . ALA B 1 175 ? -36.75 -23.75 3.576 1 97.94 175 ALA B O 1
ATOM 5294 N N . ALA B 1 176 ? -35.906 -23.828 5.625 1 98.44 176 ALA B N 1
ATOM 5295 C CA . ALA B 1 176 ? -37 -23.047 6.203 1 98.44 176 ALA B CA 1
ATOM 5296 C C . ALA B 1 176 ? -37 -21.625 5.684 1 98.44 176 ALA B C 1
ATOM 5298 O O . ALA B 1 176 ? -38.062 -21.047 5.402 1 98.44 176 ALA B O 1
ATOM 5299 N N . ALA B 1 177 ? -35.844 -21.047 5.645 1 98.5 177 ALA B N 1
ATOM 5300 C CA . ALA B 1 177 ? -35.719 -19.688 5.137 1 98.5 177 ALA B CA 1
ATOM 5301 C C . ALA B 1 177 ? -36.188 -19.594 3.689 1 98.5 177 ALA B C 1
ATOM 5303 O O . ALA B 1 177 ? -36.906 -18.672 3.33 1 98.5 177 ALA B O 1
ATOM 5304 N N . LEU B 1 178 ? -35.75 -20.547 2.859 1 98.44 178 LEU B N 1
ATOM 5305 C CA . LEU B 1 178 ? -36.156 -20.562 1.458 1 98.44 178 LEU B CA 1
ATOM 5306 C C . LEU B 1 178 ? -37.656 -20.75 1.334 1 98.44 178 LEU B C 1
ATOM 5308 O O . LEU B 1 178 ? -38.312 -20.047 0.552 1 98.44 178 LEU B O 1
ATOM 5312 N N . LYS B 1 179 ? -38.188 -21.609 2.078 1 98.19 179 LYS B N 1
ATOM 5313 C CA . LYS B 1 179 ? -39.625 -21.859 2.047 1 98.19 179 LYS B CA 1
ATOM 5314 C C . LYS B 1 179 ? -40.406 -20.609 2.432 1 98.19 179 LYS B C 1
ATOM 5316 O O . LYS B 1 179 ? -41.344 -20.234 1.743 1 98.19 179 LYS B O 1
ATOM 5321 N N . LYS B 1 180 ? -40.031 -20.047 3.527 1 98.06 180 LYS B N 1
ATOM 5322 C CA . LYS B 1 180 ? -40.688 -18.844 3.994 1 98.06 180 LYS B CA 1
ATOM 5323 C C . LYS B 1 180 ? -40.594 -17.734 2.951 1 98.06 180 LYS B C 1
ATOM 5325 O O . LYS B 1 180 ? -41.5 -16.906 2.842 1 98.06 180 LYS B O 1
ATOM 5330 N N . ALA B 1 181 ? -39.594 -17.688 2.189 1 98 181 ALA B N 1
ATOM 5331 C CA . ALA B 1 181 ? -39.375 -16.656 1.184 1 98 181 ALA B CA 1
ATOM 5332 C C . ALA B 1 181 ? -39.938 -17.062 -0.166 1 98 181 ALA B C 1
ATOM 5334 O O . ALA B 1 181 ? -39.844 -16.328 -1.147 1 98 181 ALA B O 1
ATOM 5335 N N . ASN B 1 182 ? -40.531 -18.25 -0.263 1 97.75 182 ASN B N 1
ATOM 5336 C CA . ASN B 1 182 ? -41.125 -18.797 -1.474 1 97.75 182 ASN B CA 1
ATOM 5337 C C . ASN B 1 182 ? -40.062 -19.016 -2.568 1 97.75 182 ASN B C 1
ATOM 5339 O O . ASN B 1 182 ? -40.281 -18.609 -3.715 1 97.75 182 ASN B O 1
ATOM 5343 N N . ILE B 1 183 ? -38.906 -19.531 -2.184 1 97.56 183 ILE B N 1
ATOM 5344 C CA . ILE B 1 183 ? -37.844 -19.891 -3.107 1 97.56 183 ILE B CA 1
ATOM 5345 C C . ILE B 1 183 ? -37.594 -21.406 -3.051 1 97.56 183 ILE B C 1
ATOM 5347 O O . ILE B 1 183 ? -37.5 -21.984 -1.968 1 97.56 183 ILE B O 1
ATOM 5351 N N . GLU B 1 184 ? -37.5 -22.031 -4.164 1 96.75 184 GLU B N 1
ATOM 5352 C CA . GLU B 1 184 ? -37.188 -23.453 -4.234 1 96.75 184 GLU B CA 1
ATOM 5353 C C . GLU B 1 184 ? -35.688 -23.672 -4.293 1 96.75 184 GLU B C 1
ATOM 5355 O O . GLU B 1 184 ? -34.969 -22.969 -5.031 1 96.75 184 GLU B O 1
ATOM 5360 N N . PRO B 1 185 ? -35.219 -24.594 -3.451 1 96.31 185 PRO B N 1
ATOM 5361 C CA . PRO B 1 185 ? -33.781 -24.906 -3.582 1 96.31 185 PRO B CA 1
ATOM 5362 C C . PRO B 1 185 ? -33.438 -25.469 -4.961 1 96.31 185 PRO B C 1
ATOM 5364 O O . PRO B 1 185 ? -34.312 -25.938 -5.688 1 96.31 185 PRO B O 1
ATOM 5367 N N . ILE B 1 186 ? -32.188 -25.422 -5.242 1 95.06 186 ILE B N 1
ATOM 5368 C CA . ILE B 1 186 ? -31.75 -25.891 -6.559 1 95.06 186 ILE B CA 1
ATOM 5369 C C . ILE B 1 186 ? -30.891 -27.141 -6.406 1 95.06 186 ILE B C 1
ATOM 5371 O O . ILE B 1 186 ? -30.312 -27.375 -5.336 1 95.06 186 ILE B O 1
ATOM 5375 N N . ILE B 1 187 ? -30.891 -27.953 -7.445 1 92.62 187 ILE B N 1
ATOM 5376 C CA . ILE B 1 187 ? -29.922 -29.016 -7.586 1 92.62 187 ILE B CA 1
ATOM 5377 C C . ILE B 1 187 ? -28.75 -28.547 -8.453 1 92.62 187 ILE B C 1
ATOM 5379 O O . ILE B 1 187 ? -28.953 -28.109 -9.586 1 92.62 187 ILE B O 1
ATOM 5383 N N . ILE B 1 188 ? -27.594 -28.594 -7.938 1 91.19 188 ILE B N 1
ATOM 5384 C CA . ILE B 1 188 ? -26.469 -28.031 -8.688 1 91.19 188 ILE B CA 1
ATOM 5385 C C . ILE B 1 188 ? -25.891 -29.094 -9.617 1 91.19 188 ILE B C 1
ATOM 5387 O O . ILE B 1 188 ? -25.969 -30.297 -9.32 1 91.19 188 ILE B O 1
ATOM 5391 N N . GLY B 1 189 ? -25.406 -28.672 -10.727 1 87.62 189 GLY B N 1
ATOM 5392 C CA . GLY B 1 189 ? -24.891 -29.562 -11.766 1 87.62 189 GLY B CA 1
ATOM 5393 C C . GLY B 1 189 ? -23.375 -29.531 -11.867 1 87.62 189 GLY B C 1
ATOM 5394 O O . GLY B 1 189 ? -22.703 -28.969 -11 1 87.62 189 GLY B O 1
ATOM 5395 N N . SER B 1 190 ? -22.891 -30.125 -13 1 87.88 190 SER B N 1
ATOM 5396 C CA . SER B 1 190 ? -21.453 -30.266 -13.227 1 87.88 190 SER B CA 1
ATOM 5397 C C . SER B 1 190 ? -20.75 -28.906 -13.148 1 87.88 190 SER B C 1
ATOM 5399 O O . SER B 1 190 ? -21.25 -27.906 -13.672 1 87.88 190 SER B O 1
ATOM 5401 N N . LYS B 1 191 ? -19.625 -28.844 -12.398 1 91.81 191 LYS B N 1
ATOM 5402 C CA . LYS B 1 191 ? -18.703 -27.719 -12.25 1 91.81 191 LYS B CA 1
ATOM 5403 C C . LYS B 1 191 ? -19.25 -26.672 -11.289 1 91.81 191 LYS B C 1
ATOM 5405 O O . LYS B 1 191 ? -18.516 -25.844 -10.773 1 91.81 191 LYS B O 1
ATOM 5410 N N . GLU B 1 192 ? -20.547 -26.75 -11.016 1 93.06 192 GLU B N 1
ATOM 5411 C CA . GLU B 1 192 ? -21.172 -25.656 -10.297 1 93.06 192 GLU B CA 1
ATOM 5412 C C . GLU B 1 192 ? -20.719 -25.625 -8.836 1 93.06 192 GLU B C 1
ATOM 5414 O O . GLU B 1 192 ? -20.562 -24.547 -8.258 1 93.06 192 GLU B O 1
ATOM 5419 N N . GLY B 1 193 ? -20.594 -26.797 -8.219 1 90.5 193 GLY B N 1
ATOM 5420 C CA . GLY B 1 193 ? -20.047 -26.812 -6.863 1 90.5 193 GLY B CA 1
ATOM 5421 C C . GLY B 1 193 ? -18.703 -26.125 -6.75 1 90.5 193 GLY B C 1
ATOM 5422 O O . GLY B 1 193 ? -18.453 -25.391 -5.785 1 90.5 193 GLY B O 1
ATOM 5423 N N . LEU B 1 194 ? -17.859 -26.359 -7.73 1 90.25 194 LEU B N 1
ATOM 5424 C CA . LEU B 1 194 ? -16.547 -25.734 -7.773 1 90.25 194 LEU B CA 1
ATOM 5425 C C . LEU B 1 194 ? -16.656 -24.234 -8.031 1 90.25 194 LEU B C 1
ATOM 5427 O O . LEU B 1 194 ? -16.016 -23.438 -7.352 1 90.25 194 LEU B O 1
ATOM 5431 N N . SER B 1 195 ? -17.453 -23.828 -8.953 1 93.38 195 SER B N 1
ATOM 5432 C CA . SER B 1 195 ? -17.578 -22.438 -9.352 1 93.38 195 SER B CA 1
ATOM 5433 C C . SER B 1 195 ? -18.109 -21.578 -8.195 1 93.38 195 SER B C 1
ATOM 5435 O O . SER B 1 195 ? -17.734 -20.422 -8.055 1 93.38 195 SER B O 1
ATOM 5437 N N . LEU B 1 196 ? -18.922 -22.156 -7.375 1 94.88 196 LEU B N 1
ATOM 5438 C CA . LEU B 1 196 ? -19.562 -21.422 -6.297 1 94.88 196 LEU B CA 1
ATOM 5439 C C . LEU B 1 196 ? -18.594 -21.141 -5.16 1 94.88 196 LEU B C 1
ATOM 5441 O O . LEU B 1 196 ? -18.797 -20.234 -4.359 1 94.88 196 LEU B O 1
ATOM 5445 N N . VAL B 1 197 ? -17.547 -21.922 -5.059 1 91.88 197 VAL B N 1
ATOM 5446 C CA . VAL B 1 197 ? -16.672 -21.766 -3.902 1 91.88 197 VAL B CA 1
ATOM 5447 C C . VAL B 1 197 ? -15.312 -21.234 -4.352 1 91.88 197 VAL B C 1
ATOM 5449 O O . VAL B 1 197 ? -14.492 -20.812 -3.527 1 91.88 197 VAL B O 1
ATOM 5452 N N . SER B 1 198 ? -15.109 -21.219 -5.645 1 89.31 198 SER B N 1
ATOM 5453 C CA . SER B 1 198 ? -13.836 -20.766 -6.188 1 89.31 198 SER B CA 1
ATOM 5454 C C . SER B 1 198 ? -13.844 -19.266 -6.473 1 89.31 198 SER B C 1
ATOM 5456 O O . SER B 1 198 ? -14.906 -18.688 -6.707 1 89.31 198 SER B O 1
ATOM 5458 N N . GLY B 1 199 ? -12.688 -18.672 -6.348 1 92.56 199 GLY B N 1
ATOM 5459 C CA . G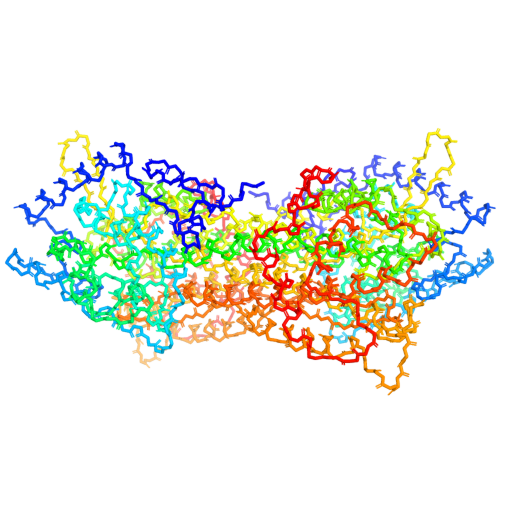LY B 1 199 ? -12.562 -17.297 -6.777 1 92.56 199 GLY B CA 1
ATOM 5460 C C . GLY B 1 199 ? -12.297 -16.344 -5.629 1 92.56 199 GLY B C 1
ATOM 5461 O O . GLY B 1 199 ? -11.922 -16.766 -4.535 1 92.56 199 GLY B O 1
ATOM 5462 N N . THR B 1 200 ? -12.422 -15.039 -5.891 1 95.94 200 THR B N 1
ATOM 5463 C CA . THR B 1 200 ? -12.07 -14 -4.926 1 95.94 200 THR B CA 1
ATOM 5464 C C . THR B 1 200 ? -13.32 -13.289 -4.418 1 95.94 200 THR B C 1
ATOM 5466 O O . THR B 1 200 ? -13.258 -12.117 -4.031 1 95.94 200 THR B O 1
ATOM 5469 N N . SER B 1 201 ? -14.484 -13.891 -4.488 1 97 201 SER B N 1
ATOM 5470 C CA . SER B 1 201 ? -15.758 -13.219 -4.223 1 97 201 SER B CA 1
ATOM 5471 C C . SER B 1 201 ? -15.805 -12.68 -2.795 1 97 201 SER B C 1
ATOM 5473 O O . SER B 1 201 ? -16.219 -11.547 -2.57 1 97 201 SER B O 1
ATOM 5475 N N . SER B 1 202 ? -15.406 -13.492 -1.785 1 97.38 202 SER B N 1
ATOM 5476 C CA . SER B 1 202 ? -15.477 -13.031 -0.401 1 97.38 202 SER B CA 1
ATOM 5477 C C . SER B 1 202 ? -14.539 -11.852 -0.16 1 97.38 202 SER B C 1
ATOM 5479 O O . SER B 1 202 ? -14.945 -10.836 0.398 1 97.38 202 SER B O 1
ATOM 5481 N N . VAL B 1 203 ? -13.297 -12.016 -0.676 1 97.94 203 VAL B N 1
ATOM 5482 C CA . VAL B 1 203 ? -12.281 -11.008 -0.427 1 97.94 203 VAL B CA 1
ATOM 5483 C C . VAL B 1 203 ? -12.625 -9.719 -1.175 1 97.94 203 VAL B C 1
ATOM 5485 O O . VAL B 1 203 ? -12.508 -8.625 -0.625 1 97.94 203 VAL B O 1
ATOM 5488 N N . THR B 1 204 ? -13.109 -9.844 -2.395 1 98.56 204 THR B N 1
ATOM 5489 C CA . THR B 1 204 ? -13.461 -8.688 -3.211 1 98.56 204 THR B CA 1
ATOM 5490 C C . THR B 1 204 ? -14.703 -7.992 -2.66 1 98.56 204 THR B C 1
ATOM 5492 O O . THR B 1 204 ? -14.766 -6.762 -2.617 1 98.56 204 THR B O 1
ATOM 5495 N N . GLY B 1 205 ? -15.711 -8.75 -2.25 1 98.69 205 GLY B N 1
ATOM 5496 C CA . GLY B 1 205 ? -16.906 -8.172 -1.654 1 98.69 205 GLY B CA 1
ATOM 5497 C C . GLY B 1 205 ? -16.609 -7.375 -0.396 1 98.69 205 GLY B C 1
ATOM 5498 O O . GLY B 1 205 ? -17.031 -6.219 -0.28 1 98.69 205 GLY B O 1
ATOM 5499 N N . LEU B 1 206 ? -15.883 -7.984 0.536 1 98.69 206 LEU B N 1
ATOM 5500 C CA . LEU B 1 206 ? -15.531 -7.336 1.796 1 98.69 206 LEU B CA 1
ATOM 5501 C C . LEU B 1 206 ? -14.711 -6.078 1.552 1 98.69 206 LEU B C 1
ATOM 5503 O O . LEU B 1 206 ? -14.961 -5.039 2.166 1 98.69 206 LEU B O 1
ATOM 5507 N N . THR B 1 207 ? -13.727 -6.199 0.632 1 98.81 207 THR B N 1
ATOM 5508 C CA . THR B 1 207 ? -12.828 -5.074 0.402 1 98.81 207 THR B CA 1
ATOM 5509 C C . THR B 1 207 ? -13.539 -3.951 -0.343 1 98.81 207 THR B C 1
ATOM 5511 O O . THR B 1 207 ? -13.211 -2.775 -0.168 1 98.81 207 THR B O 1
ATOM 5514 N N . SER B 1 208 ? -14.562 -4.289 -1.123 1 98.81 208 SER B N 1
ATOM 5515 C CA . SER B 1 208 ? -15.383 -3.254 -1.752 1 98.81 208 SER B CA 1
ATOM 5516 C C . SER B 1 208 ? -16.062 -2.383 -0.708 1 98.81 208 SER B C 1
ATOM 5518 O O . SER B 1 208 ? -16.094 -1.157 -0.836 1 98.81 208 SER B O 1
ATOM 5520 N N . LEU B 1 209 ? -16.609 -3.014 0.311 1 98.75 209 LEU B N 1
ATOM 5521 C CA . LEU B 1 209 ? -17.203 -2.256 1.409 1 98.75 209 LEU B CA 1
ATOM 5522 C C . LEU B 1 209 ? -16.156 -1.359 2.072 1 98.75 209 LEU B C 1
ATOM 5524 O O . LEU B 1 209 ? -16.438 -0.188 2.348 1 98.75 209 LEU B O 1
ATOM 5528 N N . SER B 1 210 ? -14.992 -1.919 2.271 1 98.81 210 SER B N 1
ATOM 5529 C CA . SER B 1 210 ? -13.922 -1.206 2.963 1 98.81 210 SER B CA 1
ATOM 5530 C C . SER B 1 210 ? -13.461 0.008 2.164 1 98.81 210 SER B C 1
ATOM 5532 O O . SER B 1 210 ? -13.203 1.071 2.732 1 98.81 210 SER B O 1
ATOM 5534 N N . ILE B 1 211 ? -13.305 -0.2 0.837 1 98.75 211 ILE B N 1
ATOM 5535 C CA . ILE B 1 211 ? -12.859 0.894 -0.019 1 98.75 211 ILE B CA 1
ATOM 5536 C C . ILE B 1 211 ? -13.891 2.023 0.011 1 98.75 211 ILE B C 1
ATOM 5538 O O . ILE B 1 211 ? -13.523 3.197 0.107 1 98.75 211 ILE B O 1
ATOM 5542 N N . TYR B 1 212 ? -15.172 1.734 -0.089 1 98.62 212 TYR B N 1
ATOM 5543 C CA . TYR B 1 212 ? -16.203 2.758 -0.037 1 98.62 212 TYR B CA 1
ATOM 5544 C C . TYR B 1 212 ? -16.141 3.531 1.275 1 98.62 212 TYR B C 1
ATOM 5546 O O . TYR B 1 212 ? -16.172 4.766 1.278 1 98.62 212 TYR B O 1
ATOM 5554 N N . ASP B 1 213 ? -16.078 2.762 2.355 1 98.69 213 ASP B N 1
ATOM 5555 C CA . ASP B 1 213 ? -16.047 3.396 3.67 1 98.69 213 ASP B CA 1
ATOM 5556 C C . ASP B 1 213 ? -14.781 4.246 3.826 1 98.69 213 ASP B C 1
ATOM 5558 O O . ASP B 1 213 ? -14.812 5.309 4.445 1 98.69 213 ASP B O 1
ATOM 5562 N N . ALA B 1 214 ? -13.664 3.76 3.309 1 98.75 214 ALA B N 1
ATOM 5563 C CA . ALA B 1 214 ? -12.414 4.508 3.383 1 98.75 214 ALA B CA 1
ATOM 5564 C C . ALA B 1 214 ? -12.531 5.855 2.678 1 98.75 214 ALA B C 1
ATOM 5566 O O . ALA B 1 214 ? -12.008 6.863 3.154 1 98.75 214 ALA B O 1
ATOM 5567 N N . ILE B 1 215 ? -13.18 5.859 1.549 1 98.5 215 ILE B N 1
ATOM 5568 C CA . ILE B 1 215 ? -13.375 7.094 0.797 1 98.5 215 ILE B CA 1
ATOM 5569 C C . ILE B 1 215 ? -14.266 8.047 1.59 1 98.5 215 ILE B C 1
ATOM 5571 O O . ILE B 1 215 ? -13.969 9.234 1.706 1 98.5 215 ILE B O 1
ATOM 5575 N N . VAL B 1 216 ? -15.344 7.535 2.178 1 98.44 216 VAL B N 1
ATOM 5576 C CA . VAL B 1 216 ? -16.266 8.336 2.977 1 98.44 216 VAL B CA 1
ATOM 5577 C C . VAL B 1 216 ? -15.531 8.922 4.184 1 98.44 216 VAL B C 1
ATOM 5579 O O . VAL B 1 216 ? -15.641 10.117 4.469 1 98.44 216 VAL B O 1
ATOM 5582 N N . ILE B 1 217 ? -14.781 8.07 4.844 1 98.69 217 ILE B N 1
ATOM 5583 C CA . ILE B 1 217 ? -14.039 8.516 6.02 1 98.69 217 ILE B CA 1
ATOM 5584 C C . ILE B 1 217 ? -12.984 9.531 5.602 1 98.69 217 ILE B C 1
ATOM 5586 O O . ILE B 1 217 ? -12.75 10.523 6.305 1 98.69 217 ILE B O 1
ATOM 5590 N N . GLY B 1 218 ? -12.312 9.305 4.426 1 98.44 218 GLY B N 1
ATOM 5591 C CA . GLY B 1 218 ? -11.305 10.227 3.928 1 98.44 218 GLY B CA 1
ATOM 5592 C C . GLY B 1 218 ? -11.836 11.625 3.684 1 98.44 218 GLY B C 1
ATOM 5593 O O . GLY B 1 218 ? -11.242 12.609 4.121 1 98.44 218 GLY B O 1
ATOM 5594 N N . LYS B 1 219 ? -12.969 11.742 3.039 1 98.44 219 LYS B N 1
ATOM 5595 C CA . LYS B 1 219 ? -13.594 13.039 2.809 1 98.44 219 LYS B CA 1
ATOM 5596 C C . LYS B 1 219 ? -14.055 13.664 4.121 1 98.44 219 LYS B C 1
ATOM 5598 O O . LYS B 1 219 ? -13.914 14.875 4.316 1 98.44 219 LYS B O 1
ATOM 5603 N N . THR B 1 220 ? -14.594 12.828 4.961 1 98.81 220 THR B N 1
ATOM 5604 C CA . THR B 1 220 ? -15.07 13.328 6.246 1 98.81 220 THR B CA 1
ATOM 5605 C C . THR B 1 220 ? -13.914 13.828 7.094 1 98.81 220 THR B C 1
ATOM 5607 O O . THR B 1 220 ? -14.055 14.805 7.84 1 98.81 220 THR B O 1
ATOM 5610 N N . ASN B 1 221 ? -12.75 13.203 6.969 1 98.81 221 ASN B N 1
ATOM 5611 C CA . ASN B 1 221 ? -11.57 13.656 7.695 1 98.81 221 ASN B CA 1
ATOM 5612 C C . ASN B 1 221 ? -11.117 15.039 7.227 1 98.81 221 ASN B C 1
ATOM 5614 O O . ASN B 1 221 ? -10.602 15.828 8.016 1 98.81 221 ASN B O 1
ATOM 5618 N N . ASP B 1 222 ? -11.297 15.336 5.91 1 98.88 222 ASP B N 1
ATOM 5619 C CA . ASP B 1 222 ? -11.023 16.688 5.453 1 98.88 222 ASP B CA 1
ATOM 5620 C C . ASP B 1 222 ? -11.938 17.703 6.145 1 98.88 222 ASP B C 1
ATOM 5622 O O . ASP B 1 222 ? -11.492 18.781 6.539 1 98.88 222 ASP B O 1
ATOM 5626 N N . ILE B 1 223 ? -13.203 17.344 6.293 1 98.94 223 ILE B N 1
ATOM 5627 C CA . ILE B 1 223 ? -14.188 18.188 6.953 1 98.94 223 ILE B CA 1
ATOM 5628 C C . ILE B 1 223 ? -13.828 18.344 8.43 1 98.94 223 ILE B C 1
ATOM 5630 O O . ILE B 1 223 ? -13.781 19.469 8.945 1 98.94 223 ILE B O 1
ATOM 5634 N N . ALA B 1 224 ? -13.562 17.188 9.078 1 98.88 224 ALA B N 1
ATOM 5635 C CA . ALA B 1 224 ? -13.172 17.203 10.484 1 98.88 224 ALA B CA 1
ATOM 5636 C C . ALA B 1 224 ? -11.898 18.031 10.688 1 98.88 224 ALA B C 1
ATOM 5638 O O . ALA B 1 224 ? -11.797 18.797 11.641 1 98.88 224 ALA B O 1
ATOM 5639 N N . GLY B 1 225 ? -10.914 17.828 9.789 1 98.81 225 GLY B N 1
ATOM 5640 C CA . GLY B 1 225 ? -9.688 18.609 9.844 1 98.81 225 GLY B CA 1
ATOM 5641 C C . GLY B 1 225 ? -9.922 20.094 9.688 1 98.81 225 GLY B C 1
ATOM 5642 O O . GLY B 1 225 ? -9.305 20.906 10.391 1 98.81 225 GLY B O 1
ATOM 5643 N N . ALA B 1 226 ? -10.773 20.469 8.781 1 98.88 226 ALA B N 1
ATOM 5644 C CA . ALA B 1 226 ? -11.125 21.875 8.586 1 98.88 226 ALA B CA 1
ATOM 5645 C C . ALA B 1 226 ? -11.773 22.453 9.844 1 98.88 226 ALA B C 1
ATOM 5647 O O . ALA B 1 226 ? -11.461 23.578 10.242 1 98.88 226 ALA B O 1
ATOM 5648 N N . MET B 1 227 ? -12.695 21.719 10.414 1 98.88 227 MET B N 1
ATOM 5649 C CA . MET B 1 227 ? -13.352 22.172 11.633 1 98.88 227 MET B CA 1
ATOM 5650 C C . MET B 1 227 ? -12.344 22.359 12.758 1 98.88 227 MET B C 1
ATOM 5652 O O . MET B 1 227 ? -12.406 23.344 13.5 1 98.88 227 MET B O 1
ATOM 5656 N N . SER B 1 228 ? -11.43 21.422 12.914 1 98.75 228 SER B N 1
ATOM 5657 C CA . SER B 1 228 ? -10.383 21.516 13.93 1 98.75 228 SER B CA 1
ATOM 5658 C C . SER B 1 228 ? -9.492 22.734 13.672 1 98.75 228 SER B C 1
ATOM 5660 O O . SER B 1 228 ? -9.156 23.469 14.602 1 98.75 228 SER B O 1
ATOM 5662 N N . LEU B 1 229 ? -9.078 22.891 12.406 1 98.56 229 LEU B N 1
ATOM 5663 C CA . LEU B 1 229 ? -8.25 24.031 12.039 1 98.56 229 LEU B CA 1
ATOM 5664 C C . LEU B 1 229 ? -8.945 25.344 12.398 1 98.56 229 LEU B C 1
ATOM 5666 O O . LEU B 1 229 ? -8.312 26.266 12.93 1 98.56 229 LEU B O 1
ATOM 5670 N N . GLU B 1 230 ? -10.227 25.453 12.18 1 98.62 230 GLU B N 1
ATOM 5671 C CA . GLU B 1 230 ? -11.031 26.641 12.438 1 98.62 230 GLU B CA 1
ATOM 5672 C C . GLU B 1 230 ? -11.086 26.953 13.93 1 98.62 230 GLU B C 1
ATOM 5674 O O . GLU B 1 230 ? -10.727 28.062 14.344 1 98.62 230 GLU B O 1
ATOM 5679 N N . VAL B 1 231 ? -11.43 25.969 14.742 1 98.31 231 VAL B N 1
ATOM 5680 C CA . VAL B 1 231 ? -11.703 26.234 16.156 1 98.31 231 VAL B CA 1
ATOM 5681 C C . VAL B 1 231 ? -10.391 26.375 16.922 1 98.31 231 VAL B C 1
ATOM 5683 O O . VAL B 1 231 ? -10.359 26.938 18.016 1 98.31 231 VAL B O 1
ATOM 5686 N N . LEU B 1 232 ? -9.305 25.891 16.344 1 98.25 232 LEU B N 1
ATOM 5687 C CA . LEU B 1 232 ? -7.996 26.016 16.969 1 98.25 232 LEU B CA 1
ATOM 5688 C C . LEU B 1 232 ? -7.238 27.219 16.422 1 98.25 232 LEU B C 1
ATOM 5690 O O . LEU B 1 232 ? -6.035 27.344 16.641 1 98.25 232 LEU B O 1
ATOM 5694 N N . LYS B 1 233 ? -7.941 28.078 15.664 1 97.5 233 LYS B N 1
ATOM 5695 C CA . LYS B 1 233 ? -7.414 29.359 15.188 1 97.5 233 LYS B CA 1
ATOM 5696 C C . LYS B 1 233 ? -6.211 29.141 14.273 1 97.5 233 LYS B C 1
ATOM 5698 O O . LYS B 1 233 ? -5.219 29.875 14.367 1 97.5 233 LYS B O 1
ATOM 5703 N N . GLY B 1 234 ? -6.34 28.062 13.461 1 96.31 234 GLY B N 1
ATOM 5704 C CA . GLY B 1 234 ? -5.277 27.766 12.516 1 96.31 234 GLY B CA 1
ATOM 5705 C C . GLY B 1 234 ? -5.258 28.719 11.328 1 96.31 234 GLY B C 1
ATOM 5706 O O . GLY B 1 234 ? -6.195 29.484 11.133 1 96.31 234 GLY B O 1
ATOM 5707 N N . THR B 1 235 ? -4.168 28.656 10.602 1 93.94 235 THR B N 1
ATOM 5708 C CA . THR B 1 235 ? -4.012 29.516 9.43 1 93.94 235 THR B CA 1
ATOM 5709 C C . THR B 1 235 ? -4.172 28.703 8.141 1 93.94 235 THR B C 1
ATOM 5711 O O . THR B 1 235 ? -3.787 27.531 8.086 1 93.94 235 THR B O 1
ATOM 5714 N N . LEU B 1 236 ? -4.656 29.312 7.059 1 96 236 LEU B N 1
ATOM 5715 C CA . LEU B 1 236 ? -4.832 28.656 5.766 1 96 236 LEU B CA 1
ATOM 5716 C C . LEU B 1 236 ? -3.568 28.766 4.922 1 96 236 LEU B C 1
ATOM 5718 O O . LEU B 1 236 ? -3.49 28.188 3.834 1 96 236 LEU B O 1
ATOM 5722 N N . THR B 1 237 ? -2.545 29.406 5.441 1 94.81 237 THR B N 1
ATOM 5723 C CA . THR B 1 237 ? -1.288 29.578 4.723 1 94.81 237 THR B CA 1
ATOM 5724 C C . THR B 1 237 ? -0.705 28.234 4.324 1 94.81 237 THR B C 1
ATOM 5726 O O . THR B 1 237 ? -0.167 28.078 3.225 1 94.81 237 THR B O 1
ATOM 5729 N N . ALA B 1 238 ? -0.9 27.25 5.172 1 95.88 238 ALA B N 1
ATOM 5730 C CA . ALA B 1 238 ? -0.348 25.922 4.934 1 95.88 238 ALA B CA 1
ATOM 5731 C C . ALA B 1 238 ? -1.111 25.203 3.826 1 95.88 238 ALA B C 1
ATOM 5733 O O . ALA B 1 238 ? -0.642 24.188 3.297 1 95.88 238 ALA B O 1
ATOM 5734 N N . MET B 1 239 ? -2.285 25.766 3.436 1 97.81 239 MET B N 1
ATOM 5735 C CA . MET B 1 239 ? -3.109 25.188 2.381 1 97.81 239 MET B CA 1
ATOM 5736 C C . MET B 1 239 ? -2.867 25.891 1.05 1 97.81 239 MET B C 1
ATOM 5738 O O . MET B 1 239 ? -3.512 25.562 0.049 1 97.81 239 MET B O 1
ATOM 5742 N N . ASP B 1 240 ? -1.865 26.781 0.944 1 97.38 240 ASP B N 1
ATOM 5743 C CA . ASP B 1 240 ? -1.615 27.625 -0.223 1 97.38 240 ASP B CA 1
ATOM 5744 C C . ASP B 1 240 ? -1.331 26.766 -1.46 1 97.38 240 ASP B C 1
ATOM 5746 O O . ASP B 1 240 ? -0.565 25.812 -1.395 1 97.38 240 ASP B O 1
ATOM 5750 N N . GLU B 1 241 ? -1.933 27.156 -2.561 1 97.56 241 GLU B N 1
ATOM 5751 C CA . GLU B 1 241 ? -1.816 26.406 -3.811 1 97.56 241 GLU B CA 1
ATOM 5752 C C . GLU B 1 241 ? -0.37 26.359 -4.293 1 97.56 241 GLU B C 1
ATOM 5754 O O . GLU B 1 241 ? 0.049 25.391 -4.934 1 97.56 241 GLU B O 1
ATOM 5759 N N . ARG B 1 242 ? 0.339 27.438 -4.148 1 97.06 242 ARG B N 1
ATOM 5760 C CA . ARG B 1 242 ? 1.731 27.484 -4.578 1 97.06 242 ARG B CA 1
ATOM 5761 C C . ARG B 1 242 ? 2.553 26.375 -3.928 1 97.06 242 ARG B C 1
ATOM 5763 O O . ARG B 1 242 ? 3.438 25.797 -4.562 1 97.06 242 ARG B O 1
ATOM 5770 N N . LEU B 1 243 ? 2.322 26 -2.568 1 97.62 243 LEU B N 1
ATOM 5771 C CA . LEU B 1 243 ? 2.994 24.922 -1.85 1 97.62 243 LEU B CA 1
ATOM 5772 C C . LEU B 1 243 ? 2.648 23.578 -2.457 1 97.62 243 LEU B C 1
ATOM 5774 O O . LEU B 1 243 ? 3.506 22.688 -2.549 1 97.62 243 LEU B O 1
ATOM 5778 N N . MET B 1 244 ? 1.325 23.438 -2.814 1 98 244 MET B N 1
ATOM 5779 C CA . MET B 1 244 ? 0.865 22.188 -3.41 1 98 244 MET B CA 1
ATOM 5780 C C . MET B 1 244 ? 1.512 21.969 -4.773 1 98 244 MET B C 1
ATOM 5782 O O . MET B 1 244 ? 1.807 20.828 -5.145 1 98 244 MET B O 1
ATOM 5786 N N . ASN B 1 245 ? 1.776 23.031 -5.477 1 97.5 245 ASN B N 1
ATOM 5787 C CA . ASN B 1 245 ? 2.271 22.938 -6.844 1 97.5 245 ASN B CA 1
ATOM 5788 C C . ASN B 1 245 ? 3.742 22.547 -6.883 1 97.5 245 ASN B C 1
ATOM 5790 O O . ASN B 1 245 ? 4.203 21.953 -7.863 1 97.5 245 ASN B O 1
ATOM 5794 N N . VAL B 1 246 ? 4.508 22.828 -5.871 1 97.75 246 VAL B N 1
ATOM 5795 C CA . VAL B 1 246 ? 5.938 22.531 -5.902 1 97.75 246 VAL B CA 1
ATOM 5796 C C . VAL B 1 246 ? 6.195 21.156 -5.312 1 97.75 246 VAL B C 1
ATOM 5798 O O . VAL B 1 246 ? 7.336 20.688 -5.27 1 97.75 246 VAL B O 1
ATOM 5801 N N . ARG B 1 247 ? 5.277 20.469 -4.805 1 97.94 247 ARG B N 1
ATOM 5802 C CA . ARG B 1 247 ? 5.191 19.062 -4.449 1 97.94 247 ARG B CA 1
ATOM 5803 C C . ARG B 1 247 ? 3.916 18.438 -5 1 97.94 247 ARG B C 1
ATOM 5805 O O . ARG B 1 247 ? 2.979 18.156 -4.25 1 97.94 247 ARG B O 1
ATOM 5812 N N . PRO B 1 248 ? 3.91 18.156 -6.293 1 97.56 248 PRO B N 1
ATOM 5813 C CA . PRO B 1 248 ? 2.654 18.047 -7.039 1 97.56 248 PRO B CA 1
ATOM 5814 C C . PRO B 1 248 ? 2.01 16.672 -6.914 1 97.56 248 PRO B C 1
ATOM 5816 O O . PRO B 1 248 ? 1.778 15.992 -7.922 1 97.56 248 PRO B O 1
ATOM 5819 N N . HIS B 1 249 ? 1.62 16.281 -5.719 1 98.12 249 HIS B N 1
ATOM 5820 C CA . HIS B 1 249 ? 0.711 15.164 -5.477 1 98.12 249 HIS B CA 1
ATOM 5821 C C . HIS B 1 249 ? -0.743 15.594 -5.637 1 98.12 249 HIS B C 1
ATOM 5823 O O . HIS B 1 249 ? -1.203 16.516 -4.949 1 98.12 249 HIS B O 1
ATOM 5829 N N . GLN B 1 250 ? -1.437 14.922 -6.441 1 98 250 GLN B N 1
ATOM 5830 C CA . GLN B 1 250 ? -2.811 15.297 -6.762 1 98 250 GLN B CA 1
ATOM 5831 C C . GLN B 1 250 ? -3.688 15.281 -5.516 1 98 250 GLN B C 1
ATOM 5833 O O . GLN B 1 250 ? -4.469 16.219 -5.293 1 98 250 GLN B O 1
ATOM 5838 N N . ASN B 1 251 ? -3.609 14.258 -4.68 1 98.5 251 ASN B N 1
ATOM 5839 C CA . ASN B 1 251 ? -4.465 14.125 -3.506 1 98.5 251 ASN B CA 1
ATOM 5840 C C . ASN B 1 251 ? -4.113 15.156 -2.434 1 98.5 251 ASN B C 1
ATOM 5842 O O . ASN B 1 251 ? -4.98 15.57 -1.664 1 98.5 251 ASN B O 1
ATOM 5846 N N . GLN B 1 252 ? -2.838 15.578 -2.4 1 98.5 252 GLN B N 1
ATOM 5847 C CA . GLN B 1 252 ? -2.422 16.656 -1.509 1 98.5 252 GLN B CA 1
ATOM 5848 C C . GLN B 1 252 ? -3.092 17.969 -1.886 1 98.5 252 GLN B C 1
ATOM 5850 O O . GLN B 1 252 ? -3.65 18.656 -1.026 1 98.5 252 GLN B O 1
ATOM 5855 N N . SER B 1 253 ? -3.035 18.297 -3.191 1 98.56 253 SER B N 1
ATOM 5856 C CA . SER B 1 253 ? -3.666 19.516 -3.703 1 98.56 253 SER B CA 1
ATOM 5857 C C . SER B 1 253 ? -5.176 19.484 -3.494 1 98.56 253 SER B C 1
ATOM 5859 O O . SER B 1 253 ? -5.785 20.5 -3.154 1 98.56 253 SER B O 1
ATOM 5861 N N . ALA B 1 254 ? -5.781 18.297 -3.699 1 98.69 254 ALA B N 1
ATOM 5862 C CA . ALA B 1 254 ? -7.223 18.141 -3.52 1 98.69 254 ALA B CA 1
ATOM 5863 C C . ALA B 1 254 ? -7.625 18.375 -2.066 1 98.69 254 ALA B C 1
ATOM 5865 O O . ALA B 1 254 ? -8.648 19.016 -1.799 1 98.69 254 ALA B O 1
ATOM 5866 N N . THR B 1 255 ? -6.84 17.875 -1.152 1 98.81 255 THR B N 1
ATOM 5867 C CA . THR B 1 255 ? -7.113 18.047 0.27 1 98.81 255 THR B CA 1
ATOM 5868 C C . THR B 1 255 ? -7.02 19.531 0.656 1 98.81 255 THR B C 1
ATOM 5870 O O . THR B 1 255 ? -7.898 20.047 1.34 1 98.81 255 THR B O 1
ATOM 5873 N N . ALA B 1 256 ? -5.93 20.172 0.196 1 98.81 256 ALA B N 1
ATOM 5874 C CA . ALA B 1 256 ? -5.762 21.594 0.477 1 98.81 256 ALA B CA 1
ATOM 5875 C C . ALA B 1 256 ? -6.918 22.406 -0.1 1 98.81 256 ALA B C 1
ATOM 5877 O O . ALA B 1 256 ? -7.414 23.344 0.543 1 98.81 256 ALA B O 1
ATOM 5878 N N . TYR B 1 257 ? -7.348 22.094 -1.269 1 98.69 257 TYR B N 1
ATOM 5879 C CA . TYR B 1 257 ? -8.484 22.734 -1.914 1 98.69 257 TYR B CA 1
ATOM 5880 C C . TYR B 1 257 ? -9.742 22.609 -1.064 1 98.69 257 TYR B C 1
ATOM 5882 O O . TYR B 1 257 ? -10.469 23.578 -0.865 1 98.69 257 TYR B O 1
ATOM 5890 N N . ASN B 1 258 ? -10.008 21.391 -0.622 1 98.88 258 ASN B N 1
ATOM 5891 C CA . ASN B 1 258 ? -11.18 21.156 0.215 1 98.88 258 ASN B CA 1
ATOM 5892 C C . ASN B 1 258 ? -11.164 22.031 1.459 1 98.88 258 ASN B C 1
ATOM 5894 O O . ASN B 1 258 ? -12.18 22.641 1.806 1 98.88 258 ASN B O 1
ATOM 5898 N N . ILE B 1 259 ? -10 22.094 2.141 1 98.81 259 ILE B N 1
ATOM 5899 C CA . ILE B 1 259 ? -9.891 22.859 3.383 1 98.81 259 ILE B CA 1
ATOM 5900 C C . ILE B 1 259 ? -10.133 24.328 3.107 1 98.81 259 ILE B C 1
ATOM 5902 O O . ILE B 1 259 ? -10.891 24.984 3.822 1 98.81 259 ILE B O 1
ATOM 5906 N N . ARG B 1 260 ? -9.492 24.859 2.047 1 98.62 260 ARG B N 1
ATOM 5907 C CA . ARG B 1 260 ? -9.695 26.266 1.682 1 98.62 260 ARG B CA 1
ATOM 5908 C C . ARG B 1 260 ? -11.164 26.531 1.367 1 98.62 260 ARG B C 1
ATOM 5910 O O . ARG B 1 260 ? -11.711 27.547 1.786 1 98.62 260 ARG B O 1
ATOM 5917 N N . THR B 1 261 ? -11.766 25.625 0.664 1 98.75 261 THR B N 1
ATOM 5918 C CA . THR B 1 261 ? -13.148 25.781 0.225 1 98.75 261 THR B CA 1
ATOM 5919 C C . THR B 1 261 ? -14.102 25.75 1.417 1 98.75 261 THR B C 1
ATOM 5921 O O . THR B 1 261 ? -15.008 26.578 1.519 1 98.75 261 THR B O 1
ATOM 5924 N N . ILE B 1 262 ? -13.883 24.875 2.316 1 98.88 262 ILE B N 1
ATOM 5925 C CA . ILE B 1 262 ? -14.734 24.688 3.48 1 98.88 262 ILE B CA 1
ATOM 5926 C C . ILE B 1 262 ? -14.648 25.906 4.395 1 98.88 262 ILE B C 1
ATOM 5928 O O . ILE B 1 262 ? -15.656 26.328 4.973 1 98.88 262 ILE B O 1
ATOM 5932 N N . LEU B 1 263 ? -13.484 26.547 4.512 1 98.69 263 LEU B N 1
ATOM 5933 C CA . LEU B 1 263 ? -13.25 27.578 5.52 1 98.69 263 LEU B CA 1
ATOM 5934 C C . LEU B 1 263 ? -13.266 28.969 4.895 1 98.69 263 LEU B C 1
ATOM 5936 O O . LEU B 1 263 ? -12.945 29.953 5.559 1 98.69 263 LEU B O 1
ATOM 5940 N N . LYS B 1 264 ? -13.68 29.094 3.625 1 97.38 264 LYS B N 1
ATOM 5941 C CA . LYS B 1 264 ? -13.516 30.281 2.803 1 97.38 264 LYS B CA 1
ATOM 5942 C C . LYS B 1 264 ? -14.188 31.484 3.449 1 97.38 264 LYS B C 1
ATOM 5944 O O . LYS B 1 264 ? -13.703 32.625 3.34 1 97.38 264 LYS B O 1
ATOM 5949 N N . ASP B 1 265 ? -15.273 31.391 4.184 1 98.25 265 ASP B N 1
ATOM 5950 C CA . ASP B 1 265 ? -16.016 32.531 4.707 1 98.25 265 ASP B CA 1
ATOM 5951 C C . ASP B 1 265 ? -16.016 32.531 6.234 1 98.25 265 ASP B C 1
ATOM 5953 O O . ASP B 1 265 ? -16.906 33.125 6.859 1 98.25 265 ASP B O 1
ATOM 5957 N N . SER B 1 266 ? -15.086 31.875 6.828 1 98.44 266 SER B N 1
ATOM 5958 C CA . SER B 1 266 ? -15 31.797 8.281 1 98.44 266 SER B CA 1
ATOM 5959 C C . SER B 1 266 ? -14.5 33.125 8.867 1 98.44 266 SER B C 1
ATOM 5961 O O . SER B 1 266 ? -13.383 33.531 8.578 1 98.44 266 SER B O 1
ATOM 5963 N N . GLU B 1 267 ? -15.234 33.719 9.781 1 98.44 267 GLU B N 1
ATOM 5964 C CA . GLU B 1 267 ? -14.797 34.906 10.492 1 98.44 267 GLU B CA 1
ATOM 5965 C C . GLU B 1 267 ? -13.695 34.594 11.492 1 98.44 267 GLU B C 1
ATOM 5967 O O . GLU B 1 267 ? -12.82 35.406 11.766 1 98.44 267 GLU B O 1
ATOM 5972 N N . ILE B 1 268 ? -13.711 33.375 11.984 1 97.88 268 ILE B N 1
ATOM 5973 C CA . ILE B 1 268 ? -12.688 32.938 12.93 1 97.88 268 ILE B CA 1
ATOM 5974 C C . ILE B 1 268 ? -11.328 32.875 12.234 1 97.88 268 ILE B C 1
ATOM 5976 O O . ILE B 1 268 ? -10.352 33.438 12.727 1 97.88 268 ILE B O 1
ATOM 5980 N N . ILE B 1 269 ? -11.32 32.281 11.078 1 97.62 269 ILE B N 1
ATOM 5981 C CA . ILE B 1 269 ? -10.078 32.156 10.32 1 97.62 269 ILE B CA 1
ATOM 5982 C C . ILE B 1 269 ? -9.562 33.531 9.938 1 97.62 269 ILE B C 1
ATOM 5984 O O . ILE B 1 269 ? -8.359 33.812 10.016 1 97.62 269 ILE B O 1
ATOM 5988 N N . GLN B 1 270 ? -10.477 34.375 9.547 1 97.19 270 GLN B N 1
ATOM 5989 C CA . GLN B 1 270 ? -10.086 35.719 9.141 1 97.19 270 GLN B CA 1
ATOM 5990 C C . GLN B 1 270 ? -9.523 36.5 10.312 1 97.19 270 GLN B C 1
ATOM 5992 O O . GLN B 1 270 ? -8.516 37.188 10.18 1 97.19 270 GLN B O 1
ATOM 5997 N N . LYS B 1 271 ? -10.133 36.406 11.398 1 96.56 271 LYS B N 1
ATOM 5998 C CA . LYS B 1 271 ? -9.703 37.125 12.594 1 96.56 271 LYS B CA 1
ATOM 5999 C C . LYS B 1 271 ? -8.297 36.688 13.016 1 96.56 271 LYS B C 1
ATOM 6001 O O . LYS B 1 271 ? -7.5 37.531 13.461 1 96.56 271 LYS B O 1
ATOM 6006 N N . TYR B 1 272 ? -8 35.438 12.852 1 95.19 272 TYR B N 1
ATOM 6007 C CA . TYR B 1 272 ? -6.77 34.906 13.406 1 95.19 272 TYR B CA 1
ATOM 6008 C C . TYR B 1 272 ? -5.766 34.594 12.305 1 95.19 272 TYR B C 1
ATOM 6010 O O . TYR B 1 272 ? -4.852 33.781 12.508 1 95.19 272 TYR B O 1
ATOM 6018 N N . LYS B 1 273 ? -5.828 35.094 11.156 1 92.31 273 LYS B N 1
ATOM 6019 C CA . LYS B 1 273 ? -5.016 34.812 9.977 1 92.31 273 LYS B CA 1
ATOM 6020 C C . LYS B 1 273 ? -3.531 35 10.273 1 92.31 273 LYS B C 1
ATOM 6022 O O . LYS B 1 273 ? -2.684 34.312 9.695 1 92.31 273 LYS B O 1
ATOM 6027 N N . ASN B 1 274 ? -3.117 35.844 11.156 1 87.19 274 ASN B N 1
ATOM 6028 C CA . ASN B 1 274 ? -1.723 36.125 11.484 1 87.19 274 ASN B CA 1
ATOM 6029 C C . ASN B 1 274 ? -1.435 35.844 12.961 1 87.19 274 ASN B C 1
ATOM 6031 O O . ASN B 1 274 ? -0.517 36.438 13.531 1 87.19 274 ASN B O 1
ATOM 6035 N N . TYR B 1 275 ? -2.26 34.969 13.492 1 89.12 275 TYR B N 1
ATOM 6036 C CA . TYR B 1 275 ? -2.184 34.719 14.93 1 89.12 275 TYR B CA 1
ATOM 6037 C C . TYR B 1 275 ? -0.911 33.969 15.281 1 89.12 275 TYR B C 1
ATOM 6039 O O . TYR B 1 275 ? -0.326 34.188 16.344 1 89.12 275 TYR B O 1
ATOM 6047 N N . ARG B 1 276 ? -0.502 33.062 14.477 1 85.94 276 ARG B N 1
ATOM 6048 C CA . ARG B 1 276 ? 0.711 32.281 14.664 1 85.94 276 ARG B CA 1
ATOM 6049 C C . ARG B 1 276 ? 1.548 32.25 13.391 1 85.94 276 ARG B C 1
ATOM 6051 O O . ARG B 1 276 ? 1.007 32.312 12.281 1 85.94 276 ARG B O 1
ATOM 6058 N N . VAL B 1 277 ? 2.883 32.125 13.633 1 81.81 277 VAL B N 1
ATOM 6059 C CA . VAL B 1 277 ? 3.797 32.031 12.5 1 81.81 277 VAL B CA 1
ATOM 6060 C C . VAL B 1 277 ? 3.547 30.719 11.758 1 81.81 277 VAL B C 1
ATOM 6062 O O . VAL B 1 277 ? 3.488 30.688 10.523 1 81.81 277 VAL B O 1
ATOM 6065 N N . GLN B 1 278 ? 3.387 29.641 12.531 1 88.38 278 GLN B N 1
ATOM 6066 C CA . GLN B 1 278 ? 3.051 28.328 11.977 1 88.38 278 GLN B CA 1
ATOM 6067 C C . GLN B 1 278 ? 2.227 27.516 12.961 1 88.38 278 GLN B C 1
ATOM 6069 O O . GLN B 1 278 ? 2.445 27.578 14.172 1 88.38 278 GLN B O 1
ATOM 6074 N N . ASP B 1 279 ? 1.356 26.688 12.391 1 93.56 279 ASP B N 1
ATOM 6075 C CA . ASP B 1 279 ? 0.525 25.812 13.211 1 93.56 279 ASP B CA 1
ATOM 6076 C C . ASP B 1 279 ? 1.273 24.547 13.586 1 93.56 279 ASP B C 1
ATOM 6078 O O . ASP B 1 279 ? 2.303 24.219 12.984 1 93.56 279 ASP B O 1
ATOM 6082 N N . ALA B 1 280 ? 0.737 23.812 14.609 1 94.69 280 ALA B N 1
ATOM 6083 C CA . ALA B 1 280 ? 1.24 22.484 14.938 1 94.69 280 ALA B CA 1
ATOM 6084 C C . ALA B 1 280 ? 1.104 21.547 13.742 1 94.69 280 ALA B C 1
ATOM 6086 O O . ALA B 1 280 ? 0.273 21.766 12.859 1 94.69 280 ALA B O 1
ATOM 6087 N N . LEU B 1 281 ? 1.887 20.484 13.742 1 95.88 281 LEU B N 1
ATOM 6088 C CA . LEU B 1 281 ? 1.983 19.594 12.594 1 95.88 281 LEU B CA 1
ATOM 6089 C C . LEU B 1 281 ? 0.638 18.938 12.297 1 95.88 281 LEU B C 1
ATOM 6091 O O . LEU B 1 281 ? 0.286 18.719 11.133 1 95.88 281 LEU B O 1
ATOM 6095 N N . SER B 1 282 ? -0.181 18.656 13.305 1 97.31 282 SER B N 1
ATOM 6096 C CA . SER B 1 282 ? -1.459 17.984 13.094 1 97.31 282 SER B CA 1
ATOM 6097 C C . SER B 1 282 ? -2.43 18.875 12.32 1 97.31 282 SER B C 1
ATOM 6099 O O . SER B 1 282 ? -3.404 18.375 11.742 1 97.31 282 SER B O 1
ATOM 6101 N N . LEU B 1 283 ? -2.145 20.188 12.297 1 97.75 283 LEU B N 1
ATOM 6102 C CA . LEU B 1 283 ? -2.982 21.125 11.562 1 97.75 283 LEU B CA 1
ATOM 6103 C C . LEU B 1 283 ? -2.363 21.469 10.211 1 97.75 283 LEU B C 1
ATOM 6105 O O . LEU B 1 283 ? -3.023 21.359 9.18 1 97.75 283 LEU B O 1
ATOM 6109 N N . ARG B 1 284 ? -1.093 21.812 10.219 1 96.25 284 ARG B N 1
ATOM 6110 C CA . ARG B 1 284 ? -0.517 22.359 8.992 1 96.25 284 ARG B CA 1
ATOM 6111 C C . ARG B 1 284 ? -0.129 21.234 8.031 1 96.25 284 ARG B C 1
ATOM 6113 O O . ARG B 1 284 ? 0.067 21.484 6.836 1 96.25 284 ARG B O 1
ATOM 6120 N N . CYS B 1 285 ? -0.109 19.938 8.492 1 97.19 285 CYS B N 1
ATOM 6121 C CA . CYS B 1 285 ? 0.27 18.812 7.637 1 97.19 285 CYS B CA 1
ATOM 6122 C C . CYS B 1 285 ? -0.963 18.094 7.102 1 97.19 285 CYS B C 1
ATOM 6124 O O . CYS B 1 285 ? -0.85 17.031 6.48 1 97.19 285 CYS B O 1
ATOM 6126 N N . ILE B 1 286 ? -2.162 18.641 7.293 1 98.44 286 ILE B N 1
ATOM 6127 C CA . ILE B 1 286 ? -3.396 18 6.863 1 98.44 286 ILE B CA 1
ATOM 6128 C C . ILE B 1 286 ? -3.297 17.625 5.387 1 98.44 286 ILE B C 1
ATOM 6130 O O . ILE B 1 286 ? -3.547 16.469 5.008 1 98.44 286 ILE B O 1
ATOM 6134 N N . PRO B 1 287 ? -2.807 18.531 4.461 1 98.44 287 PRO B N 1
ATOM 6135 C CA . PRO B 1 287 ? -2.756 18.141 3.047 1 98.44 287 PRO B CA 1
ATOM 6136 C C . PRO B 1 287 ? -1.831 16.953 2.789 1 98.44 287 PRO B C 1
ATOM 6138 O O . PRO B 1 287 ? -2.172 16.062 2.012 1 98.44 287 PRO B O 1
ATOM 6141 N N . GLN B 1 288 ? -0.703 16.922 3.436 1 98.12 288 GLN B N 1
ATOM 6142 C CA . GLN B 1 288 ? 0.298 15.891 3.199 1 98.12 288 GLN B CA 1
ATOM 6143 C C . GLN B 1 288 ? -0.183 14.531 3.703 1 98.12 288 GLN B C 1
ATOM 6145 O O . GLN B 1 288 ? -0.152 13.547 2.965 1 98.12 288 GLN B O 1
ATOM 6150 N N . LEU B 1 289 ? -0.665 14.469 4.961 1 98.25 289 LEU B N 1
ATOM 6151 C CA . LEU B 1 289 ? -1.034 13.164 5.516 1 98.25 289 LEU B CA 1
ATOM 6152 C C . LEU B 1 289 ? -2.332 12.664 4.895 1 98.25 289 LEU B C 1
ATOM 6154 O O . LEU B 1 289 ? -2.41 11.508 4.465 1 98.25 289 LEU B O 1
ATOM 6158 N N . HIS B 1 290 ? -3.439 13.578 4.898 1 98.75 290 HIS B N 1
ATOM 6159 C CA . HIS B 1 290 ? -4.676 13.148 4.254 1 98.75 290 HIS B CA 1
ATOM 6160 C C . HIS B 1 290 ? -4.434 12.766 2.799 1 98.75 290 HIS B C 1
ATOM 6162 O O . HIS B 1 290 ? -4.961 11.758 2.322 1 98.75 290 HIS B O 1
ATOM 6168 N N . GLY B 1 291 ? -3.629 13.617 2.129 1 98.69 291 GLY B N 1
ATOM 6169 C CA . GLY B 1 291 ? -3.336 13.352 0.73 1 98.69 291 GLY B CA 1
ATOM 6170 C C . GLY B 1 291 ? -2.666 12.008 0.507 1 98.69 291 GLY B C 1
ATOM 6171 O O . GLY B 1 291 ? -3.057 11.258 -0.385 1 98.69 291 GLY B O 1
ATOM 6172 N N . ALA B 1 292 ? -1.65 11.711 1.287 1 98.62 292 ALA B N 1
ATOM 6173 C CA . ALA B 1 292 ? -0.931 10.445 1.171 1 98.62 292 ALA B CA 1
ATOM 6174 C C . ALA B 1 292 ? -1.861 9.258 1.413 1 98.62 292 ALA B C 1
ATOM 6176 O O . ALA B 1 292 ? -1.803 8.258 0.694 1 98.62 292 ALA B O 1
ATOM 6177 N N . ALA B 1 293 ? -2.688 9.344 2.463 1 98.56 293 ALA B N 1
ATOM 6178 C CA . ALA B 1 293 ? -3.648 8.289 2.771 1 98.56 293 ALA B CA 1
ATOM 6179 C C . ALA B 1 293 ? -4.633 8.094 1.622 1 98.56 293 ALA B C 1
ATOM 6181 O O . ALA B 1 293 ? -4.898 6.957 1.215 1 98.56 293 ALA B O 1
ATOM 6182 N N . LYS B 1 294 ? -5.125 9.195 1.088 1 98.69 294 LYS B N 1
ATOM 6183 C CA . LYS B 1 294 ? -6.094 9.141 -0.002 1 98.69 294 LYS B CA 1
ATOM 6184 C C . LYS B 1 294 ? -5.465 8.57 -1.27 1 98.69 294 LYS B C 1
ATOM 6186 O O . LYS B 1 294 ? -6.125 7.855 -2.029 1 98.69 294 LYS B O 1
ATOM 6191 N N . LYS B 1 295 ? -4.219 8.906 -1.547 1 98.62 295 LYS B N 1
ATOM 6192 C CA . LYS B 1 295 ? -3.512 8.336 -2.689 1 98.62 295 LYS B CA 1
ATOM 6193 C C . LYS B 1 295 ? -3.443 6.812 -2.59 1 98.62 295 LYS B C 1
ATOM 6195 O O . LYS B 1 295 ? -3.67 6.109 -3.576 1 98.62 295 LYS B O 1
ATOM 6200 N N . THR B 1 296 ? -3.148 6.316 -1.414 1 98.31 296 THR B N 1
ATOM 6201 C CA . THR B 1 296 ? -3.061 4.879 -1.183 1 98.31 296 THR B CA 1
ATOM 6202 C C . THR B 1 296 ? -4.422 4.215 -1.38 1 98.31 296 THR B C 1
ATOM 6204 O O . THR B 1 296 ? -4.512 3.143 -1.985 1 98.31 296 THR B O 1
ATOM 6207 N N . ILE B 1 297 ? -5.484 4.82 -0.864 1 98.62 297 ILE B N 1
ATOM 6208 C CA . ILE B 1 297 ? -6.844 4.312 -1.026 1 98.62 297 ILE B CA 1
ATOM 6209 C C . ILE B 1 297 ? -7.219 4.309 -2.506 1 98.62 297 ILE B C 1
ATOM 6211 O O . ILE B 1 297 ? -7.812 3.346 -3 1 98.62 297 ILE B O 1
ATOM 6215 N N . ALA B 1 298 ? -6.859 5.375 -3.213 1 98.44 298 ALA B N 1
ATOM 6216 C CA . ALA B 1 298 ? -7.164 5.48 -4.637 1 98.44 298 ALA B CA 1
ATOM 6217 C C . ALA B 1 298 ? -6.473 4.379 -5.434 1 98.44 298 ALA B C 1
ATOM 6219 O O . ALA B 1 298 ? -7.055 3.811 -6.355 1 98.44 298 ALA B O 1
ATOM 6220 N N . ASP B 1 299 ? -5.23 4.125 -5.125 1 98.12 299 ASP B N 1
ATOM 6221 C CA . ASP B 1 299 ? -4.5 3.041 -5.781 1 98.12 299 ASP B CA 1
ATOM 6222 C C . ASP B 1 299 ? -5.184 1.697 -5.539 1 98.12 299 ASP B C 1
ATOM 6224 O O . ASP B 1 299 ? -5.293 0.878 -6.457 1 98.12 299 ASP B O 1
ATOM 6228 N N . ALA B 1 300 ? -5.586 1.436 -4.316 1 98.5 300 ALA B N 1
ATOM 6229 C CA . ALA B 1 300 ? -6.285 0.201 -3.969 1 98.5 300 ALA B CA 1
ATOM 6230 C C . ALA B 1 300 ? -7.613 0.095 -4.711 1 98.5 300 ALA B C 1
ATOM 6232 O O . ALA B 1 300 ? -8.008 -0.993 -5.133 1 98.5 300 ALA B O 1
ATOM 6233 N N . LYS B 1 301 ? -8.305 1.229 -4.848 1 98.56 301 LYS B N 1
ATOM 6234 C CA . LYS B 1 301 ? -9.594 1.233 -5.531 1 98.56 301 LYS B CA 1
ATOM 6235 C C . LYS B 1 301 ? -9.445 0.765 -6.977 1 98.56 301 LYS B C 1
ATOM 6237 O O . LYS B 1 301 ? -10.32 0.07 -7.5 1 98.56 301 LYS B O 1
ATOM 6242 N N . ILE B 1 302 ? -8.383 1.15 -7.621 1 98.25 302 ILE B N 1
ATOM 6243 C CA . ILE B 1 302 ? -8.125 0.721 -8.992 1 98.25 302 ILE B CA 1
ATOM 6244 C C . ILE B 1 302 ? -8.062 -0.803 -9.055 1 98.25 302 ILE B C 1
ATOM 6246 O O . ILE B 1 302 ? -8.656 -1.421 -9.938 1 98.25 302 ILE B O 1
ATOM 6250 N N . THR B 1 303 ? -7.391 -1.393 -8.156 1 98.5 303 THR B N 1
ATOM 6251 C CA . THR B 1 303 ? -7.258 -2.844 -8.078 1 98.5 303 THR B CA 1
ATOM 6252 C C . THR B 1 303 ? -8.617 -3.504 -7.863 1 98.5 303 THR B C 1
ATOM 6254 O O . THR B 1 303 ? -8.961 -4.473 -8.547 1 98.5 303 THR B O 1
ATOM 6257 N N . ILE B 1 304 ? -9.391 -2.963 -6.922 1 98.56 304 ILE B N 1
ATOM 6258 C CA . ILE B 1 304 ? -10.648 -3.592 -6.551 1 98.56 304 ILE B CA 1
ATOM 6259 C C . ILE B 1 304 ? -11.664 -3.434 -7.684 1 98.56 304 ILE B C 1
ATOM 6261 O O . ILE B 1 304 ? -12.469 -4.336 -7.934 1 98.56 304 ILE B O 1
ATOM 6265 N N . ASP B 1 305 ? -11.578 -2.311 -8.406 1 98.44 305 ASP B N 1
ATOM 6266 C CA . ASP B 1 305 ? -12.438 -2.119 -9.57 1 98.44 305 ASP B CA 1
ATOM 6267 C C . ASP B 1 305 ? -12.18 -3.188 -10.625 1 98.44 305 ASP B C 1
ATOM 6269 O O . ASP B 1 305 ? -13.117 -3.715 -11.227 1 98.44 305 ASP B O 1
ATOM 6273 N N . ILE B 1 306 ? -10.945 -3.525 -10.836 1 98.56 306 ILE B N 1
ATOM 6274 C CA . ILE B 1 306 ? -10.586 -4.57 -11.797 1 98.56 306 ILE B CA 1
ATOM 6275 C C . ILE B 1 306 ? -11.07 -5.926 -11.281 1 98.56 306 ILE B C 1
ATOM 6277 O O . ILE B 1 306 ? -11.703 -6.684 -12.023 1 98.56 306 ILE B O 1
ATOM 6281 N N . GLU B 1 307 ? -10.852 -6.195 -10.055 1 98.25 307 GLU B N 1
ATOM 6282 C CA . GLU B 1 307 ? -11.18 -7.484 -9.453 1 98.25 307 GLU B CA 1
ATOM 6283 C C . GLU B 1 307 ? -12.68 -7.742 -9.484 1 98.25 307 GLU B C 1
ATOM 6285 O O . GLU B 1 307 ? -13.117 -8.859 -9.789 1 98.25 307 GLU B O 1
ATOM 6290 N N . LEU B 1 308 ? -13.414 -6.684 -9.133 1 97.88 308 LEU B N 1
ATOM 6291 C CA . LEU B 1 308 ? -14.867 -6.793 -9.094 1 97.88 308 LEU B CA 1
ATOM 6292 C C . LEU B 1 308 ? -15.422 -7.195 -10.453 1 97.88 308 LEU B C 1
ATOM 6294 O O . LEU B 1 308 ? -16.422 -7.906 -10.539 1 97.88 308 LEU B O 1
ATOM 6298 N N . ASN B 1 309 ? -14.742 -6.883 -11.492 1 98.19 309 ASN B N 1
ATOM 6299 C CA . ASN B 1 309 ? -15.242 -7.082 -12.852 1 98.19 309 ASN B CA 1
ATOM 6300 C C . ASN B 1 309 ? -14.383 -8.086 -13.617 1 98.19 309 ASN B C 1
ATOM 6302 O O . ASN B 1 309 ? -14.32 -8.039 -14.852 1 98.19 309 ASN B O 1
ATOM 6306 N N . SER B 1 310 ? -13.695 -8.953 -12.914 1 97.88 310 SER B N 1
ATOM 6307 C CA . SER B 1 310 ? -12.852 -10 -13.492 1 97.88 310 SER B CA 1
ATOM 6308 C C . SER B 1 310 ? -13.523 -11.367 -13.398 1 97.88 310 SER B C 1
ATOM 6310 O O . SER B 1 310 ? -14.492 -11.539 -12.656 1 97.88 310 SER B O 1
ATOM 6312 N N . SER B 1 311 ? -13.07 -12.289 -14.242 1 97.19 311 SER B N 1
ATOM 6313 C CA . SER B 1 311 ? -13.414 -13.703 -14.062 1 97.19 311 SER B CA 1
ATOM 6314 C C . SER B 1 311 ? -12.352 -14.422 -13.234 1 97.19 311 SER B C 1
ATOM 6316 O O . SER B 1 311 ? -11.172 -14.398 -13.578 1 97.19 311 SER B O 1
ATOM 6318 N N . VAL B 1 312 ? -12.789 -15.008 -12.188 1 95.56 312 VAL B N 1
ATOM 6319 C CA . VAL B 1 312 ? -11.82 -15.5 -11.211 1 95.56 312 VAL B CA 1
ATOM 6320 C C . VAL B 1 312 ? -12.062 -16.984 -10.945 1 95.56 312 VAL B C 1
ATOM 6322 O O . VAL B 1 312 ? -11.711 -17.5 -9.883 1 95.56 312 VAL B O 1
ATOM 6325 N N . ASP B 1 313 ? -12.625 -17.656 -11.844 1 93.69 313 ASP B N 1
ATOM 6326 C CA . ASP B 1 313 ? -12.906 -19.094 -11.742 1 93.69 313 ASP B CA 1
ATOM 6327 C C . ASP B 1 313 ? -11.711 -19.922 -12.188 1 93.69 313 ASP B C 1
ATOM 6329 O O . ASP B 1 313 ? -10.688 -19.375 -12.602 1 93.69 313 ASP B O 1
ATOM 6333 N N . ASN B 1 314 ? -11.797 -21.25 -11.984 1 92.38 314 ASN B N 1
ATOM 6334 C CA . ASN B 1 314 ? -10.82 -22.219 -12.469 1 92.38 314 ASN B CA 1
ATOM 6335 C C . ASN B 1 314 ? -11.445 -23.609 -12.633 1 92.38 314 ASN B C 1
ATOM 6337 O O . ASN B 1 314 ? -11.977 -24.172 -11.672 1 92.38 314 ASN B O 1
ATOM 6341 N N . PRO B 1 315 ? -11.391 -24.156 -13.844 1 94 315 PRO B N 1
ATOM 6342 C CA . PRO B 1 315 ? -10.867 -23.516 -15.047 1 94 315 PRO B CA 1
ATOM 6343 C C . PRO B 1 315 ? -11.828 -22.484 -15.633 1 94 315 PRO B C 1
ATOM 6345 O O . PRO B 1 315 ? -13.008 -22.469 -15.281 1 94 315 PRO B O 1
ATOM 6348 N N . HIS B 1 316 ? -11.242 -21.672 -16.516 1 96.12 316 HIS B N 1
ATOM 6349 C CA . HIS B 1 316 ? -12.055 -20.828 -17.391 1 96.12 316 HIS B CA 1
ATOM 6350 C C . HIS B 1 316 ? -12.391 -21.531 -18.688 1 96.12 316 HIS B C 1
ATOM 6352 O O . HIS B 1 316 ? -11.578 -22.297 -19.219 1 96.12 316 HIS B O 1
ATOM 6358 N N . LEU B 1 317 ? -13.539 -21.312 -19.172 1 96.31 317 LEU B N 1
ATOM 6359 C CA . LEU B 1 317 ? -13.984 -21.906 -20.422 1 96.31 317 LEU B CA 1
ATOM 6360 C C . LEU B 1 317 ? -14.031 -20.859 -21.531 1 96.31 317 LEU B C 1
ATOM 6362 O O . LEU B 1 317 ? -14.57 -19.766 -21.344 1 96.31 317 LEU B O 1
ATOM 6366 N N . PHE B 1 318 ? -13.391 -21.203 -22.656 1 95.88 318 PHE B N 1
ATOM 6367 C CA . PHE B 1 318 ? -13.344 -20.297 -23.797 1 95.88 318 PHE B CA 1
ATOM 6368 C C . PHE B 1 318 ? -13.906 -20.953 -25.047 1 95.88 318 PHE B C 1
ATOM 6370 O O . PHE B 1 318 ? -13.672 -22.141 -25.281 1 95.88 318 PHE B O 1
ATOM 6377 N N . ASN B 1 319 ? -14.695 -20.156 -25.719 1 92.88 319 ASN B N 1
ATOM 6378 C CA . ASN B 1 319 ? -15.125 -20.609 -27.031 1 92.88 319 ASN B CA 1
ATOM 6379 C C . ASN B 1 319 ? -13.992 -20.547 -28.047 1 92.88 319 ASN B C 1
ATOM 6381 O O . ASN B 1 319 ? -13.172 -19.625 -28 1 92.88 319 ASN B O 1
ATOM 6385 N N . THR B 1 320 ? -13.953 -21.578 -28.828 1 92.38 320 THR B N 1
ATOM 6386 C CA . THR B 1 320 ? -12.992 -21.578 -29.922 1 92.38 320 THR B CA 1
ATOM 6387 C C . THR B 1 320 ? -13.703 -21.406 -31.266 1 92.38 320 THR B C 1
ATOM 6389 O O . THR B 1 320 ? -14.914 -21.609 -31.359 1 92.38 320 THR B O 1
ATOM 6392 N N . SER B 1 321 ? -12.922 -21.031 -32.281 1 90.44 321 SER B N 1
ATOM 6393 C CA . SER B 1 321 ? -13.484 -20.75 -33.594 1 90.44 321 SER B CA 1
ATOM 6394 C C . SER B 1 321 ? -14.148 -21.984 -34.188 1 90.44 321 SER B C 1
ATOM 6396 O O . SER B 1 321 ? -15.125 -21.875 -34.938 1 90.44 321 SER B O 1
ATOM 6398 N N . ASP B 1 322 ? -13.719 -23.109 -33.812 1 90.56 322 ASP B N 1
ATOM 6399 C CA . ASP B 1 322 ? -14.242 -24.359 -34.375 1 90.56 322 ASP B CA 1
ATOM 6400 C C . ASP B 1 322 ? -15.414 -24.875 -33.531 1 90.56 322 ASP B C 1
ATOM 6402 O O . ASP B 1 322 ? -15.953 -25.953 -33.812 1 90.56 322 ASP B O 1
ATOM 6406 N N . GLY B 1 323 ? -15.766 -24.156 -32.562 1 85.38 323 GLY B N 1
ATOM 6407 C CA . GLY B 1 323 ? -16.906 -24.531 -31.75 1 85.38 323 GLY B CA 1
ATOM 6408 C C . GLY B 1 323 ? -16.594 -25.594 -30.719 1 85.38 323 GLY B C 1
ATOM 6409 O O . GLY B 1 323 ? -17.422 -25.922 -29.859 1 85.38 323 GLY B O 1
ATOM 6410 N N . ASP B 1 324 ? -15.445 -26.125 -30.641 1 89.69 324 ASP B N 1
ATOM 6411 C CA . ASP B 1 324 ? -15.047 -27.219 -29.75 1 89.69 324 ASP B CA 1
ATOM 6412 C C . ASP B 1 324 ? -14.906 -26.703 -28.312 1 89.69 324 ASP B C 1
ATOM 6414 O O . ASP B 1 324 ? -15.227 -27.422 -27.359 1 89.69 324 ASP B O 1
ATOM 6418 N N . GLY B 1 325 ? -14.438 -25.5 -28.125 1 93 325 GLY B N 1
ATOM 6419 C CA . GLY B 1 325 ? -14.242 -24.938 -26.797 1 93 325 GLY B CA 1
ATOM 6420 C C . GLY B 1 325 ? -13.008 -25.469 -26.094 1 93 325 GLY B C 1
ATOM 6421 O O . GLY B 1 325 ? -12.461 -26.5 -26.5 1 93 325 GLY B O 1
ATOM 6422 N N . VAL B 1 326 ? -12.539 -24.75 -25.125 1 94.06 326 VAL B N 1
ATOM 6423 C CA . VAL B 1 326 ? -11.359 -25.188 -24.375 1 94.06 326 VAL B CA 1
ATOM 6424 C C . VAL B 1 326 ? -11.477 -24.734 -22.922 1 94.06 326 VAL B C 1
ATOM 6426 O O . VAL B 1 326 ? -12.016 -23.656 -22.641 1 94.06 326 VAL B O 1
ATOM 6429 N N . ALA B 1 327 ? -11.148 -25.609 -22 1 93.69 327 ALA B N 1
ATOM 6430 C CA . ALA B 1 327 ? -11 -25.266 -20.594 1 93.69 327 ALA B CA 1
ATOM 6431 C C . ALA B 1 327 ? -9.539 -24.969 -20.25 1 93.69 327 ALA B C 1
ATOM 6433 O O . ALA B 1 327 ? -8.648 -25.781 -20.531 1 93.69 327 ALA B O 1
ATOM 6434 N N . ILE B 1 328 ? -9.25 -23.812 -19.766 1 94.25 328 ILE B N 1
ATOM 6435 C CA . ILE B 1 328 ? -7.891 -23.422 -19.422 1 94.25 328 ILE B CA 1
ATOM 6436 C C . ILE B 1 328 ? -7.75 -23.281 -17.906 1 94.25 328 ILE B C 1
ATOM 6438 O O . ILE B 1 328 ? -8.461 -22.5 -17.281 1 94.25 328 ILE B O 1
ATOM 6442 N N . MET B 1 329 ? -6.828 -24.094 -17.406 1 91.69 329 MET B N 1
ATOM 6443 C CA . MET B 1 329 ? -6.551 -24.047 -15.969 1 91.69 329 MET B CA 1
ATOM 6444 C C . MET B 1 329 ? -5.547 -22.953 -15.641 1 91.69 329 MET B C 1
ATOM 6446 O O . MET B 1 329 ? -4.562 -22.766 -16.359 1 91.69 329 MET B O 1
ATOM 6450 N N . GLY B 1 330 ? -5.828 -22.156 -14.648 1 91.69 330 GLY B N 1
ATOM 6451 C CA . GLY B 1 330 ? -4.969 -21.094 -14.148 1 91.69 330 GLY B CA 1
ATOM 6452 C C . GLY B 1 330 ? -5.219 -20.766 -12.695 1 91.69 330 GLY B C 1
ATOM 6453 O O . GLY B 1 330 ? -5.617 -21.625 -11.914 1 91.69 330 GLY B O 1
ATOM 6454 N N . CYS B 1 331 ? -4.844 -19.547 -12.25 1 93.44 331 CYS B N 1
ATOM 6455 C CA . CYS B 1 331 ? -4.977 -19.266 -10.828 1 93.44 331 CYS B CA 1
ATOM 6456 C C . CYS B 1 331 ? -5.566 -17.875 -10.594 1 93.44 331 CYS B C 1
ATOM 6458 O O . CYS B 1 331 ? -5.117 -17.141 -9.703 1 93.44 331 CYS B O 1
ATOM 6460 N N . ASN B 1 332 ? -6.547 -17.609 -11.43 1 95.06 332 ASN B N 1
ATOM 6461 C CA . ASN B 1 332 ? -7.215 -16.328 -11.258 1 95.06 332 ASN B CA 1
ATOM 6462 C C . ASN B 1 332 ? -8.039 -16.281 -9.977 1 95.06 332 ASN B C 1
ATOM 6464 O O . ASN B 1 332 ? -8.516 -15.227 -9.562 1 95.06 332 ASN B O 1
ATOM 6468 N N . ALA B 1 333 ? -8.117 -17.391 -9.289 1 94.56 333 ALA B N 1
ATOM 6469 C CA . ALA B 1 333 ? -8.82 -17.438 -8.008 1 94.56 333 ALA B CA 1
ATOM 6470 C C . ALA B 1 333 ? -7.949 -16.891 -6.883 1 94.56 333 ALA B C 1
ATOM 6472 O O . ALA B 1 333 ? -8.43 -16.703 -5.762 1 94.56 333 ALA B O 1
ATOM 6473 N N . ASP B 1 334 ? -6.676 -16.594 -7.156 1 96.38 334 ASP B N 1
ATOM 6474 C CA . ASP B 1 334 ? -5.742 -16.094 -6.152 1 96.38 334 ASP B CA 1
ATOM 6475 C C . ASP B 1 334 ? -6.137 -14.688 -5.684 1 96.38 334 ASP B C 1
ATOM 6477 O O . ASP B 1 334 ? -6.469 -13.828 -6.496 1 96.38 334 ASP B O 1
ATOM 6481 N N . ALA B 1 335 ? -6.055 -14.484 -4.359 1 97 335 ALA B N 1
ATOM 6482 C CA . ALA B 1 335 ? -6.57 -13.25 -3.779 1 97 335 ALA B CA 1
ATOM 6483 C C . ALA B 1 335 ? -5.43 -12.297 -3.426 1 97 335 ALA B C 1
ATOM 6485 O O . ALA B 1 335 ? -5.613 -11.367 -2.635 1 97 335 ALA B O 1
ATOM 6486 N N . THR B 1 336 ? -4.23 -12.453 -3.98 1 97.62 336 THR B N 1
ATOM 6487 C CA . THR B 1 336 ? -3.062 -11.664 -3.594 1 97.62 336 THR B CA 1
ATOM 6488 C C . THR B 1 336 ? -3.275 -10.188 -3.902 1 97.62 336 THR B C 1
ATOM 6490 O O . THR B 1 336 ? -2.965 -9.328 -3.08 1 97.62 336 THR B O 1
ATOM 6493 N N . TYR B 1 337 ? -3.832 -9.867 -5.125 1 98.06 337 TYR B N 1
ATOM 6494 C CA . TYR B 1 337 ? -4.09 -8.477 -5.484 1 98.06 337 TYR B CA 1
ATOM 6495 C C . TYR B 1 337 ? -5.012 -7.812 -4.469 1 98.06 337 TYR B C 1
ATOM 6497 O O . TYR B 1 337 ? -4.688 -6.754 -3.93 1 98.06 337 TYR B O 1
ATOM 6505 N N . VAL B 1 338 ? -6.141 -8.477 -4.172 1 98.25 338 VAL B N 1
ATOM 6506 C CA . VAL B 1 338 ? -7.125 -7.906 -3.26 1 98.25 338 VAL B CA 1
ATOM 6507 C C . VAL B 1 338 ? -6.555 -7.855 -1.845 1 98.25 338 VAL B C 1
ATOM 6509 O O . VAL B 1 338 ? -6.746 -6.871 -1.128 1 98.25 338 VAL B O 1
ATOM 6512 N N . GLY B 1 339 ? -5.891 -8.914 -1.465 1 98.25 339 GLY B N 1
ATOM 6513 C CA . GLY B 1 339 ? -5.301 -8.969 -0.136 1 98.25 339 GLY B CA 1
ATOM 6514 C C . GLY B 1 339 ? -4.312 -7.852 0.129 1 98.25 339 GLY B C 1
ATOM 6515 O O . GLY B 1 339 ? -4.383 -7.188 1.165 1 98.25 339 GLY B O 1
ATOM 6516 N N . MET B 1 340 ? -3.391 -7.602 -0.765 1 98.38 340 MET B N 1
ATOM 6517 C CA . MET B 1 340 ? -2.389 -6.555 -0.583 1 98.38 340 MET B CA 1
ATOM 6518 C C . MET B 1 340 ? -3.041 -5.176 -0.56 1 98.38 340 MET B C 1
ATOM 6520 O O . MET B 1 340 ? -2.623 -4.297 0.198 1 98.38 340 MET B O 1
ATOM 6524 N N . ALA B 1 341 ? -4.066 -4.992 -1.426 1 98.31 341 ALA B N 1
ATOM 6525 C CA . ALA B 1 341 ? -4.824 -3.746 -1.388 1 98.31 341 ALA B CA 1
ATOM 6526 C C . ALA B 1 341 ? -5.457 -3.531 -0.017 1 98.31 341 ALA B C 1
ATOM 6528 O O . ALA B 1 341 ? -5.395 -2.434 0.538 1 98.31 341 ALA B O 1
ATOM 6529 N N . ALA B 1 342 ? -6.031 -4.594 0.529 1 98.69 342 ALA B N 1
ATOM 6530 C CA . ALA B 1 342 ? -6.68 -4.523 1.835 1 98.69 342 ALA B CA 1
ATOM 6531 C C . ALA B 1 342 ? -5.668 -4.219 2.936 1 98.69 342 ALA B C 1
ATOM 6533 O O . ALA B 1 342 ? -5.941 -3.414 3.83 1 98.69 342 ALA B O 1
ATOM 6534 N N . ASP B 1 343 ? -4.488 -4.824 2.871 1 98.69 343 ASP B N 1
ATOM 6535 C CA . ASP B 1 343 ? -3.432 -4.559 3.842 1 98.69 343 ASP B CA 1
ATOM 6536 C C . ASP B 1 343 ? -3.002 -3.094 3.801 1 98.69 343 ASP B C 1
ATOM 6538 O O . ASP B 1 343 ? -2.812 -2.467 4.844 1 98.69 343 ASP B O 1
ATOM 6542 N N . THR B 1 344 ? -2.904 -2.545 2.664 1 98.44 344 THR B N 1
ATOM 6543 C CA . THR B 1 344 ? -2.338 -1.208 2.516 1 98.44 344 THR B CA 1
ATOM 6544 C C . THR B 1 344 ? -3.33 -0.145 2.975 1 98.44 344 THR B C 1
ATOM 6546 O O . THR B 1 344 ? -2.934 0.889 3.518 1 98.44 344 THR B O 1
ATOM 6549 N N . ILE B 1 345 ? -4.633 -0.357 2.766 1 98.5 345 ILE B N 1
ATOM 6550 C CA . ILE B 1 345 ? -5.574 0.689 3.15 1 98.5 345 ILE B CA 1
ATOM 6551 C C . ILE B 1 345 ? -5.715 0.72 4.668 1 98.5 345 ILE B C 1
ATOM 6553 O O . ILE B 1 345 ? -6.133 1.731 5.238 1 98.5 345 ILE B O 1
ATOM 6557 N N . CYS B 1 346 ? -5.383 -0.402 5.359 1 98.62 346 CYS B N 1
ATOM 6558 C CA . CYS B 1 346 ? -5.328 -0.356 6.816 1 98.62 346 CYS B CA 1
ATOM 6559 C C . CYS B 1 346 ? -4.238 0.597 7.293 1 98.62 346 CYS B C 1
ATOM 6561 O O . CYS B 1 346 ? -4.43 1.324 8.273 1 98.62 346 CYS B O 1
ATOM 6563 N N . ILE B 1 347 ? -3.121 0.597 6.602 1 98.56 347 ILE B N 1
ATOM 6564 C CA . ILE B 1 347 ? -2.02 1.495 6.926 1 98.56 347 ILE B CA 1
ATOM 6565 C C . ILE B 1 347 ? -2.457 2.943 6.723 1 98.56 347 ILE B C 1
ATOM 6567 O O . ILE B 1 347 ? -2.215 3.799 7.578 1 98.56 347 ILE B O 1
ATOM 6571 N N . SER B 1 348 ? -3.125 3.195 5.629 1 97.81 348 SER B N 1
ATOM 6572 C CA . SER B 1 348 ? -3.615 4.535 5.309 1 97.81 348 SER B CA 1
ATOM 6573 C C . SER B 1 348 ? -4.594 5.031 6.367 1 97.81 348 SER B C 1
ATOM 6575 O O . SER B 1 348 ? -4.492 6.168 6.832 1 97.81 348 SER B O 1
ATOM 6577 N N . MET B 1 349 ? -5.496 4.148 6.734 1 98.25 349 MET B N 1
ATOM 6578 C CA . MET B 1 349 ? -6.547 4.547 7.664 1 98.25 349 MET B CA 1
ATOM 6579 C C . MET B 1 349 ? -5.973 4.801 9.055 1 98.25 349 MET B C 1
ATOM 6581 O O . MET B 1 349 ? -6.434 5.695 9.766 1 98.25 349 MET B O 1
ATOM 6585 N N . CYS B 1 350 ? -5.008 4.039 9.438 1 98.44 350 CYS B N 1
ATOM 6586 C CA . CYS B 1 350 ? -4.352 4.262 10.727 1 98.44 350 CYS B CA 1
ATOM 6587 C C . CYS B 1 350 ? -3.664 5.621 10.758 1 98.44 350 CYS B C 1
ATOM 6589 O O . CYS B 1 350 ? -3.711 6.32 11.766 1 98.44 350 CYS B O 1
ATOM 6591 N N . ASN B 1 351 ? -3.035 5.969 9.664 1 98.31 351 ASN B N 1
ATOM 6592 C CA . ASN B 1 351 ? -2.391 7.277 9.578 1 98.31 351 ASN B CA 1
ATOM 6593 C C . ASN B 1 351 ? -3.404 8.414 9.695 1 98.31 351 ASN B C 1
ATOM 6595 O O . ASN B 1 351 ? -3.172 9.383 10.414 1 98.31 351 ASN B O 1
ATOM 6599 N N . MET B 1 352 ? -4.523 8.266 9.078 1 97.81 352 MET B N 1
ATOM 6600 C CA . MET B 1 352 ? -5.562 9.281 9.172 1 97.81 352 MET B CA 1
ATOM 6601 C C . MET B 1 352 ? -6.098 9.383 10.602 1 97.81 352 MET B C 1
ATOM 6603 O O . MET B 1 352 ? -6.285 10.477 11.125 1 97.81 352 MET B O 1
ATOM 6607 N N . ALA B 1 353 ? -6.285 8.211 11.195 1 98.06 353 ALA B N 1
ATOM 6608 C CA . ALA B 1 353 ? -6.832 8.164 12.547 1 98.06 353 ALA B CA 1
ATOM 6609 C C . ALA B 1 353 ? -5.859 8.773 13.555 1 98.06 353 ALA B C 1
ATOM 6611 O O . ALA B 1 353 ? -6.273 9.477 14.477 1 98.06 353 ALA B O 1
ATOM 6612 N N . LYS B 1 354 ? -4.578 8.539 13.391 1 97.31 354 LYS B N 1
ATOM 6613 C CA . LYS B 1 354 ? -3.615 9.039 14.367 1 97.31 354 LYS B CA 1
ATOM 6614 C C . LYS B 1 354 ? -3.529 10.562 14.328 1 97.31 354 LYS B C 1
ATOM 6616 O O . LYS B 1 354 ? -3.412 11.211 15.375 1 97.31 354 LYS B O 1
ATOM 6621 N N . MET B 1 355 ? -3.584 11.141 13.141 1 97.75 355 MET B N 1
ATOM 6622 C CA . MET B 1 355 ? -3.568 12.594 13.062 1 97.75 355 MET B CA 1
ATOM 6623 C C . MET B 1 355 ? -4.859 13.188 13.617 1 97.75 355 MET B C 1
ATOM 6625 O O . MET B 1 355 ? -4.84 14.211 14.297 1 97.75 355 MET B O 1
ATOM 6629 N N . SER B 1 356 ? -6 12.516 13.266 1 98.25 356 SER B N 1
ATOM 6630 C CA . SER B 1 356 ? -7.285 12.93 13.812 1 98.25 356 SER B CA 1
ATOM 6631 C C . SER B 1 356 ? -7.25 12.984 15.336 1 98.25 356 SER B C 1
ATOM 6633 O O . SER B 1 356 ? -7.723 13.945 15.938 1 98.25 356 SER B O 1
ATOM 6635 N N . GLU B 1 357 ? -6.68 12.023 15.93 1 97.44 357 GLU B N 1
ATOM 6636 C CA . GLU B 1 357 ? -6.602 11.969 17.375 1 97.44 357 GLU B CA 1
ATOM 6637 C C . GLU B 1 357 ? -5.699 13.07 17.938 1 97.44 357 GLU B C 1
ATOM 6639 O O . GLU B 1 357 ? -5.977 13.633 18.984 1 97.44 357 GLU B O 1
ATOM 6644 N N . ARG B 1 358 ? -4.609 13.445 17.234 1 97.44 358 ARG B N 1
ATOM 6645 C CA . ARG B 1 358 ? -3.762 14.547 17.672 1 97.44 358 ARG B CA 1
ATOM 6646 C C . ARG B 1 358 ? -4.539 15.859 17.672 1 97.44 358 ARG B C 1
ATOM 6648 O O . ARG B 1 358 ? -4.383 16.672 18.594 1 97.44 358 ARG B O 1
ATOM 6655 N N . ARG B 1 359 ? -5.363 16.078 16.672 1 98 359 ARG B N 1
ATOM 6656 C CA . ARG B 1 359 ? -6.16 17.297 16.625 1 98 359 ARG B CA 1
ATOM 6657 C C . ARG B 1 359 ? -7.219 17.312 17.719 1 98 359 ARG B C 1
ATOM 6659 O O . ARG B 1 359 ? -7.461 18.344 18.344 1 98 359 ARG B O 1
ATOM 6666 N N . LEU B 1 360 ? -7.883 16.156 17.922 1 97 360 LEU B N 1
ATOM 6667 C CA . LEU B 1 360 ? -8.898 16.125 18.953 1 97 360 LEU B CA 1
ATOM 6668 C C . LEU B 1 360 ? -8.273 16.312 20.344 1 97 360 LEU B C 1
ATOM 6670 O O . LEU B 1 360 ? -8.852 16.969 21.203 1 97 360 LEU B O 1
ATOM 6674 N N . ASP B 1 361 ? -7.062 15.797 20.562 1 96.19 361 ASP B N 1
ATOM 6675 C CA . ASP B 1 361 ? -6.34 16.031 21.812 1 96.19 361 ASP B CA 1
ATOM 6676 C C . ASP B 1 361 ? -6.055 17.516 22 1 96.19 361 ASP B C 1
ATOM 6678 O O . ASP B 1 361 ? -6.203 18.047 23.109 1 96.19 361 ASP B O 1
ATOM 6682 N N . ARG B 1 362 ? -5.59 18.172 20.953 1 96.75 362 ARG B N 1
ATOM 6683 C CA . ARG B 1 362 ? -5.262 19.594 21.016 1 96.75 362 ARG B CA 1
ATOM 6684 C C . ARG B 1 362 ? -6.484 20.422 21.391 1 96.75 362 ARG B C 1
ATOM 6686 O O . ARG B 1 362 ? -6.371 21.406 22.141 1 96.75 362 ARG B O 1
ATOM 6693 N N . MET B 1 363 ? -7.652 20.047 20.953 1 97.12 363 MET B N 1
ATOM 6694 C CA . MET B 1 363 ? -8.883 20.797 21.188 1 97.12 363 MET B CA 1
ATOM 6695 C C . MET B 1 363 ? -9.25 20.766 22.672 1 97.12 363 MET B C 1
ATOM 6697 O O . MET B 1 363 ? -9.727 21.766 23.219 1 97.12 363 MET B O 1
ATOM 6701 N N . VAL B 1 364 ? -9.023 19.641 23.328 1 96.06 364 VAL B N 1
ATOM 6702 C CA . VAL B 1 364 ? -9.484 19.484 24.688 1 96.06 364 VAL B CA 1
ATOM 6703 C C . VAL B 1 364 ? -8.383 19.891 25.672 1 96.06 364 VAL B C 1
ATOM 6705 O O . VAL B 1 364 ? -8.586 19.906 26.875 1 96.06 364 VAL B O 1
ATOM 6708 N N . ASN B 1 365 ? -7.199 20.203 25.109 1 95.62 365 ASN B N 1
ATOM 6709 C CA . ASN B 1 365 ? -6.027 20.578 25.891 1 95.62 365 ASN B CA 1
ATOM 6710 C C . ASN B 1 365 ? -5.949 22.094 26.094 1 95.62 365 ASN B C 1
ATOM 6712 O O . ASN B 1 365 ? -5.504 22.812 25.203 1 95.62 365 ASN B O 1
ATOM 6716 N N . ARG B 1 366 ? -6.211 22.594 27.281 1 92.94 366 ARG B N 1
ATOM 6717 C CA . ARG B 1 366 ? -6.324 24.016 27.562 1 92.94 366 ARG B CA 1
ATOM 6718 C C . ARG B 1 366 ? -4.98 24.719 27.391 1 92.94 366 ARG B C 1
ATOM 6720 O O . ARG B 1 366 ? -4.93 25.938 27.188 1 92.94 366 ARG B O 1
ATOM 6727 N N . TYR B 1 367 ? -3.887 23.984 27.391 1 92.56 367 TYR B N 1
ATOM 6728 C CA . TYR B 1 367 ? -2.559 24.578 27.344 1 92.56 367 TYR B CA 1
ATOM 6729 C C . TYR B 1 367 ? -2.193 25 25.922 1 92.56 367 TYR B C 1
ATOM 6731 O O . TYR B 1 367 ? -1.289 25.812 25.719 1 92.56 367 TYR B O 1
ATOM 6739 N N . VAL B 1 368 ? -2.898 24.453 24.953 1 93.94 368 VAL B N 1
ATOM 6740 C CA . VAL B 1 368 ? -2.463 24.75 23.578 1 93.94 368 VAL B CA 1
ATOM 6741 C C . VAL B 1 368 ? -3.66 25.172 22.734 1 93.94 368 VAL B C 1
ATOM 6743 O O . VAL B 1 368 ? -3.494 25.719 21.641 1 93.94 368 VAL B O 1
ATOM 6746 N N . SER B 1 369 ? -4.91 25.062 23.281 1 94.62 369 SER B N 1
ATOM 6747 C CA . SER B 1 369 ? -6.09 25.312 22.469 1 94.62 369 SER B CA 1
ATOM 6748 C C . SER B 1 369 ? -6.609 26.734 22.688 1 94.62 369 SER B C 1
ATOM 6750 O O . SER B 1 369 ? -7.344 27.266 21.844 1 94.62 369 SER B O 1
ATOM 6752 N N . GLU B 1 370 ? -6.27 27.297 23.875 1 94.75 370 GLU B N 1
ATOM 6753 C CA . GLU B 1 370 ? -6.844 28.562 24.312 1 94.75 370 GLU B CA 1
ATOM 6754 C C . GLU B 1 370 ? -8.359 28.469 24.422 1 94.75 370 GLU B C 1
ATOM 6756 O O . GLU B 1 370 ? -9.062 29.469 24.25 1 94.75 370 GLU B O 1
ATOM 6761 N N . LEU B 1 371 ? -8.914 27.266 24.578 1 95.62 371 LEU B N 1
ATOM 6762 C CA . LEU B 1 371 ? -10.305 26.953 24.875 1 95.62 371 LEU B CA 1
ATOM 6763 C C . LEU B 1 371 ? -10.453 26.406 26.281 1 95.62 371 LEU B C 1
ATOM 6765 O O . LEU B 1 371 ? -9.453 26.078 26.938 1 95.62 371 LEU B O 1
ATOM 6769 N N . PRO B 1 372 ? -11.703 26.469 26.844 1 94.75 372 PRO B N 1
ATOM 6770 C CA . PRO B 1 372 ? -11.859 25.906 28.188 1 94.75 372 PRO B CA 1
ATOM 6771 C C . PRO B 1 372 ? -11.367 24.453 28.281 1 94.75 372 PRO B C 1
ATOM 6773 O O . PRO B 1 372 ? -11.539 23.688 27.344 1 94.75 372 PRO B O 1
ATOM 6776 N N . ALA B 1 373 ? -10.805 24.125 29.422 1 94.44 373 ALA B N 1
ATOM 6777 C CA . ALA B 1 373 ? -10.289 22.766 29.641 1 94.44 373 ALA B CA 1
ATOM 6778 C C . ALA B 1 373 ? -11.352 21.719 29.312 1 94.44 373 ALA B C 1
ATOM 6780 O O . ALA B 1 373 ? -12.484 21.797 29.797 1 94.44 373 ALA B O 1
ATOM 6781 N N . PHE B 1 374 ? -10.977 20.781 28.391 1 95.44 374 PHE B N 1
ATOM 6782 C CA . PHE B 1 374 ? -11.812 19.656 27.984 1 95.44 374 PHE B CA 1
ATOM 6783 C C . PHE B 1 374 ? -13.133 20.141 27.406 1 95.44 374 PHE B C 1
ATOM 6785 O O . PHE B 1 374 ? -14.148 19.453 27.5 1 95.44 374 PHE B O 1
ATOM 6792 N N . LEU B 1 375 ? -13.125 21.391 26.922 1 96.44 375 LEU B N 1
ATOM 6793 C CA . LEU B 1 375 ? -14.242 22.016 26.219 1 96.44 375 LEU B CA 1
ATOM 6794 C C . LEU B 1 375 ? -15.492 22.031 27.094 1 96.44 375 LEU B C 1
ATOM 6796 O O . LEU B 1 375 ? -16.578 21.656 26.625 1 96.44 375 LEU B O 1
ATOM 6800 N N . ASN B 1 376 ? -15.312 22.328 28.297 1 94 376 ASN B N 1
ATOM 6801 C CA . ASN B 1 376 ? -16.406 22.469 29.266 1 94 376 ASN B CA 1
ATOM 6802 C C . ASN B 1 376 ? -16.344 23.797 30 1 94 376 ASN B C 1
ATOM 6804 O O . ASN B 1 376 ? -15.258 24.25 30.375 1 94 376 ASN B O 1
ATOM 6808 N N . SER B 1 377 ? -17.516 24.391 30.25 1 89.81 377 SER B N 1
ATOM 6809 C CA . SER B 1 377 ? -17.578 25.719 30.859 1 89.81 377 SER B CA 1
ATOM 6810 C C . SER B 1 377 ? -17.344 25.656 32.344 1 89.81 377 SER B C 1
ATOM 6812 O O . SER B 1 377 ? -17.031 26.672 32.969 1 89.81 377 SER B O 1
ATOM 6814 N N . ASN B 1 378 ? -17.547 24.547 32.969 1 89.44 378 ASN B N 1
ATOM 6815 C CA . ASN B 1 378 ? -17.359 24.375 34.406 1 89.44 378 ASN B CA 1
ATOM 6816 C C . ASN B 1 378 ? -16.5 23.156 34.719 1 89.44 378 ASN B C 1
ATOM 6818 O O . ASN B 1 378 ? -16.953 22.203 35.344 1 89.44 378 ASN B O 1
ATOM 6822 N N . PRO B 1 379 ? -15.211 23.281 34.375 1 84.88 379 PRO B N 1
ATOM 6823 C CA . PRO B 1 379 ? -14.32 22.156 34.625 1 84.88 379 PRO B CA 1
ATOM 6824 C C . PRO B 1 379 ? -14.117 21.875 36.125 1 84.88 379 PRO B C 1
ATOM 6826 O O . PRO B 1 379 ? -14.164 22.812 36.938 1 84.88 379 PRO B O 1
ATOM 6829 N N . GLY B 1 380 ? -13.812 20.672 36.531 1 83.5 380 GLY B N 1
ATOM 6830 C CA . GLY B 1 380 ? -13.727 20.25 37.938 1 83.5 380 GLY B CA 1
ATOM 6831 C C . GLY B 1 380 ? -14.969 19.516 38.406 1 83.5 380 GLY B C 1
ATOM 6832 O O . GLY B 1 380 ? -14.883 18.359 38.844 1 83.5 380 GLY B O 1
ATOM 6833 N N . LEU B 1 381 ? -16.062 20.266 38.188 1 88.44 381 LEU B N 1
ATOM 6834 C CA . LEU B 1 381 ? -17.344 19.594 38.438 1 88.44 381 LEU B CA 1
ATOM 6835 C C . LEU B 1 381 ? -17.672 18.625 37.312 1 88.44 381 LEU B C 1
ATOM 6837 O O . LEU B 1 381 ? -18.297 17.594 37.531 1 88.44 381 LEU B O 1
ATOM 6841 N N . ASN B 1 382 ? -17.266 19.094 36.094 1 90.56 382 ASN B N 1
ATOM 6842 C CA . ASN B 1 382 ? -17.5 18.297 34.906 1 90.56 382 ASN B CA 1
ATOM 6843 C C . ASN B 1 382 ? -16.188 17.844 34.25 1 90.56 382 ASN B C 1
ATOM 6845 O O . ASN B 1 382 ? -15.195 18.562 34.312 1 90.56 382 ASN B O 1
ATOM 6849 N N . ASN B 1 383 ? -16.203 16.656 33.75 1 89.81 383 ASN B N 1
ATOM 6850 C CA . ASN B 1 383 ? -15.047 16.125 33 1 89.81 383 ASN B CA 1
ATOM 6851 C C . ASN B 1 383 ? -15.023 16.609 31.562 1 89.81 383 ASN B C 1
ATOM 6853 O O . ASN B 1 383 ? -13.977 16.609 30.922 1 89.81 383 ASN B O 1
ATOM 6857 N N . GLY B 1 384 ? -16.234 17 31.125 1 94.62 384 GLY B N 1
ATOM 6858 C CA . GLY B 1 384 ? -16.328 17.453 29.75 1 94.62 384 GLY B CA 1
ATOM 6859 C C . GLY B 1 384 ? -15.961 16.375 28.734 1 94.62 384 GLY B C 1
ATOM 6860 O O . GLY B 1 384 ? -16.406 15.234 28.859 1 94.62 384 GLY B O 1
ATOM 6861 N N . LEU B 1 385 ? -15.133 16.703 27.719 1 95.81 385 LEU B N 1
ATOM 6862 C CA . LEU B 1 385 ? -14.82 15.789 26.625 1 95.81 385 LEU B CA 1
ATOM 6863 C C . LEU B 1 385 ? -13.461 15.141 26.828 1 95.81 385 LEU B C 1
ATOM 6865 O O . LEU B 1 385 ? -12.812 14.719 25.875 1 95.81 385 LEU B O 1
ATOM 6869 N N . MET B 1 386 ? -13.023 14.992 28.078 1 92.19 386 MET B N 1
ATOM 6870 C CA . MET B 1 386 ? -11.758 14.367 28.453 1 92.19 386 MET B CA 1
ATOM 6871 C C . MET B 1 386 ? -11.742 12.891 28.047 1 92.19 386 MET B C 1
ATOM 6873 O O . MET B 1 386 ? -10.805 12.438 27.391 1 92.19 386 MET B O 1
ATOM 6877 N N . ILE B 1 387 ? -12.797 12.141 28.344 1 90.62 387 ILE B N 1
ATOM 6878 C CA . ILE B 1 387 ? -12.805 10.68 28.266 1 90.62 387 ILE B CA 1
ATOM 6879 C C . ILE B 1 387 ? -13.023 10.242 26.828 1 90.62 387 ILE B C 1
ATOM 6881 O O . ILE B 1 387 ? -12.492 9.211 26.406 1 90.62 387 ILE B O 1
ATOM 6885 N N . PRO B 1 388 ? -13.82 10.977 25.969 1 93.88 388 PRO B N 1
ATOM 6886 C CA . PRO B 1 388 ? -13.891 10.609 24.562 1 93.88 388 PRO B CA 1
ATOM 6887 C C . PRO B 1 388 ? -12.508 10.555 23.906 1 93.88 388 PRO B C 1
ATOM 6889 O O . PRO B 1 388 ? -12.281 9.727 23.016 1 93.88 388 PRO B O 1
ATOM 6892 N N . GLN B 1 389 ? -11.609 11.383 24.328 1 94.06 389 GLN B N 1
ATOM 6893 C CA . GLN B 1 389 ? -10.242 11.328 23.812 1 94.06 389 GLN B CA 1
ATOM 6894 C C . GLN B 1 389 ? -9.57 10.008 24.172 1 94.06 389 GLN B C 1
ATOM 6896 O O . GLN B 1 389 ? -8.82 9.445 23.375 1 94.06 389 GLN B O 1
ATOM 6901 N N . TYR B 1 390 ? -9.852 9.477 25.406 1 92.31 390 TYR B N 1
ATOM 6902 C CA . TYR B 1 390 ? -9.32 8.172 25.797 1 92.31 390 TYR B CA 1
ATOM 6903 C C . TYR B 1 390 ? -9.844 7.074 24.891 1 92.31 390 TYR B C 1
ATOM 6905 O O . TYR B 1 390 ? -9.102 6.176 24.484 1 92.31 390 TYR B O 1
ATOM 6913 N N . ALA B 1 391 ? -11.102 7.18 24.609 1 94 391 ALA B N 1
ATOM 6914 C CA . ALA B 1 391 ? -11.711 6.191 23.734 1 94 391 ALA B CA 1
ATOM 6915 C C . ALA B 1 391 ? -11.047 6.199 22.359 1 94 391 ALA B C 1
ATOM 6917 O O . ALA B 1 391 ? -10.742 5.145 21.797 1 94 391 ALA B O 1
ATOM 6918 N N . ALA B 1 392 ? -10.805 7.387 21.828 1 96.88 392 ALA B N 1
ATOM 6919 C CA . ALA B 1 392 ? -10.133 7.516 20.531 1 96.88 392 ALA B CA 1
ATOM 6920 C C . ALA B 1 392 ? -8.727 6.922 20.594 1 96.88 392 ALA B C 1
ATOM 6922 O O . ALA B 1 392 ? -8.32 6.203 19.672 1 96.88 392 ALA B O 1
ATOM 6923 N N . ALA B 1 393 ? -8 7.258 21.656 1 94.44 393 ALA B N 1
ATOM 6924 C CA . ALA B 1 393 ? -6.641 6.746 21.828 1 94.44 393 ALA B CA 1
ATOM 6925 C C . ALA B 1 393 ? -6.637 5.223 21.891 1 94.44 393 ALA B C 1
ATOM 6927 O O . ALA B 1 393 ? -5.766 4.574 21.312 1 94.44 393 ALA B O 1
ATOM 6928 N N . GLY B 1 394 ? -7.562 4.672 22.672 1 94.25 394 GLY B N 1
ATOM 6929 C CA . GLY B 1 394 ? -7.688 3.225 22.75 1 94.25 394 GLY B CA 1
ATOM 6930 C C . GLY B 1 394 ? -7.973 2.58 21.406 1 94.25 394 GLY B C 1
ATOM 6931 O O . GLY B 1 394 ? -7.395 1.541 21.078 1 94.25 394 GLY B O 1
ATOM 6932 N N . ILE B 1 395 ? -8.852 3.162 20.641 1 97.12 395 ILE B N 1
ATOM 6933 C CA . ILE B 1 395 ? -9.242 2.648 19.344 1 97.12 395 ILE B CA 1
ATOM 6934 C C . ILE B 1 395 ? -8.047 2.676 18.391 1 97.12 395 ILE B C 1
ATOM 6936 O O . ILE B 1 395 ? -7.852 1.753 17.594 1 97.12 395 ILE B O 1
ATOM 6940 N N . ILE B 1 396 ? -7.207 3.717 18.453 1 96.62 396 ILE B N 1
ATOM 6941 C CA . ILE B 1 396 ? -6.008 3.791 17.625 1 96.62 396 ILE B CA 1
ATOM 6942 C C . ILE B 1 396 ? -5.086 2.615 17.953 1 96.62 396 ILE B C 1
ATOM 6944 O O . ILE B 1 396 ? -4.465 2.049 17.047 1 96.62 396 ILE B O 1
ATOM 6948 N N . GLY B 1 397 ? -4.965 2.303 19.281 1 94.31 397 GLY B N 1
ATOM 6949 C CA . GLY B 1 397 ? -4.207 1.118 19.641 1 94.31 397 GLY B CA 1
ATOM 6950 C C . GLY B 1 397 ? -4.703 -0.144 18.969 1 94.31 397 GLY B C 1
ATOM 6951 O O . GLY B 1 397 ? -3.906 -0.958 18.5 1 94.31 397 GLY B O 1
ATOM 6952 N N . GLU B 1 398 ? -6.012 -0.276 18.906 1 95.12 398 GLU B N 1
ATOM 6953 C CA . GLU B 1 398 ? -6.617 -1.427 18.25 1 95.12 398 GLU B CA 1
ATOM 6954 C C . GLU B 1 398 ? -6.352 -1.399 16.75 1 95.12 398 GLU B C 1
ATOM 6956 O O . GLU B 1 398 ? -6.051 -2.434 16.141 1 95.12 398 GLU B O 1
ATOM 6961 N N . ILE B 1 399 ? -6.5 -0.234 16.109 1 97.44 399 ILE B N 1
ATOM 6962 C CA . ILE B 1 399 ? -6.273 -0.082 14.68 1 97.44 399 ILE B CA 1
ATOM 6963 C C . ILE B 1 399 ? -4.836 -0.468 14.344 1 97.44 399 ILE B C 1
ATOM 6965 O O . ILE B 1 399 ? -4.586 -1.131 13.336 1 97.44 399 ILE B O 1
ATOM 6969 N N . ARG B 1 400 ? -3.848 -0.069 15.133 1 96.56 400 ARG B N 1
ATOM 6970 C CA . ARG B 1 400 ? -2.438 -0.359 14.898 1 96.56 400 ARG B CA 1
ATOM 6971 C C . ARG B 1 400 ? -2.193 -1.863 14.828 1 96.56 400 ARG B C 1
ATOM 6973 O O . ARG B 1 400 ? -1.381 -2.326 14.023 1 96.56 400 ARG B O 1
ATOM 6980 N N . LEU B 1 401 ? -2.881 -2.615 15.672 1 93.94 401 LEU B N 1
ATOM 6981 C CA . LEU B 1 401 ? -2.773 -4.07 15.625 1 93.94 401 LEU B CA 1
ATOM 6982 C C . LEU B 1 401 ? -3.268 -4.609 14.289 1 93.94 401 LEU B C 1
ATOM 6984 O O . LEU B 1 401 ? -2.701 -5.566 13.75 1 93.94 401 LEU B O 1
ATOM 6988 N N . LEU B 1 402 ? -4.23 -3.988 13.727 1 96.44 402 LEU B N 1
ATOM 6989 C CA . LEU B 1 402 ? -4.852 -4.441 12.484 1 96.44 402 LEU B CA 1
ATOM 6990 C C . LEU B 1 402 ? -3.99 -4.078 11.281 1 96.44 402 LEU B C 1
ATOM 6992 O O . LEU B 1 402 ? -4.215 -4.582 10.18 1 96.44 402 LEU B O 1
ATOM 6996 N N . THR B 1 403 ? -2.936 -3.252 11.484 1 97.56 403 THR B N 1
ATOM 6997 C CA . THR B 1 403 ? -2.123 -2.812 10.359 1 97.56 403 THR B CA 1
ATOM 6998 C C . THR B 1 403 ? -1.065 -3.855 10.008 1 97.56 403 THR B C 1
ATOM 7000 O O . THR B 1 403 ? -0.438 -3.785 8.953 1 97.56 403 THR B O 1
ATOM 7003 N N . HIS B 1 404 ? -0.799 -4.824 10.875 1 96.5 404 HIS B N 1
ATOM 7004 C CA . HIS B 1 404 ? 0.077 -5.922 10.477 1 96.5 404 HIS B CA 1
ATOM 7005 C C . HIS B 1 404 ? -0.45 -6.617 9.227 1 96.5 404 HIS B C 1
ATOM 7007 O O . HIS B 1 404 ? -1.596 -7.074 9.203 1 96.5 404 HIS B O 1
ATOM 7013 N N . PRO B 1 405 ? 0.375 -6.727 8.203 1 97.88 405 PRO B N 1
ATOM 7014 C CA . PRO B 1 405 ? -0.166 -7.285 6.957 1 97.88 405 PRO B CA 1
ATOM 7015 C C . PRO B 1 405 ? -0.445 -8.781 7.055 1 97.88 405 PRO B C 1
ATOM 7017 O O . PRO B 1 405 ? 0.438 -9.555 7.434 1 97.88 405 PRO B O 1
ATOM 7020 N N . ALA B 1 406 ? -1.639 -9.188 6.68 1 97.62 406 ALA B N 1
ATOM 7021 C CA . ALA B 1 406 ? -2.045 -10.586 6.703 1 97.62 406 ALA B CA 1
ATOM 7022 C C . ALA B 1 406 ? -1.424 -11.359 5.543 1 97.62 406 ALA B C 1
ATOM 7024 O O . ALA B 1 406 ? -1.072 -12.531 5.688 1 97.62 406 ALA B O 1
ATOM 7025 N N . THR B 1 407 ? -1.241 -10.773 4.434 1 97.38 407 THR B N 1
ATOM 7026 C CA . THR B 1 407 ? -0.843 -11.43 3.193 1 97.38 407 THR B CA 1
ATOM 7027 C C . THR B 1 407 ? 0.582 -11.961 3.297 1 97.38 407 THR B C 1
ATOM 7029 O O . THR B 1 407 ? 1.009 -12.773 2.471 1 97.38 407 THR B O 1
ATOM 7032 N N . VAL B 1 408 ? 1.35 -11.531 4.281 1 96.81 408 VAL B N 1
ATOM 7033 C CA . VAL B 1 408 ? 2.758 -11.906 4.363 1 96.81 408 VAL B CA 1
ATOM 7034 C C . VAL B 1 408 ? 2.893 -13.281 5.004 1 96.81 408 VAL B C 1
ATOM 7036 O O . VAL B 1 408 ? 3.969 -13.883 4.98 1 96.81 408 VAL B O 1
ATOM 7039 N N . ASP B 1 409 ? 1.82 -13.82 5.484 1 93.12 409 ASP B N 1
ATOM 7040 C CA . ASP B 1 409 ? 1.812 -15.164 6.062 1 93.12 409 ASP B CA 1
ATOM 7041 C C . ASP B 1 409 ? 1.626 -16.234 4.984 1 93.12 409 ASP B C 1
ATOM 7043 O O . ASP B 1 409 ? 1.07 -15.945 3.918 1 93.12 409 ASP B O 1
ATOM 7047 N N . ASN B 1 410 ? 2.156 -17.422 5.234 1 93.81 410 ASN B N 1
ATOM 7048 C CA . ASN B 1 410 ? 1.996 -18.547 4.324 1 93.81 410 ASN B CA 1
ATOM 7049 C C . ASN B 1 410 ? 1.952 -19.875 5.078 1 93.81 410 ASN B C 1
ATOM 7051 O O . ASN B 1 410 ? 2.811 -20.141 5.922 1 93.81 410 ASN B O 1
ATOM 7055 N N . VAL B 1 411 ? 0.91 -20.688 4.852 1 88.25 411 VAL B N 1
ATOM 7056 C CA . VAL B 1 411 ? 0.8 -22.047 5.363 1 88.25 411 VAL B CA 1
ATOM 7057 C C . VAL B 1 411 ? 0.408 -22.984 4.234 1 88.25 411 VAL B C 1
ATOM 7059 O O . VAL B 1 411 ? -0.625 -22.797 3.586 1 88.25 411 VAL B O 1
ATOM 7062 N N . SER B 1 412 ? 1.226 -23.984 4 1 92 412 SER B N 1
ATOM 7063 C CA . SER B 1 412 ? 0.925 -24.953 2.947 1 92 412 SER B CA 1
ATOM 7064 C C . SER B 1 412 ? -0.291 -25.797 3.305 1 92 412 SER B C 1
ATOM 7066 O O . SER B 1 412 ? -0.436 -26.234 4.449 1 92 412 SER B O 1
ATOM 7068 N N . THR B 1 413 ? -1.158 -25.938 2.26 1 86.75 413 THR B N 1
ATOM 7069 C CA . THR B 1 413 ? -2.336 -26.781 2.428 1 86.75 413 THR B CA 1
ATOM 7070 C C . THR B 1 413 ? -2.455 -27.781 1.279 1 86.75 413 THR B C 1
ATOM 7072 O O . THR B 1 413 ? -1.661 -27.75 0.337 1 86.75 413 THR B O 1
ATOM 7075 N N . CYS B 1 414 ? -3.395 -28.797 1.483 1 90.56 414 CYS B N 1
ATOM 7076 C CA . CYS B 1 414 ? -3.766 -29.75 0.436 1 90.56 414 CYS B CA 1
ATOM 7077 C C . CYS B 1 414 ? -2.561 -30.562 -0.013 1 90.56 414 CYS B C 1
ATOM 7079 O O . CYS B 1 414 ? -2.273 -30.656 -1.208 1 90.56 414 CYS B O 1
ATOM 7081 N N . ALA B 1 415 ? -1.701 -31.031 0.911 1 88.56 415 ALA B N 1
ATOM 7082 C CA . ALA B 1 415 ? -0.563 -31.906 0.663 1 88.56 415 ALA B CA 1
ATOM 7083 C C . ALA B 1 415 ? 0.417 -31.281 -0.322 1 88.56 415 ALA B C 1
ATOM 7085 O O . ALA B 1 415 ? 0.838 -31.922 -1.286 1 88.56 415 ALA B O 1
ATOM 7086 N N . LEU B 1 416 ? 0.655 -29.953 -0.31 1 89.69 416 LEU B N 1
ATOM 7087 C CA . LEU B 1 416 ? 1.666 -29.172 -1.011 1 89.69 416 LEU B CA 1
ATOM 7088 C C . LEU B 1 416 ? 1.191 -28.797 -2.412 1 89.69 416 LEU B C 1
ATOM 7090 O O . LEU B 1 416 ? 1.89 -28.094 -3.141 1 89.69 416 LEU B O 1
ATOM 7094 N N . GLN B 1 417 ? -0.076 -29.266 -2.75 1 89.38 417 GLN B N 1
ATOM 7095 C CA . GLN B 1 417 ? -0.645 -28.75 -3.992 1 89.38 417 GLN B CA 1
ATOM 7096 C C . GLN B 1 417 ? -0.973 -27.266 -3.877 1 89.38 417 GLN B C 1
ATOM 7098 O O . GLN B 1 417 ? -0.915 -26.531 -4.867 1 89.38 417 GLN B O 1
ATOM 7103 N N . GLU B 1 418 ? -1.354 -26.922 -2.701 1 91.81 418 GLU B N 1
ATOM 7104 C CA . GLU B 1 418 ? -1.536 -25.531 -2.322 1 91.81 418 GLU B CA 1
ATOM 7105 C C . GLU B 1 418 ? -0.463 -25.078 -1.335 1 91.81 418 GLU B C 1
ATOM 7107 O O . GLU B 1 418 ? -0.766 -24.766 -0.182 1 91.81 418 GLU B O 1
ATOM 7112 N N . ASP B 1 419 ? 0.769 -24.953 -1.854 1 94.12 419 ASP B N 1
ATOM 7113 C CA . ASP B 1 419 ? 1.959 -24.703 -1.05 1 94.12 419 ASP B CA 1
ATOM 7114 C C . ASP B 1 419 ? 2.125 -23.203 -0.779 1 94.12 419 ASP B C 1
ATOM 7116 O O . ASP B 1 419 ? 2.924 -22.812 0.072 1 94.12 419 ASP B O 1
ATOM 7120 N N . TYR B 1 420 ? 1.421 -22.516 -1.484 1 92.88 420 TYR B N 1
ATOM 7121 C CA . TYR B 1 420 ? 1.267 -21.062 -1.312 1 92.88 420 TYR B CA 1
ATOM 7122 C C . TYR B 1 420 ? -0.198 -20.703 -1.113 1 92.88 420 TYR B C 1
ATOM 7124 O O . TYR B 1 420 ? -1.084 -21.281 -1.749 1 92.88 420 TYR B O 1
ATOM 7132 N N . VAL B 1 421 ? -0.419 -19.75 -0.076 1 92.62 421 VAL B N 1
ATOM 7133 C CA . VAL B 1 421 ? -1.753 -19.188 0.094 1 92.62 421 VAL B CA 1
ATOM 7134 C C . VAL B 1 421 ? -1.656 -17.672 0.237 1 92.62 421 VAL B C 1
ATOM 7136 O O . VAL B 1 421 ? -0.702 -17.156 0.827 1 92.62 421 VAL B O 1
ATOM 7139 N N . SER B 1 422 ? -2.641 -16.953 -0.236 1 94.12 422 SER B N 1
ATOM 7140 C CA . SER B 1 422 ? -2.586 -15.5 -0.309 1 94.12 422 SER B CA 1
ATOM 7141 C C . SER B 1 422 ? -2.895 -14.867 1.044 1 94.12 422 SER B C 1
ATOM 7143 O O . SER B 1 422 ? -2.443 -13.758 1.334 1 94.12 422 SER B O 1
ATOM 7145 N N . MET B 1 423 ? -3.764 -15.484 1.885 1 96 423 MET B N 1
ATOM 7146 C CA . MET B 1 423 ? -4.301 -14.969 3.139 1 96 423 MET B CA 1
ATOM 7147 C C . MET B 1 423 ? -5.062 -13.664 2.908 1 96 423 MET B C 1
ATOM 7149 O O . MET B 1 423 ? -5.168 -12.836 3.812 1 96 423 MET B O 1
ATOM 7153 N N . GLY B 1 424 ? -5.531 -13.539 1.66 1 97 424 GLY B N 1
ATOM 7154 C CA . GLY B 1 424 ? -6.25 -12.336 1.292 1 97 424 GLY B CA 1
ATOM 7155 C C . GLY B 1 424 ? -7.527 -12.133 2.088 1 97 424 GLY B C 1
ATOM 7156 O O . GLY B 1 424 ? -7.922 -11 2.363 1 97 424 GLY B O 1
ATOM 7157 N N . TYR B 1 425 ? -8.156 -13.227 2.535 1 97.44 425 TYR B N 1
ATOM 7158 C CA . TYR B 1 425 ? -9.398 -13.148 3.297 1 97.44 425 TYR B CA 1
ATOM 7159 C C . TYR B 1 425 ? -9.164 -12.484 4.648 1 97.44 425 TYR B C 1
ATOM 7161 O O . TYR B 1 425 ? -9.93 -11.609 5.059 1 97.44 425 TYR B O 1
ATOM 7169 N N . ASN B 1 426 ? -8.125 -12.875 5.328 1 97.12 426 ASN B N 1
ATOM 7170 C CA . ASN B 1 426 ? -7.789 -12.25 6.602 1 97.12 426 ASN B CA 1
ATOM 7171 C C . ASN B 1 426 ? -7.516 -10.758 6.438 1 97.12 426 ASN B C 1
ATOM 7173 O O . ASN B 1 426 ? -7.891 -9.953 7.289 1 97.12 426 ASN B O 1
ATOM 7177 N N . ALA B 1 427 ? -6.82 -10.438 5.352 1 98.31 427 ALA B N 1
ATOM 7178 C CA . ALA B 1 427 ? -6.547 -9.031 5.055 1 98.31 427 ALA B CA 1
ATOM 7179 C C . ALA B 1 427 ? -7.844 -8.25 4.855 1 98.31 427 ALA B C 1
ATOM 7181 O O . ALA B 1 427 ? -7.996 -7.141 5.371 1 98.31 427 ALA B O 1
ATOM 7182 N N . ALA B 1 428 ? -8.789 -8.852 4.113 1 98.19 428 ALA B N 1
ATOM 7183 C CA . ALA B 1 428 ? -10.07 -8.203 3.83 1 98.19 428 ALA B CA 1
ATOM 7184 C C . ALA B 1 428 ? -10.891 -8.031 5.105 1 98.19 428 ALA B C 1
ATOM 7186 O O . ALA B 1 428 ? -11.508 -6.98 5.316 1 98.19 428 ALA B O 1
ATOM 7187 N N . LEU B 1 429 ? -10.906 -9.039 5.977 1 97.56 429 LEU B N 1
ATOM 7188 C CA . LEU B 1 429 ? -11.648 -8.984 7.234 1 97.56 429 LEU B CA 1
ATOM 7189 C C . LEU B 1 429 ? -11.125 -7.867 8.125 1 97.56 429 LEU B C 1
ATOM 7191 O O . LEU B 1 429 ? -11.906 -7.098 8.688 1 97.56 429 LEU B O 1
ATOM 7195 N N . LYS B 1 430 ? -9.836 -7.773 8.25 1 97.38 430 LYS B N 1
ATOM 7196 C CA . LYS B 1 430 ? -9.281 -6.762 9.148 1 97.38 430 LYS B CA 1
ATOM 7197 C C . LYS B 1 430 ? -9.477 -5.359 8.578 1 97.38 430 LYS B C 1
ATOM 7199 O O . LYS B 1 430 ? -9.656 -4.398 9.336 1 97.38 430 LYS B O 1
ATOM 7204 N N . ALA B 1 431 ? -9.422 -5.25 7.246 1 98.62 431 ALA B N 1
ATOM 7205 C CA . ALA B 1 431 ? -9.656 -3.941 6.641 1 98.62 431 ALA B CA 1
ATOM 7206 C C . ALA B 1 431 ? -11.055 -3.43 6.957 1 98.62 431 ALA B C 1
ATOM 7208 O O . ALA B 1 431 ? -11.242 -2.25 7.258 1 98.62 431 ALA B O 1
ATOM 7209 N N . TYR B 1 432 ? -12.062 -4.297 6.852 1 98.5 432 TYR B N 1
ATOM 7210 C CA . TYR B 1 432 ? -13.438 -3.934 7.164 1 98.5 432 TYR B CA 1
ATOM 7211 C C . TYR B 1 432 ? -13.555 -3.434 8.594 1 98.5 432 TYR B C 1
ATOM 7213 O O . TYR B 1 432 ? -14.156 -2.383 8.844 1 98.5 432 TYR B O 1
ATOM 7221 N N . LYS B 1 433 ? -12.977 -4.145 9.492 1 98.12 433 LYS B N 1
ATOM 7222 C CA . LYS B 1 433 ? -12.984 -3.768 10.906 1 98.12 433 LYS B CA 1
ATOM 7223 C C . LYS B 1 433 ? -12.242 -2.455 11.133 1 98.12 433 LYS B C 1
ATOM 7225 O O . LYS B 1 433 ? -12.68 -1.612 11.914 1 98.12 433 LYS B O 1
ATOM 7230 N N . CYS B 1 434 ? -11.148 -2.299 10.484 1 98.62 434 CYS B N 1
ATOM 7231 C CA . CYS B 1 434 ? -10.328 -1.099 10.594 1 98.62 434 CYS B CA 1
ATOM 7232 C C . CYS B 1 434 ? -11.133 0.145 10.234 1 98.62 434 CYS B C 1
ATOM 7234 O O . CYS B 1 434 ? -11.039 1.166 10.922 1 98.62 434 CYS B O 1
ATOM 7236 N N . MET B 1 435 ? -11.945 0.05 9.148 1 98.69 435 MET B N 1
ATOM 7237 C CA . MET B 1 435 ? -12.742 1.193 8.719 1 98.69 435 MET B CA 1
ATOM 7238 C C . MET B 1 435 ? -13.789 1.556 9.766 1 98.69 435 MET B C 1
ATOM 7240 O O . MET B 1 435 ? -14.031 2.736 10.023 1 98.69 435 MET B O 1
ATOM 7244 N N . GLU B 1 436 ? -14.367 0.521 10.359 1 98.12 436 GLU B N 1
ATOM 7245 C CA . GLU B 1 436 ? -15.336 0.767 11.422 1 98.12 436 GLU B CA 1
ATOM 7246 C C . GLU B 1 436 ? -14.719 1.543 12.578 1 98.12 436 GLU B C 1
ATOM 7248 O O . GLU B 1 436 ? -15.281 2.535 13.039 1 98.12 436 GLU B O 1
ATOM 7253 N N . LEU B 1 437 ? -13.602 1.138 13.008 1 98.56 437 LEU B N 1
ATOM 7254 C CA . LEU B 1 437 ? -12.922 1.754 14.133 1 98.56 437 LEU B CA 1
ATOM 7255 C C . LEU B 1 437 ? -12.477 3.176 13.797 1 98.56 437 LEU B C 1
ATOM 7257 O O . LEU B 1 437 ? -12.633 4.086 14.617 1 98.56 437 LEU B O 1
ATOM 7261 N N . ALA B 1 438 ? -11.945 3.363 12.609 1 98.69 438 ALA B N 1
ATOM 7262 C CA . ALA B 1 438 ? -11.484 4.688 12.188 1 98.69 438 ALA B CA 1
ATOM 7263 C C . ALA B 1 438 ? -12.648 5.68 12.141 1 98.69 438 ALA B C 1
ATOM 7265 O O . ALA B 1 438 ? -12.469 6.863 12.438 1 98.69 438 ALA B O 1
ATOM 7266 N N . ARG B 1 439 ? -13.805 5.199 11.766 1 98.62 439 ARG B N 1
ATOM 7267 C CA . ARG B 1 439 ? -15 6.039 11.734 1 98.62 439 ARG B CA 1
ATOM 7268 C C . ARG B 1 439 ? -15.305 6.613 13.117 1 98.62 439 ARG B C 1
ATOM 7270 O O . ARG B 1 439 ? -15.703 7.773 13.242 1 98.62 439 ARG B O 1
ATOM 7277 N N . TYR B 1 440 ? -15.07 5.848 14.164 1 98.69 440 TYR B N 1
ATOM 7278 C CA . TYR B 1 440 ? -15.336 6.309 15.523 1 98.69 440 TYR B CA 1
ATOM 7279 C C . TYR B 1 440 ? -14.359 7.414 15.922 1 98.69 440 TYR B C 1
ATOM 7281 O O . TYR B 1 440 ? -14.75 8.375 16.594 1 98.69 440 TYR B O 1
ATOM 7289 N N . VAL B 1 441 ? -13.102 7.309 15.523 1 98.75 441 VAL B N 1
ATOM 7290 C CA . VAL B 1 441 ? -12.117 8.344 15.836 1 98.75 441 VAL B CA 1
ATOM 7291 C C . VAL B 1 441 ? -12.523 9.656 15.172 1 98.75 441 VAL B C 1
ATOM 7293 O O . VAL B 1 441 ? -12.492 10.719 15.805 1 98.75 441 VAL B O 1
ATOM 7296 N N . THR B 1 442 ? -12.914 9.578 13.922 1 98.81 442 THR B N 1
ATOM 7297 C CA . THR B 1 442 ? -13.367 10.75 13.188 1 98.81 442 THR B CA 1
ATOM 7298 C C . THR B 1 442 ? -14.617 11.344 13.828 1 98.81 442 THR B C 1
ATOM 7300 O O . THR B 1 442 ? -14.75 12.562 13.93 1 98.81 442 THR B O 1
ATOM 7303 N N . ALA B 1 443 ? -15.539 10.469 14.297 1 98.88 443 ALA B N 1
ATOM 7304 C CA . ALA B 1 443 ? -16.766 10.914 14.945 1 98.88 443 ALA B CA 1
ATOM 7305 C C . ALA B 1 443 ? -16.453 11.711 16.219 1 98.88 443 ALA B C 1
ATOM 7307 O O . ALA B 1 443 ? -17.078 12.742 16.469 1 98.88 443 ALA B O 1
ATOM 7308 N N . ILE B 1 444 ? -15.516 11.266 16.969 1 98.69 444 ILE B N 1
ATOM 7309 C CA . ILE B 1 444 ? -15.148 11.93 18.203 1 98.69 444 ILE B CA 1
ATOM 7310 C C . ILE B 1 444 ? -14.5 13.281 17.891 1 98.69 444 ILE B C 1
ATOM 7312 O O . ILE B 1 444 ? -14.742 14.266 18.609 1 98.69 444 ILE B O 1
ATOM 7316 N N . GLU B 1 445 ? -13.68 13.344 16.844 1 98.81 445 GLU B N 1
ATOM 7317 C CA . GLU B 1 445 ? -13.094 14.625 16.469 1 98.81 445 GLU B CA 1
ATOM 7318 C C . GLU B 1 445 ? -14.18 15.633 16.094 1 98.81 445 GLU B C 1
ATOM 7320 O O . GLU B 1 445 ? -14.117 16.797 16.484 1 98.81 445 GLU B O 1
ATOM 7325 N N . ILE B 1 446 ? -15.188 15.18 15.328 1 98.88 446 ILE B N 1
ATOM 7326 C CA . ILE B 1 446 ? -16.281 16.047 14.914 1 98.88 446 ILE B CA 1
ATOM 7327 C C . ILE B 1 446 ? -17.062 16.5 16.141 1 98.88 446 ILE B C 1
ATOM 7329 O O . ILE B 1 446 ? -17.422 17.688 16.25 1 98.88 446 ILE B O 1
ATOM 7333 N N . MET B 1 447 ? -17.297 15.594 17.062 1 98.62 447 MET B N 1
ATOM 7334 C CA . MET B 1 447 ? -18 15.93 18.312 1 98.62 447 MET B CA 1
ATOM 7335 C C . MET B 1 447 ? -17.266 17.047 19.047 1 98.62 447 MET B C 1
ATOM 7337 O O . MET B 1 447 ? -17.891 18 19.5 1 98.62 447 MET B O 1
ATOM 7341 N N . ASN B 1 448 ? -15.938 16.906 19.156 1 98.38 448 ASN B N 1
ATOM 7342 C CA . ASN B 1 448 ? -15.125 17.906 19.844 1 98.38 448 ASN B CA 1
ATOM 7343 C C . ASN B 1 448 ? -15.133 19.234 19.125 1 98.38 448 ASN B C 1
ATOM 7345 O O . ASN B 1 448 ? -15.219 20.297 19.75 1 98.38 448 ASN B O 1
ATOM 7349 N N . ALA B 1 449 ? -15.031 19.172 17.797 1 98.69 449 ALA B N 1
ATOM 7350 C CA . ALA B 1 449 ? -14.992 20.406 17.016 1 98.69 449 ALA B CA 1
ATOM 7351 C C . ALA B 1 449 ? -16.312 21.156 17.109 1 98.69 449 ALA B C 1
ATOM 7353 O O . ALA B 1 449 ? -16.328 22.391 17.188 1 98.69 449 ALA B O 1
ATOM 7354 N N . VAL B 1 450 ? -17.422 20.438 17.094 1 98.44 450 VAL B N 1
ATOM 7355 C CA . VAL B 1 450 ? -18.75 21.031 17.234 1 98.44 450 VAL B CA 1
ATOM 7356 C C . VAL B 1 450 ? -18.859 21.719 18.594 1 98.44 450 VAL B C 1
ATOM 7358 O O . VAL B 1 450 ? -19.344 22.844 18.688 1 98.44 450 VAL B O 1
ATOM 7361 N N . GLN B 1 451 ? -18.453 21.047 19.641 1 97.94 451 GLN B N 1
ATOM 7362 C CA . GLN B 1 451 ? -18.469 21.625 20.984 1 97.94 451 GLN B CA 1
ATOM 7363 C C . GLN B 1 451 ? -17.578 22.875 21.047 1 97.94 451 GLN B C 1
ATOM 7365 O O . GLN B 1 451 ? -17.953 23.891 21.641 1 97.94 451 GLN B O 1
ATOM 7370 N N . ALA B 1 452 ? -16.391 22.781 20.516 1 98.12 452 ALA B N 1
ATOM 7371 C CA . ALA B 1 452 ? -15.438 23.875 20.516 1 98.12 452 ALA B CA 1
ATOM 7372 C C . ALA B 1 452 ? -16 25.094 19.797 1 98.12 452 ALA B C 1
ATOM 7374 O O . ALA B 1 452 ? -15.766 26.234 20.219 1 98.12 452 ALA B O 1
ATOM 7375 N N . GLN B 1 453 ? -16.703 24.875 18.734 1 97.94 453 GLN B N 1
ATOM 7376 C CA . GLN B 1 453 ? -17.297 25.953 17.938 1 97.94 453 GLN B CA 1
ATOM 7377 C C . GLN B 1 453 ? -18.25 26.797 18.781 1 97.94 453 GLN B C 1
ATOM 7379 O O . GLN B 1 453 ? -18.375 28 18.578 1 97.94 453 GLN B O 1
ATOM 7384 N N . ASP B 1 454 ? -18.906 26.219 19.734 1 97.25 454 ASP B N 1
ATOM 7385 C CA . ASP B 1 454 ? -19.906 26.875 20.562 1 97.25 454 ASP B CA 1
ATOM 7386 C C . ASP B 1 454 ? -19.25 27.891 21.5 1 97.25 454 ASP B C 1
ATOM 7388 O O . ASP B 1 454 ? -19.922 28.734 22.078 1 97.25 454 ASP B O 1
ATOM 7392 N N . PHE B 1 455 ? -18.016 27.828 21.656 1 96.31 455 PHE B N 1
ATOM 7393 C CA . PHE B 1 455 ? -17.328 28.75 22.547 1 96.31 455 PHE B CA 1
ATOM 7394 C C . PHE B 1 455 ? -16.953 30.031 21.812 1 96.31 455 PHE B C 1
ATOM 7396 O O . PHE B 1 455 ? -16.469 30.984 22.422 1 96.31 455 PHE B O 1
ATOM 7403 N N . TYR B 1 456 ? -17.141 30.031 20.438 1 94.69 456 TYR B N 1
ATOM 7404 C CA . TYR B 1 456 ? -16.938 31.25 19.656 1 94.69 456 TYR B CA 1
ATOM 7405 C C . TYR B 1 456 ? -18.25 32.031 19.5 1 94.69 456 TYR B C 1
ATOM 7407 O O . TYR B 1 456 ? -19.188 31.547 18.875 1 94.69 456 TYR B O 1
ATOM 7415 N N . LYS B 1 457 ? -18.531 32.969 20.312 1 87.06 457 LYS B N 1
ATOM 7416 C CA . LYS B 1 457 ? -19.828 33.625 20.359 1 87.06 457 LYS B CA 1
ATOM 7417 C C . LYS B 1 457 ? -19.844 34.875 19.469 1 87.06 457 LYS B C 1
ATOM 7419 O O . LYS B 1 457 ? -20.859 35.219 18.859 1 87.06 457 LYS B O 1
ATOM 7424 N N . GLU B 1 458 ? -18.812 35.5 19.266 1 92.94 458 GLU B N 1
ATOM 7425 C CA . GLU B 1 458 ? -18.75 36.781 18.562 1 92.94 458 GLU B CA 1
ATOM 7426 C C . GLU B 1 458 ? -18.312 36.594 17.109 1 92.94 458 GLU B C 1
ATOM 7428 O O . GLU B 1 458 ? -18.344 37.562 16.328 1 92.94 458 GLU B O 1
ATOM 7433 N N . LEU B 1 459 ? -17.859 35.438 16.75 1 96.81 459 LEU B N 1
ATOM 7434 C CA . LEU B 1 459 ? -17.359 35.156 15.398 1 96.81 459 LEU B CA 1
ATOM 7435 C C . LEU B 1 459 ? -18.156 34.031 14.75 1 96.81 459 LEU B C 1
ATOM 7437 O O . LEU B 1 459 ? -18.422 33 15.383 1 96.81 459 LEU B O 1
ATOM 7441 N N . LYS B 1 460 ? -18.484 34.219 13.539 1 97.12 460 LYS B N 1
ATOM 7442 C CA . LYS B 1 460 ? -19.203 33.188 12.812 1 97.12 460 LYS B CA 1
ATOM 7443 C C . LYS B 1 460 ? -18.234 32.156 12.219 1 97.12 460 LYS B C 1
ATOM 7445 O O . LYS B 1 460 ? -17.297 32.531 11.5 1 97.12 460 LYS B O 1
ATOM 7450 N N . PRO B 1 461 ? -18.5 30.906 12.531 1 98.19 461 PRO B N 1
ATOM 7451 C CA . PRO B 1 461 ? -17.75 29.906 11.789 1 98.19 461 PRO B CA 1
ATOM 7452 C C . PRO B 1 461 ? -18.094 29.891 10.297 1 98.19 461 PRO B C 1
ATOM 7454 O O . PRO B 1 461 ? -19.016 30.594 9.867 1 98.19 461 PRO B O 1
ATOM 7457 N N . ALA B 1 462 ? -17.266 29.172 9.516 1 98.69 462 ALA B N 1
ATOM 7458 C CA . ALA B 1 462 ? -17.578 29.016 8.102 1 98.69 462 ALA B CA 1
ATOM 7459 C C . ALA B 1 462 ? -18.969 28.422 7.91 1 98.69 462 ALA B C 1
ATOM 7461 O O . ALA B 1 462 ? -19.422 27.594 8.703 1 98.69 462 ALA B O 1
ATOM 7462 N N . THR B 1 463 ? -19.656 28.781 6.793 1 98.75 463 THR B N 1
ATOM 7463 C CA . THR B 1 463 ? -21 28.281 6.512 1 98.75 463 THR B CA 1
ATOM 7464 C C . THR B 1 463 ? -21.016 26.75 6.449 1 98.75 463 THR B C 1
ATOM 7466 O O . THR B 1 463 ? -21.938 26.109 6.949 1 98.75 463 THR B O 1
ATOM 7469 N N . ALA B 1 464 ? -20 26.203 5.844 1 98.75 464 ALA B N 1
ATOM 7470 C CA . ALA B 1 464 ? -19.922 24.75 5.695 1 98.75 464 ALA B CA 1
ATOM 7471 C C . ALA B 1 464 ? -19.75 24.062 7.051 1 98.75 464 ALA B C 1
ATOM 7473 O O . ALA B 1 464 ? -20.438 23.078 7.344 1 98.75 464 ALA B O 1
ATOM 7474 N N . THR B 1 465 ? -18.812 24.547 7.895 1 98.75 465 THR B N 1
ATOM 7475 C CA . THR B 1 465 ? -18.594 23.906 9.188 1 98.75 465 THR B CA 1
ATOM 7476 C C . THR B 1 465 ? -19.797 24.141 10.109 1 98.75 465 THR B C 1
ATOM 7478 O O . THR B 1 465 ? -20.125 23.281 10.938 1 98.75 465 THR B O 1
ATOM 7481 N N . LYS B 1 466 ? -20.469 25.281 9.969 1 98.62 466 LYS B N 1
ATOM 7482 C CA . LYS B 1 466 ? -21.688 25.547 10.711 1 98.62 466 LYS B CA 1
ATOM 7483 C C . LYS B 1 466 ? -22.797 24.578 10.336 1 98.62 466 LYS B C 1
ATOM 7485 O O . LYS B 1 466 ? -23.578 24.156 11.188 1 98.62 466 LYS B O 1
ATOM 7490 N N . SER B 1 467 ? -22.859 24.25 9.086 1 98.69 467 SER B N 1
ATOM 7491 C CA . SER B 1 467 ? -23.859 23.297 8.656 1 98.69 467 SER B CA 1
ATOM 7492 C C . SER B 1 467 ? -23.656 21.938 9.312 1 98.69 467 SER B C 1
ATOM 7494 O O . SER B 1 467 ? -24.625 21.25 9.656 1 98.69 467 SER B O 1
ATOM 7496 N N . VAL B 1 468 ? -22.438 21.469 9.453 1 98.88 468 VAL B N 1
ATOM 7497 C CA . VAL B 1 468 ? -22.125 20.234 10.156 1 98.88 468 VAL B CA 1
ATOM 7498 C C . VAL B 1 468 ? -22.516 20.359 11.625 1 98.88 468 VAL B C 1
ATOM 7500 O O . VAL B 1 468 ? -23.094 19.453 12.203 1 98.88 468 VAL B O 1
ATOM 7503 N N . HIS B 1 469 ? -22.125 21.531 12.219 1 98.75 469 HIS B N 1
ATOM 7504 C CA . HIS B 1 469 ? -22.5 21.844 13.602 1 98.75 469 HIS B CA 1
ATOM 7505 C C . HIS B 1 469 ? -24 21.703 13.812 1 98.75 469 HIS B C 1
ATOM 7507 O O . HIS B 1 469 ? -24.438 21.016 14.742 1 98.75 469 HIS B O 1
ATOM 7513 N N . ASP B 1 470 ? -24.766 22.344 12.945 1 98.56 470 ASP B N 1
ATOM 7514 C CA . ASP B 1 470 ? -26.219 22.328 13.07 1 98.56 470 ASP B CA 1
ATOM 7515 C C . ASP B 1 470 ? -26.781 20.922 12.906 1 98.56 470 ASP B C 1
ATOM 7517 O O . ASP B 1 470 ? -27.719 20.531 13.609 1 98.56 470 ASP B O 1
ATOM 7521 N N . LEU B 1 471 ? -26.234 20.156 11.961 1 98.69 471 LEU B N 1
ATOM 7522 C CA . LEU B 1 471 ? -26.656 18.781 11.742 1 98.69 471 LEU B CA 1
ATOM 7523 C C . LEU B 1 471 ? -26.422 17.938 12.992 1 98.69 471 LEU B C 1
ATOM 7525 O O . LEU B 1 471 ? -27.312 17.188 13.414 1 98.69 471 LEU B O 1
ATOM 7529 N N . VAL B 1 472 ? -25.234 18 13.602 1 98.81 472 VAL B N 1
ATOM 7530 C CA . VAL B 1 472 ? -24.891 17.234 14.789 1 98.81 472 VAL B CA 1
ATOM 7531 C C . VAL B 1 472 ? -25.781 17.641 15.953 1 98.81 472 VAL B C 1
ATOM 7533 O O . VAL B 1 472 ? -26.219 16.781 16.734 1 98.81 472 VAL B O 1
ATOM 7536 N N . ARG B 1 473 ? -26.109 18.953 16.109 1 98.44 473 ARG B N 1
ATOM 7537 C CA . ARG B 1 473 ? -26.875 19.5 17.219 1 98.44 473 ARG B CA 1
ATOM 7538 C C . ARG B 1 473 ? -28.344 19.125 17.125 1 98.44 473 ARG B C 1
ATOM 7540 O O . ARG B 1 473 ? -29.109 19.344 18.062 1 98.44 473 ARG B O 1
ATOM 7547 N N . GLU B 1 474 ? -28.75 18.562 15.984 1 98.25 474 GLU B N 1
ATOM 7548 C CA . GLU B 1 474 ? -30.109 18.031 15.898 1 98.25 474 GLU B CA 1
ATOM 7549 C C . GLU B 1 474 ? -30.375 16.984 16.984 1 98.25 474 GLU B C 1
ATOM 7551 O O . GLU B 1 474 ? -31.484 16.875 17.484 1 98.25 474 GLU B O 1
ATOM 7556 N N . GLU B 1 475 ? -29.328 16.234 17.266 1 97.88 475 GLU B N 1
ATOM 7557 C CA . GLU B 1 475 ? -29.5 15.172 18.25 1 97.88 475 GLU B CA 1
ATOM 7558 C C . GLU B 1 475 ? -28.516 15.312 19.406 1 97.88 475 GLU B C 1
ATOM 7560 O O . GLU B 1 475 ? -28.781 14.852 20.531 1 97.88 475 GLU B O 1
ATOM 7565 N N . VAL B 1 476 ? -27.328 15.797 19.203 1 98.12 476 VAL B N 1
ATOM 7566 C CA . VAL B 1 476 ? -26.281 15.906 20.219 1 98.12 476 VAL B CA 1
ATOM 7567 C C . VAL B 1 476 ? -26.266 17.328 20.797 1 98.12 476 VAL B C 1
ATOM 7569 O O . VAL B 1 476 ? -25.688 18.234 20.203 1 98.12 476 VAL B O 1
ATOM 7572 N N . SER B 1 477 ? -26.734 17.531 21.953 1 97.19 477 SER B N 1
ATOM 7573 C CA . SER B 1 477 ? -26.844 18.844 22.578 1 97.19 477 SER B CA 1
ATOM 7574 C C . SER B 1 477 ? -25.484 19.297 23.109 1 97.19 477 SER B C 1
ATOM 7576 O O . SER B 1 477 ? -24.578 18.484 23.328 1 97.19 477 SER B O 1
ATOM 7578 N N . PHE B 1 478 ? -25.359 20.594 23.266 1 97 478 PHE B N 1
ATOM 7579 C CA . PHE B 1 478 ? -24.188 21.156 23.906 1 97 478 PHE B CA 1
ATOM 7580 C C . PHE B 1 478 ? -23.938 20.5 25.266 1 97 478 PHE B C 1
ATOM 7582 O O . PHE B 1 478 ? -24.875 20.234 26.016 1 97 478 PHE B O 1
ATOM 7589 N N . LEU B 1 479 ? -22.672 20.125 25.531 1 95.19 479 LEU B N 1
ATOM 7590 C CA . LEU B 1 479 ? -22.312 19.453 26.766 1 95.19 479 LEU B CA 1
ATOM 7591 C C . LEU B 1 479 ? -21.969 20.453 27.859 1 95.19 479 LEU B C 1
ATOM 7593 O O . LEU B 1 479 ? -20.797 20.781 28.078 1 95.19 479 LEU B O 1
ATOM 7597 N N . GLY B 1 480 ? -22.984 20.906 28.578 1 93.31 480 GLY B N 1
ATOM 7598 C CA . GLY B 1 480 ? -22.75 21.703 29.766 1 93.31 480 GLY B CA 1
ATOM 7599 C C . GLY B 1 480 ? -22.375 20.875 30.984 1 93.31 480 GLY B C 1
ATOM 7600 O O . GLY B 1 480 ? -21.25 20.984 31.5 1 93.31 480 GLY B O 1
ATOM 7601 N N . ASN B 1 481 ? -23.266 19.953 31.422 1 92.81 481 ASN B N 1
ATOM 7602 C CA . ASN B 1 481 ? -23.016 18.953 32.438 1 92.81 481 ASN B CA 1
ATOM 7603 C C . ASN B 1 481 ? -22.688 17.594 31.844 1 92.81 481 ASN B C 1
ATOM 7605 O O . ASN B 1 481 ? -23.219 17.234 30.797 1 92.81 481 ASN B O 1
ATOM 7609 N N . ASP B 1 482 ? -21.797 16.875 32.562 1 92.25 482 ASP B N 1
ATOM 7610 C CA . ASP B 1 482 ? -21.422 15.539 32.094 1 92.25 482 ASP B CA 1
ATOM 7611 C C . ASP B 1 482 ? -22.656 14.664 31.891 1 92.25 482 ASP B C 1
ATOM 7613 O O . ASP B 1 482 ? -23.625 14.766 32.656 1 92.25 482 ASP B O 1
ATOM 7617 N N . ARG B 1 483 ? -22.656 13.812 30.859 1 94.44 483 ARG B N 1
ATOM 7618 C CA . ARG B 1 483 ? -23.672 12.82 30.547 1 94.44 483 ARG B CA 1
ATOM 7619 C C . ARG B 1 483 ? -23.078 11.609 29.844 1 94.44 483 ARG B C 1
ATOM 7621 O O . ARG B 1 483 ? -21.875 11.602 29.516 1 94.44 483 ARG B O 1
ATOM 7628 N N . ASN B 1 484 ? -23.969 10.562 29.766 1 94 484 ASN B N 1
ATOM 7629 C CA . ASN B 1 484 ? -23.547 9.438 28.938 1 94 484 ASN B CA 1
ATOM 7630 C C . ASN B 1 484 ? -23.375 9.852 27.484 1 94 484 ASN B C 1
ATOM 7632 O O . ASN B 1 484 ? -24.344 10.164 26.797 1 94 484 ASN B O 1
ATOM 7636 N N . MET B 1 485 ? -22.156 9.836 27 1 95.12 485 MET B N 1
ATOM 7637 C CA . MET B 1 485 ? -21.844 10.406 25.688 1 95.12 485 MET B CA 1
ATOM 7638 C C . MET B 1 485 ? -21.766 9.312 24.625 1 95.12 485 MET B C 1
ATOM 7640 O O . MET B 1 485 ? -21.609 9.609 23.438 1 95.12 485 MET B O 1
ATOM 7644 N N . HIS B 1 486 ? -21.859 8.039 25.047 1 95.69 486 HIS B N 1
ATOM 7645 C CA . HIS B 1 486 ? -21.812 6.918 24.109 1 95.69 486 HIS B CA 1
ATOM 7646 C C . HIS B 1 486 ? -22.844 7.066 23 1 95.69 486 HIS B C 1
ATOM 7648 O O . HIS B 1 486 ? -22.516 6.965 21.828 1 95.69 486 HIS B O 1
ATOM 7654 N N . PRO B 1 487 ? -24.078 7.367 23.281 1 97.12 487 PRO B N 1
ATOM 7655 C CA . PRO B 1 487 ? -25.062 7.52 22.203 1 97.12 487 PRO B CA 1
ATOM 7656 C C . PRO B 1 487 ? -24.75 8.688 21.281 1 97.12 487 PRO B C 1
ATOM 7658 O O . PRO B 1 487 ? -25.062 8.625 20.078 1 97.12 487 PRO B O 1
ATOM 7661 N N . ASP B 1 488 ? -24.125 9.773 21.812 1 97.88 488 ASP B N 1
ATOM 7662 C CA . ASP B 1 488 ? -23.734 10.914 20.984 1 97.88 488 ASP B CA 1
ATOM 7663 C C . ASP B 1 488 ? -22.719 10.508 19.922 1 97.88 488 ASP B C 1
ATOM 7665 O O . ASP B 1 488 ? -22.875 10.867 18.75 1 97.88 488 ASP B O 1
ATOM 7669 N N . ILE B 1 489 ? -21.75 9.742 20.375 1 98.19 489 ILE B N 1
ATOM 7670 C CA . ILE B 1 489 ? -20.688 9.297 19.469 1 98.19 489 ILE B CA 1
ATOM 7671 C C . ILE B 1 489 ? -21.266 8.359 18.422 1 98.19 489 ILE B C 1
ATOM 7673 O O . ILE B 1 489 ? -20.938 8.461 17.234 1 98.19 489 ILE B O 1
ATOM 7677 N N . GLU B 1 490 ? -22.156 7.465 18.812 1 98 490 GLU B N 1
ATOM 7678 C CA . GLU B 1 490 ? -22.797 6.535 17.891 1 98 490 GLU B CA 1
ATOM 7679 C C . GLU B 1 490 ? -23.609 7.277 16.844 1 98 490 GLU B C 1
ATOM 7681 O O . GLU B 1 490 ? -23.609 6.898 15.664 1 98 490 GLU B O 1
ATOM 7686 N N . TYR B 1 491 ? -24.297 8.305 17.281 1 98.38 491 TYR B N 1
ATOM 7687 C CA . TYR B 1 491 ? -25.109 9.102 16.375 1 98.38 491 TYR B CA 1
ATOM 7688 C C . TYR B 1 491 ? -24.25 9.75 15.297 1 98.38 491 TYR B C 1
ATOM 7690 O O . TYR B 1 491 ? -24.547 9.664 14.109 1 98.38 491 TYR B O 1
ATOM 7698 N N . ILE B 1 492 ? -23.172 10.352 15.688 1 98.88 492 ILE B N 1
ATOM 7699 C CA . ILE B 1 492 ? -22.297 11.039 14.75 1 98.88 492 ILE B CA 1
ATOM 7700 C C . ILE B 1 492 ? -21.625 10.016 13.828 1 98.88 492 ILE B C 1
ATOM 7702 O O . ILE B 1 492 ? -21.484 10.258 12.625 1 98.88 492 ILE B O 1
ATOM 7706 N N . ALA B 1 493 ? -21.172 8.875 14.383 1 98.75 493 ALA B N 1
ATOM 7707 C CA . ALA B 1 493 ? -20.578 7.805 13.57 1 98.75 493 ALA B CA 1
ATOM 7708 C C . ALA B 1 493 ? -21.562 7.344 12.492 1 98.75 493 ALA B C 1
ATOM 7710 O O . ALA B 1 493 ? -21.156 7.039 11.375 1 98.75 493 ALA B O 1
ATOM 7711 N N . ASN B 1 494 ? -22.812 7.297 12.836 1 98.25 494 ASN B N 1
ATOM 7712 C CA . ASN B 1 494 ? -23.828 6.902 11.875 1 98.25 494 ASN B CA 1
ATOM 7713 C C . ASN B 1 494 ? -24.016 7.957 10.789 1 98.25 494 ASN B C 1
ATOM 7715 O O . ASN B 1 494 ? -24.25 7.625 9.625 1 98.25 494 ASN B O 1
ATOM 7719 N N . LEU B 1 495 ? -23.969 9.258 11.172 1 98.5 495 LEU B N 1
ATOM 7720 C CA . LEU B 1 495 ? -24 10.328 10.188 1 98.5 495 LEU B CA 1
ATOM 7721 C C . LEU B 1 495 ? -22.891 10.172 9.164 1 98.5 495 LEU B C 1
ATOM 7723 O O . LEU B 1 495 ? -23.078 10.422 7.973 1 98.5 495 LEU B O 1
ATOM 7727 N N . ILE B 1 496 ? -21.703 9.758 9.672 1 98.56 496 ILE B N 1
ATOM 7728 C CA . ILE B 1 496 ? -20.562 9.562 8.789 1 98.56 496 ILE B CA 1
ATOM 7729 C C . ILE B 1 496 ? -20.812 8.375 7.871 1 98.56 496 ILE B C 1
ATOM 7731 O O . ILE B 1 496 ? -20.609 8.469 6.656 1 98.56 496 ILE B O 1
ATOM 7735 N N . LYS B 1 497 ? -21.266 7.273 8.414 1 97.56 497 LYS B N 1
ATOM 7736 C CA . LYS B 1 497 ? -21.484 6.039 7.664 1 97.56 497 LYS B CA 1
ATOM 7737 C C . LYS B 1 497 ? -22.5 6.258 6.535 1 97.56 497 LYS B C 1
ATOM 7739 O O . LYS B 1 497 ? -22.312 5.738 5.43 1 97.56 497 LYS B O 1
ATOM 7744 N N . GLU B 1 498 ? -23.469 7.113 6.781 1 96.19 498 GLU B N 1
ATOM 7745 C CA . GLU B 1 498 ? -24.547 7.344 5.828 1 96.19 498 GLU B CA 1
ATOM 7746 C C . GLU B 1 498 ? -24.156 8.414 4.809 1 96.19 498 GLU B C 1
ATOM 7748 O O . GLU B 1 498 ? -24.859 8.609 3.812 1 96.19 498 GLU B O 1
ATOM 7753 N N . GLY B 1 499 ? -23.078 9.125 5.043 1 96.75 499 GLY B N 1
ATOM 7754 C CA . GLY B 1 499 ? -22.625 10.156 4.129 1 96.75 499 GLY B CA 1
ATOM 7755 C C . GLY B 1 499 ? -23.297 11.492 4.348 1 96.75 499 GLY B C 1
ATOM 7756 O O . GLY B 1 499 ? -23.172 12.406 3.529 1 96.75 499 GLY B O 1
ATOM 7757 N N . SER B 1 500 ? -23.984 11.656 5.48 1 97.44 500 SER B N 1
ATOM 7758 C CA . SER B 1 500 ? -24.766 12.852 5.738 1 97.44 500 SER B CA 1
ATOM 7759 C C . SER B 1 500 ? -23.875 14.07 5.941 1 97.44 500 SER B C 1
ATOM 7761 O O . SER B 1 500 ? -24.203 15.172 5.508 1 97.44 500 SER B O 1
ATOM 7763 N N . ILE B 1 501 ? -22.734 13.852 6.59 1 98.5 501 ILE B N 1
ATOM 7764 C CA . ILE B 1 501 ? -21.812 14.945 6.852 1 98.5 501 ILE B CA 1
ATOM 7765 C C . ILE B 1 501 ? -21.234 15.461 5.539 1 98.5 501 ILE B C 1
ATOM 7767 O O . ILE B 1 501 ? -21.188 16.672 5.309 1 98.5 501 ILE B O 1
ATOM 7771 N N . ILE B 1 502 ? -20.812 14.547 4.656 1 98.31 502 ILE B N 1
ATOM 7772 C CA . ILE B 1 502 ? -20.281 14.93 3.354 1 98.31 502 ILE B CA 1
ATOM 7773 C C . ILE B 1 502 ? -21.359 15.656 2.555 1 98.31 502 ILE B C 1
ATOM 7775 O O . ILE B 1 502 ? -21.109 16.703 1.96 1 98.31 502 ILE B O 1
ATOM 7779 N N . SER B 1 503 ? -22.594 15.133 2.609 1 97.56 503 SER B N 1
ATOM 7780 C CA . SER B 1 503 ? -23.688 15.672 1.815 1 97.56 503 SER B CA 1
ATOM 7781 C C . SER B 1 503 ? -24.016 17.109 2.223 1 97.56 503 SER B C 1
ATOM 7783 O O . SER B 1 503 ? -24.219 17.969 1.367 1 97.56 503 SER B O 1
ATOM 7785 N N . ILE B 1 504 ? -24.078 17.391 3.5 1 98 504 ILE B N 1
ATOM 7786 C CA . ILE B 1 504 ? -24.469 18.719 3.965 1 98 504 ILE B CA 1
ATOM 7787 C C . ILE B 1 504 ? -23.375 19.734 3.609 1 98 504 ILE B C 1
ATOM 7789 O O . ILE B 1 504 ? -23.672 20.875 3.273 1 98 504 ILE B O 1
ATOM 7793 N N . VAL B 1 505 ? -22.109 19.312 3.674 1 98.56 505 VAL B N 1
ATOM 7794 C CA . VAL B 1 505 ? -21.016 20.203 3.332 1 98.56 505 VAL B CA 1
ATOM 7795 C C . VAL B 1 505 ? -20.984 20.438 1.823 1 98.56 505 VAL B C 1
ATOM 7797 O O . VAL B 1 505 ? -20.844 21.578 1.37 1 98.56 505 VAL B O 1
ATOM 7800 N N . GLU B 1 506 ? -21.109 19.375 1.05 1 97.94 506 GLU B N 1
ATOM 7801 C CA . GLU B 1 506 ? -21.078 19.5 -0.404 1 97.94 506 GLU B CA 1
ATOM 7802 C C . GLU B 1 506 ? -22.266 20.312 -0.912 1 97.94 506 GLU B C 1
ATOM 7804 O O . GLU B 1 506 ? -22.156 21.031 -1.91 1 97.94 506 GLU B O 1
ATOM 7809 N N . ASN B 1 507 ? -23.406 20.266 -0.265 1 97 507 ASN B N 1
ATOM 7810 C CA . ASN B 1 507 ? -24.562 21.109 -0.604 1 97 507 ASN B CA 1
ATOM 7811 C C . ASN B 1 507 ? -24.266 22.578 -0.374 1 97 507 ASN B C 1
ATOM 7813 O O . ASN B 1 507 ? -24.906 23.453 -0.979 1 97 507 ASN B O 1
ATOM 7817 N N . THR B 1 508 ? -23.312 22.797 0.561 1 97.38 508 THR B N 1
ATOM 7818 C CA . THR B 1 508 ? -22.984 24.156 0.94 1 97.38 508 THR B CA 1
ATOM 7819 C C . THR B 1 508 ? -21.891 24.734 0.036 1 97.38 508 THR B C 1
ATOM 7821 O O . THR B 1 508 ? -21.953 25.891 -0.37 1 97.38 508 THR B O 1
ATOM 7824 N N . VAL B 1 509 ? -20.922 23.922 -0.361 1 97.69 509 VAL B N 1
ATOM 7825 C CA . VAL B 1 509 ? -19.75 24.516 -0.982 1 97.69 509 VAL B CA 1
ATOM 7826 C C . VAL B 1 509 ? -19.469 23.828 -2.322 1 97.69 509 VAL B C 1
ATOM 7828 O O . VAL B 1 509 ? -18.562 24.219 -3.049 1 97.69 509 VAL B O 1
ATOM 7831 N N . GLY B 1 510 ? -20.25 22.891 -2.738 1 96.31 510 GLY B N 1
ATOM 7832 C CA . GLY B 1 510 ? -19.984 22.094 -3.93 1 96.31 510 GLY B CA 1
ATOM 7833 C C . GLY B 1 510 ? -19.234 20.812 -3.635 1 96.31 510 GLY B C 1
ATOM 7834 O O . GLY B 1 510 ? -18.844 20.562 -2.492 1 96.31 510 GLY B O 1
ATOM 7835 N N . ASN B 1 511 ? -18.938 20 -4.625 1 96.25 511 ASN B N 1
ATOM 7836 C CA . ASN B 1 511 ? -18.328 18.672 -4.48 1 96.25 511 ASN B CA 1
ATOM 7837 C C . ASN B 1 511 ? -16.922 18.766 -3.924 1 96.25 511 ASN B C 1
ATOM 7839 O O . ASN B 1 511 ? -16.078 19.516 -4.441 1 96.25 511 ASN B O 1
ATOM 7843 N N . LEU B 1 512 ? -16.641 18.062 -2.871 1 97.56 512 LEU B N 1
ATOM 7844 C CA . LEU B 1 512 ? -15.289 17.938 -2.338 1 97.56 512 LEU B CA 1
ATOM 7845 C C . LEU B 1 512 ? -14.453 17.016 -3.217 1 97.56 512 LEU B C 1
ATOM 7847 O O . LEU B 1 512 ? -14.961 16.031 -3.756 1 97.56 512 LEU B O 1
ATOM 7851 N N . GLN B 1 513 ? -13.219 17.344 -3.32 1 97.19 513 GLN B N 1
ATOM 7852 C CA . GLN B 1 513 ? -12.289 16.547 -4.105 1 97.19 513 GLN B CA 1
ATOM 7853 C C . GLN B 1 513 ? -11.688 15.43 -3.266 1 97.19 513 GLN B C 1
ATOM 7855 O O . GLN B 1 513 ? -11.594 15.539 -2.041 1 97.19 513 GLN B O 1
ATOM 7860 N N . PHE B 1 514 ? -11.422 14.391 -3.934 1 95.88 514 PHE B N 1
ATOM 7861 C CA . PHE B 1 514 ? -10.711 13.297 -3.285 1 95.88 514 PHE B CA 1
ATOM 7862 C C . PHE B 1 514 ? -9.305 13.148 -3.855 1 95.88 514 PHE B C 1
ATOM 7864 O O . PHE B 1 514 ? -8.445 12.508 -3.25 1 95.88 514 PHE B O 1
#

Solvent-accessible surface area (backbone atoms only — not comparable to full-atom values): 50303 Å² total; per-residue (Å²): 130,77,58,32,81,73,52,76,61,43,71,42,60,67,88,65,53,58,46,54,43,43,14,36,23,72,60,65,29,42,66,46,74,33,71,64,23,52,50,34,18,52,57,28,23,51,49,50,53,48,38,57,74,67,64,42,91,35,70,45,58,25,19,32,63,79,79,39,46,81,40,78,50,53,82,84,44,33,44,56,51,23,52,46,46,29,63,68,30,43,63,33,36,78,66,56,53,55,70,43,49,48,40,17,19,51,49,29,37,50,49,24,52,42,59,33,31,54,32,38,53,56,70,62,51,47,47,57,46,49,29,59,59,74,50,48,42,48,49,27,28,61,38,82,42,54,21,48,33,13,48,36,9,22,43,52,27,27,51,52,34,33,60,29,16,33,40,90,90,38,81,32,46,9,43,57,37,29,53,75,68,74,45,80,58,50,84,64,44,70,37,32,31,53,55,59,25,46,15,35,27,59,24,47,17,31,35,39,52,27,50,54,48,46,52,50,47,52,54,42,45,49,52,40,48,37,38,43,30,42,62,55,46,33,55,68,60,39,44,36,64,71,65,31,61,42,39,72,44,67,26,25,41,25,40,18,47,39,36,50,58,45,46,66,69,16,41,41,34,62,74,26,52,77,68,55,91,70,62,36,33,48,57,33,28,43,27,48,49,53,8,35,27,39,48,51,42,51,57,30,45,56,52,49,51,46,57,50,64,16,44,22,41,69,37,34,46,42,86,42,97,84,66,76,44,47,75,45,50,52,40,52,32,61,21,36,51,56,8,51,33,23,27,48,39,28,45,28,46,38,41,51,37,53,39,45,48,42,45,41,48,40,52,36,31,43,90,77,31,81,41,48,49,15,55,17,90,51,60,84,86,25,65,48,53,50,60,62,51,51,52,36,55,52,46,50,57,54,38,55,63,51,29,50,51,40,36,63,47,74,64,64,37,66,91,55,41,31,42,45,42,32,21,6,27,54,11,12,53,39,23,38,52,36,43,57,54,39,39,48,35,51,22,48,32,40,54,49,34,44,54,46,44,69,73,48,79,90,44,50,64,14,68,31,52,43,48,49,36,54,60,50,46,72,75,41,66,84,62,68,66,69,69,88,53,64,66,48,44,51,51,43,29,48,35,49,76,72,41,51,56,55,49,57,31,28,75,62,71,45,84,72,56,97,131,78,59,30,80,74,52,75,61,44,71,44,60,67,89,65,52,58,45,55,44,43,12,36,24,72,60,64,28,41,65,46,74,34,70,65,23,51,50,34,18,53,58,29,23,50,49,50,54,47,39,57,74,66,64,41,90,35,69,47,57,26,19,32,62,78,79,38,44,84,40,76,50,52,82,85,44,31,43,57,50,24,54,47,46,30,63,68,32,43,64,32,37,76,65,57,53,54,68,41,48,48,41,18,18,52,50,30,37,49,49,24,52,40,59,34,31,54,32,39,54,56,69,60,50,46,48,56,47,50,28,58,59,74,50,47,42,47,49,27,28,62,38,82,42,54,22,49,31,16,48,37,10,23,43,53,27,27,52,53,34,33,60,29,16,33,42,91,89,38,82,33,46,10,42,54,37,29,51,76,68,74,45,79,58,48,84,64,44,68,36,33,32,54,55,58,26,46,16,32,26,60,25,47,14,31,35,36,52,28,52,53,48,45,52,49,46,51,53,43,44,48,52,40,48,38,38,42,31,42,63,55,46,33,54,66,60,39,44,38,64,72,65,32,62,42,39,71,45,67,24,26,41,25,40,19,48,39,36,51,59,44,46,68,69,16,43,41,34,61,74,24,54,78,69,56,90,70,63,35,35,48,57,34,27,42,28,49,48,53,10,35,27,39,46,51,43,52,57,32,44,57,53,49,50,47,57,48,63,16,44,22,43,68,38,33,46,41,86,42,96,84,68,77,46,49,76,46,50,50,39,52,30,59,23,36,50,57,9,52,35,23,28,47,38,29,45,28,46,37,41,51,38,55,40,44,49,42,45,43,49,41,54,34,31,44,90,78,30,81,41,49,50,16,54,17,89,50,60,85,86,25,66,48,54,50,60,63,50,50,54,38,54,52,47,49,57,54,39,56,64,52,28,48,52,39,37,63,48,74,62,65,35,66,91,56,40,31,42,44,41,32,22,6,28,53,12,12,53,41,24,38,51,39,44,56,51,39,40,49,36,51,22,46,30,40,52,50,34,44,54,46,44,69,73,48,78,90,43,51,62,13,68,32,51,44,48,49,37,53,59,50,46,72,77,43,67,83,62,67,65,69,69,87,53,64,65,48,44,52,51,45,29,48,35,50,75,71,40,49,56,54,48,56,32,27,74,62,71,43,84,72,56,98